Protein AF-0000000085097334 (afdb_homodimer)

Sequence (840 aa):
MAAELTNQRIYISASLVALPLFVLWSWRQRRLNAIEAVAMAQAPTKTVVIIGASWAGINVAHGLLKEVPNARVVLVSPSDDFYFNVASPRLVSKPNDIPREKYIYPIAPLFNKHANAKTNFQFVLGKATSIDLEGKNVIVQDVNNGTTNTLTYDYVVIGSGSTSNATTGTDSLQVPFKESGSAKIEAELKAAQEAIKSAKSIIIGGAGAVGVEFAGEVAEAYPGVEVTLLTNSDNVLSGFREPTRQKAAKVLKQKGVKILADKTVTSASKDSAGKWNVVTADGQTLTADIYVSTTGVLPNNDFIPASLLNKDGWVEVDNHFVSKADSSVYAVGDITHYSARLVSRITGQVSVLISNLKADITGKGKRAAYKVDPSIMVVMPMGKSTGTGQIGSFTPPGFMVAFVKGKDYFTGSGKKFIAGMAAELTNQRIYISASLVALPLFVLWSWRQRRLNAIEAVAMAQAPTKTVVIIGASWAGINVAHGLLKEVPNARVVLVSPSDDFYFNVASPRLVSKPNDIPREKYIYPIAPLFNKHANAKTNFQFVLGKATSIDLEGKNVIVQDVNNGTTNTLTYDYVVIGSGSTSNATTGTDSLQVPFKESGSAKIEAELKAAQEAIKSAKSIIIGGAGAVGVEFAGEVAEAYPGVEVTLLTNSDNVLSGFREPTRQKAAKVLKQKGVKILADKTVTSASKDSAGKWNVVTADGQTLTADIYVSTTGVLPNNDFIPASLLNKDGWVEVDNHFVSKADSSVYAVGDITHYSARLVSRITGQVSVLISNLKADITGKGKRAAYKVDPSIMVVMPMGKSTGTGQIGSFTPPGFMVAFVKGKDYFTGSGKKFIAG

Structure (mmCIF, N/CA/C/O backbone):
data_AF-0000000085097334-model_v1
#
loop_
_entity.id
_entity.type
_entity.pdbx_description
1 polymer 'AMID-like mitochondrial oxidoreductase, putative'
#
loop_
_atom_site.group_PDB
_atom_site.id
_atom_site.type_symbol
_atom_site.label_atom_id
_atom_site.label_alt_id
_atom_site.label_comp_id
_atom_site.label_asym_id
_atom_site.label_entity_id
_atom_site.label_seq_id
_atom_site.pdbx_PDB_ins_code
_atom_site.Cartn_x
_atom_site.Cartn_y
_atom_site.Cartn_z
_atom_site.occupancy
_atom_site.B_iso_or_equiv
_atom_site.auth_seq_id
_atom_site.auth_comp_id
_atom_site.auth_asym_id
_atom_site.auth_atom_id
_atom_site.pdbx_PDB_model_num
ATOM 1 N N . MET A 1 1 ? 77.5 -33.438 -5.539 1 22.55 1 MET A N 1
ATOM 2 C CA . MET A 1 1 ? 76.5 -33.219 -4.504 1 22.55 1 MET A CA 1
ATOM 3 C C . MET A 1 1 ? 75.875 -31.828 -4.688 1 22.55 1 MET A C 1
ATOM 5 O O . MET A 1 1 ? 76.125 -30.906 -3.936 1 22.55 1 MET A O 1
ATOM 9 N N . ALA A 1 2 ? 75.688 -31.297 -5.957 1 25.47 2 ALA A N 1
ATOM 10 C CA . ALA A 1 2 ? 75.375 -30.078 -6.691 1 25.47 2 ALA A CA 1
ATOM 11 C C . ALA A 1 2 ? 73.938 -29.641 -6.391 1 25.47 2 ALA A C 1
ATOM 13 O O . ALA A 1 2 ? 72.938 -30.375 -6.668 1 25.47 2 ALA A O 1
ATOM 14 N N . ALA A 1 3 ? 73.75 -28.844 -5.234 1 24.89 3 ALA A N 1
ATOM 15 C CA . ALA A 1 3 ? 72.562 -28.391 -4.488 1 24.89 3 ALA A CA 1
ATOM 16 C C . ALA A 1 3 ? 71.625 -27.578 -5.383 1 24.89 3 ALA A C 1
ATOM 18 O O . ALA A 1 3 ? 72 -26.625 -6.039 1 24.89 3 ALA A O 1
ATOM 19 N N . GLU A 1 4 ? 70.625 -28.203 -6.027 1 27.27 4 GLU A N 1
ATOM 20 C CA . GLU A 1 4 ? 69.625 -27.75 -6.984 1 27.27 4 GLU A CA 1
ATOM 21 C C . GLU A 1 4 ? 68.812 -26.609 -6.406 1 27.27 4 GLU A C 1
ATOM 23 O O . GLU A 1 4 ? 68.125 -26.766 -5.383 1 27.27 4 GLU A O 1
ATOM 28 N N . LEU A 1 5 ? 69.25 -25.328 -6.41 1 28.12 5 LEU A N 1
ATOM 29 C CA . LEU A 1 5 ? 68.688 -24.094 -5.941 1 28.12 5 LEU A CA 1
ATOM 30 C C . LEU A 1 5 ? 67.312 -23.875 -6.574 1 28.12 5 LEU A C 1
ATOM 32 O O . LEU A 1 5 ? 67.188 -23.812 -7.797 1 28.12 5 LEU A O 1
ATOM 36 N N . THR A 1 6 ? 66.25 -24.5 -5.988 1 27.38 6 THR A N 1
ATOM 37 C CA . THR A 1 6 ? 64.812 -24.5 -6.387 1 27.38 6 THR A CA 1
ATOM 38 C C . THR A 1 6 ? 64.312 -23.062 -6.426 1 27.38 6 THR A C 1
ATOM 40 O O . THR A 1 6 ? 64.5 -22.281 -5.496 1 27.38 6 THR A O 1
ATOM 43 N N . ASN A 1 7 ? 64.062 -22.406 -7.59 1 27.09 7 ASN A N 1
ATOM 44 C CA . ASN A 1 7 ? 63.594 -21.109 -8.031 1 27.09 7 ASN A CA 1
ATOM 45 C C . ASN A 1 7 ? 62.188 -20.797 -7.465 1 27.09 7 ASN A C 1
ATOM 47 O O . ASN A 1 7 ? 61.219 -21.422 -7.875 1 27.09 7 ASN A O 1
ATOM 51 N N . GLN A 1 8 ? 62.031 -20.578 -6.141 1 23.7 8 GLN A N 1
ATOM 52 C CA . GLN A 1 8 ? 60.75 -20.281 -5.492 1 23.7 8 GLN A CA 1
ATOM 53 C C . GLN A 1 8 ? 60.188 -18.938 -5.961 1 23.7 8 GLN A C 1
ATOM 55 O O . GLN A 1 8 ? 60.781 -17.891 -5.699 1 23.7 8 GLN A O 1
ATOM 60 N N . ARG A 1 9 ? 59.562 -18.859 -7.164 1 29.22 9 ARG A N 1
ATOM 61 C CA . ARG A 1 9 ? 58.906 -17.641 -7.672 1 29.22 9 ARG A CA 1
ATOM 62 C C . ARG A 1 9 ? 57.812 -17.172 -6.711 1 29.22 9 ARG A C 1
ATOM 64 O O . ARG A 1 9 ? 56.875 -17.906 -6.398 1 29.22 9 ARG A O 1
ATOM 71 N N . ILE A 1 10 ? 58.125 -16.234 -5.832 1 26.2 10 ILE A N 1
ATOM 72 C CA . ILE A 1 10 ? 57.25 -15.539 -4.898 1 26.2 10 ILE A CA 1
ATOM 73 C C . ILE A 1 10 ? 56.219 -14.734 -5.676 1 26.2 10 ILE A C 1
ATOM 75 O O . ILE A 1 10 ? 56.562 -13.836 -6.445 1 26.2 10 ILE A O 1
ATO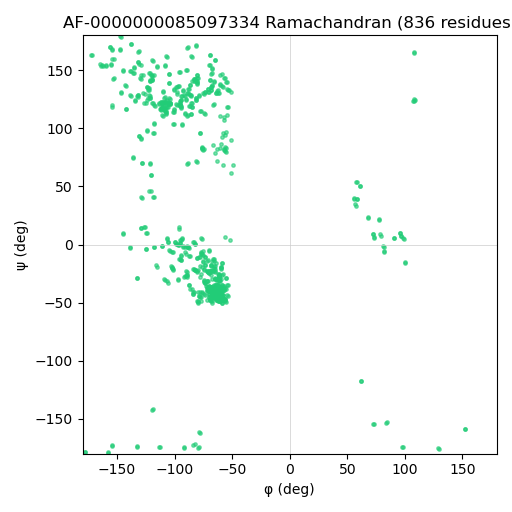M 79 N N . TYR A 1 11 ? 55.125 -15.391 -6.137 1 27.08 11 TYR A N 1
ATOM 80 C CA . TYR A 1 11 ? 54 -14.695 -6.773 1 27.08 11 TYR A CA 1
ATOM 81 C C . TYR A 1 11 ? 53.438 -13.633 -5.852 1 27.08 11 TYR A C 1
ATOM 83 O O . TYR A 1 11 ? 52.969 -13.938 -4.75 1 27.08 11 TYR A O 1
ATOM 91 N N . ILE A 1 12 ? 54.031 -12.414 -5.836 1 29.53 12 ILE A N 1
ATOM 92 C CA . ILE A 1 12 ? 53.531 -11.227 -5.148 1 29.53 12 ILE A CA 1
ATOM 93 C C . ILE A 1 12 ? 52.125 -10.906 -5.605 1 29.53 12 ILE A C 1
ATOM 95 O O . ILE A 1 12 ? 51.875 -10.703 -6.797 1 29.53 12 ILE A O 1
ATOM 99 N N . SER A 1 13 ? 51.094 -11.398 -4.875 1 26.5 13 SER A N 1
ATOM 100 C CA . SER A 1 13 ? 49.656 -11.242 -5.062 1 26.5 13 SER A CA 1
ATOM 101 C C . SER A 1 13 ? 49.281 -9.766 -5.137 1 26.5 13 SER A C 1
ATOM 103 O O . SER A 1 13 ? 49.812 -8.945 -4.383 1 26.5 13 SER A O 1
ATOM 105 N N . ALA A 1 14 ? 48.688 -9.227 -6.277 1 31.3 14 ALA A N 1
ATOM 106 C CA . ALA A 1 14 ? 48.219 -7.945 -6.777 1 31.3 14 ALA A CA 1
ATOM 107 C C . ALA A 1 14 ? 47.188 -7.348 -5.828 1 31.3 14 ALA A C 1
ATOM 109 O O . ALA A 1 14 ? 46.562 -6.312 -6.129 1 31.3 14 ALA A O 1
ATOM 110 N N . SER A 1 15 ? 46.969 -7.953 -4.695 1 30 15 SER A N 1
ATOM 111 C CA . SER A 1 15 ? 45.812 -7.457 -3.92 1 30 15 SER A CA 1
ATOM 112 C C . SER A 1 15 ? 46.094 -6.043 -3.412 1 30 15 SER A C 1
ATOM 114 O O . SER A 1 15 ? 45.219 -5.438 -2.777 1 30 15 SER A O 1
ATOM 116 N N . LEU A 1 16 ? 47.312 -5.477 -3.408 1 32.88 16 LEU A N 1
ATOM 117 C CA . LEU A 1 16 ? 47.594 -4.297 -2.598 1 32.88 16 LEU A CA 1
ATOM 118 C C . LEU A 1 16 ? 47.094 -3.029 -3.303 1 32.88 16 LEU A C 1
ATOM 120 O O . LEU A 1 16 ? 47.156 -1.938 -2.73 1 32.88 16 LEU A O 1
ATOM 124 N N . VAL A 1 17 ? 46.969 -3.078 -4.594 1 33.25 17 VAL A N 1
ATOM 125 C CA . VAL A 1 17 ? 46.938 -1.766 -5.23 1 33.25 17 VAL A CA 1
ATOM 126 C C . VAL A 1 17 ? 45.562 -1.13 -5.066 1 33.25 17 VAL A C 1
ATOM 128 O O . VAL A 1 17 ? 45.406 0.081 -5.238 1 33.25 17 VAL A O 1
ATOM 131 N N . ALA A 1 18 ? 44.562 -1.915 -4.957 1 34 18 ALA A N 1
ATOM 132 C CA . ALA A 1 18 ? 43.281 -1.228 -5.09 1 34 18 ALA A CA 1
ATOM 133 C C . ALA A 1 18 ? 42.938 -0.438 -3.828 1 34 18 ALA A C 1
ATOM 135 O O . ALA A 1 18 ? 41.906 0.222 -3.756 1 34 18 ALA A O 1
ATOM 136 N N . LEU A 1 19 ? 43.719 -0.559 -2.797 1 36.84 19 LEU A N 1
ATOM 137 C CA . LEU A 1 19 ? 43.438 0.155 -1.562 1 36.84 19 LEU A CA 1
ATOM 138 C C . LEU A 1 19 ? 43.562 1.661 -1.759 1 36.84 19 LEU A C 1
ATOM 140 O O . LEU A 1 19 ? 42.781 2.436 -1.182 1 36.84 19 LEU A O 1
ATOM 144 N N . PRO A 1 20 ? 44.531 2.064 -2.627 1 44.72 20 PRO A N 1
ATOM 145 C CA . PRO A 1 20 ? 44.781 3.504 -2.59 1 44.72 20 PRO A CA 1
ATOM 146 C C . PRO A 1 20 ? 43.688 4.32 -3.262 1 44.72 20 PRO A C 1
ATOM 148 O O . PRO A 1 20 ? 43.406 5.441 -2.832 1 44.72 20 PRO A O 1
ATOM 151 N N . LEU A 1 21 ? 43.125 3.662 -4.25 1 44.38 21 LEU A N 1
ATOM 152 C CA . LEU A 1 21 ? 42.188 4.504 -4.996 1 44.38 21 LEU A CA 1
ATOM 153 C C . LEU A 1 21 ? 40.906 4.715 -4.207 1 44.38 21 LEU A C 1
ATOM 155 O O . LEU A 1 21 ? 40.312 5.793 -4.262 1 44.38 21 LEU A O 1
ATOM 159 N N . PHE A 1 22 ? 40.531 3.748 -3.436 1 41.75 22 PHE A N 1
ATOM 160 C CA . PHE A 1 22 ? 39.344 3.916 -2.613 1 41.75 22 PHE A CA 1
ATOM 161 C C . PHE A 1 22 ? 39.594 4.914 -1.489 1 41.75 22 PHE A C 1
ATOM 163 O O . PHE A 1 22 ? 38.719 5.711 -1.152 1 41.75 22 PHE A O 1
ATOM 170 N N . VAL A 1 23 ? 40.812 4.949 -0.922 1 47.12 23 VAL A N 1
ATOM 171 C CA . VAL A 1 23 ? 41.156 5.926 0.1 1 47.12 23 VAL A CA 1
ATOM 172 C C . VAL A 1 23 ? 41.25 7.316 -0.521 1 47.12 23 VAL A C 1
ATOM 174 O O . VAL A 1 23 ? 40.781 8.297 0.065 1 47.12 23 VAL A O 1
ATOM 177 N N . LEU A 1 24 ? 41.719 7.336 -1.698 1 51.16 24 LEU A N 1
ATOM 178 C CA . LEU A 1 24 ? 41.812 8.625 -2.377 1 51.16 24 LEU A CA 1
ATOM 179 C C . LEU A 1 24 ? 40.438 9.125 -2.781 1 51.16 24 LEU A C 1
ATOM 181 O O . LEU A 1 24 ? 40.125 10.32 -2.672 1 51.16 24 LEU A O 1
ATOM 185 N N . TRP A 1 25 ? 39.531 8.25 -3.18 1 46.53 25 TRP A N 1
ATOM 186 C CA . TRP A 1 25 ? 38.188 8.648 -3.535 1 46.53 25 TRP A CA 1
ATOM 187 C C . TRP A 1 25 ? 37.375 9.039 -2.295 1 46.53 25 TRP A C 1
ATOM 189 O O . TRP A 1 25 ? 36.688 10.062 -2.289 1 46.53 25 TRP A O 1
ATOM 199 N N . SER A 1 26 ? 37.562 8.352 -1.212 1 48.16 26 SER A N 1
ATOM 200 C CA . SER A 1 26 ? 36.938 8.734 0.054 1 48.16 26 SER A CA 1
ATOM 201 C C . SER A 1 26 ? 37.531 10.039 0.582 1 48.16 26 SER A C 1
ATOM 203 O O . SER A 1 26 ?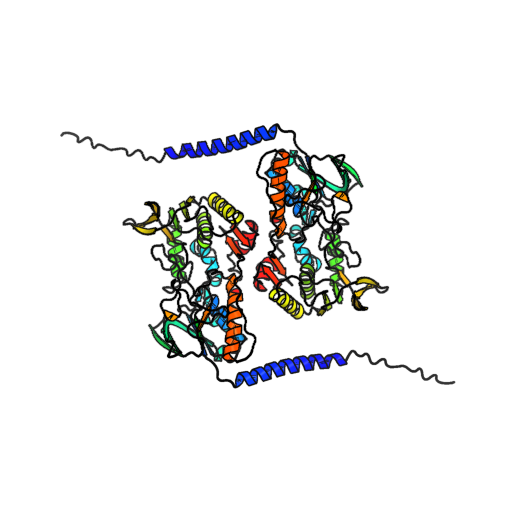 36.812 10.891 1.092 1 48.16 26 SER A O 1
ATOM 205 N N . TRP A 1 27 ? 38.812 10.219 0.41 1 52.44 27 TRP A N 1
ATOM 206 C CA . TRP A 1 27 ? 39.469 11.453 0.822 1 52.44 27 TRP A CA 1
ATOM 207 C C . TRP A 1 27 ? 39.062 12.617 -0.065 1 52.44 27 TRP A C 1
ATOM 209 O O . TRP A 1 27 ? 38.781 13.719 0.43 1 52.44 27 TRP A O 1
ATOM 219 N N . ARG A 1 28 ? 38.875 12.422 -1.295 1 49.91 28 ARG A N 1
ATOM 220 C CA . ARG A 1 28 ? 38.406 13.461 -2.203 1 49.91 28 ARG A CA 1
ATOM 221 C C . ARG A 1 28 ? 36.938 13.812 -1.93 1 49.91 28 ARG A C 1
ATOM 223 O O . ARG A 1 28 ? 36.562 14.984 -1.922 1 49.91 28 ARG A O 1
ATOM 230 N N . GLN A 1 29 ? 36.094 12.867 -1.751 1 50 29 GLN A N 1
ATOM 231 C CA . GLN A 1 29 ? 34.719 13.117 -1.41 1 50 29 GLN A CA 1
ATOM 232 C C . GLN A 1 29 ? 34.594 13.805 -0.052 1 50 29 GLN A C 1
ATOM 234 O O . GLN A 1 29 ? 33.781 14.719 0.119 1 50 29 GLN A O 1
ATOM 239 N N . ARG A 1 30 ? 35.406 13.508 0.837 1 50.81 30 ARG A N 1
ATOM 240 C CA . ARG A 1 30 ? 35.5 14.219 2.109 1 50.81 30 ARG A CA 1
ATOM 241 C C . ARG A 1 30 ? 36.031 15.633 1.914 1 50.81 30 ARG A C 1
ATOM 243 O O . ARG A 1 30 ? 35.562 16.578 2.545 1 50.81 30 ARG A O 1
ATOM 250 N N . ARG A 1 31 ? 37.031 15.711 1.225 1 50.44 31 ARG A N 1
ATOM 251 C CA . ARG A 1 31 ? 37.594 17.031 0.931 1 50.44 31 ARG A CA 1
ATOM 252 C C . ARG A 1 31 ? 36.562 17.875 0.164 1 50.44 31 ARG A C 1
ATOM 254 O O . ARG A 1 31 ? 36.406 19.078 0.448 1 50.44 31 ARG A O 1
ATOM 261 N N . LEU A 1 32 ? 35.875 17.328 -0.726 1 51.62 32 LEU A N 1
ATOM 262 C CA . LEU A 1 32 ? 34.844 18.062 -1.443 1 51.62 32 LEU A CA 1
ATOM 263 C C . LEU A 1 32 ? 33.656 18.391 -0.522 1 51.62 32 LEU A C 1
ATOM 265 O O . LEU A 1 32 ? 33.156 19.516 -0.553 1 51.62 32 LEU A O 1
ATOM 269 N N . ASN A 1 33 ? 33.281 17.469 0.319 1 51.41 33 ASN A N 1
ATOM 270 C CA . ASN A 1 33 ? 32.312 17.781 1.359 1 51.41 33 ASN A CA 1
ATOM 271 C C . ASN A 1 33 ? 32.844 18.812 2.338 1 51.41 33 ASN A C 1
ATOM 273 O O . ASN A 1 33 ? 32.094 19.703 2.775 1 51.41 33 ASN A O 1
ATOM 277 N N . ALA A 1 34 ? 34.156 18.703 2.562 1 53.16 34 ALA A N 1
ATOM 278 C CA . ALA A 1 34 ? 34.812 19.672 3.434 1 53.16 34 ALA A CA 1
ATOM 279 C C . ALA A 1 34 ? 34.906 21.031 2.744 1 53.16 34 ALA A C 1
ATOM 281 O O . ALA A 1 34 ? 34.688 22.078 3.369 1 53.16 34 ALA A O 1
ATOM 282 N N . ILE A 1 35 ? 35.312 21.078 1.617 1 50.59 35 ILE A N 1
ATOM 283 C CA . ILE A 1 35 ? 35.406 22.312 0.864 1 50.59 35 ILE A CA 1
ATOM 284 C C . ILE A 1 35 ? 34 22.938 0.695 1 50.59 35 ILE A C 1
ATOM 286 O O . ILE A 1 35 ? 33.844 24.141 0.861 1 50.59 35 ILE A O 1
ATOM 290 N N . GLU A 1 36 ? 33 22.188 0.299 1 46.34 36 GLU A N 1
ATOM 291 C CA . GLU A 1 36 ? 31.641 22.672 0.242 1 46.34 36 GLU A CA 1
ATOM 292 C C . GLU A 1 36 ? 31.172 23.156 1.611 1 46.34 36 GLU A C 1
ATOM 294 O O . GLU A 1 36 ? 30.484 24.172 1.714 1 46.34 36 GLU A O 1
ATOM 299 N N . ALA A 1 37 ? 31.578 22.516 2.596 1 48.25 37 ALA A N 1
ATOM 300 C CA . ALA A 1 37 ? 31.281 22.922 3.969 1 48.25 37 ALA A CA 1
ATOM 301 C C . ALA A 1 37 ? 31.953 24.25 4.312 1 48.25 37 ALA A C 1
ATOM 303 O O . ALA A 1 37 ? 31.344 25.109 4.93 1 48.25 37 ALA A O 1
ATOM 304 N N . VAL A 1 38 ? 33.219 24.422 3.959 1 47.44 38 VAL A N 1
ATOM 305 C CA . VAL A 1 38 ? 33.938 25.672 4.211 1 47.44 38 VAL A CA 1
ATOM 306 C C . VAL A 1 38 ? 33.344 26.797 3.381 1 47.44 38 VAL A C 1
ATOM 308 O O . VAL A 1 38 ? 33.188 27.922 3.863 1 47.44 38 VAL A O 1
ATOM 311 N N . ALA A 1 39 ? 33.094 26.531 2.219 1 46.72 39 ALA A N 1
ATOM 312 C CA . ALA A 1 39 ? 32.469 27.562 1.398 1 46.72 39 ALA A CA 1
ATOM 313 C C . ALA A 1 39 ? 31.094 27.922 1.933 1 46.72 39 ALA A C 1
ATOM 315 O O . ALA A 1 39 ? 30.719 29.094 1.95 1 46.72 39 ALA A O 1
ATOM 316 N N . MET A 1 40 ? 30.281 26.969 2.225 1 49.41 40 MET A N 1
ATOM 317 C CA . MET A 1 40 ? 28.984 27.203 2.855 1 49.41 40 MET A CA 1
ATOM 318 C C . MET A 1 40 ? 29.156 27.922 4.191 1 49.41 40 MET A C 1
ATOM 320 O O . MET A 1 40 ? 28.188 28.469 4.73 1 49.41 40 MET A O 1
ATOM 324 N N . ALA A 1 41 ? 30.344 27.672 4.719 1 49.81 41 ALA A N 1
ATOM 325 C CA . ALA A 1 41 ? 30.656 28.312 5.996 1 49.81 41 ALA A CA 1
ATOM 326 C C . ALA A 1 41 ? 30.797 29.828 5.844 1 49.81 41 ALA A C 1
ATOM 328 O O . ALA A 1 41 ? 30.625 30.562 6.809 1 49.81 41 ALA A O 1
ATOM 329 N N . GLN A 1 42 ? 31.188 30.25 4.762 1 49.72 42 GLN A N 1
ATOM 330 C CA . GLN A 1 42 ? 31.453 31.688 4.707 1 49.72 42 GLN A CA 1
ATOM 331 C C . GLN A 1 42 ? 30.188 32.438 4.301 1 49.72 42 GLN A C 1
ATOM 333 O O . GLN A 1 42 ? 30.156 33.688 4.375 1 49.72 42 GLN A O 1
ATOM 338 N N . ALA A 1 43 ? 29.281 31.922 3.582 1 54.16 43 ALA A N 1
ATOM 339 C CA . ALA A 1 43 ? 28.125 32.688 3.154 1 54.16 43 ALA A CA 1
ATOM 340 C C . ALA A 1 43 ? 27.219 33.031 4.34 1 54.16 43 ALA A C 1
ATOM 342 O O . ALA A 1 43 ? 27.125 32.281 5.297 1 54.16 43 ALA A O 1
ATOM 343 N N . PRO A 1 44 ? 26.797 34.312 4.309 1 61.41 44 PRO A N 1
ATOM 344 C CA . PRO A 1 44 ? 25.938 34.719 5.43 1 61.41 44 PRO A CA 1
ATOM 345 C C . PRO A 1 44 ? 24.766 33.75 5.652 1 61.41 44 PRO A C 1
ATOM 347 O O . PRO A 1 44 ? 24.188 33.25 4.688 1 61.41 44 PRO A O 1
ATOM 350 N N . THR A 1 45 ? 24.594 33.375 6.816 1 85.5 45 THR A N 1
ATOM 351 C CA . THR A 1 45 ? 23.531 32.5 7.277 1 85.5 45 THR A CA 1
ATOM 352 C C . THR A 1 45 ? 22.156 33.062 6.953 1 85.5 45 THR A C 1
ATOM 354 O O . THR A 1 45 ? 21.875 34.219 7.266 1 85.5 45 THR A O 1
ATOM 357 N N . LYS A 1 46 ? 21.422 32.5 6.043 1 95.94 46 LYS A N 1
ATOM 358 C CA . LYS A 1 46 ? 20.047 32.906 5.762 1 95.94 46 LYS A CA 1
ATOM 359 C C . LYS A 1 46 ? 19.078 32.312 6.766 1 95.94 46 LYS A C 1
ATOM 361 O O . LYS A 1 46 ? 19.219 31.141 7.156 1 95.94 46 LYS A O 1
ATOM 366 N N . THR A 1 47 ? 18.125 33.188 7.156 1 98.31 47 THR A N 1
ATOM 367 C CA . THR A 1 47 ? 17.125 32.75 8.109 1 98.31 47 THR A CA 1
ATOM 368 C C . THR A 1 47 ? 15.859 32.281 7.387 1 98.31 47 THR A C 1
ATOM 370 O O . THR A 1 47 ? 15.297 33 6.57 1 98.31 47 THR A O 1
ATOM 373 N N . VAL A 1 48 ? 15.469 31.047 7.652 1 98.75 48 VAL A N 1
ATOM 374 C CA . VAL A 1 48 ? 14.211 30.5 7.156 1 98.75 48 VAL A CA 1
ATOM 375 C C . VAL A 1 48 ? 13.234 30.328 8.312 1 98.75 48 VAL A C 1
ATOM 377 O O . VAL A 1 48 ? 13.492 29.547 9.242 1 98.75 48 VAL A O 1
ATOM 380 N N . VAL A 1 49 ? 12.102 31.062 8.281 1 98.88 49 VAL A N 1
ATOM 381 C CA . VAL A 1 49 ? 11.031 30.891 9.258 1 98.88 49 VAL A CA 1
ATOM 382 C C . VAL A 1 49 ? 9.969 29.938 8.695 1 98.88 49 VAL A C 1
ATOM 384 O O . VAL A 1 49 ? 9.438 30.172 7.605 1 98.88 49 VAL A O 1
ATOM 387 N N . ILE A 1 50 ? 9.727 28.844 9.375 1 98.94 50 ILE A N 1
ATOM 388 C CA . ILE A 1 50 ? 8.703 27.875 9.016 1 98.94 50 ILE A CA 1
ATOM 389 C C . ILE A 1 50 ? 7.496 28.031 9.938 1 98.94 50 ILE A C 1
ATOM 391 O O . ILE A 1 50 ? 7.625 27.938 11.156 1 98.94 50 ILE A O 1
ATOM 395 N N . ILE A 1 51 ? 6.344 28.281 9.344 1 98.81 51 ILE A N 1
ATOM 396 C CA . ILE A 1 51 ? 5.117 28.438 10.117 1 98.81 51 ILE A CA 1
ATOM 397 C C . ILE A 1 51 ? 4.293 27.156 10.055 1 98.81 51 ILE A C 1
ATOM 399 O O . ILE A 1 51 ? 3.719 26.828 9.016 1 98.81 51 ILE A O 1
ATOM 403 N N . GLY A 1 52 ? 4.145 26.484 11.18 1 98 52 GLY A N 1
ATOM 404 C CA . GLY A 1 52 ? 3.457 25.203 11.266 1 98 52 GLY A CA 1
ATOM 405 C C . GLY A 1 52 ? 4.398 24.047 11.492 1 98 52 GLY A C 1
ATOM 406 O O . GLY A 1 52 ? 5.32 23.812 10.703 1 98 52 GLY A O 1
ATOM 407 N N . ALA A 1 53 ? 4.137 23.312 12.562 1 97.31 53 ALA A N 1
ATOM 408 C CA . ALA A 1 53 ? 4.996 22.188 12.922 1 97.31 53 ALA A CA 1
ATOM 409 C C . ALA A 1 53 ? 4.203 20.875 12.945 1 97.31 53 ALA A C 1
ATOM 411 O O . ALA A 1 53 ? 4.16 20.203 13.977 1 97.31 53 ALA A O 1
ATOM 412 N N . SER A 1 54 ? 3.641 20.516 11.844 1 97.06 54 SER A N 1
ATOM 413 C CA . SER A 1 54 ? 3.016 19.219 11.641 1 97.06 54 SER A CA 1
ATOM 414 C C . SER A 1 54 ? 3.689 18.453 10.5 1 97.06 54 SER A C 1
ATOM 416 O O . SER A 1 54 ? 4.91 18.5 10.344 1 97.06 54 SER A O 1
ATOM 418 N N . TRP A 1 55 ? 2.994 17.75 9.711 1 96.75 55 TRP A N 1
ATOM 419 C CA . TRP A 1 55 ? 3.537 16.828 8.727 1 96.75 55 TRP A CA 1
ATOM 420 C C . TRP A 1 55 ? 4.516 17.531 7.793 1 96.75 55 TRP A C 1
ATOM 422 O O . TRP A 1 55 ? 5.629 17.062 7.57 1 96.75 55 TRP A O 1
ATOM 432 N N . ALA A 1 56 ? 4.094 18.672 7.254 1 98 56 ALA A N 1
ATOM 433 C CA . ALA A 1 56 ? 4.91 19.359 6.254 1 98 56 ALA A CA 1
ATOM 434 C C . ALA A 1 56 ? 6.039 20.156 6.91 1 98 56 ALA A C 1
ATOM 436 O O . ALA A 1 56 ? 7.211 19.953 6.59 1 98 56 ALA A O 1
ATOM 437 N N . GLY A 1 57 ? 5.77 20.953 7.887 1 98.62 57 GLY A N 1
ATOM 438 C CA . GLY A 1 57 ? 6.742 21.844 8.5 1 98.62 57 GLY A CA 1
ATOM 439 C C . GLY A 1 57 ? 7.883 21.109 9.18 1 98.62 57 GLY A C 1
ATOM 440 O O . GLY A 1 57 ? 9.047 21.484 9.039 1 98.62 57 GLY A O 1
ATOM 441 N N . ILE A 1 58 ? 7.547 20.062 9.906 1 98.56 58 ILE A N 1
ATOM 442 C CA . ILE A 1 58 ? 8.562 19.281 10.602 1 98.56 58 ILE A CA 1
ATOM 443 C C . ILE A 1 58 ? 9.539 18.688 9.586 1 98.56 58 ILE A C 1
ATOM 445 O O . ILE A 1 58 ? 10.75 18.766 9.766 1 98.56 58 ILE A O 1
ATOM 449 N N . ASN A 1 59 ? 9.016 18.172 8.539 1 97.88 59 ASN A N 1
ATOM 450 C CA . ASN A 1 59 ? 9.867 17.547 7.543 1 97.88 59 ASN A CA 1
ATOM 451 C C . ASN A 1 59 ? 10.672 18.578 6.75 1 97.88 59 ASN A C 1
ATOM 453 O O . ASN A 1 59 ? 11.797 18.297 6.34 1 97.88 59 ASN A O 1
ATOM 457 N N . VAL A 1 60 ? 10.172 19.781 6.516 1 98.56 60 VAL A N 1
ATOM 458 C CA . VAL A 1 60 ? 10.938 20.859 5.902 1 98.56 60 VAL A CA 1
ATOM 459 C C . VAL A 1 60 ? 12.117 21.234 6.805 1 98.56 60 VAL A C 1
ATOM 461 O O . VAL A 1 60 ? 13.242 21.375 6.328 1 98.56 60 VAL A O 1
ATOM 464 N N . ALA A 1 61 ? 11.859 21.344 8.086 1 98.69 61 ALA A N 1
ATOM 465 C CA . ALA A 1 61 ? 12.914 21.688 9.023 1 98.69 61 ALA A CA 1
ATOM 466 C C . ALA A 1 61 ? 14.039 20.656 9 1 98.69 61 ALA A C 1
ATOM 468 O O . ALA A 1 61 ? 15.219 21.016 8.914 1 98.69 61 ALA A O 1
ATOM 469 N N . HIS A 1 62 ? 13.641 19.406 9.062 1 98.06 62 HIS A N 1
ATOM 470 C CA . HIS A 1 62 ? 14.641 18.359 8.953 1 98.06 62 HIS A CA 1
ATOM 471 C C . HIS A 1 62 ? 15.445 18.484 7.668 1 98.06 62 HIS A C 1
ATOM 473 O O . HIS A 1 62 ? 16.672 18.375 7.684 1 98.06 62 HIS A O 1
ATOM 479 N N . GLY A 1 63 ? 14.75 18.672 6.605 1 97.19 63 GLY A N 1
ATOM 480 C CA . GLY A 1 63 ? 15.398 18.766 5.305 1 97.19 63 GLY A CA 1
ATOM 481 C C . GLY A 1 63 ? 16.406 19.906 5.219 1 97.19 63 GLY A C 1
ATOM 482 O O . GLY A 1 63 ? 17.484 19.734 4.672 1 97.19 63 GLY A O 1
ATOM 483 N N . LEU A 1 64 ? 16.078 21.016 5.703 1 97.69 64 LEU A N 1
ATOM 484 C CA . LEU A 1 64 ? 16.953 22.172 5.668 1 97.69 64 LEU A CA 1
ATOM 485 C C . LEU A 1 64 ? 18.188 21.953 6.531 1 97.69 64 LEU A C 1
ATOM 487 O O . LEU A 1 64 ? 19.312 22.25 6.113 1 97.69 64 LEU A O 1
ATOM 491 N N . LEU A 1 65 ? 17.984 21.406 7.73 1 97.19 65 LEU A N 1
ATOM 492 C CA . LEU A 1 65 ? 19.109 21.156 8.625 1 97.19 65 LEU A CA 1
ATOM 493 C C . LEU A 1 65 ? 20.094 20.172 8.008 1 97.19 65 LEU A C 1
ATOM 495 O O . LEU A 1 65 ? 21.312 20.266 8.234 1 97.19 65 LEU A O 1
ATOM 499 N N . LYS A 1 66 ? 19.547 19.344 7.25 1 94.81 66 LYS A N 1
ATOM 500 C CA . LYS A 1 66 ? 20.375 18.328 6.629 1 94.81 66 LYS A CA 1
ATOM 501 C C . LYS A 1 66 ? 21.047 18.844 5.359 1 94.81 66 LYS A C 1
ATOM 503 O O . LYS A 1 66 ? 22.25 18.656 5.156 1 94.81 66 LYS A O 1
ATOM 508 N N . GLU A 1 67 ? 20.297 19.578 4.527 1 94.12 67 GLU A N 1
ATOM 509 C CA . GLU A 1 67 ? 20.75 19.859 3.172 1 94.12 67 GLU A CA 1
ATOM 510 C C . GLU A 1 67 ? 21.297 21.281 3.059 1 94.12 67 GLU A C 1
ATOM 512 O O . GLU A 1 67 ? 21.984 21.609 2.092 1 94.12 67 GLU A O 1
ATOM 517 N N . VAL A 1 68 ? 20.938 22.078 3.963 1 95.31 68 VAL A N 1
ATOM 518 C CA . VAL A 1 68 ? 21.422 23.453 4.012 1 95.31 68 VAL A CA 1
ATOM 519 C C . VAL A 1 68 ? 21.984 23.75 5.402 1 95.31 68 VAL A C 1
ATOM 521 O O . VAL A 1 68 ? 21.469 24.609 6.113 1 95.31 68 VAL A O 1
ATOM 524 N N . PRO A 1 69 ? 23.062 23.188 5.711 1 92.12 69 PRO A N 1
ATOM 525 C CA . PRO A 1 69 ? 23.531 23.156 7.098 1 92.12 69 PRO A CA 1
ATOM 526 C C . PRO A 1 69 ? 23.875 24.547 7.625 1 92.12 69 PRO A C 1
ATOM 528 O O . PRO A 1 69 ? 23.922 24.766 8.844 1 92.12 69 PRO A O 1
ATOM 531 N N . ASN A 1 70 ? 24 25.547 6.832 1 92.75 70 ASN A N 1
ATOM 532 C CA . ASN A 1 70 ? 24.359 26.875 7.289 1 92.75 70 ASN A CA 1
ATOM 533 C C . ASN A 1 70 ? 23.125 27.766 7.441 1 92.75 70 ASN A C 1
ATOM 535 O O . ASN A 1 70 ? 23.234 28.922 7.871 1 92.75 70 ASN A O 1
ATOM 539 N N . ALA A 1 71 ? 21.984 27.281 7.18 1 96.5 71 ALA A N 1
ATOM 540 C CA . ALA A 1 71 ? 20.766 28.062 7.344 1 96.5 71 ALA A CA 1
ATOM 541 C C . ALA A 1 71 ? 20.312 28.094 8.805 1 96.5 71 ALA A C 1
ATOM 543 O O . ALA A 1 71 ? 20.484 27.109 9.523 1 96.5 71 ALA A O 1
ATOM 544 N N . ARG A 1 72 ? 19.844 29.25 9.203 1 97.81 72 ARG A N 1
ATOM 545 C CA . ARG A 1 72 ? 19.125 29.344 10.477 1 97.81 72 ARG A CA 1
ATOM 546 C C . ARG A 1 72 ? 17.656 28.984 10.297 1 97.81 72 ARG A C 1
ATOM 548 O O . ARG A 1 72 ? 16.938 29.641 9.539 1 97.81 72 ARG A O 1
ATOM 555 N N . VAL A 1 73 ? 17.25 27.938 10.969 1 98.56 73 VAL A N 1
ATOM 556 C CA . VAL A 1 73 ? 15.891 27.406 10.805 1 98.56 73 VAL A CA 1
ATOM 557 C C . VAL A 1 73 ? 15.062 27.719 12.055 1 98.56 73 VAL A C 1
ATOM 559 O O . VAL A 1 73 ? 15.422 27.312 13.164 1 98.56 73 VAL A O 1
ATOM 562 N N . VAL A 1 74 ? 13.992 28.5 11.891 1 98.75 74 VAL A N 1
ATOM 563 C CA . VAL A 1 74 ? 13.062 28.812 12.977 1 98.75 74 VAL A CA 1
ATOM 564 C C . VAL A 1 74 ? 11.711 28.156 12.695 1 98.75 74 VAL A C 1
ATOM 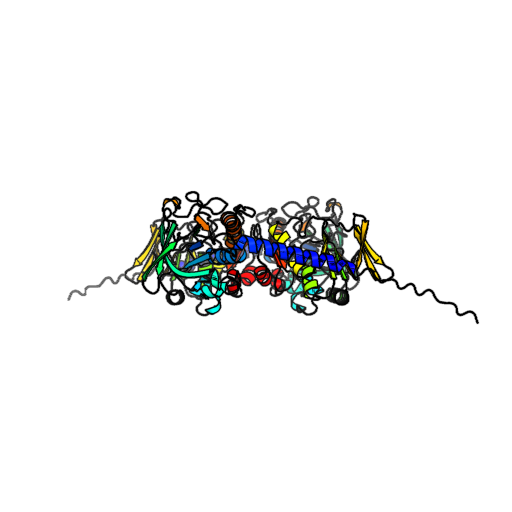566 O O . VAL A 1 74 ? 11.07 28.453 11.68 1 98.75 74 VAL A O 1
ATOM 569 N N . LEU A 1 75 ? 11.289 27.25 13.547 1 98.75 75 LEU A N 1
ATOM 570 C CA . LEU A 1 75 ? 10.016 26.547 13.422 1 98.75 75 LEU A CA 1
ATOM 571 C C . LEU A 1 75 ? 9.008 27.062 14.438 1 98.75 75 LEU A C 1
ATOM 573 O O . LEU A 1 75 ? 9.25 27.016 15.648 1 98.75 75 LEU A O 1
ATOM 577 N N . VAL A 1 76 ? 7.867 27.562 13.961 1 98.31 76 VAL A N 1
ATOM 578 C CA . VAL A 1 76 ? 6.859 28.203 14.797 1 98.31 76 VAL A CA 1
ATOM 579 C C . VAL A 1 76 ? 5.625 27.312 14.891 1 98.31 76 VAL A C 1
ATOM 581 O O . VAL A 1 76 ? 5.137 26.812 13.875 1 98.31 76 VAL A O 1
ATOM 584 N N . SER A 1 77 ? 5.141 27.094 16.047 1 96.75 77 SER A N 1
ATOM 585 C CA . SER A 1 77 ? 3.918 26.328 16.25 1 96.75 77 SER A CA 1
ATOM 586 C C . SER A 1 77 ? 3.215 26.75 17.531 1 96.75 77 SER A C 1
ATOM 588 O O . SER A 1 77 ? 3.867 27.031 18.547 1 96.75 77 SER A O 1
ATOM 590 N N . PRO A 1 78 ? 1.923 26.766 17.5 1 95.19 78 PRO A N 1
ATOM 591 C CA . PRO A 1 78 ? 1.205 27.047 18.734 1 95.19 78 PRO A CA 1
ATOM 592 C C . PRO A 1 78 ? 1.167 25.859 19.688 1 95.19 78 PRO A C 1
ATOM 594 O O . PRO A 1 78 ? 0.706 26 20.828 1 95.19 78 PRO A O 1
ATOM 597 N N . SER A 1 79 ? 1.61 24.734 19.281 1 93.81 79 SER A N 1
ATOM 598 C CA . SER A 1 79 ? 1.691 23.547 20.125 1 93.81 79 SER A CA 1
ATOM 599 C C . SER A 1 79 ? 3.123 23.031 20.203 1 93.81 79 SER A C 1
ATOM 601 O O . SER A 1 79 ? 3.883 23.109 19.234 1 93.81 79 SER A O 1
ATOM 603 N N . ASP A 1 80 ? 3.471 22.453 21.344 1 94.62 80 ASP A N 1
ATOM 604 C CA . ASP A 1 80 ? 4.797 21.875 21.5 1 94.62 80 ASP A CA 1
ATOM 605 C C . ASP A 1 80 ? 4.773 20.375 21.188 1 94.62 80 ASP A C 1
ATOM 607 O O . ASP A 1 80 ? 5.816 19.719 21.219 1 94.62 80 ASP A O 1
ATOM 611 N N . ASP A 1 81 ? 3.535 19.906 20.812 1 95.25 81 ASP A N 1
ATOM 612 C CA . ASP A 1 81 ? 3.381 18.484 20.5 1 95.25 81 ASP A CA 1
ATOM 613 C C . ASP A 1 81 ? 2.873 18.297 19.078 1 95.25 81 ASP A C 1
ATOM 615 O O . ASP A 1 81 ? 2.037 19.062 18.594 1 95.25 81 ASP A O 1
ATOM 619 N N . PHE A 1 82 ? 3.436 17.281 18.469 1 96.25 82 PHE A N 1
ATOM 620 C CA . PHE A 1 82 ? 2.871 16.75 17.219 1 96.25 82 PHE A CA 1
ATOM 621 C C . PHE A 1 82 ? 1.78 15.734 17.516 1 96.25 82 PHE A C 1
ATOM 623 O O . PHE A 1 82 ? 1.982 14.812 18.312 1 96.25 82 PHE A O 1
ATOM 630 N N . TYR A 1 83 ? 0.643 15.969 16.906 1 96.62 83 TYR A N 1
ATOM 631 C CA . TYR A 1 83 ? -0.5 15.07 17.016 1 96.62 83 TYR A CA 1
ATOM 632 C C . TYR A 1 83 ? -0.607 14.172 15.789 1 96.62 83 TYR A C 1
ATOM 634 O O . TYR A 1 83 ? -0.742 14.656 14.664 1 96.62 83 TYR A O 1
ATOM 642 N N . PHE A 1 84 ? -0.469 12.836 15.977 1 96.75 84 PHE A N 1
ATOM 643 C CA . PHE A 1 84 ? -0.586 11.867 14.891 1 96.75 84 PHE A CA 1
ATOM 644 C C . PHE A 1 84 ? -2.045 11.68 14.492 1 96.75 84 PHE A C 1
ATOM 646 O O . PHE A 1 84 ? -2.639 10.633 14.766 1 96.75 84 PHE A O 1
ATOM 653 N N . ASN A 1 85 ? -2.545 12.547 13.719 1 96.69 85 ASN A N 1
ATOM 654 C CA . ASN A 1 85 ? -3.979 12.656 13.469 1 96.69 85 ASN A CA 1
ATOM 655 C C . ASN A 1 85 ? -4.465 11.586 12.5 1 96.69 85 ASN A C 1
ATOM 657 O O . ASN A 1 85 ? -5.672 11.391 12.344 1 96.69 85 ASN A O 1
ATOM 661 N N . VAL A 1 86 ? -3.582 10.891 11.867 1 95.56 86 VAL A N 1
ATOM 662 C CA . VAL A 1 86 ? -3.975 9.773 11.016 1 95.56 86 VAL A CA 1
ATOM 663 C C . VAL A 1 86 ? -4.805 8.773 11.812 1 95.56 86 VAL A C 1
ATOM 665 O O . VAL A 1 86 ? -5.73 8.156 11.281 1 95.56 86 VAL A O 1
ATOM 668 N N . ALA A 1 87 ? -4.539 8.727 13.086 1 97.19 87 ALA A N 1
ATOM 669 C CA . ALA A 1 87 ? -5.199 7.75 13.953 1 97.19 87 ALA A CA 1
ATOM 670 C C . ALA A 1 87 ? -6.445 8.344 14.602 1 97.19 87 ALA A C 1
ATOM 672 O O . ALA A 1 87 ? -7.117 7.684 15.391 1 97.19 87 ALA A O 1
ATOM 673 N N . SER A 1 88 ? -6.824 9.516 14.273 1 97.94 88 SER A N 1
ATOM 674 C CA . SER A 1 88 ? -7.855 10.258 14.992 1 97.94 88 SER A CA 1
ATOM 675 C C . SER A 1 88 ? -9.188 9.516 14.977 1 97.94 88 SER A C 1
ATOM 677 O O . SER A 1 88 ? -9.906 9.484 15.977 1 97.94 88 SER A O 1
ATOM 679 N N . PRO A 1 89 ? -9.594 8.836 13.844 1 98.06 89 PRO A N 1
ATOM 680 C CA . PRO A 1 89 ? -10.883 8.125 13.891 1 98.06 89 PRO A CA 1
ATOM 681 C C . PRO A 1 89 ? -10.93 7.062 14.984 1 98.06 89 PRO A C 1
ATOM 683 O O . PRO A 1 89 ? -11.961 6.879 15.633 1 98.06 89 PRO A O 1
ATOM 686 N N . ARG A 1 90 ? -9.836 6.434 15.227 1 97.81 90 ARG A N 1
ATOM 687 C CA . ARG A 1 90 ? -9.742 5.426 16.281 1 97.81 90 ARG A CA 1
ATOM 688 C C . ARG A 1 90 ? -9.641 6.082 17.656 1 97.81 90 ARG A C 1
ATOM 690 O O . ARG A 1 90 ? -10.289 5.641 18.609 1 97.81 90 ARG A O 1
ATOM 697 N N . LEU A 1 91 ? -8.82 7.066 17.75 1 97.88 91 LEU A N 1
ATOM 698 C CA . LEU A 1 91 ? -8.547 7.723 19.016 1 97.88 91 LEU A CA 1
ATOM 699 C C . LEU A 1 91 ? -9.828 8.289 19.625 1 97.88 91 LEU A C 1
ATOM 701 O O . LEU A 1 91 ? -10.039 8.227 20.828 1 97.88 91 LEU A O 1
ATOM 705 N N . VAL A 1 92 ? -10.695 8.812 18.797 1 98.12 92 VAL A N 1
ATOM 706 C CA . VAL A 1 92 ? -11.883 9.477 19.312 1 98.12 92 VAL A CA 1
ATOM 707 C C . VAL A 1 92 ? -12.969 8.445 19.594 1 98.12 92 VAL A C 1
ATOM 709 O O . VAL A 1 92 ? -13.883 8.695 20.391 1 98.12 92 VAL A O 1
ATOM 712 N N . SER A 1 93 ? -12.883 7.273 18.984 1 98 93 SER A N 1
ATOM 713 C CA . SER A 1 93 ? -13.945 6.273 19.094 1 98 93 SER A CA 1
ATOM 714 C C . SER A 1 93 ? -13.625 5.246 20.172 1 98 93 SER A C 1
ATOM 716 O O . SER A 1 93 ? -14.531 4.652 20.766 1 98 93 SER A O 1
ATOM 718 N N . LYS A 1 94 ? -12.359 5.004 20.375 1 96.75 94 LYS A N 1
ATOM 719 C CA . LYS A 1 94 ? -11.953 3.93 21.266 1 96.75 94 LYS A CA 1
ATOM 720 C C . LYS A 1 94 ? -10.938 4.426 22.297 1 96.75 94 LYS A C 1
ATOM 722 O O . LYS A 1 94 ? -9.734 4.215 22.141 1 96.75 94 LYS A O 1
ATOM 727 N N . PRO A 1 95 ? -11.484 4.855 23.406 1 93.75 95 PRO A N 1
ATOM 728 C CA . PRO A 1 95 ? -10.57 5.348 24.438 1 93.75 95 PRO A CA 1
ATOM 729 C C . PRO A 1 95 ? -9.57 4.293 24.891 1 93.75 95 PRO A C 1
ATOM 731 O O . PRO A 1 95 ? -9.906 3.111 24.984 1 93.75 95 PRO A O 1
ATOM 734 N N . ASN A 1 96 ? -8.344 4.629 25.047 1 90.31 96 ASN A N 1
ATOM 735 C CA . ASN A 1 96 ? -7.27 3.838 25.625 1 90.31 96 ASN A CA 1
ATOM 736 C C . ASN A 1 96 ? -6.816 2.723 24.688 1 90.31 96 ASN A C 1
ATOM 738 O O . ASN A 1 96 ? -6.059 1.837 25.094 1 90.31 96 ASN A O 1
ATOM 742 N N . ASP A 1 97 ? -7.336 2.715 23.5 1 93.88 97 ASP A N 1
ATOM 743 C CA . ASP A 1 97 ? -6.906 1.704 22.547 1 93.88 97 ASP A CA 1
ATOM 744 C C . ASP A 1 97 ? -5.445 1.907 22.141 1 93.88 97 ASP A C 1
ATOM 746 O O . ASP A 1 97 ? -4.734 0.94 21.875 1 93.88 97 ASP A O 1
ATOM 750 N N . ILE A 1 98 ? -5.02 3.148 22.031 1 95.81 98 ILE A N 1
ATOM 751 C CA . ILE A 1 98 ? -3.662 3.52 21.656 1 95.81 98 ILE A CA 1
ATOM 752 C C . ILE A 1 98 ? -3.033 4.375 22.75 1 95.81 98 ILE A C 1
ATOM 754 O O . ILE A 1 98 ? -3.617 5.375 23.172 1 95.81 98 ILE A O 1
ATOM 758 N N . PRO A 1 99 ? -1.887 3.947 23.188 1 95.94 99 PRO A N 1
ATOM 759 C CA . PRO A 1 99 ? -1.252 4.742 24.25 1 95.94 99 PRO A CA 1
ATOM 760 C C . PRO A 1 99 ? -0.809 6.121 23.766 1 95.94 99 PRO A C 1
ATOM 762 O O . PRO A 1 99 ? -0.426 6.277 22.594 1 95.94 99 PRO A O 1
ATOM 765 N N . ARG A 1 100 ? -0.799 7.027 24.672 1 95.25 100 ARG A N 1
ATOM 766 C CA . ARG A 1 100 ? -0.533 8.438 24.375 1 95.25 100 ARG A CA 1
ATOM 767 C C . ARG A 1 100 ? 0.794 8.602 23.656 1 95.25 100 ARG A C 1
ATOM 769 O O . ARG A 1 100 ? 0.894 9.398 22.703 1 95.25 100 ARG A O 1
ATOM 776 N N . GLU A 1 101 ? 1.833 7.859 23.984 1 95.56 101 GLU A N 1
ATOM 777 C CA . GLU A 1 101 ? 3.191 8.008 23.469 1 95.56 101 GLU A CA 1
ATOM 778 C C . GLU A 1 101 ? 3.271 7.598 22 1 95.56 101 GLU A C 1
ATOM 780 O O . GLU A 1 101 ? 4.277 7.852 21.344 1 95.56 101 GLU A O 1
ATOM 785 N N . LYS A 1 102 ? 2.117 7.098 21.5 1 95.88 102 LYS A N 1
ATOM 786 C CA . LYS A 1 102 ? 2.123 6.613 20.125 1 95.88 102 LYS A CA 1
ATOM 787 C C . LYS A 1 102 ? 1.424 7.598 19.188 1 95.88 102 LYS A C 1
ATOM 789 O O . LYS A 1 102 ? 1.428 7.418 17.969 1 95.88 102 LYS A O 1
ATOM 794 N N . TYR A 1 103 ? 0.855 8.641 19.797 1 96.06 103 TYR A N 1
ATOM 795 C CA . TYR A 1 103 ? 0.174 9.562 18.891 1 96.06 103 TYR A CA 1
ATOM 796 C C . TYR A 1 103 ? 0.442 11.008 19.281 1 96.06 103 TYR A C 1
ATOM 798 O O . TYR A 1 103 ? -0.04 11.93 18.625 1 96.06 103 TYR A O 1
ATOM 806 N N . ILE A 1 104 ? 1.147 11.242 20.328 1 95.81 104 ILE A N 1
ATOM 807 C CA . ILE A 1 104 ? 1.609 12.562 20.734 1 95.81 104 ILE A CA 1
ATOM 808 C C . ILE A 1 104 ? 3.131 12.562 20.875 1 95.81 104 ILE A C 1
ATOM 810 O O . ILE A 1 104 ? 3.691 11.766 21.625 1 95.81 104 ILE A O 1
ATOM 814 N N . TYR A 1 105 ? 3.791 13.508 20.141 1 96.19 105 TYR A N 1
ATOM 815 C CA . TYR A 1 105 ? 5.246 13.586 20.156 1 96.19 105 TYR A CA 1
ATOM 816 C C . TYR A 1 105 ? 5.723 15.008 20.391 1 96.19 105 TYR A C 1
ATOM 818 O O . TYR A 1 105 ? 5.32 15.938 19.688 1 96.19 105 TYR A O 1
ATOM 826 N N . PRO A 1 106 ? 6.633 15.133 21.406 1 96.44 106 PRO A N 1
ATOM 827 C CA . PRO A 1 106 ? 7.215 16.469 21.516 1 96.44 106 PRO A CA 1
ATOM 828 C C . PRO A 1 106 ? 7.969 16.891 20.266 1 96.44 106 PRO A C 1
ATOM 830 O O . PRO A 1 106 ? 8.703 16.094 19.672 1 96.44 106 PRO A O 1
ATOM 833 N N . ILE A 1 107 ? 7.781 18.141 19.875 1 97.06 107 ILE A N 1
ATOM 834 C CA . ILE A 1 107 ? 8.289 18.594 18.578 1 97.06 107 ILE A CA 1
ATOM 835 C C . ILE A 1 107 ? 9.781 18.906 18.703 1 97.06 107 ILE A C 1
ATOM 837 O O . ILE A 1 107 ? 10.586 18.406 17.906 1 97.06 107 ILE A O 1
ATOM 841 N N . ALA A 1 108 ? 10.234 19.641 19.672 1 97.19 108 ALA A N 1
ATOM 842 C CA . ALA A 1 108 ? 11.586 20.188 19.75 1 97.19 108 ALA A CA 1
ATOM 843 C C . ALA A 1 108 ? 12.633 19.078 19.75 1 97.19 108 ALA A C 1
ATOM 845 O O . ALA A 1 108 ? 13.617 19.141 19.016 1 97.19 108 ALA A O 1
ATOM 846 N N . PRO A 1 109 ? 12.414 17.969 20.469 1 97.12 109 PRO A N 1
ATOM 847 C CA . PRO A 1 109 ? 13.43 16.906 20.531 1 97.12 109 PRO A CA 1
ATOM 848 C C . PRO A 1 109 ? 13.617 16.188 19.203 1 97.12 109 PRO A C 1
ATOM 850 O O . P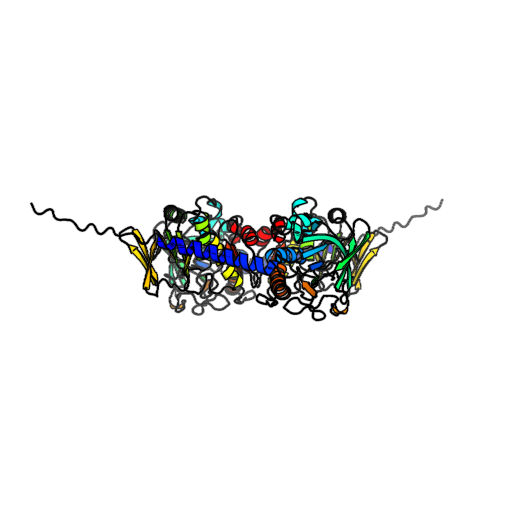RO A 1 109 ? 14.602 15.469 19.016 1 97.12 109 PRO A O 1
ATOM 853 N N . LEU A 1 110 ? 12.648 16.328 18.297 1 97.38 110 LEU A N 1
ATOM 854 C CA . LEU A 1 110 ? 12.742 15.648 17.016 1 97.38 110 LEU A CA 1
ATOM 855 C C . LEU A 1 110 ? 13.992 16.078 16.25 1 97.38 110 LEU A C 1
ATOM 857 O O . LEU A 1 110 ? 14.445 15.391 15.344 1 97.38 110 LEU A O 1
ATOM 861 N N . PHE A 1 111 ? 14.602 17.234 16.594 1 97.94 111 PHE A N 1
ATOM 862 C CA . PHE A 1 111 ? 15.664 17.828 15.789 1 97.94 111 PHE A CA 1
ATOM 863 C C . PHE A 1 111 ? 17.016 17.641 16.453 1 97.94 111 PHE A C 1
ATOM 865 O O . PHE A 1 111 ? 18.062 18 15.891 1 97.94 111 PHE A O 1
ATOM 872 N N . ASN A 1 112 ? 17.094 16.938 17.625 1 95.94 112 ASN A N 1
ATOM 873 C CA . ASN A 1 112 ? 18.312 16.75 18.391 1 95.94 112 ASN A CA 1
ATOM 874 C C . ASN A 1 112 ? 19.328 15.898 17.625 1 95.94 112 ASN A C 1
ATOM 876 O O . ASN A 1 112 ? 20.531 15.961 17.891 1 95.94 112 ASN A O 1
ATOM 880 N N . LYS A 1 113 ? 18.844 15.195 16.719 1 94.88 113 LYS A N 1
ATOM 881 C CA . LYS A 1 113 ? 19.719 14.289 15.984 1 94.88 113 LYS A CA 1
ATOM 882 C C . LYS A 1 113 ? 20.656 15.07 15.055 1 94.88 113 LYS A C 1
ATOM 884 O O . LYS A 1 113 ? 21.656 14.539 14.594 1 94.88 113 LYS A O 1
ATOM 889 N N . HIS A 1 114 ? 20.25 16.266 14.703 1 96 114 HIS A N 1
ATOM 890 C CA . HIS A 1 114 ? 21.078 17.078 13.82 1 96 114 HIS A CA 1
ATOM 891 C C . HIS A 1 114 ? 22.188 17.781 14.594 1 96 114 HIS A C 1
ATOM 893 O O . HIS A 1 114 ? 21.922 18.531 15.547 1 96 114 HIS A O 1
ATOM 899 N N . ALA A 1 115 ? 23.422 17.625 14.18 1 94.5 115 ALA A N 1
ATOM 900 C CA . ALA A 1 115 ? 24.578 18.188 14.883 1 94.5 115 ALA A CA 1
ATOM 901 C C . ALA A 1 115 ? 24.516 19.703 14.938 1 94.5 115 ALA A C 1
ATOM 903 O O . ALA A 1 115 ? 24.969 20.312 15.906 1 94.5 115 ALA A O 1
ATOM 904 N N . ASN A 1 116 ? 23.891 20.281 13.961 1 94.81 116 ASN A N 1
ATOM 905 C CA . ASN A 1 116 ? 23.875 21.75 13.867 1 94.81 116 ASN A CA 1
ATOM 906 C C . ASN A 1 116 ? 22.609 22.328 14.508 1 94.81 116 ASN A C 1
ATOM 908 O O . ASN A 1 116 ? 22.391 23.547 14.469 1 94.81 116 ASN A O 1
ATOM 912 N N . ALA A 1 117 ? 21.797 21.531 15.078 1 94.94 117 ALA A N 1
ATOM 913 C CA . ALA A 1 117 ? 20.531 22 15.617 1 94.94 117 ALA A CA 1
ATOM 914 C C . ALA A 1 117 ? 20.734 22.984 16.766 1 94.94 117 ALA A C 1
ATOM 916 O O . ALA A 1 117 ? 19.984 23.953 16.906 1 94.94 117 ALA A O 1
ATOM 917 N N . LYS A 1 118 ? 21.766 22.781 17.547 1 93.5 118 LYS A N 1
ATOM 918 C CA . LYS A 1 118 ? 22.016 23.641 18.703 1 93.5 118 LYS A CA 1
ATOM 919 C C . LYS A 1 118 ? 22.266 25.078 18.281 1 93.5 118 LYS A C 1
ATOM 921 O O . LYS A 1 118 ? 21.891 26.016 19 1 93.5 118 LYS A O 1
ATOM 926 N N . THR A 1 119 ? 22.797 25.219 17.125 1 94.12 119 THR A N 1
ATOM 927 C CA . THR A 1 119 ? 23.188 26.562 16.703 1 94.12 119 THR A CA 1
ATOM 928 C C . THR A 1 119 ? 22.219 27.094 15.648 1 94.12 119 THR A C 1
ATOM 930 O O . THR A 1 119 ? 21.969 28.297 15.578 1 94.12 119 THR A O 1
ATOM 933 N N . ASN A 1 120 ? 21.688 26.172 14.859 1 96.12 120 ASN A N 1
ATOM 934 C CA . ASN A 1 120 ? 21 26.625 13.656 1 96.12 120 ASN A CA 1
ATOM 935 C C . ASN A 1 120 ? 19.5 26.406 13.734 1 96.12 120 ASN A C 1
ATOM 937 O O . ASN A 1 120 ? 18.75 26.797 12.836 1 96.12 120 ASN A O 1
ATOM 941 N N . PHE A 1 121 ? 19.016 25.844 14.805 1 97.81 121 PHE A N 1
ATOM 942 C CA . PHE A 1 121 ? 17.594 25.531 14.914 1 97.81 121 PHE A CA 1
ATOM 943 C C . PHE A 1 121 ? 16.984 26.203 16.141 1 97.81 121 PHE A C 1
ATOM 945 O O . PHE A 1 121 ? 17.578 26.188 17.219 1 97.81 121 PHE A O 1
ATOM 952 N N . GLN A 1 122 ? 15.836 26.797 15.953 1 98 122 GLN A N 1
ATOM 953 C CA . GLN A 1 122 ? 15.055 27.375 17.031 1 98 122 GLN A CA 1
ATOM 954 C C . GLN A 1 122 ? 13.586 26.984 16.922 1 98 122 GLN A C 1
ATOM 956 O O . GLN A 1 122 ? 12.969 27.188 15.875 1 98 122 GLN A O 1
ATOM 961 N N . PHE A 1 123 ? 13.07 26.406 17.969 1 98 123 PHE A N 1
ATOM 962 C CA . PHE A 1 123 ? 11.641 26.172 18.062 1 98 123 PHE A CA 1
ATOM 963 C C . PHE A 1 123 ? 10.953 27.297 18.812 1 98 123 PHE A C 1
ATOM 965 O O . PHE A 1 123 ? 11.359 27.656 19.938 1 98 123 PHE A O 1
ATOM 972 N N . VAL A 1 124 ? 10.008 27.891 18.219 1 97.44 124 VAL A N 1
ATOM 973 C CA . VAL A 1 124 ? 9.242 28.969 18.828 1 97.44 124 VAL A CA 1
ATOM 974 C C . VAL A 1 124 ? 7.816 28.5 19.125 1 97.44 124 VAL A C 1
ATOM 976 O O . VAL A 1 124 ? 7.039 28.25 18.203 1 97.44 124 VAL A O 1
ATOM 979 N N . LEU A 1 125 ? 7.516 28.359 20.375 1 96.31 125 LEU A N 1
ATOM 980 C CA . LEU A 1 125 ? 6.156 28.047 20.797 1 96.31 125 LEU A CA 1
ATOM 981 C C . LEU A 1 125 ? 5.266 29.281 20.766 1 96.31 125 LEU A C 1
ATOM 983 O O . LEU A 1 125 ? 5.242 30.062 21.703 1 96.31 125 LEU A O 1
ATOM 987 N N . GLY A 1 126 ? 4.543 29.422 19.672 1 96.06 126 GLY A N 1
ATOM 988 C CA . GLY A 1 126 ? 3.705 30.594 19.453 1 96.06 126 GLY A CA 1
ATOM 989 C C . GLY A 1 126 ? 2.812 30.469 18.234 1 96.06 126 GLY A C 1
ATOM 990 O O . GLY A 1 126 ? 3 29.578 17.406 1 96.06 126 GLY A O 1
ATOM 991 N N . LYS A 1 127 ? 1.827 31.312 18.203 1 96.62 127 LYS A N 1
ATOM 992 C CA . LYS A 1 127 ? 0.895 31.406 17.078 1 96.62 127 LYS A CA 1
ATOM 993 C C . LYS A 1 127 ? 1.269 32.562 16.141 1 96.62 127 LYS A C 1
ATOM 995 O O . LYS A 1 127 ? 1.399 33.688 16.578 1 96.62 127 LYS A O 1
ATOM 1000 N N . ALA A 1 128 ? 1.53 32.219 14.859 1 98.12 128 ALA A N 1
ATOM 1001 C CA . ALA A 1 128 ? 1.706 33.281 13.883 1 98.12 128 ALA A CA 1
ATOM 1002 C C . ALA A 1 128 ? 0.415 34.094 13.703 1 98.12 128 ALA A C 1
ATOM 1004 O O . ALA A 1 128 ? -0.647 33.5 13.461 1 98.12 128 ALA A O 1
ATOM 1005 N N . THR A 1 129 ? 0.54 35.406 13.781 1 98.06 129 THR A N 1
ATOM 1006 C CA . THR A 1 129 ? -0.665 36.219 13.711 1 98.06 129 THR A CA 1
ATOM 1007 C C . THR A 1 129 ? -0.649 37.094 12.453 1 98.06 129 THR A C 1
ATOM 1009 O O . THR A 1 129 ? -1.684 37.625 12.055 1 98.06 129 THR A O 1
ATOM 1012 N N . SER A 1 130 ? 0.538 37.281 11.898 1 98.31 130 SER A N 1
ATOM 1013 C CA . SER A 1 130 ? 0.627 38.062 10.664 1 98.31 130 SER A CA 1
ATOM 1014 C C . SER A 1 130 ? 1.957 37.812 9.961 1 98.31 130 SER A C 1
ATOM 1016 O O . SER A 1 130 ? 2.943 37.438 10.594 1 98.31 130 SER A O 1
ATOM 1018 N N . ILE A 1 131 ? 1.94 38 8.656 1 98.62 131 ILE A N 1
ATOM 1019 C CA . ILE A 1 131 ? 3.146 38.031 7.84 1 98.62 131 ILE A CA 1
ATOM 1020 C C . ILE A 1 131 ? 3.271 39.406 7.184 1 98.62 131 ILE A C 1
ATOM 1022 O O . ILE A 1 131 ? 2.385 39.844 6.441 1 98.62 131 ILE A O 1
ATOM 1026 N N . ASP A 1 132 ? 4.344 40.094 7.477 1 98 132 ASP A N 1
ATOM 1027 C CA . ASP A 1 132 ? 4.691 41.344 6.812 1 98 132 ASP A CA 1
ATOM 1028 C C . ASP A 1 132 ? 5.629 41.094 5.633 1 98 132 ASP A C 1
ATOM 1030 O O . ASP A 1 132 ? 6.844 40.969 5.812 1 98 132 ASP A O 1
ATOM 1034 N N . LEU A 1 133 ? 5.109 41.125 4.445 1 97.75 133 LEU A N 1
ATOM 1035 C CA . LEU A 1 133 ? 5.879 40.781 3.252 1 97.75 133 LEU A CA 1
ATOM 1036 C C . LEU A 1 133 ? 6.926 41.844 2.959 1 97.75 133 LEU A C 1
ATOM 1038 O O . LEU A 1 133 ? 8.047 41.531 2.566 1 97.75 133 LEU A O 1
ATOM 1042 N N . GLU A 1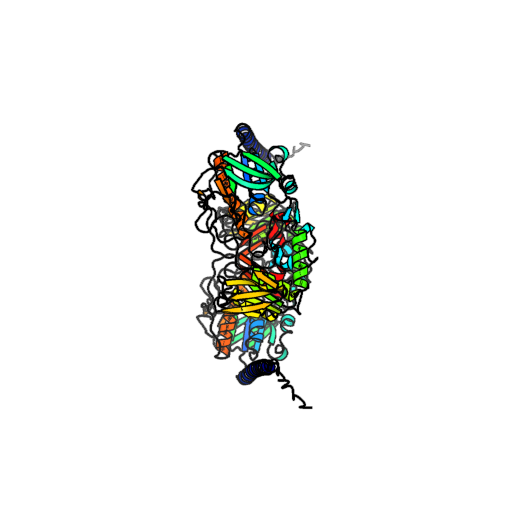 134 ? 6.598 43.062 3.129 1 96.38 134 GLU A N 1
ATOM 1043 C CA . GLU A 1 134 ? 7.52 44.156 2.84 1 96.38 134 GLU A CA 1
ATOM 1044 C C . GLU A 1 134 ? 8.695 44.156 3.807 1 96.38 134 GLU A C 1
ATOM 1046 O O . GLU A 1 134 ? 9.852 44.25 3.389 1 96.38 134 GLU A O 1
ATOM 1051 N N . GLY A 1 135 ? 8.367 44.062 5.074 1 97.44 135 GLY A N 1
ATOM 1052 C CA . GLY A 1 135 ? 9.406 44.062 6.094 1 97.44 135 GLY A CA 1
ATOM 1053 C C . GLY A 1 135 ? 10.078 42.719 6.273 1 97.44 135 GLY A C 1
ATOM 1054 O O . GLY A 1 135 ? 11.094 42.625 6.969 1 97.44 135 GLY A O 1
ATOM 1055 N N . LYS A 1 136 ? 9.492 41.719 5.68 1 98.06 136 LYS A N 1
ATOM 1056 C CA . LYS A 1 136 ? 9.961 40.344 5.777 1 98.06 136 LYS A CA 1
ATOM 1057 C C . LYS A 1 136 ? 10.016 39.875 7.23 1 98.06 136 LYS A C 1
ATOM 1059 O O . LYS A 1 136 ? 11.055 39.406 7.695 1 98.06 136 LYS A O 1
ATOM 1064 N N . ASN A 1 137 ? 8.891 40.031 7.855 1 98.38 137 ASN A N 1
ATOM 1065 C CA . ASN A 1 137 ? 8.727 39.625 9.25 1 98.38 137 ASN A CA 1
ATOM 1066 C C . ASN A 1 137 ? 7.504 38.75 9.445 1 98.38 137 ASN A C 1
ATOM 1068 O O . ASN A 1 137 ? 6.496 38.906 8.758 1 98.38 137 ASN A O 1
ATOM 1072 N N . VAL A 1 138 ? 7.617 37.812 10.359 1 98.75 138 VAL A N 1
ATOM 1073 C CA . VAL A 1 138 ? 6.473 37.094 10.898 1 98.75 138 VAL A CA 1
ATOM 1074 C C . VAL A 1 138 ? 6.203 37.531 12.336 1 98.75 138 VAL A C 1
ATOM 1076 O O . VAL A 1 138 ? 7.113 37.531 13.172 1 98.75 138 VAL A O 1
ATOM 1079 N N . ILE A 1 139 ? 5 37.906 12.562 1 98.69 139 ILE A N 1
ATOM 1080 C CA . ILE A 1 139 ? 4.602 38.25 13.922 1 98.69 139 ILE A CA 1
ATOM 1081 C C . ILE A 1 139 ? 4.035 37.031 14.633 1 98.69 139 ILE A C 1
ATOM 1083 O O . ILE A 1 139 ? 3.145 36.375 14.117 1 98.69 139 ILE A O 1
ATOM 1087 N N . VAL A 1 140 ? 4.586 36.781 15.836 1 98.31 140 VAL A N 1
ATOM 1088 C CA . VAL A 1 140 ? 4.223 35.562 16.562 1 98.31 140 VAL A CA 1
ATOM 1089 C C . VAL A 1 140 ? 3.766 35.938 17.984 1 98.31 140 VAL A C 1
ATOM 1091 O O . VAL A 1 140 ? 4.426 36.719 18.672 1 98.31 140 VAL A O 1
ATOM 1094 N N . GLN A 1 141 ? 2.631 35.406 18.344 1 97.31 141 GLN A N 1
ATOM 1095 C CA . GLN A 1 141 ? 2.154 35.531 19.719 1 97.31 141 GLN A CA 1
ATOM 1096 C C . GLN A 1 141 ? 2.529 34.312 20.562 1 97.31 141 GLN A C 1
ATOM 1098 O O . GLN A 1 141 ? 2.16 33.188 20.234 1 97.31 141 GLN A O 1
ATOM 1103 N N . ASP A 1 142 ? 3.24 34.531 21.562 1 94.94 142 ASP A N 1
ATOM 1104 C CA . ASP A 1 142 ? 3.609 33.469 22.484 1 94.94 142 ASP A CA 1
ATOM 1105 C C . ASP A 1 142 ? 2.377 32.875 23.156 1 94.94 142 ASP A C 1
ATOM 1107 O O . ASP A 1 142 ? 1.546 33.594 23.703 1 94.94 142 ASP A O 1
ATOM 1111 N N . VAL A 1 143 ? 2.297 31.578 23.188 1 90.75 143 VAL A N 1
ATOM 1112 C CA . VAL A 1 143 ? 1.072 30.953 23.656 1 90.75 143 VAL A CA 1
ATOM 1113 C C . VAL A 1 143 ? 1.076 30.922 25.188 1 90.75 143 VAL A C 1
ATOM 1115 O O . VAL A 1 143 ? 0.018 30.812 25.812 1 90.75 143 VAL A O 1
ATOM 1118 N N . ASN A 1 144 ? 2.205 31 25.812 1 89.31 144 ASN A N 1
ATOM 1119 C CA . ASN A 1 144 ? 2.303 30.922 27.266 1 89.31 144 ASN A CA 1
ATOM 1120 C C . ASN A 1 144 ? 2.037 32.25 27.938 1 89.31 144 ASN A C 1
ATOM 1122 O O . ASN A 1 144 ? 1.337 32.344 28.953 1 89.31 144 ASN A O 1
ATOM 1126 N N . ASN A 1 145 ? 2.568 33.375 27.359 1 91.12 145 ASN A N 1
ATOM 1127 C CA . ASN A 1 145 ? 2.471 34.625 28.062 1 91.12 145 ASN A CA 1
ATOM 1128 C C . ASN A 1 145 ? 1.804 35.688 27.203 1 91.12 145 ASN A C 1
ATOM 1130 O O . ASN A 1 145 ? 1.584 36.812 27.656 1 91.12 145 ASN A O 1
ATOM 1134 N N . GLY A 1 146 ? 1.496 35.406 26 1 91.81 146 GLY A N 1
ATOM 1135 C CA . GLY A 1 146 ? 0.735 36.344 25.156 1 91.81 146 GLY A CA 1
ATOM 1136 C C . GLY A 1 146 ? 1.588 37.438 24.531 1 91.81 146 GLY A C 1
ATOM 1137 O O . GLY A 1 146 ? 1.095 38.219 23.75 1 91.81 146 GLY A O 1
ATOM 1138 N N . THR A 1 147 ? 2.867 37.438 24.828 1 95.25 147 THR A N 1
ATOM 1139 C CA . THR A 1 147 ? 3.746 38.438 24.266 1 95.25 147 THR A CA 1
ATOM 1140 C C . THR A 1 147 ? 3.926 38.25 22.766 1 95.25 147 THR A C 1
ATOM 1142 O O . THR A 1 147 ? 3.846 37.125 22.281 1 95.25 147 THR A O 1
ATOM 1145 N N . THR A 1 148 ? 4.082 39.375 22.125 1 96.31 148 THR A N 1
ATOM 1146 C CA . THR A 1 148 ? 4.273 39.344 20.672 1 96.31 148 THR A CA 1
ATOM 1147 C C . THR A 1 148 ? 5.754 39.438 20.328 1 96.31 148 THR A C 1
ATOM 1149 O O . THR A 1 148 ? 6.477 40.281 20.891 1 96.31 148 THR A O 1
ATOM 1152 N N . ASN A 1 149 ? 6.191 38.562 19.484 1 95.75 149 ASN A N 1
ATOM 1153 C CA . ASN A 1 149 ? 7.555 38.562 18.969 1 95.75 149 ASN A CA 1
ATOM 1154 C C . ASN A 1 149 ? 7.57 38.719 17.453 1 95.75 149 ASN A C 1
ATOM 1156 O O . ASN A 1 149 ? 6.652 38.281 16.766 1 95.75 149 ASN A O 1
ATOM 1160 N N . THR A 1 150 ? 8.609 39.438 16.969 1 98.12 150 THR A N 1
ATOM 1161 C CA . THR A 1 150 ? 8.82 39.594 15.539 1 98.12 150 THR A CA 1
ATOM 1162 C C . THR A 1 150 ? 10 38.75 15.07 1 98.12 150 THR A C 1
ATOM 1164 O O . THR A 1 150 ? 11.102 38.875 15.602 1 98.12 150 THR A O 1
ATOM 1167 N N . LEU A 1 151 ? 9.727 37.938 14.117 1 98.5 151 LEU A N 1
ATOM 1168 C CA . LEU A 1 151 ? 10.773 37.125 13.516 1 98.5 151 LEU A CA 1
ATOM 1169 C C . LEU A 1 151 ? 11.086 37.594 12.102 1 98.5 151 LEU A C 1
ATOM 1171 O O . LEU A 1 151 ? 10.242 37.531 11.211 1 98.5 151 LEU A O 1
ATOM 1175 N N . THR A 1 152 ? 12.352 38.094 11.906 1 98.25 152 THR A N 1
ATOM 1176 C CA . THR A 1 152 ? 12.797 38.469 10.57 1 98.25 152 THR A CA 1
ATOM 1177 C C . THR A 1 152 ? 13.227 37.25 9.766 1 98.25 152 THR A C 1
ATOM 1179 O O . THR A 1 152 ? 13.812 36.312 10.312 1 98.25 152 THR A O 1
ATOM 1182 N N . TYR A 1 153 ? 12.922 37.312 8.469 1 98.5 153 TYR A N 1
ATOM 1183 C CA . TYR A 1 153 ? 13.289 36.156 7.645 1 98.5 153 TYR A CA 1
ATOM 1184 C C . TYR A 1 153 ? 13.922 36.625 6.332 1 98.5 153 TYR A C 1
ATOM 1186 O O . TYR A 1 153 ? 13.68 37.719 5.867 1 98.5 153 TYR A O 1
ATOM 1194 N N . ASP A 1 154 ? 14.805 35.75 5.793 1 98.5 154 ASP A N 1
ATOM 1195 C CA . ASP A 1 154 ? 15.172 35.812 4.383 1 98.5 154 ASP A CA 1
ATOM 1196 C C . ASP A 1 154 ? 14.172 35.062 3.514 1 98.5 154 ASP A C 1
ATOM 1198 O O . ASP A 1 154 ? 13.844 35.5 2.408 1 98.5 154 ASP A O 1
ATOM 1202 N N . TYR A 1 155 ? 13.711 33.938 4.055 1 98.69 155 TYR A N 1
ATOM 1203 C CA . TYR A 1 155 ? 12.656 33.156 3.457 1 98.69 155 TYR A CA 1
ATOM 1204 C C . TYR A 1 155 ? 11.641 32.688 4.508 1 98.69 155 TYR A C 1
ATOM 1206 O O . TYR A 1 155 ? 11.992 32.5 5.672 1 98.69 155 TYR A O 1
ATOM 1214 N N . VAL A 1 156 ? 10.445 32.594 4.082 1 98.88 156 VAL A N 1
ATOM 1215 C CA . VAL A 1 156 ? 9.398 32.062 4.945 1 98.88 156 VAL A CA 1
ATOM 1216 C C . VAL A 1 156 ? 8.719 30.875 4.258 1 98.88 156 VAL A C 1
ATOM 1218 O O . VAL A 1 156 ? 8.523 30.891 3.039 1 98.88 156 VAL A O 1
ATOM 1221 N N . VAL A 1 157 ? 8.477 29.781 4.984 1 98.94 157 VAL A N 1
ATOM 1222 C CA . VAL A 1 157 ? 7.715 28.625 4.516 1 98.94 157 VAL A CA 1
ATOM 1223 C C . VAL A 1 157 ? 6.395 28.531 5.281 1 98.94 157 VAL A C 1
ATOM 1225 O O . VAL A 1 157 ? 6.391 28.344 6.5 1 98.94 157 VAL A O 1
ATOM 1228 N N . ILE A 1 158 ? 5.316 28.688 4.57 1 98.94 158 ILE A N 1
ATOM 1229 C CA . ILE A 1 158 ? 3.998 28.562 5.18 1 98.94 158 ILE A CA 1
ATOM 1230 C C . ILE A 1 158 ? 3.543 27.094 5.133 1 98.94 158 ILE A C 1
ATOM 1232 O O . ILE A 1 158 ? 3.311 26.547 4.051 1 98.94 158 ILE A O 1
ATOM 1236 N N . GLY A 1 159 ? 3.457 26.422 6.238 1 98.75 159 GLY A N 1
ATOM 1237 C CA . GLY A 1 159 ? 2.977 25.062 6.398 1 98.75 159 GLY A CA 1
ATOM 1238 C C . GLY A 1 159 ? 1.913 24.922 7.473 1 98.75 159 GLY A C 1
ATOM 1239 O O . GLY A 1 159 ? 1.943 23.984 8.266 1 98.75 159 GLY A O 1
ATOM 1240 N N . SER A 1 160 ? 1.019 25.875 7.531 1 98.12 160 SER A N 1
ATOM 1241 C CA . SER A 1 160 ? 0.042 25.984 8.609 1 98.12 160 SER A CA 1
ATOM 1242 C C . SER A 1 160 ? -1.073 24.953 8.453 1 98.12 160 SER A C 1
ATOM 1244 O O . SER A 1 160 ? -1.853 24.734 9.383 1 98.12 160 SER A O 1
ATOM 1246 N N . GLY A 1 161 ? -1.186 24.344 7.328 1 97.81 161 GLY A N 1
ATOM 1247 C CA . GLY A 1 161 ? -2.082 23.219 7.137 1 97.81 161 GLY A CA 1
ATOM 1248 C C . GLY A 1 161 ? -3.545 23.609 7.105 1 97.81 161 GLY A C 1
ATOM 1249 O O . GLY A 1 161 ? -3.893 24.688 6.598 1 97.81 161 GLY A O 1
ATOM 1250 N N . SER A 1 162 ? -4.395 22.656 7.457 1 97.94 162 SER A N 1
ATOM 1251 C CA . SER A 1 162 ? -5.844 22.844 7.395 1 97.94 162 SER A CA 1
ATOM 1252 C C . SER A 1 162 ? -6.512 22.406 8.695 1 97.94 162 SER A C 1
ATOM 1254 O O . SER A 1 162 ? -5.867 21.812 9.562 1 97.94 162 SER A O 1
ATOM 1256 N N . THR A 1 163 ? -7.742 22.797 8.82 1 96.94 163 THR A N 1
ATOM 1257 C CA . THR A 1 163 ? -8.625 22.391 9.906 1 96.94 163 THR A CA 1
ATOM 1258 C C . THR A 1 163 ? -9.984 21.953 9.359 1 96.94 163 THR A C 1
ATOM 1260 O O . THR A 1 163 ? -10.117 21.641 8.172 1 96.94 163 THR A O 1
ATOM 1263 N N . SER A 1 164 ? -10.945 21.672 10.273 1 97 164 SER A N 1
ATOM 1264 C CA . SER A 1 164 ? -12.289 21.281 9.859 1 97 164 SER A CA 1
ATOM 1265 C C . SER A 1 164 ? -13.336 21.781 10.859 1 97 164 SER A C 1
ATOM 1267 O O . SER A 1 164 ? -12.992 22.203 11.969 1 97 164 SER A O 1
ATOM 1269 N N . ASN A 1 165 ? -14.578 21.688 10.438 1 96.81 165 ASN A N 1
ATOM 1270 C CA . ASN A 1 165 ? -15.672 22.078 11.32 1 96.81 165 ASN A CA 1
ATOM 1271 C C . ASN A 1 165 ? -15.703 21.203 12.578 1 96.81 165 ASN A C 1
ATOM 1273 O O . ASN A 1 165 ? -15.891 21.719 13.688 1 96.81 165 ASN A O 1
ATOM 1277 N N . ALA A 1 166 ? -15.484 19.984 12.453 1 97.94 166 ALA A N 1
ATOM 1278 C CA . ALA A 1 166 ? -15.461 19.094 13.609 1 97.94 166 ALA A CA 1
ATOM 1279 C C . ALA A 1 166 ? -14.297 19.422 14.531 1 97.94 166 ALA A C 1
ATOM 1281 O O . ALA A 1 166 ? -14.438 19.406 15.758 1 97.94 166 ALA A O 1
ATOM 1282 N N . THR A 1 167 ? -13.164 19.734 13.93 1 97.31 167 THR A N 1
ATOM 1283 C CA . THR A 1 167 ? -11.969 20.047 14.711 1 97.31 167 THR A CA 1
ATOM 1284 C C . THR A 1 167 ? -12.18 21.281 15.562 1 97.31 167 THR A C 1
ATOM 1286 O O . THR A 1 167 ? -11.773 21.312 16.734 1 97.31 167 THR A O 1
ATOM 1289 N N . THR A 1 168 ? -12.906 22.281 15.047 1 95.31 168 THR A N 1
ATOM 1290 C CA . THR A 1 168 ? -13.086 23.547 15.75 1 95.31 168 THR A CA 1
ATOM 1291 C C . THR A 1 168 ? -14.383 23.547 16.562 1 95.31 168 THR A C 1
ATOM 1293 O O . THR A 1 168 ? -14.617 24.438 17.359 1 95.31 168 THR A O 1
ATOM 1296 N N . GLY A 1 169 ? -15.25 22.562 16.297 1 95.69 169 GLY A N 1
ATOM 1297 C CA . GLY A 1 169 ? -16.547 22.531 16.953 1 95.69 169 GLY A CA 1
ATOM 1298 C C . GLY A 1 169 ? -17.547 23.5 16.359 1 95.69 169 GLY A C 1
ATOM 1299 O O . GLY A 1 169 ? -18.484 23.922 17.031 1 95.69 169 GLY A O 1
ATOM 1300 N N . THR A 1 170 ? -17.297 23.906 15.109 1 95.19 170 THR A N 1
ATOM 1301 C CA . THR A 1 170 ? -18.188 24.828 14.422 1 95.19 170 THR A CA 1
ATOM 1302 C C . THR A 1 170 ? -19.328 24.062 13.742 1 95.19 170 THR A C 1
ATOM 1304 O O . THR A 1 170 ? -19.094 23.328 12.773 1 95.19 170 THR A O 1
ATOM 1307 N N . ASP A 1 171 ? -20.578 24.219 14.211 1 96.19 171 ASP A N 1
ATOM 1308 C CA . ASP A 1 171 ? -21.766 23.547 13.68 1 96.19 171 ASP A CA 1
ATOM 1309 C C . ASP A 1 171 ? -21.594 22.031 13.711 1 96.19 171 ASP A C 1
ATOM 1311 O O . ASP A 1 171 ? -22.031 21.328 12.797 1 96.19 171 ASP A O 1
ATOM 1315 N N . SER A 1 172 ? -20.922 21.562 14.703 1 97.75 172 SER A N 1
ATOM 1316 C CA . SER A 1 172 ? -20.578 20.156 14.914 1 97.75 172 SER A CA 1
ATOM 1317 C C . SER A 1 172 ? -20.109 19.922 16.344 1 97.75 172 SER A C 1
ATOM 1319 O O . SER A 1 172 ? -19.656 20.844 17.031 1 97.75 172 SER A O 1
ATOM 1321 N N . LEU A 1 173 ? -20.266 18.672 16.797 1 97.75 173 LEU A N 1
ATOM 1322 C CA . LEU A 1 173 ? -19.469 18.297 17.953 1 97.75 173 LEU A CA 1
ATOM 1323 C C . LEU A 1 173 ? -17.984 18.531 17.688 1 97.75 173 LEU A C 1
ATOM 1325 O O . LEU A 1 173 ? -17.5 18.266 16.578 1 97.75 173 LEU A O 1
ATOM 1329 N N . GLN A 1 174 ? -17.312 19.031 18.734 1 97.25 174 GLN A N 1
ATOM 1330 C CA . GLN A 1 174 ? -15.867 19.156 18.562 1 97.25 174 GLN A CA 1
ATOM 1331 C C . GLN A 1 174 ? -15.18 17.781 18.641 1 97.25 174 GLN A C 1
ATOM 1333 O O . GLN A 1 174 ? -15.219 17.125 19.672 1 97.25 174 GLN A O 1
ATOM 1338 N N . VAL A 1 175 ? -14.633 17.359 17.562 1 97.88 175 VAL A N 1
ATOM 1339 C CA . VAL A 1 175 ? -13.859 16.125 17.422 1 97.88 175 VAL A CA 1
ATOM 1340 C C . VAL A 1 175 ? -12.5 16.438 16.812 1 97.88 175 VAL A C 1
ATOM 1342 O O . VAL A 1 175 ? -12.414 16.984 15.695 1 97.88 175 VAL A O 1
ATOM 1345 N N . PRO A 1 176 ? -11.438 16.109 17.5 1 97.31 176 PRO A N 1
ATOM 1346 C CA . PRO A 1 176 ? -10.109 16.516 17.031 1 97.31 176 PRO A CA 1
ATOM 1347 C C . PRO A 1 176 ? -9.57 15.586 15.953 1 97.31 176 PRO A C 1
ATOM 1349 O O . PRO A 1 176 ? -8.547 14.922 16.156 1 97.31 176 PRO A O 1
ATOM 1352 N N . PHE A 1 177 ? -10.164 15.68 14.766 1 97.62 177 PHE A N 1
ATOM 1353 C CA . PHE A 1 177 ? -9.578 14.992 13.625 1 97.62 177 PHE A CA 1
ATOM 1354 C C . PHE A 1 177 ? -8.234 15.609 13.242 1 97.62 177 PHE A C 1
ATOM 1356 O O . PHE A 1 177 ? -7.418 14.977 12.578 1 97.62 177 PHE A O 1
ATOM 1363 N N . LYS A 1 178 ? -8.047 16.844 13.648 1 95.81 178 LYS A N 1
ATOM 1364 C CA . LYS A 1 178 ? -6.809 17.609 13.586 1 95.81 178 LYS A CA 1
ATOM 1365 C C . LYS A 1 178 ? -6.586 18.406 14.867 1 95.81 178 LYS A C 1
ATOM 1367 O O . LYS A 1 178 ? -7.426 18.391 15.766 1 95.81 178 LYS A O 1
ATOM 1372 N N . GLU A 1 179 ? -5.43 18.984 14.922 1 91.06 179 GLU A N 1
ATOM 1373 C CA . GLU A 1 179 ? -5.176 19.859 16.062 1 91.06 179 GLU A CA 1
ATOM 1374 C C . GLU A 1 179 ? -5.941 21.172 15.938 1 91.06 179 GLU A C 1
ATOM 1376 O O . GLU A 1 179 ? -5.953 21.797 14.875 1 91.06 179 GLU A O 1
ATOM 1381 N N . SER A 1 180 ? -6.617 21.547 16.984 1 85.06 180 SER A N 1
ATOM 1382 C CA . SER A 1 180 ? -7.41 22.766 16.938 1 85.06 180 SER A CA 1
ATOM 1383 C C . SER A 1 180 ? -6.582 23.984 17.359 1 85.06 180 SER A C 1
ATOM 1385 O O . SER A 1 180 ? -6.895 25.109 17 1 85.06 180 SER A O 1
ATOM 1387 N N . GLY A 1 181 ? -5.559 23.781 18.156 1 75.88 181 GLY A N 1
ATOM 1388 C CA . GLY A 1 181 ? -4.762 24.875 18.688 1 75.88 181 GLY A CA 1
ATOM 1389 C C . GLY A 1 181 ? -5.387 25.547 19.906 1 75.88 181 GLY A C 1
ATOM 1390 O O . GLY A 1 181 ? -4.793 26.453 20.5 1 75.88 181 GLY A O 1
ATOM 1391 N N . SER A 1 182 ? -6.566 25.188 20.281 1 68 182 SER A N 1
ATOM 1392 C CA . SER A 1 182 ? -7.293 25.875 21.344 1 68 182 SER A CA 1
ATOM 1393 C C . SER A 1 182 ? -6.949 25.297 22.703 1 68 182 SER A C 1
ATOM 1395 O O . SER A 1 182 ? -7.055 25.984 23.719 1 68 182 SER A O 1
ATOM 1397 N N . ALA A 1 183 ? -6.73 24.016 22.703 1 69.19 183 ALA A N 1
ATOM 1398 C CA . ALA A 1 183 ? -6.402 23.312 23.938 1 69.19 183 ALA A CA 1
ATOM 1399 C C . ALA A 1 183 ? -5.434 22.156 23.672 1 69.19 183 ALA A C 1
ATOM 1401 O O . ALA A 1 183 ? -5.008 21.953 22.531 1 69.19 183 ALA A O 1
ATOM 1402 N N . LYS A 1 184 ? -5.184 21.609 24.812 1 83.62 184 LYS A N 1
ATOM 1403 C CA . LYS A 1 184 ? -4.387 20.391 24.672 1 83.62 184 LYS A CA 1
ATOM 1404 C C . LYS A 1 184 ? -5.184 19.281 24 1 83.62 184 LYS A C 1
ATOM 1406 O O . LYS A 1 184 ? -6.367 19.094 24.281 1 83.62 184 LYS A O 1
ATOM 1411 N N . ILE A 1 185 ? -4.656 18.672 23.109 1 92.38 185 ILE A N 1
ATOM 1412 C CA . ILE A 1 185 ? -5.258 17.641 22.281 1 92.38 185 ILE A CA 1
ATOM 1413 C C . ILE A 1 185 ? -5.863 16.547 23.156 1 92.38 185 ILE A C 1
ATOM 1415 O O . ILE A 1 185 ? -6.941 16.031 22.859 1 92.38 185 ILE A O 1
ATOM 1419 N N . GLU A 1 186 ? -5.246 16.281 24.25 1 92.81 186 GLU A N 1
ATOM 1420 C CA . GLU A 1 186 ? -5.719 15.227 25.125 1 92.81 186 GLU A CA 1
ATOM 1421 C C . GLU A 1 186 ? -7.066 15.586 25.75 1 92.81 186 GLU A C 1
ATOM 1423 O O . GLU A 1 186 ? -7.934 14.719 25.891 1 92.81 186 GLU A O 1
ATOM 1428 N N . ALA A 1 187 ? -7.191 16.797 26.141 1 93.94 187 ALA A N 1
ATOM 1429 C CA . ALA A 1 187 ? -8.461 17.266 26.703 1 93.94 187 ALA A CA 1
ATOM 1430 C C . ALA A 1 187 ? -9.57 17.203 25.656 1 93.94 187 ALA A C 1
ATOM 1432 O O . ALA A 1 187 ? -10.703 16.812 25.953 1 93.94 187 ALA A O 1
ATOM 1433 N N . GLU A 1 188 ? -9.258 17.609 24.469 1 95.44 188 GLU A N 1
ATOM 1434 C CA . GLU A 1 188 ? -10.227 17.562 23.391 1 95.44 188 GLU A CA 1
ATOM 1435 C C . GLU A 1 188 ? -10.625 16.125 23.062 1 95.44 188 GLU A C 1
ATOM 1437 O O . GLU A 1 188 ? -11.805 15.844 22.812 1 95.44 188 GLU A O 1
ATOM 1442 N N . LEU A 1 189 ? -9.656 15.266 23.062 1 96.69 189 LEU A N 1
ATOM 1443 C CA . LEU A 1 189 ? -9.914 13.852 22.828 1 96.69 189 LEU A CA 1
ATOM 1444 C C . LEU A 1 189 ? -10.844 13.273 23.891 1 96.69 189 LEU A C 1
ATOM 1446 O O . LEU A 1 189 ? -11.82 12.602 23.562 1 96.69 189 LEU A O 1
ATOM 1450 N N . LYS A 1 190 ? -10.531 13.539 25.109 1 96.31 190 LYS A N 1
ATOM 1451 C CA . LYS A 1 190 ? -11.344 13.031 26.219 1 96.31 190 LYS A CA 1
ATOM 1452 C C . LYS A 1 190 ? -12.789 13.523 26.109 1 96.31 190 LYS A C 1
ATOM 1454 O O . LYS A 1 190 ? -13.727 12.75 26.297 1 96.31 190 LYS A O 1
ATOM 1459 N N . ALA A 1 191 ? -12.953 14.758 25.812 1 96.75 191 ALA A N 1
ATOM 1460 C CA . ALA A 1 191 ? -14.289 15.336 25.672 1 96.75 191 ALA A CA 1
ATOM 1461 C C . ALA A 1 191 ? -15.062 14.672 24.547 1 96.75 191 ALA A C 1
ATOM 1463 O O . ALA A 1 191 ? -16.25 14.344 24.703 1 96.75 191 ALA A O 1
ATOM 1464 N N . ALA A 1 192 ? -14.438 14.492 23.453 1 97.94 192 ALA A N 1
ATOM 1465 C CA . ALA A 1 192 ? -15.07 13.844 22.312 1 97.94 192 ALA A CA 1
ATOM 1466 C C . ALA A 1 192 ? -15.43 12.398 22.625 1 97.94 192 ALA A C 1
ATOM 1468 O O . ALA A 1 192 ? -16.531 11.945 22.312 1 97.94 192 ALA A O 1
ATOM 1469 N N . GLN A 1 193 ? -14.516 11.727 23.219 1 98.25 193 GLN A N 1
ATOM 1470 C CA . GLN A 1 193 ? -14.727 10.328 23.594 1 98.25 193 GLN A CA 1
ATOM 1471 C C . GLN A 1 193 ? -15.938 10.18 24.5 1 98.25 193 GLN A C 1
ATOM 1473 O O . GLN A 1 193 ? -16.75 9.281 24.328 1 98.25 193 GLN A O 1
ATOM 1478 N N . GLU A 1 194 ? -16.016 11.008 25.469 1 98.12 194 GLU A N 1
ATOM 1479 C CA . GLU A 1 194 ? -17.125 10.969 26.406 1 98.12 194 GLU A CA 1
ATOM 1480 C C . GLU A 1 194 ? -18.453 11.234 25.719 1 98.12 194 GLU A C 1
ATOM 1482 O O . GLU A 1 194 ? -19.453 10.547 25.984 1 98.12 194 GLU A O 1
ATOM 1487 N N . ALA A 1 195 ? -18.469 12.188 24.844 1 98 195 ALA A N 1
ATOM 1488 C CA . ALA A 1 195 ? -19.688 12.516 24.109 1 98 195 ALA A CA 1
ATOM 1489 C C . ALA A 1 195 ? -20.109 11.344 23.219 1 98 195 ALA A C 1
ATOM 1491 O O . ALA A 1 195 ? -21.297 10.992 23.172 1 98 195 ALA A O 1
ATOM 1492 N N . ILE A 1 196 ? -19.203 10.734 22.594 1 98.44 196 ILE A N 1
ATOM 1493 C CA . ILE A 1 196 ? -19.484 9.648 21.672 1 98.44 196 ILE A CA 1
ATOM 1494 C C . ILE A 1 196 ? -19.953 8.414 22.438 1 98.44 196 ILE A C 1
ATOM 1496 O O . ILE A 1 196 ? -20.938 7.777 22.062 1 98.44 196 ILE A O 1
ATOM 1500 N N . LYS A 1 197 ? -19.312 8.172 23.484 1 97.75 197 LYS A N 1
ATOM 1501 C CA . LYS A 1 197 ? -19.656 7.027 24.328 1 97.75 197 LYS A CA 1
ATOM 1502 C C . LYS A 1 197 ? -21.062 7.16 24.875 1 97.75 197 LYS A C 1
ATOM 1504 O O . LYS A 1 197 ? -21.781 6.168 25.016 1 97.75 197 LYS A O 1
ATOM 1509 N N . SER A 1 198 ? -21.453 8.312 25.156 1 97.5 198 SER A N 1
ATOM 1510 C CA . SER A 1 198 ? -22.719 8.555 25.844 1 97.5 198 SER A CA 1
ATOM 1511 C C . SER A 1 198 ? -23.875 8.648 24.844 1 97.5 198 SER A C 1
ATOM 1513 O O . SER A 1 198 ? -25.047 8.594 25.219 1 97.5 198 SER A O 1
ATOM 1515 N N . ALA A 1 199 ? -23.578 8.711 23.594 1 98.25 199 ALA A N 1
ATOM 1516 C CA . ALA A 1 199 ? -24.594 8.938 22.578 1 98.25 199 ALA A CA 1
ATOM 1517 C C . ALA A 1 199 ? -25.344 7.645 22.234 1 98.25 199 ALA A C 1
ATOM 1519 O O . ALA A 1 199 ? -24.734 6.566 22.219 1 98.25 199 ALA A O 1
ATOM 1520 N N . LYS A 1 200 ? -26.625 7.781 21.938 1 98.31 200 LYS A N 1
ATOM 1521 C CA . LYS A 1 200 ? -27.422 6.668 21.438 1 98.31 200 LYS A CA 1
ATOM 1522 C C . LYS A 1 200 ? -27.609 6.758 19.938 1 98.31 200 LYS A C 1
ATOM 1524 O O . LYS A 1 200 ? -27.953 5.766 19.281 1 98.31 200 LYS A O 1
ATOM 1529 N N . SER A 1 201 ? -27.438 7.977 19.484 1 98.75 201 SER A N 1
ATOM 1530 C CA . SER A 1 201 ? -27.547 8.219 18.047 1 98.75 201 SER A CA 1
ATOM 1531 C C . SER A 1 201 ? -26.531 9.242 17.562 1 98.75 201 SER A C 1
ATOM 1533 O O . SER A 1 201 ? -26.281 10.242 18.25 1 98.75 201 SER A O 1
ATOM 1535 N N . ILE A 1 202 ? -25.922 8.914 16.422 1 98.81 202 ILE A N 1
ATOM 1536 C CA . ILE A 1 202 ? -24.891 9.766 15.852 1 98.81 202 ILE A CA 1
ATOM 1537 C C . ILE A 1 202 ? -25.156 9.992 14.367 1 98.81 202 ILE A C 1
ATOM 1539 O O . ILE A 1 202 ? -25.406 9.039 13.625 1 98.81 202 ILE A O 1
ATOM 1543 N N . ILE A 1 203 ? -25.188 11.258 13.945 1 98.88 203 ILE A N 1
ATOM 1544 C CA . ILE A 1 203 ? -25.203 11.602 12.531 1 98.88 203 ILE A CA 1
ATOM 1545 C C . ILE A 1 203 ? -23.828 12.102 12.102 1 98.88 203 ILE A C 1
ATOM 1547 O O . ILE A 1 203 ? -23.219 12.945 12.766 1 98.88 203 ILE A O 1
ATOM 1551 N N . ILE A 1 204 ? -23.281 11.492 11.094 1 98.94 204 ILE A N 1
ATOM 1552 C CA . ILE A 1 204 ? -22.031 11.906 10.484 1 98.94 204 ILE A CA 1
ATOM 1553 C C . ILE A 1 204 ? -22.297 12.539 9.117 1 98.94 204 ILE A C 1
ATOM 1555 O O . ILE A 1 204 ? -22.844 11.891 8.227 1 98.94 204 ILE A O 1
ATOM 1559 N N . GLY A 1 205 ? -21.984 13.852 9.016 1 98.56 205 GLY A N 1
ATOM 1560 C CA . GLY A 1 205 ? -22.172 14.555 7.75 1 98.56 205 GLY A CA 1
ATOM 1561 C C . GLY A 1 205 ? -20.938 14.531 6.867 1 98.56 205 GLY A C 1
ATOM 1562 O O . GLY A 1 205 ? -19.969 15.258 7.121 1 98.56 205 GLY A O 1
ATOM 1563 N N . GLY A 1 206 ? -21.031 13.812 5.73 1 98.31 206 GLY A N 1
ATOM 1564 C CA . GLY A 1 206 ? -19.906 13.633 4.824 1 98.31 206 GLY A CA 1
ATOM 1565 C C . GLY A 1 206 ? -19.344 12.227 4.836 1 98.31 206 GLY A C 1
ATOM 1566 O O . GLY A 1 206 ? -18.922 11.727 5.879 1 98.31 206 GLY A O 1
ATOM 1567 N N . ALA A 1 207 ? -19.297 11.641 3.658 1 98.5 207 ALA A N 1
ATOM 1568 C CA . ALA A 1 207 ? -18.891 10.242 3.555 1 98.5 207 ALA A CA 1
ATOM 1569 C C . ALA A 1 207 ? -17.609 10.094 2.732 1 98.5 207 ALA A C 1
ATOM 1571 O O . ALA A 1 207 ? -17.531 9.234 1.856 1 98.5 207 ALA A O 1
ATOM 1572 N N . GLY A 1 208 ? -16.688 11.055 2.998 1 97.25 208 GLY A N 1
ATOM 1573 C CA . GLY A 1 208 ? -15.336 10.875 2.508 1 97.25 208 GLY A CA 1
ATOM 1574 C C . GLY A 1 208 ? -14.523 9.914 3.35 1 97.25 208 GLY A C 1
ATOM 1575 O O . GLY A 1 208 ? -15.078 9.141 4.133 1 97.25 208 GLY A O 1
ATOM 1576 N N . ALA A 1 209 ? -13.219 9.969 3.209 1 96.44 209 ALA A N 1
ATOM 1577 C CA . ALA A 1 209 ? -12.328 9.023 3.879 1 96.44 209 ALA A CA 1
ATOM 1578 C C . ALA A 1 209 ? -12.5 9.086 5.395 1 96.44 209 ALA A C 1
ATOM 1580 O O . ALA A 1 209 ? -12.703 8.062 6.047 1 96.44 209 ALA A O 1
ATOM 1581 N N . VAL A 1 210 ? -12.453 10.273 5.941 1 97.62 210 VAL A N 1
ATOM 1582 C CA . VAL A 1 210 ? -12.555 10.445 7.387 1 97.62 210 VAL A CA 1
ATOM 1583 C C . VAL A 1 210 ? -13.93 9.984 7.867 1 97.62 210 VAL A C 1
ATOM 1585 O O . VAL A 1 210 ? -14.047 9.328 8.906 1 97.62 210 VAL A O 1
ATOM 1588 N N . GLY A 1 211 ? -14.961 10.297 7.137 1 98.62 211 GLY A N 1
ATOM 1589 C CA . GLY A 1 211 ? -16.312 9.914 7.5 1 98.62 211 GLY A CA 1
ATOM 1590 C C . GLY A 1 211 ? -16.516 8.406 7.562 1 98.62 211 GLY A C 1
ATOM 1591 O O . GLY A 1 211 ? -17.078 7.891 8.531 1 98.62 211 GLY A O 1
ATOM 1592 N N . VAL A 1 212 ? -16.031 7.723 6.547 1 98.75 212 VAL A N 1
ATOM 1593 C CA . VAL A 1 212 ? -16.234 6.277 6.504 1 98.75 212 VAL A CA 1
ATOM 1594 C C . VAL A 1 212 ? -15.406 5.602 7.59 1 98.75 212 VAL A C 1
ATOM 1596 O O . VAL A 1 212 ? -15.852 4.633 8.211 1 98.75 212 VAL A O 1
ATOM 1599 N N . GLU A 1 213 ? -14.188 6.086 7.793 1 98.69 213 GLU A N 1
ATOM 1600 C CA . GLU A 1 213 ? -13.352 5.531 8.859 1 98.69 213 GLU A CA 1
ATOM 1601 C C . GLU A 1 213 ? -14.008 5.727 10.227 1 98.69 213 GLU A C 1
ATOM 1603 O O . GLU A 1 213 ? -14.102 4.785 11.016 1 98.69 213 GLU A O 1
ATOM 1608 N N . PHE A 1 214 ? -14.461 6.918 10.5 1 98.75 214 PHE A N 1
ATOM 1609 C CA . PHE A 1 214 ? -15.062 7.262 11.781 1 98.75 214 PHE A CA 1
ATOM 1610 C C . PHE A 1 214 ? -16.344 6.457 12.016 1 98.75 214 PHE A C 1
ATOM 1612 O O . PHE A 1 214 ? -16.531 5.891 13.094 1 98.75 214 PHE A O 1
ATOM 1619 N N . ALA A 1 215 ? -17.172 6.359 10.984 1 98.88 215 ALA A N 1
ATOM 1620 C CA . ALA A 1 215 ? -18.391 5.566 11.086 1 98.88 215 ALA A CA 1
ATOM 1621 C C . ALA A 1 215 ? -18.078 4.117 11.445 1 98.88 215 ALA A C 1
ATOM 1623 O O . ALA A 1 215 ? -18.703 3.537 12.328 1 98.88 215 ALA A O 1
ATOM 1624 N N . GLY A 1 216 ? -17.109 3.582 10.727 1 98.69 216 GLY A N 1
ATOM 1625 C CA . GLY A 1 216 ? -16.719 2.205 10.984 1 98.69 216 GLY A CA 1
ATOM 1626 C C . GLY A 1 216 ? -16.172 1.991 12.383 1 98.69 216 GLY A C 1
ATOM 1627 O O . GLY A 1 216 ? -16.484 0.994 13.031 1 98.69 216 GLY A O 1
ATOM 1628 N N . GLU A 1 217 ? -15.328 2.904 12.844 1 98.62 217 GLU A N 1
ATOM 1629 C CA . GLU A 1 217 ? -14.742 2.812 14.18 1 98.62 217 GLU A CA 1
ATOM 1630 C C . GLU A 1 217 ? -15.82 2.896 15.258 1 98.62 217 GLU A C 1
ATOM 1632 O O . GLU A 1 217 ? -15.812 2.111 16.203 1 98.62 217 GLU A O 1
ATOM 1637 N N . VAL A 1 218 ? -16.703 3.809 15.141 1 98.69 218 VAL A N 1
ATOM 1638 C CA . VAL A 1 218 ? -17.75 4.02 16.141 1 98.69 218 VAL A CA 1
ATOM 1639 C C . VAL A 1 218 ? -18.672 2.803 16.172 1 98.69 218 VAL A C 1
ATOM 1641 O O . VAL A 1 218 ? -19.016 2.305 17.25 1 98.69 218 VAL A O 1
ATOM 1644 N N . ALA A 1 219 ? -19.062 2.338 14.992 1 98.5 219 ALA A N 1
ATOM 1645 C CA . ALA A 1 219 ? -19.953 1.191 14.922 1 98.5 219 ALA A CA 1
ATOM 1646 C C . ALA A 1 219 ? -19.344 -0.037 15.578 1 98.5 219 ALA A C 1
ATOM 1648 O O . ALA A 1 219 ? -20.047 -0.843 16.188 1 98.5 219 ALA A O 1
ATOM 1649 N N . GLU A 1 220 ? -18.078 -0.165 15.375 1 97.88 220 GLU A N 1
ATOM 1650 C CA . GLU A 1 220 ? -17.391 -1.299 15.992 1 97.88 220 GLU A CA 1
ATOM 1651 C C . GLU A 1 220 ? -17.266 -1.114 17.5 1 97.88 220 GLU A C 1
ATOM 1653 O O . GLU A 1 220 ? -17.453 -2.064 18.266 1 97.88 220 GLU A O 1
ATOM 1658 N N . ALA A 1 221 ? -16.984 0.067 17.969 1 98 221 ALA A N 1
ATOM 1659 C CA . ALA A 1 221 ? -16.75 0.357 19.391 1 98 221 ALA A CA 1
ATOM 1660 C C . ALA A 1 221 ? -18.062 0.318 20.172 1 98 221 ALA A C 1
ATOM 1662 O O . ALA A 1 221 ? -18.078 -0.097 21.344 1 98 221 ALA A O 1
ATOM 1663 N N . TYR A 1 222 ? -19.156 0.724 19.516 1 97.94 222 TYR A N 1
ATOM 1664 C CA . TYR A 1 222 ? -20.438 0.858 20.188 1 97.94 222 TYR A CA 1
ATOM 1665 C C . TYR A 1 222 ? -21.562 0.263 19.328 1 97.94 222 TYR A C 1
ATOM 1667 O O . TYR A 1 222 ? -22.406 0.993 18.797 1 97.94 222 TYR A O 1
ATOM 1675 N N . PRO A 1 223 ? -21.672 -1.023 19.25 1 94.88 223 PRO A N 1
ATOM 1676 C CA . PRO A 1 223 ? -22.656 -1.679 18.375 1 94.88 223 PRO A CA 1
ATOM 1677 C C . PRO A 1 223 ? -24.094 -1.276 18.703 1 94.88 223 PRO A C 1
ATOM 1679 O O . PRO A 1 223 ? -24.984 -1.401 17.859 1 94.88 223 PRO A O 1
ATOM 1682 N N . GLY A 1 224 ? -24.406 -0.727 19.766 1 95.38 224 GLY A N 1
ATOM 1683 C CA . GLY A 1 224 ? -25.75 -0.35 20.141 1 95.38 224 GLY A CA 1
ATOM 1684 C C . GLY A 1 224 ? -26.125 1.059 19.703 1 95.38 224 GLY A C 1
ATOM 1685 O O . GLY A 1 224 ? -27.297 1.435 19.734 1 95.38 224 GLY A O 1
ATOM 1686 N N . VAL A 1 225 ? -25.203 1.82 19.203 1 97.94 225 VAL A N 1
ATOM 1687 C CA . VAL A 1 225 ? -25.438 3.205 18.812 1 97.94 225 VAL A CA 1
ATOM 1688 C C . VAL A 1 225 ? -25.922 3.256 17.375 1 97.94 225 VAL A C 1
ATOM 1690 O O . VAL A 1 225 ? -25.422 2.527 16.516 1 97.94 225 VAL A O 1
ATOM 1693 N N . GLU A 1 226 ? -26.969 4.02 17.109 1 98.56 226 GLU A N 1
ATOM 1694 C CA . GLU A 1 226 ? -27.438 4.242 15.75 1 98.56 226 GLU A CA 1
ATOM 1695 C C . GLU A 1 226 ? -26.562 5.242 15.016 1 98.56 226 GLU A C 1
ATOM 1697 O O . GLU A 1 226 ? -26.516 6.422 15.367 1 98.56 226 GLU A O 1
ATOM 1702 N N . VAL A 1 227 ? -25.906 4.785 14.016 1 98.88 227 VAL A N 1
ATOM 1703 C CA . VAL A 1 227 ? -25.016 5.652 13.25 1 98.88 227 VAL A CA 1
ATOM 1704 C C . VAL A 1 227 ? -25.609 5.898 11.859 1 98.88 227 VAL A C 1
ATOM 1706 O O . VAL A 1 227 ? -25.906 4.953 11.125 1 98.88 227 VAL A O 1
ATOM 1709 N N . THR A 1 228 ? -25.828 7.152 11.516 1 98.88 228 THR A N 1
ATOM 1710 C CA . THR A 1 228 ? -26.281 7.57 10.195 1 98.88 228 THR A CA 1
ATOM 1711 C C . THR A 1 228 ? -25.188 8.375 9.484 1 98.88 228 THR A C 1
ATOM 1713 O O . THR A 1 228 ? -24.719 9.375 10.008 1 98.88 228 THR A O 1
ATOM 1716 N N . LEU A 1 229 ? -24.766 7.887 8.336 1 98.88 229 LEU A N 1
ATOM 1717 C CA . LEU A 1 229 ? -23.75 8.523 7.508 1 98.88 229 LEU A CA 1
ATOM 1718 C C . LEU A 1 229 ? -24.375 9.18 6.277 1 98.88 229 LEU A C 1
ATOM 1720 O O . LEU A 1 229 ? -25.016 8.5 5.473 1 98.88 229 LEU A O 1
ATOM 1724 N N . LEU A 1 230 ? -24.219 10.492 6.191 1 98.81 230 LEU A N 1
ATOM 1725 C CA . LEU A 1 230 ? -24.797 11.25 5.086 1 98.81 230 LEU A CA 1
ATOM 1726 C C . LEU A 1 230 ? -23.766 11.484 3.99 1 98.81 230 LEU A C 1
ATOM 1728 O O . LEU A 1 230 ? -22.594 11.758 4.281 1 98.81 230 LEU A O 1
ATOM 1732 N N . THR A 1 231 ? -24.125 11.312 2.768 1 98.44 231 THR A N 1
ATOM 1733 C CA . THR A 1 231 ? -23.312 11.688 1.616 1 98.44 231 THR A CA 1
ATOM 1734 C C . THR A 1 231 ? -24.109 12.523 0.63 1 98.44 231 THR A C 1
ATOM 1736 O O . THR A 1 231 ? -25.312 12.32 0.475 1 98.44 231 THR A O 1
ATOM 1739 N N . ASN A 1 232 ? -23.453 13.477 0.052 1 97.56 232 ASN A N 1
ATOM 1740 C CA . ASN A 1 232 ? -24.125 14.305 -0.945 1 97.56 232 ASN A CA 1
ATOM 1741 C C . ASN A 1 232 ? -24.125 13.641 -2.318 1 97.56 232 ASN A C 1
ATOM 1743 O O . ASN A 1 232 ? -24.609 14.211 -3.293 1 97.56 232 ASN A O 1
ATOM 1747 N N . SER A 1 233 ? -23.578 12.438 -2.426 1 97.31 233 SER A N 1
ATOM 1748 C CA . SER A 1 233 ? -23.469 11.688 -3.674 1 97.31 233 SER A CA 1
ATOM 1749 C C . SER A 1 233 ? -24.344 10.43 -3.633 1 97.31 233 SER A C 1
ATOM 1751 O O . SER A 1 233 ? -25.109 10.227 -2.691 1 97.31 233 SER A O 1
ATOM 1753 N N . ASP A 1 234 ? -24.203 9.648 -4.691 1 97.62 234 ASP A N 1
ATOM 1754 C CA . ASP A 1 234 ? -25.016 8.438 -4.832 1 97.62 234 ASP A CA 1
ATOM 1755 C C . ASP A 1 234 ? -24.516 7.34 -3.893 1 97.62 234 ASP A C 1
ATOM 1757 O O . ASP A 1 234 ? -25.25 6.395 -3.59 1 97.62 234 ASP A O 1
ATOM 1761 N N . ASN A 1 235 ? -23.344 7.434 -3.494 1 97.62 235 ASN A N 1
ATOM 1762 C CA . ASN A 1 235 ? -22.719 6.477 -2.592 1 97.62 235 ASN A CA 1
ATOM 1763 C C . ASN A 1 235 ? -21.562 7.105 -1.826 1 97.62 235 ASN A C 1
ATOM 1765 O O . ASN A 1 235 ? -21.219 8.266 -2.057 1 97.62 235 ASN A O 1
ATOM 1769 N N . VAL A 1 236 ? -21.047 6.383 -0.82 1 98.44 236 VAL A N 1
ATOM 1770 C CA . VAL A 1 236 ? -19.906 6.859 -0.05 1 98.44 236 VAL A CA 1
ATOM 1771 C C . VAL A 1 236 ? -18.672 6.953 -0.953 1 98.44 236 VAL A C 1
ATOM 1773 O O . VAL A 1 236 ? -18.641 6.359 -2.033 1 98.44 236 VAL A O 1
ATOM 1776 N N . LEU A 1 237 ? -17.734 7.754 -0.522 1 97.69 237 LEU A N 1
ATOM 1777 C CA . LEU A 1 237 ? -16.406 7.855 -1.135 1 97.69 237 LEU A CA 1
ATOM 1778 C C . LEU A 1 237 ? -16.516 8.312 -2.586 1 97.69 237 LEU A C 1
ATOM 1780 O O . LEU A 1 237 ? -15.961 7.684 -3.484 1 97.69 237 LEU A O 1
ATOM 1784 N N . SER A 1 238 ? -17.297 9.43 -2.691 1 95.38 238 SER A N 1
ATOM 1785 C CA . SER A 1 238 ? -17.375 10.055 -4.012 1 95.38 238 SER A CA 1
ATOM 1786 C C . SER A 1 238 ? -15.984 10.359 -4.566 1 95.38 238 SER A C 1
ATOM 1788 O O . SER A 1 238 ? -15.109 10.836 -3.84 1 95.38 238 SER A O 1
ATOM 1790 N N . GLY A 1 239 ? -15.711 10.016 -5.84 1 91.75 239 GLY A N 1
ATOM 1791 C CA . GLY A 1 239 ? -14.43 10.266 -6.473 1 91.75 239 GLY A CA 1
ATOM 1792 C C . GLY A 1 239 ? -13.539 9.039 -6.523 1 91.75 239 GLY A C 1
ATOM 1793 O O . GLY A 1 239 ? -12.562 9 -7.281 1 91.75 239 GLY A O 1
ATOM 1794 N N . PHE A 1 240 ? -13.898 8.039 -5.73 1 93.25 240 PHE A N 1
ATOM 1795 C CA . PHE A 1 240 ? -13.156 6.781 -5.773 1 93.25 240 PHE A CA 1
ATOM 1796 C C . PHE A 1 240 ? -13.75 5.844 -6.82 1 93.25 240 PHE A C 1
ATOM 1798 O O . PHE A 1 240 ? -14.828 6.105 -7.359 1 93.25 240 PHE A O 1
ATOM 1805 N N . ARG A 1 241 ? -13 4.766 -7.078 1 88.44 241 ARG A N 1
ATOM 1806 C CA . ARG A 1 241 ? -13.492 3.764 -8.016 1 88.44 241 ARG A CA 1
ATOM 1807 C C . ARG A 1 241 ? -14.688 3.01 -7.438 1 88.44 241 ARG A C 1
ATOM 1809 O O . ARG A 1 241 ? -14.75 2.775 -6.23 1 88.44 241 ARG A O 1
ATOM 1816 N N . GLU A 1 242 ? -15.484 2.518 -8.312 1 91.25 242 GLU A N 1
ATOM 1817 C CA . GLU A 1 242 ? -16.75 1.913 -7.91 1 91.25 242 GLU A CA 1
ATOM 1818 C C . GLU A 1 242 ? -16.516 0.694 -7.023 1 91.25 242 GLU A C 1
ATOM 1820 O O . GLU A 1 242 ? -17.219 0.51 -6.023 1 91.25 242 GLU A O 1
ATOM 1825 N N . PRO A 1 243 ? -15.562 -0.185 -7.277 1 86.81 243 PRO A N 1
ATOM 1826 C CA . PRO A 1 243 ? -15.359 -1.32 -6.375 1 86.81 243 PRO A CA 1
ATOM 1827 C C . PRO A 1 243 ? -15.023 -0.888 -4.949 1 86.81 243 PRO A C 1
ATOM 1829 O O . PRO A 1 243 ? -15.484 -1.512 -3.986 1 86.81 243 PRO A O 1
ATOM 1832 N N . THR A 1 244 ? -14.289 0.144 -4.859 1 93.5 244 THR A N 1
ATOM 1833 C CA . THR A 1 244 ? -13.938 0.681 -3.551 1 93.5 244 THR A CA 1
ATOM 1834 C C . THR A 1 244 ? -15.172 1.239 -2.846 1 93.5 244 THR A C 1
ATOM 1836 O O . THR A 1 244 ? -15.398 0.954 -1.669 1 93.5 244 THR A O 1
ATOM 1839 N N . ARG A 1 245 ? -15.945 1.977 -3.592 1 97.31 245 ARG A N 1
ATOM 1840 C CA . ARG A 1 245 ? -17.156 2.588 -3.049 1 97.31 245 ARG A CA 1
ATOM 1841 C C . ARG A 1 245 ? -18.156 1.526 -2.59 1 97.31 245 ARG A C 1
ATOM 1843 O O . ARG A 1 245 ? -18.688 1.611 -1.485 1 97.31 245 ARG A O 1
ATOM 1850 N N . GLN A 1 246 ? -18.344 0.531 -3.383 1 94.81 246 GLN A N 1
ATOM 1851 C CA . GLN A 1 246 ? -19.281 -0.543 -3.072 1 94.81 246 GLN A CA 1
ATOM 1852 C C . GLN A 1 246 ? -18.812 -1.345 -1.859 1 94.81 246 GLN A C 1
ATOM 1854 O O . GLN A 1 246 ? -19.625 -1.701 -0.998 1 94.81 246 GLN A O 1
ATOM 1859 N N . LYS A 1 247 ? -17.578 -1.602 -1.852 1 94.38 247 LYS A N 1
ATOM 1860 C CA . LYS A 1 247 ? -17.031 -2.354 -0.722 1 94.38 247 LYS A CA 1
ATOM 1861 C C . LYS A 1 247 ? -17.203 -1.575 0.582 1 94.38 247 LYS A C 1
ATOM 1863 O O . LYS A 1 247 ? -17.562 -2.146 1.612 1 94.38 247 LYS A O 1
ATOM 1868 N N . ALA A 1 248 ? -16.891 -0.319 0.536 1 98.38 248 ALA A N 1
ATOM 1869 C CA . ALA A 1 248 ? -17.062 0.511 1.726 1 98.38 248 ALA A CA 1
ATOM 1870 C C . ALA A 1 248 ? -18.5 0.49 2.215 1 98.38 248 ALA A C 1
ATOM 1872 O O . ALA A 1 248 ? -18.766 0.293 3.406 1 98.38 248 ALA A O 1
ATOM 1873 N N . ALA A 1 249 ? -19.391 0.677 1.306 1 98.56 249 ALA A N 1
ATOM 1874 C CA . ALA A 1 249 ? -20.812 0.672 1.66 1 98.56 249 ALA A CA 1
ATOM 1875 C C . ALA A 1 249 ? -21.219 -0.666 2.271 1 98.56 249 ALA A C 1
ATOM 1877 O O . ALA A 1 249 ? -21.922 -0.705 3.281 1 98.56 249 ALA A O 1
ATOM 1878 N N . LYS A 1 250 ? -20.75 -1.676 1.683 1 96.69 250 LYS A N 1
ATOM 1879 C CA . LYS A 1 250 ? -21.094 -3.014 2.16 1 96.69 250 LYS A CA 1
ATOM 1880 C C . LYS A 1 250 ? -20.578 -3.236 3.58 1 96.69 250 LYS A C 1
ATOM 1882 O O . LYS A 1 250 ? -21.312 -3.719 4.445 1 96.69 250 LYS A O 1
ATOM 1887 N N . VAL A 1 251 ? -19.359 -2.912 3.809 1 97.75 251 VAL A N 1
ATOM 1888 C CA . VAL A 1 251 ? -18.75 -3.102 5.117 1 97.75 251 VAL A CA 1
ATOM 1889 C C . VAL A 1 251 ? -19.5 -2.287 6.168 1 97.75 251 VAL A C 1
ATOM 1891 O O . VAL A 1 251 ? -19.797 -2.789 7.254 1 97.75 251 VAL A O 1
ATOM 1894 N N . LEU A 1 252 ? -19.797 -1.054 5.852 1 98.69 252 LEU A N 1
ATOM 1895 C CA . LEU A 1 252 ? -20.484 -0.17 6.789 1 98.69 252 LEU A CA 1
ATOM 1896 C C . LEU A 1 252 ? -21.891 -0.677 7.082 1 98.69 252 LEU A C 1
ATOM 1898 O O . LEU A 1 252 ? -22.328 -0.687 8.234 1 98.69 252 LEU A O 1
ATOM 1902 N N . LYS A 1 253 ? -22.562 -1.126 6.07 1 98.38 253 LYS A N 1
ATOM 1903 C CA . LYS A 1 253 ? -23.891 -1.675 6.262 1 98.38 253 LYS A CA 1
ATOM 1904 C C . LYS A 1 253 ? -23.859 -2.926 7.133 1 98.38 253 LYS A C 1
ATOM 1906 O O . LYS A 1 253 ? -24.719 -3.119 7.992 1 98.38 253 LYS A O 1
ATOM 1911 N N . GLN A 1 254 ? -22.891 -3.691 6.898 1 96.94 254 GLN A N 1
ATOM 1912 C CA . GLN A 1 254 ? -22.719 -4.898 7.703 1 96.94 254 GLN A CA 1
ATOM 1913 C C . GLN A 1 254 ? -22.5 -4.555 9.172 1 96.94 254 GLN A C 1
ATOM 1915 O O . GLN A 1 254 ? -22.875 -5.324 10.062 1 96.94 254 GLN A O 1
ATOM 1920 N N . LYS A 1 255 ? -22 -3.385 9.438 1 97.69 255 LYS A N 1
ATOM 1921 C CA . LYS A 1 255 ? -21.75 -2.941 10.805 1 97.69 255 LYS A CA 1
ATOM 1922 C C . LYS A 1 255 ? -22.938 -2.18 11.367 1 97.69 255 LYS A C 1
ATOM 1924 O O . LYS A 1 255 ? -22.891 -1.684 12.492 1 97.69 255 LYS A O 1
ATOM 1929 N N . GLY A 1 256 ? -23.906 -2.045 10.531 1 98 256 GLY A N 1
ATOM 1930 C CA . GLY A 1 256 ? -25.141 -1.442 11.008 1 98 256 GLY A CA 1
ATOM 1931 C C . GLY A 1 256 ? -25.234 0.045 10.727 1 98 256 GLY A C 1
ATOM 1932 O O . GLY A 1 256 ? -26.141 0.726 11.219 1 98 256 GLY A O 1
ATOM 1933 N N . VAL A 1 257 ? -24.359 0.557 9.969 1 98.81 257 VAL A N 1
ATOM 1934 C CA . VAL A 1 257 ? -24.391 1.979 9.648 1 98.81 257 VAL A CA 1
ATOM 1935 C C . VAL A 1 257 ? -25.438 2.25 8.578 1 98.81 257 VAL A C 1
ATOM 1937 O O . VAL A 1 257 ? -25.484 1.572 7.547 1 98.81 257 VAL A O 1
ATOM 1940 N N . LYS A 1 258 ? -26.281 3.188 8.867 1 98.75 258 LYS A N 1
ATOM 1941 C CA . LYS A 1 258 ? -27.25 3.648 7.875 1 98.75 258 LYS A CA 1
ATOM 1942 C C . LYS A 1 258 ? -26.641 4.711 6.965 1 98.75 258 LYS A C 1
ATOM 1944 O O . LYS A 1 258 ? -26.188 5.758 7.434 1 98.75 258 LYS A O 1
ATOM 1949 N N . ILE A 1 259 ? -26.656 4.426 5.691 1 98.81 259 ILE A N 1
ATOM 1950 C CA . ILE A 1 259 ? -26.125 5.371 4.723 1 98.81 259 ILE A CA 1
ATOM 1951 C C . ILE A 1 259 ? -27.266 6.082 4.004 1 98.81 259 ILE A C 1
ATOM 1953 O O . ILE A 1 259 ? -28.156 5.434 3.436 1 98.81 259 ILE A O 1
ATOM 1957 N N . LEU A 1 260 ? -27.266 7.391 4.121 1 98.62 260 LEU A N 1
ATOM 1958 C CA . LEU A 1 260 ? -28.234 8.188 3.365 1 98.62 260 LEU A CA 1
ATOM 1959 C C . LEU A 1 260 ? -27.547 8.938 2.229 1 98.62 260 LEU A C 1
ATOM 1961 O O . LEU A 1 260 ? -26.75 9.844 2.473 1 98.62 260 LEU A O 1
ATOM 1965 N N . ALA A 1 261 ? -27.875 8.539 1.012 1 98.12 261 ALA A N 1
ATOM 1966 C CA . ALA A 1 261 ? -27.281 9.133 -0.188 1 98.12 261 ALA A CA 1
ATOM 1967 C C . ALA A 1 261 ? -28.047 10.391 -0.603 1 98.12 261 ALA A C 1
ATOM 1969 O O . ALA A 1 261 ? -29.156 10.648 -0.113 1 98.12 261 ALA A O 1
ATOM 1970 N N . ASP A 1 262 ? -27.422 11.219 -1.419 1 97.62 262 ASP A N 1
ATOM 1971 C CA . ASP A 1 262 ? -28 12.438 -1.983 1 97.62 262 ASP A CA 1
ATOM 1972 C C . ASP A 1 262 ? -28.516 13.367 -0.883 1 97.62 262 ASP A C 1
ATOM 1974 O O . ASP A 1 262 ? -29.625 13.891 -0.979 1 97.62 262 ASP A O 1
ATOM 1978 N N . LYS A 1 263 ? -27.75 13.445 0.202 1 97.31 263 LYS A N 1
ATOM 1979 C CA . LYS A 1 263 ? -28.047 14.32 1.331 1 97.31 263 LYS A CA 1
ATOM 1980 C C . LYS A 1 263 ? -26.953 15.352 1.548 1 97.31 263 LYS A C 1
ATOM 1982 O O . LYS A 1 263 ? -25.891 15.031 2.105 1 97.31 263 LYS A O 1
ATOM 1987 N N . THR A 1 264 ? -27.234 16.562 1.15 1 97.38 264 THR A N 1
ATOM 1988 C CA . THR A 1 264 ? -26.328 17.672 1.415 1 97.38 264 THR A CA 1
ATOM 1989 C C . THR A 1 264 ? -26.719 18.406 2.693 1 97.38 264 THR A C 1
ATOM 1991 O O . THR A 1 264 ? -27.828 18.953 2.787 1 97.38 264 THR A O 1
ATOM 1994 N N . VAL A 1 265 ? -25.859 18.453 3.666 1 97.94 265 VAL A N 1
ATOM 1995 C CA . VAL A 1 265 ? -26.141 19.156 4.914 1 97.94 265 VAL A CA 1
ATOM 1996 C C . VAL A 1 265 ? -26.031 20.672 4.688 1 97.94 265 VAL A C 1
ATOM 1998 O O . VAL A 1 265 ? -25.016 21.156 4.184 1 97.94 265 VAL A O 1
ATOM 2001 N N . THR A 1 266 ? -26.984 21.375 5.09 1 97.25 266 THR A N 1
ATOM 2002 C CA . THR A 1 266 ? -26.969 22.812 4.91 1 97.25 266 THR A CA 1
ATOM 2003 C C . THR A 1 266 ? -26.766 23.531 6.242 1 97.25 266 THR A C 1
ATOM 2005 O O . THR A 1 266 ? -26.203 24.625 6.289 1 97.25 266 THR A O 1
ATOM 2008 N N . SER A 1 267 ? -27.234 22.906 7.297 1 96.94 267 SER A N 1
ATOM 2009 C CA . SER A 1 267 ? -27.031 23.484 8.625 1 96.94 267 SER A CA 1
ATOM 2010 C C . SER A 1 267 ? -27.172 22.422 9.711 1 96.94 267 SER A C 1
ATOM 2012 O O . SER A 1 267 ? -27.812 21.375 9.492 1 96.94 267 SER A O 1
ATOM 2014 N N . ALA A 1 268 ? -26.531 22.656 10.797 1 98 268 ALA A N 1
ATOM 2015 C CA . ALA A 1 268 ? -26.609 21.797 11.977 1 98 268 ALA A CA 1
ATOM 2016 C C . ALA A 1 268 ? -26.484 22.609 13.258 1 98 268 ALA A C 1
ATOM 2018 O O . ALA A 1 268 ? -25.641 23.5 13.359 1 98 268 ALA A O 1
ATOM 2019 N N . SER A 1 269 ? -27.406 22.375 14.18 1 96.56 269 SER A N 1
ATOM 2020 C CA . SER A 1 269 ? -27.375 23.078 15.453 1 96.56 269 SER A CA 1
ATOM 2021 C C . SER A 1 269 ? -28.031 22.266 16.562 1 96.56 269 SER A C 1
ATOM 2023 O O . SER A 1 269 ? -28.797 21.328 16.281 1 96.56 269 SER A O 1
ATOM 2025 N N . LYS A 1 270 ? -27.672 22.625 17.75 1 96.06 270 LYS A N 1
ATOM 2026 C CA . LYS A 1 270 ? -28.312 21.984 18.891 1 96.06 270 LYS A CA 1
ATOM 2027 C C . LYS A 1 270 ? -29.656 22.641 19.219 1 96.06 270 LYS A C 1
ATOM 2029 O O . LYS A 1 270 ? -29.797 23.859 19.125 1 96.06 270 LYS A O 1
ATOM 2034 N N . ASP A 1 271 ? -30.578 21.781 19.594 1 94.81 271 ASP A N 1
ATOM 2035 C CA . ASP A 1 271 ? -31.859 22.312 20.078 1 94.81 271 ASP A CA 1
ATOM 2036 C C . ASP A 1 271 ? -31.844 22.5 21.594 1 94.81 271 ASP A C 1
ATOM 2038 O O . ASP A 1 271 ? -30.781 22.375 22.219 1 94.81 271 ASP A O 1
ATOM 2042 N N . SER A 1 272 ? -32.938 22.844 22.125 1 93.75 272 SER A N 1
ATOM 2043 C CA . SER A 1 272 ? -33.031 23.203 23.531 1 93.75 272 SER A CA 1
ATOM 2044 C C . SER A 1 272 ? -32.812 21.984 24.422 1 93.75 272 SER A C 1
ATOM 2046 O O . SER A 1 272 ? -32.406 22.125 25.578 1 93.75 272 SER A O 1
ATOM 2048 N N . ALA A 1 273 ? -33.031 20.812 23.891 1 93.44 273 ALA A N 1
ATOM 2049 C CA . ALA A 1 273 ? -32.844 19.578 24.641 1 93.44 273 ALA A CA 1
ATOM 2050 C C . ALA A 1 273 ? -31.422 19.062 24.516 1 93.44 273 ALA A C 1
ATOM 2052 O O . ALA A 1 273 ? -31.062 18.062 25.141 1 93.44 273 ALA A O 1
ATOM 2053 N N . GLY A 1 274 ? -30.641 19.734 23.781 1 94.06 274 GLY A N 1
ATOM 2054 C CA . GLY A 1 274 ? -29.234 19.344 23.641 1 94.06 274 GLY A CA 1
ATOM 2055 C C . GLY A 1 274 ? -29 18.391 22.484 1 94.06 274 GLY A C 1
ATOM 2056 O O . GLY A 1 274 ? -27.859 17.938 22.281 1 94.06 274 GLY A O 1
ATOM 2057 N N . LYS A 1 275 ? -30.016 18.141 21.734 1 96.94 275 LYS A N 1
ATOM 2058 C CA . LYS A 1 275 ? -29.891 17.266 20.578 1 96.94 275 LYS A CA 1
ATOM 2059 C C . LYS A 1 275 ? -29.516 18.062 19.328 1 96.94 275 LYS A C 1
ATOM 2061 O O . LYS A 1 275 ? -29.844 19.25 19.219 1 96.94 275 LYS A O 1
ATOM 2066 N N . TRP A 1 276 ? -28.828 17.438 18.438 1 98.38 276 TRP A N 1
ATOM 2067 C CA . TRP A 1 276 ? -28.438 18.078 17.188 1 98.38 276 TRP A CA 1
ATOM 2068 C C . TRP A 1 276 ? -29.516 17.922 16.141 1 98.38 276 TRP A C 1
ATOM 2070 O O . TRP A 1 276 ? -30.031 16.828 15.922 1 98.38 276 TRP A O 1
ATOM 2080 N N . ASN A 1 277 ? -29.875 19 15.539 1 98.31 277 ASN A N 1
ATOM 2081 C CA . ASN A 1 277 ? -30.719 19.016 14.352 1 98.31 277 ASN A CA 1
ATOM 2082 C C . ASN A 1 277 ? -29.922 19.328 13.094 1 98.31 277 ASN A C 1
ATOM 2084 O O . ASN A 1 277 ? -29.297 20.375 12.984 1 98.31 277 ASN A O 1
ATOM 2088 N N . VAL A 1 278 ? -29.969 18.359 12.125 1 98.56 278 VAL A N 1
ATOM 2089 C CA . VAL A 1 278 ? -29.234 18.453 10.875 1 98.56 278 VAL A CA 1
ATOM 2090 C C . VAL A 1 278 ? -30.203 18.656 9.719 1 98.56 278 VAL A C 1
ATOM 2092 O O . VAL A 1 278 ? -31.047 17.797 9.445 1 98.56 278 VAL A O 1
ATOM 2095 N N . VAL A 1 279 ? -30.047 19.781 9.078 1 98.25 279 VAL A N 1
ATOM 2096 C CA . VAL A 1 279 ? -30.938 20.109 7.965 1 98.25 279 VAL A CA 1
ATOM 2097 C C . VAL A 1 279 ? -30.219 19.812 6.645 1 98.25 279 VAL A C 1
ATOM 2099 O O . VAL A 1 279 ? -29.062 20.172 6.461 1 98.25 279 VAL A O 1
ATOM 2102 N N . THR A 1 280 ? -30.938 19.125 5.75 1 97.94 280 THR A N 1
ATOM 2103 C CA . THR A 1 280 ? -30.391 18.812 4.438 1 97.94 280 THR A CA 1
ATOM 2104 C C . THR A 1 280 ? -31.031 19.672 3.355 1 97.94 280 THR A C 1
ATOM 2106 O O . THR A 1 280 ? -32.062 20.281 3.58 1 97.94 280 THR A O 1
ATOM 2109 N N . ALA A 1 281 ? -30.406 19.75 2.266 1 97.31 281 ALA A N 1
ATOM 2110 C CA . ALA A 1 281 ? -30.812 20.625 1.17 1 97.31 281 ALA A CA 1
ATOM 2111 C C . ALA A 1 281 ? -32.188 20.266 0.661 1 97.31 281 ALA A C 1
ATOM 2113 O O . ALA A 1 281 ? -32.906 21.125 0.135 1 97.31 281 ALA A O 1
ATOM 2114 N N . ASP A 1 282 ? -32.625 19.062 0.781 1 95.69 282 ASP A N 1
ATOM 2115 C CA . ASP A 1 282 ? -33.938 18.641 0.314 1 95.69 282 ASP A CA 1
ATOM 2116 C C . ASP A 1 282 ? -35 18.984 1.337 1 95.69 282 ASP A C 1
ATOM 2118 O O . ASP A 1 282 ? -36.156 18.594 1.187 1 95.69 282 ASP A O 1
ATOM 2122 N N . GLY A 1 283 ? -34.688 19.562 2.412 1 95.06 283 GLY A N 1
ATOM 2123 C CA . GLY A 1 283 ? -35.656 20.078 3.369 1 95.06 283 GLY A CA 1
ATOM 2124 C C . GLY A 1 283 ? -35.906 19.141 4.539 1 95.06 283 GLY A C 1
ATOM 2125 O O . GLY A 1 283 ? -36.688 19.453 5.43 1 95.06 283 GLY A O 1
ATOM 2126 N N . GLN A 1 284 ? -35.156 18.094 4.578 1 97 284 GLN A N 1
ATOM 2127 C CA . GLN A 1 284 ? -35.312 17.156 5.684 1 97 284 GLN A CA 1
ATOM 2128 C C . GLN A 1 284 ? -34.5 17.594 6.895 1 97 284 GLN A C 1
ATOM 2130 O O . GLN A 1 284 ? -33.406 18.156 6.75 1 97 284 GLN A O 1
ATOM 2135 N N . THR A 1 285 ? -35.094 17.406 8.094 1 97.94 285 THR A N 1
ATOM 2136 C CA . THR A 1 285 ? -34.375 17.594 9.344 1 97.94 285 THR A CA 1
ATOM 2137 C C . THR A 1 285 ? -34.156 16.25 10.055 1 97.94 285 THR A C 1
ATOM 2139 O O . THR A 1 285 ? -35.125 15.539 10.336 1 97.94 285 THR A O 1
ATOM 2142 N N . LEU A 1 286 ? -32.906 15.93 10.289 1 98.38 286 LEU A N 1
ATOM 2143 C CA . LEU A 1 286 ? -32.531 14.742 11.047 1 98.38 286 LEU A CA 1
ATOM 2144 C C . LEU A 1 286 ? -32.062 15.117 12.445 1 98.38 286 LEU A C 1
ATOM 2146 O O . LEU A 1 286 ? -31.359 16.125 12.617 1 98.38 286 LEU A O 1
ATOM 2150 N N . THR A 1 287 ? -32.469 14.336 13.438 1 98.31 287 THR A N 1
ATOM 2151 C CA . THR A 1 287 ? -32.094 14.625 14.82 1 98.31 287 THR A CA 1
ATOM 2152 C C . THR A 1 287 ? -31.297 13.469 15.414 1 98.31 287 THR A C 1
ATOM 2154 O O . THR A 1 287 ? -31.594 12.305 15.148 1 98.31 287 THR A O 1
ATOM 2157 N N . ALA A 1 288 ? -30.297 13.805 16.219 1 98.62 288 ALA A N 1
ATOM 2158 C CA . ALA A 1 288 ? -29.5 12.805 16.922 1 98.62 288 ALA A CA 1
ATOM 2159 C C . ALA A 1 288 ? -28.891 13.391 18.203 1 98.62 288 ALA A C 1
ATOM 2161 O O . ALA A 1 288 ? -28.953 14.602 18.422 1 98.62 288 ALA A O 1
ATOM 2162 N N . ASP A 1 289 ? -28.344 12.523 19.047 1 98.5 289 ASP A N 1
ATOM 2163 C CA . ASP A 1 289 ? -27.641 12.984 20.234 1 98.5 289 ASP A CA 1
ATOM 2164 C C . ASP A 1 289 ? -26.406 13.797 19.859 1 98.5 289 ASP A C 1
ATOM 2166 O O . ASP A 1 289 ? -26.125 14.82 20.5 1 98.5 289 ASP A O 1
ATOM 2170 N N . ILE A 1 290 ? -25.672 13.328 18.828 1 98.25 290 ILE A N 1
ATOM 2171 C CA . ILE A 1 290 ? -24.5 14.102 18.406 1 98.25 290 ILE A CA 1
ATOM 2172 C C . ILE A 1 290 ? -24.438 14.133 16.891 1 98.25 290 ILE A C 1
ATOM 2174 O O . ILE A 1 290 ? -24.969 13.25 16.219 1 98.25 290 ILE A O 1
ATOM 2178 N N . TYR A 1 291 ? -23.891 15.242 16.359 1 98.81 291 TYR A N 1
ATOM 2179 C CA . TYR A 1 291 ? -23.562 15.438 14.953 1 98.81 291 TYR A CA 1
ATOM 2180 C C . TYR A 1 291 ? -22.078 15.734 14.773 1 98.81 291 TYR A C 1
ATOM 2182 O O . TYR A 1 291 ? -21.516 16.562 15.492 1 98.81 291 TYR A O 1
ATOM 2190 N N . VAL A 1 292 ? -21.438 14.992 13.914 1 98.88 292 VAL A N 1
ATOM 2191 C CA . VAL A 1 292 ? -20.047 15.219 13.578 1 98.88 292 VAL A CA 1
ATOM 2192 C C . VAL A 1 292 ? -19.906 15.539 12.094 1 98.88 292 VAL A C 1
ATOM 2194 O O . VAL A 1 292 ? -20.281 14.727 11.242 1 98.88 292 VAL A O 1
ATOM 2197 N N . SER A 1 293 ? -19.359 16.672 11.812 1 98.69 293 SER A N 1
ATOM 2198 C CA . SER A 1 293 ? -19.156 17.109 10.43 1 98.69 293 SER A CA 1
ATOM 2199 C C . SER A 1 293 ? -17.844 16.609 9.867 1 98.69 293 SER A C 1
ATOM 2201 O O . SER A 1 293 ? -16.781 16.891 10.414 1 98.69 293 SER A O 1
ATOM 2203 N N . THR A 1 294 ? -17.875 15.805 8.797 1 98.19 294 THR A N 1
ATOM 2204 C CA . THR A 1 294 ? -16.703 15.391 8.023 1 98.19 294 THR A CA 1
ATOM 2205 C C . THR A 1 294 ? -16.828 15.82 6.57 1 98.19 294 THR A C 1
ATOM 2207 O O . THR A 1 294 ? -16.562 15.039 5.656 1 98.19 294 THR A O 1
ATOM 2210 N N . THR A 1 295 ? -17.219 17.062 6.336 1 95.44 295 THR A N 1
ATOM 2211 C CA . THR A 1 295 ? -17.594 17.547 5.02 1 95.44 295 THR A CA 1
ATOM 2212 C C . THR A 1 295 ? -16.422 18.25 4.344 1 95.44 295 THR A C 1
ATOM 2214 O O . THR A 1 295 ? -16.594 18.969 3.352 1 95.44 295 THR A O 1
ATOM 2217 N N . GLY A 1 296 ? -15.25 18.094 4.816 1 93.88 296 GLY A N 1
ATOM 2218 C CA . GLY A 1 296 ? -14.102 18.719 4.18 1 93.88 296 GLY A CA 1
ATOM 2219 C C . GLY A 1 296 ? -13.242 19.516 5.148 1 93.88 296 GLY A C 1
ATOM 2220 O O . GLY A 1 296 ? -13.484 19.5 6.359 1 93.88 296 GLY A O 1
ATOM 2221 N N . VAL A 1 297 ? -12.227 20.188 4.562 1 96.62 297 VAL A N 1
ATOM 2222 C CA . VAL A 1 297 ? -11.258 20.906 5.383 1 96.62 297 VAL A CA 1
ATOM 2223 C C . VAL A 1 297 ? -11.289 22.391 5.031 1 96.62 297 VAL A C 1
ATOM 2225 O O . VAL A 1 297 ? -11.828 22.781 3.994 1 96.62 297 VAL A O 1
ATOM 2228 N N . LEU A 1 298 ? -10.797 23.156 5.977 1 97.12 298 LEU A N 1
ATOM 2229 C CA . LEU A 1 298 ? -10.656 24.594 5.855 1 97.12 298 LEU A CA 1
ATOM 2230 C C . LEU A 1 298 ? -9.203 25.016 6.023 1 97.12 298 LEU A C 1
ATOM 2232 O O . LEU A 1 298 ? -8.477 24.453 6.844 1 97.12 298 LEU A O 1
ATOM 2236 N N . PRO A 1 299 ? -8.75 26 5.242 1 98.19 299 PRO A N 1
ATOM 2237 C CA . PRO A 1 299 ? -7.355 26.438 5.371 1 98.19 299 PRO A CA 1
ATOM 2238 C C . PRO A 1 299 ? -7.09 27.203 6.672 1 98.19 299 PRO A C 1
ATOM 2240 O O . PRO A 1 299 ? -7.938 27.969 7.125 1 98.19 299 PRO A O 1
ATOM 2243 N N . ASN A 1 300 ? -6.023 26.875 7.344 1 97.75 300 ASN A N 1
ATOM 2244 C CA . ASN A 1 300 ? -5.523 27.734 8.422 1 97.75 300 ASN A CA 1
ATOM 2245 C C . ASN A 1 300 ? -4.805 28.953 7.879 1 97.75 300 ASN A C 1
ATOM 2247 O O . ASN A 1 300 ? -3.572 29 7.844 1 97.75 300 ASN A O 1
ATOM 2251 N N . ASN A 1 301 ? -5.582 30.016 7.527 1 98.44 301 ASN A N 1
ATOM 2252 C CA . ASN A 1 301 ? -5 31.062 6.711 1 98.44 301 ASN A CA 1
ATOM 2253 C C . ASN A 1 301 ? -5.238 32.438 7.328 1 98.44 301 ASN A C 1
ATOM 2255 O O . ASN A 1 301 ? -5.008 33.469 6.684 1 98.44 301 ASN A O 1
ATOM 2259 N N . ASP A 1 302 ? -5.648 32.531 8.594 1 96.75 302 ASP A N 1
ATOM 2260 C CA . ASP A 1 302 ? -6.09 33.781 9.211 1 96.75 302 ASP A CA 1
ATOM 2261 C C . ASP A 1 302 ? -4.965 34.812 9.211 1 96.75 302 ASP A C 1
ATOM 2263 O O . ASP A 1 302 ? -5.223 36.031 9.195 1 96.75 302 ASP A O 1
ATOM 2267 N N . PHE A 1 303 ? -3.732 34.438 9.203 1 98.31 303 PHE A N 1
ATOM 2268 C CA . PHE A 1 303 ? -2.586 35.312 9.352 1 98.31 303 PHE A CA 1
ATOM 2269 C C . PHE A 1 303 ? -1.938 35.594 8 1 98.31 303 PHE A C 1
ATOM 2271 O O . PHE A 1 303 ? -0.991 36.375 7.906 1 98.31 303 PHE A O 1
ATOM 2278 N N . ILE A 1 304 ? -2.395 34.938 6.977 1 98.75 304 ILE A N 1
ATOM 2279 C CA . ILE A 1 304 ? -1.747 35 5.668 1 98.75 304 ILE A CA 1
ATOM 2280 C C . ILE A 1 304 ? -2.309 36.156 4.855 1 98.75 304 ILE A C 1
ATOM 2282 O O . ILE A 1 304 ? -3.527 36.312 4.734 1 98.75 304 ILE A O 1
ATOM 2286 N N . PRO A 1 305 ? -1.433 37 4.27 1 98.38 305 PRO A N 1
ATOM 2287 C CA . PRO A 1 305 ? -1.904 38.062 3.408 1 98.38 305 PRO A CA 1
ATOM 2288 C C . PRO A 1 305 ? -2.768 37.594 2.25 1 98.38 305 PRO A C 1
ATOM 2290 O O . PRO A 1 305 ? -2.463 36.562 1.646 1 98.38 305 PRO A O 1
ATOM 2293 N N . ALA A 1 306 ? -3.777 38.344 1.892 1 97.5 306 ALA A N 1
ATOM 2294 C CA . ALA A 1 306 ? -4.727 37.969 0.841 1 97.5 306 ALA A CA 1
ATOM 2295 C C . ALA A 1 306 ? -4.02 37.812 -0.5 1 97.5 306 ALA A C 1
ATOM 2297 O O . ALA A 1 306 ? -4.434 36.969 -1.321 1 97.5 306 ALA A O 1
ATOM 2298 N N . SER A 1 307 ? -2.918 38.531 -0.693 1 97.38 307 SER A N 1
ATOM 2299 C CA . SER A 1 307 ? -2.201 38.5 -1.964 1 97.38 307 SER A CA 1
ATOM 2300 C C . SER A 1 307 ? -1.602 37.125 -2.219 1 97.38 307 SER A C 1
ATOM 2302 O O . SER A 1 307 ? -1.231 36.812 -3.35 1 97.38 307 SER A O 1
ATOM 2304 N N . LEU A 1 308 ? -1.487 36.375 -1.171 1 98.44 308 LEU A N 1
ATOM 2305 C CA . LEU A 1 308 ? -0.892 35.031 -1.304 1 98.44 308 LEU A CA 1
ATOM 2306 C C . LEU A 1 308 ? -1.969 33.969 -1.503 1 98.44 308 LEU A C 1
ATOM 2308 O O . LEU A 1 308 ? -1.661 32.844 -1.834 1 98.44 308 LEU A O 1
ATOM 2312 N N . LEU A 1 309 ? -3.207 34.312 -1.335 1 98.44 309 LEU A N 1
ATOM 2313 C CA . LEU A 1 309 ? -4.305 33.344 -1.283 1 98.44 309 LEU A CA 1
ATOM 2314 C C . LEU A 1 309 ? -5.105 33.375 -2.58 1 98.44 309 LEU A C 1
ATOM 2316 O O . LEU A 1 309 ? -5.242 34.438 -3.213 1 98.44 309 LEU A O 1
ATOM 2320 N N . ASN A 1 310 ? -5.605 32.25 -2.957 1 97.81 310 ASN A N 1
ATOM 2321 C CA . ASN A 1 310 ? -6.598 32.219 -4.027 1 97.81 310 ASN A CA 1
ATOM 2322 C C . ASN A 1 310 ? -8 32.5 -3.5 1 97.81 310 ASN A C 1
ATOM 2324 O O . ASN A 1 310 ? -8.172 32.844 -2.322 1 97.81 310 ASN A O 1
ATOM 2328 N N . LYS A 1 311 ? -8.992 32.344 -4.344 1 97.12 311 LYS A N 1
ATOM 2329 C CA . LYS A 1 311 ? -10.359 32.75 -4.02 1 97.12 311 LYS A CA 1
ATOM 2330 C C . LYS A 1 311 ? -10.945 31.859 -2.924 1 97.12 311 LYS A C 1
ATOM 2332 O O . LYS A 1 311 ? -11.836 32.281 -2.186 1 97.12 311 LYS A O 1
ATOM 2337 N N . ASP A 1 312 ? -10.398 30.656 -2.789 1 97.5 312 ASP A N 1
ATOM 2338 C CA . ASP A 1 312 ? -10.938 29.703 -1.822 1 97.5 312 ASP A CA 1
ATOM 2339 C C . ASP A 1 312 ? -10.148 29.734 -0.514 1 97.5 312 ASP A C 1
ATOM 2341 O O . ASP A 1 312 ? -10.43 28.969 0.411 1 97.5 312 ASP A O 1
ATOM 2345 N N . GLY A 1 313 ? -9.117 30.578 -0.428 1 98.38 313 GLY A N 1
ATOM 2346 C CA . GLY A 1 313 ? -8.406 30.812 0.822 1 98.38 313 GLY A CA 1
ATOM 2347 C C . GLY A 1 313 ? -7.148 29.969 0.953 1 98.38 313 GLY A C 1
ATOM 2348 O O . GLY A 1 313 ? -6.523 29.938 2.016 1 98.38 313 GLY A O 1
ATOM 2349 N N . TRP A 1 314 ? -6.766 29.266 -0.097 1 98.62 314 TRP A N 1
ATOM 2350 C CA . TRP A 1 314 ? -5.562 28.438 -0.085 1 98.62 314 TRP A CA 1
ATOM 2351 C C . TRP A 1 314 ? -4.379 29.203 -0.674 1 98.62 314 TRP A C 1
ATOM 2353 O O . TRP A 1 314 ? -4.547 30.031 -1.573 1 98.62 314 TRP A O 1
ATOM 2363 N N . VAL A 1 315 ? -3.201 28.938 -0.203 1 98.75 315 VAL A N 1
ATOM 2364 C CA . VAL A 1 315 ? -2.02 29.625 -0.723 1 98.75 315 VAL A CA 1
ATOM 2365 C C . VAL A 1 315 ? -1.73 29.141 -2.143 1 98.75 315 VAL A C 1
ATOM 2367 O O . VAL A 1 315 ? -1.674 27.938 -2.398 1 98.75 315 VAL A O 1
ATOM 2370 N N . GLU A 1 316 ? -1.529 30.094 -3.018 1 98.25 316 GLU A N 1
ATOM 2371 C CA . GLU A 1 316 ? -1.17 29.781 -4.398 1 98.25 316 GLU A CA 1
ATOM 2372 C C . GLU A 1 316 ? 0.344 29.703 -4.57 1 98.25 316 GLU A C 1
ATOM 2374 O O . GLU A 1 316 ? 1.062 30.656 -4.258 1 98.25 316 GLU A O 1
ATOM 2379 N N . VAL A 1 317 ? 0.805 28.578 -5.086 1 98.31 317 VAL A N 1
ATOM 2380 C CA . VAL A 1 317 ? 2.229 28.391 -5.344 1 98.31 317 VAL A CA 1
ATOM 2381 C C . VAL A 1 317 ? 2.434 27.844 -6.75 1 98.31 317 VAL A C 1
ATOM 2383 O O . VAL A 1 317 ? 1.512 27.281 -7.344 1 98.31 317 VAL A O 1
ATOM 2386 N N . ASP A 1 318 ? 3.611 28.047 -7.328 1 97.69 318 ASP A N 1
ATOM 2387 C CA . ASP A 1 318 ? 3.979 27.359 -8.57 1 97.69 318 ASP A CA 1
ATOM 2388 C C . ASP A 1 318 ? 4.43 25.922 -8.297 1 97.69 318 ASP A C 1
ATOM 2390 O O . ASP A 1 318 ? 4.305 25.438 -7.172 1 97.69 318 ASP A O 1
ATOM 2394 N N . ASN A 1 319 ? 4.887 25.234 -9.289 1 97.38 319 ASN A N 1
ATOM 2395 C CA . ASN A 1 319 ? 5.262 23.844 -9.117 1 97.38 319 ASN A CA 1
ATOM 2396 C C . ASN A 1 319 ? 6.609 23.703 -8.422 1 97.38 319 ASN A C 1
ATOM 2398 O O . ASN A 1 319 ? 7.133 22.594 -8.289 1 97.38 319 ASN A O 1
ATOM 2402 N N . HIS A 1 320 ? 7.176 24.828 -7.977 1 97.75 320 HIS A N 1
ATOM 2403 C CA . HIS A 1 320 ? 8.383 24.844 -7.16 1 97.75 320 HIS A CA 1
ATOM 2404 C C . HIS A 1 320 ? 8.07 25.188 -5.711 1 97.75 320 HIS A C 1
ATOM 2406 O O . HIS A 1 320 ? 8.977 25.328 -4.891 1 97.75 320 HIS A O 1
ATOM 2412 N N . PHE A 1 321 ? 6.812 25.328 -5.375 1 98.44 321 PHE A N 1
ATOM 2413 C CA . PHE A 1 321 ? 6.238 25.641 -4.07 1 98.44 321 PHE A CA 1
ATOM 2414 C C . PHE A 1 321 ? 6.582 27.062 -3.643 1 98.44 321 PHE A C 1
ATOM 2416 O O . PHE A 1 321 ? 6.629 27.359 -2.449 1 98.44 321 PHE A O 1
ATOM 2423 N N . VAL A 1 322 ? 6.883 27.922 -4.645 1 98.38 322 VAL A N 1
ATOM 2424 C CA . VAL A 1 322 ? 7.133 29.344 -4.426 1 98.38 322 VAL A CA 1
ATOM 2425 C C . VAL A 1 322 ? 5.867 30.141 -4.73 1 98.38 322 VAL A C 1
ATOM 2427 O O . VAL A 1 322 ? 5.172 29.859 -5.711 1 98.38 322 VAL A O 1
ATOM 2430 N N . SER A 1 323 ? 5.598 31.078 -3.801 1 97.12 323 SER A N 1
ATOM 2431 C CA . SER A 1 323 ? 4.477 31.984 -4.066 1 97.12 323 SER A CA 1
ATOM 2432 C C . SER A 1 323 ? 4.688 32.75 -5.359 1 97.12 323 SER A C 1
ATOM 2434 O O . SER A 1 323 ? 5.809 33.156 -5.664 1 97.12 323 SER A O 1
ATOM 2436 N N . LYS A 1 324 ? 3.594 33 -6 1 89.81 324 LYS A N 1
ATOM 2437 C CA . LYS A 1 324 ? 3.652 33.781 -7.219 1 89.81 324 LYS A CA 1
ATOM 2438 C C . LYS A 1 324 ? 3.793 35.281 -6.898 1 89.81 324 LYS A C 1
ATOM 2440 O O . LYS A 1 324 ? 4.266 36.062 -7.727 1 89.81 324 LYS A O 1
ATOM 2445 N N . ALA A 1 325 ? 3.469 35.594 -5.742 1 91.94 325 ALA A N 1
ATOM 2446 C CA . ALA A 1 325 ? 3.416 37 -5.332 1 91.94 325 ALA A CA 1
ATOM 2447 C C . ALA A 1 325 ? 4.75 37.469 -4.742 1 91.94 325 ALA A C 1
ATOM 2449 O O . ALA A 1 325 ? 5.074 38.656 -4.762 1 91.94 325 ALA A O 1
ATOM 2450 N N . ASP A 1 326 ? 5.531 36.594 -4.184 1 95.31 326 ASP A N 1
ATOM 2451 C CA . ASP A 1 326 ? 6.777 36.906 -3.494 1 95.31 326 ASP A CA 1
ATOM 2452 C C . ASP A 1 326 ? 7.734 35.719 -3.52 1 95.31 326 ASP A C 1
ATOM 2454 O O . ASP A 1 326 ? 7.457 34.688 -2.918 1 95.31 326 ASP A O 1
ATOM 2458 N N . SER A 1 327 ? 8.859 35.906 -4.078 1 96.06 327 SER A N 1
ATOM 2459 C CA . SER A 1 327 ? 9.805 34.812 -4.305 1 96.06 327 SER A CA 1
ATOM 2460 C C . SER A 1 327 ? 10.453 34.344 -2.998 1 96.06 327 SER A C 1
ATOM 2462 O O . SER A 1 327 ? 11.086 33.312 -2.949 1 96.06 327 SER A O 1
ATOM 2464 N N . SER A 1 328 ? 10.312 35.125 -1.943 1 97.88 328 SER A N 1
ATOM 2465 C CA . SER A 1 328 ? 10.867 34.719 -0.651 1 97.88 328 SER A CA 1
ATOM 2466 C C . SER A 1 328 ? 9.883 33.875 0.15 1 97.88 328 SER A C 1
ATOM 2468 O O . SER A 1 328 ? 10.211 33.406 1.238 1 97.88 328 SER A O 1
ATOM 2470 N N . VAL A 1 329 ? 8.711 33.688 -0.412 1 98.81 329 VAL A N 1
ATOM 2471 C CA . VAL A 1 329 ? 7.648 32.969 0.292 1 98.81 329 VAL A CA 1
ATOM 2472 C C . VAL A 1 329 ? 7.426 31.609 -0.348 1 98.81 329 VAL A C 1
ATOM 2474 O O . VAL A 1 329 ? 7.109 31.516 -1.536 1 98.81 329 VAL A O 1
ATOM 2477 N N . TYR A 1 330 ? 7.59 30.578 0.41 1 98.88 330 TYR A N 1
ATOM 2478 C CA . TYR A 1 330 ? 7.262 29.203 0.061 1 98.88 330 TYR A CA 1
ATOM 2479 C C . TYR A 1 330 ? 6.039 28.719 0.836 1 98.88 330 TYR A C 1
ATOM 2481 O O . TYR A 1 330 ? 5.711 29.266 1.893 1 98.88 330 TYR A O 1
ATOM 2489 N N . ALA A 1 331 ? 5.316 27.781 0.326 1 98.88 331 ALA A N 1
ATOM 2490 C CA . ALA A 1 331 ? 4.238 27.109 1.045 1 98.88 331 ALA A CA 1
ATOM 2491 C C . ALA A 1 331 ? 4.16 25.641 0.659 1 98.88 331 ALA A C 1
ATOM 2493 O O . ALA A 1 331 ? 4.504 25.266 -0.465 1 98.88 331 ALA A O 1
ATOM 2494 N N . VAL A 1 332 ? 3.711 24.781 1.587 1 98.62 332 VAL A N 1
ATOM 2495 C CA . VAL A 1 332 ? 3.688 23.344 1.358 1 98.62 332 VAL A CA 1
ATOM 2496 C C . VAL A 1 332 ? 2.621 22.688 2.24 1 98.62 332 VAL A C 1
ATOM 2498 O O . VAL A 1 332 ? 2.236 23.25 3.27 1 98.62 332 VAL A O 1
ATOM 2501 N N . GLY A 1 333 ? 2.111 21.5 1.782 1 97.94 333 GLY A N 1
ATOM 2502 C CA . GLY A 1 333 ? 1.124 20.766 2.561 1 97.94 333 GLY A CA 1
ATOM 2503 C C . GLY A 1 333 ? -0.294 21.266 2.338 1 97.94 333 GLY A C 1
ATOM 2504 O O . GLY A 1 333 ? -0.609 21.812 1.279 1 97.94 333 GLY A O 1
ATOM 2505 N N . ASP A 1 334 ? -1.097 21.062 3.344 1 98.12 334 ASP A N 1
ATOM 2506 C CA . ASP A 1 334 ? -2.537 21.25 3.213 1 98.12 334 ASP A CA 1
ATOM 2507 C C . ASP A 1 334 ? -2.867 22.719 2.943 1 98.12 334 ASP A C 1
ATOM 2509 O O . ASP A 1 334 ? -3.91 23.031 2.363 1 98.12 334 ASP A O 1
ATOM 2513 N N . ILE A 1 335 ? -2.031 23.594 3.293 1 98.69 335 ILE A N 1
ATOM 2514 C CA . ILE A 1 335 ? -2.357 25.016 3.197 1 98.69 335 ILE A CA 1
ATOM 2515 C C . ILE A 1 335 ? -2.332 25.453 1.734 1 98.69 335 ILE A C 1
ATOM 2517 O O . ILE A 1 335 ? -2.805 26.547 1.396 1 98.69 335 ILE A O 1
ATOM 2521 N N . THR A 1 336 ? -1.711 24.688 0.849 1 98.56 336 THR A N 1
ATOM 2522 C CA . THR A 1 336 ? -1.595 25.062 -0.556 1 98.56 336 THR A CA 1
ATOM 2523 C C . THR A 1 336 ? -2.879 24.719 -1.312 1 98.56 336 THR A C 1
ATOM 2525 O O . THR A 1 336 ? -3.756 24.031 -0.784 1 98.56 336 THR A O 1
ATOM 2528 N N . HIS A 1 337 ? -2.934 25.172 -2.516 1 97.56 337 HIS A N 1
ATOM 2529 C CA . HIS A 1 337 ? -4.102 24.938 -3.357 1 97.56 337 HIS A CA 1
ATOM 2530 C C . HIS A 1 337 ? -4.145 23.484 -3.844 1 97.56 337 HIS A C 1
ATOM 2532 O O . HIS A 1 337 ? -5.141 23.047 -4.43 1 97.56 337 HIS A O 1
ATOM 2538 N N . TYR A 1 338 ? -3.072 22.734 -3.646 1 95.31 338 TYR A N 1
ATOM 2539 C CA . TYR A 1 338 ? -3.127 21.328 -4.02 1 95.31 338 TYR A CA 1
ATOM 2540 C C . TYR A 1 338 ? -4.191 20.594 -3.213 1 95.31 338 TYR A C 1
ATOM 2542 O O . TYR A 1 338 ? -4.172 20.609 -1.979 1 95.31 338 TYR A O 1
ATOM 2550 N N . SER A 1 339 ? -5.039 19.859 -3.877 1 91.75 339 SER A N 1
ATOM 2551 C CA . SER A 1 339 ? -6.254 19.344 -3.248 1 91.75 339 SER A CA 1
ATOM 2552 C C . SER A 1 339 ? -6.016 17.984 -2.602 1 91.75 339 SER A C 1
ATOM 2554 O O . SER A 1 339 ? -6.785 17.562 -1.736 1 91.75 339 SER A O 1
ATOM 2556 N N . ALA A 1 340 ? -5.02 17.266 -3.062 1 89.12 340 ALA A N 1
ATOM 2557 C CA . ALA A 1 340 ? -4.723 15.977 -2.453 1 89.12 340 ALA A CA 1
ATOM 2558 C C . ALA A 1 340 ? -4.016 16.156 -1.111 1 89.12 340 ALA A C 1
ATOM 2560 O O . ALA A 1 340 ? -2.791 16.031 -1.027 1 89.12 340 ALA A O 1
ATOM 2561 N N . ARG A 1 341 ? -4.766 16.375 -0.108 1 93.5 341 ARG A N 1
ATOM 2562 C CA . ARG A 1 341 ? -4.242 16.656 1.227 1 93.5 341 ARG A CA 1
ATOM 2563 C C . ARG A 1 341 ? -4.051 15.359 2.012 1 93.5 341 ARG A C 1
ATOM 2565 O O . ARG A 1 341 ? -4.77 15.102 2.977 1 93.5 341 ARG A O 1
ATOM 2572 N N . LEU A 1 342 ? -3.068 14.609 1.554 1 90.25 342 LEU A N 1
ATOM 2573 C CA . LEU A 1 342 ? -2.719 13.281 2.057 1 90.25 342 LEU A CA 1
ATOM 2574 C C . LEU A 1 342 ? -1.29 13.266 2.588 1 90.25 342 LEU A C 1
ATOM 2576 O O . LEU A 1 342 ? -0.398 13.883 2.006 1 90.25 342 LEU A O 1
ATOM 2580 N N . VAL A 1 343 ? -1.107 12.469 3.619 1 90.31 343 VAL A N 1
ATOM 2581 C CA . VAL A 1 343 ? 0.224 12.328 4.199 1 90.31 343 VAL A CA 1
ATOM 2582 C C . VAL A 1 343 ? 1.182 11.75 3.158 1 90.31 343 VAL A C 1
ATOM 2584 O O . VAL A 1 343 ? 2.359 12.117 3.121 1 90.31 343 VAL A O 1
ATOM 2587 N N . SER A 1 344 ? 0.665 10.93 2.248 1 83.88 344 SER A N 1
ATOM 2588 C CA . SER A 1 344 ? 1.487 10.266 1.245 1 83.88 344 SER A CA 1
ATOM 2589 C C . SER A 1 344 ? 2.094 11.266 0.269 1 83.88 344 SER A C 1
ATOM 2591 O O . SER A 1 344 ? 3.041 10.945 -0.45 1 83.88 344 SER A O 1
ATOM 2593 N N . ARG A 1 345 ? 1.621 12.523 0.279 1 89.44 345 ARG A N 1
ATOM 2594 C CA . ARG A 1 345 ? 2.109 13.523 -0.667 1 89.44 345 ARG A CA 1
ATOM 2595 C C . ARG A 1 345 ? 3.219 14.367 -0.046 1 89.44 345 ARG A C 1
ATOM 2597 O O . ARG A 1 345 ? 3.949 15.062 -0.757 1 89.44 345 ARG A O 1
ATOM 2604 N N . ILE A 1 346 ? 3.361 14.25 1.217 1 92 346 ILE A N 1
ATOM 2605 C CA . ILE A 1 346 ? 4.191 15.203 1.953 1 92 346 ILE A CA 1
ATOM 2606 C C . ILE A 1 346 ? 5.656 15.016 1.564 1 92 346 ILE A C 1
ATOM 2608 O O . ILE A 1 346 ? 6.363 15.984 1.292 1 92 346 ILE A O 1
ATOM 2612 N N . THR A 1 347 ? 6.082 13.789 1.521 1 87.5 347 THR A N 1
ATOM 2613 C CA . THR A 1 347 ? 7.492 13.531 1.239 1 87.5 347 THR A CA 1
ATOM 2614 C C . THR A 1 347 ? 7.887 14.125 -0.111 1 87.5 347 THR A C 1
ATOM 2616 O O . THR A 1 347 ? 8.945 14.75 -0.235 1 87.5 347 THR A O 1
ATOM 2619 N N . GLY A 1 348 ? 7.082 13.906 -1.088 1 87.25 348 GLY A N 1
ATOM 2620 C CA . GLY A 1 348 ? 7.359 14.438 -2.41 1 87.25 348 GLY A CA 1
ATOM 2621 C C . GLY A 1 348 ? 7.32 15.953 -2.459 1 87.25 348 GLY A C 1
ATOM 2622 O O . GLY A 1 348 ? 8.18 16.578 -3.08 1 87.25 348 GLY A O 1
ATOM 2623 N N . GLN A 1 349 ? 6.371 16.5 -1.825 1 94.75 349 GLN A N 1
ATOM 2624 C CA . GLN A 1 349 ? 6.23 17.953 -1.801 1 94.75 349 GLN A CA 1
ATOM 2625 C C . GLN A 1 349 ? 7.41 18.609 -1.091 1 94.75 349 GLN A C 1
ATOM 2627 O O . GLN A 1 349 ? 7.992 19.562 -1.601 1 94.75 349 GLN A O 1
ATOM 2632 N N . VAL A 1 350 ? 7.77 18.062 0.008 1 96.38 350 VAL A N 1
ATOM 2633 C CA . VAL A 1 350 ? 8.836 18.609 0.829 1 96.38 350 VAL A CA 1
ATOM 2634 C C . VAL A 1 350 ? 10.172 18.5 0.091 1 96.38 350 VAL A C 1
ATOM 2636 O O . VAL A 1 350 ? 10.984 19.422 0.109 1 96.38 350 VAL A O 1
ATOM 2639 N N . SER A 1 351 ? 10.367 17.406 -0.55 1 91.94 351 SER A N 1
ATOM 2640 C CA . SER A 1 351 ? 11.609 17.203 -1.295 1 91.94 351 SER A CA 1
ATOM 2641 C C . SER A 1 351 ? 11.781 18.281 -2.371 1 91.94 351 SER A C 1
ATOM 2643 O O . SER A 1 351 ? 12.875 18.812 -2.551 1 91.94 351 SER A O 1
ATOM 2645 N N . VAL A 1 352 ? 10.734 18.594 -3.043 1 95.19 352 VAL A N 1
ATOM 2646 C CA . VAL A 1 352 ? 10.773 19.594 -4.094 1 95.19 352 VAL A CA 1
ATOM 2647 C C . VAL A 1 352 ? 11.039 20.969 -3.477 1 95.19 352 VAL A C 1
ATOM 2649 O O . VAL A 1 352 ? 11.883 21.734 -3.965 1 95.19 352 VAL A O 1
ATOM 2652 N N . LEU A 1 353 ? 10.375 21.219 -2.447 1 98.06 353 LEU A N 1
ATOM 2653 C CA . LEU A 1 353 ? 10.555 22.5 -1.783 1 98.06 353 LEU A CA 1
ATOM 2654 C C . LEU A 1 353 ? 11.992 22.688 -1.32 1 98.06 353 LEU A C 1
ATOM 2656 O O . LEU A 1 353 ? 12.602 23.734 -1.552 1 98.06 353 LEU A O 1
ATOM 2660 N N . ILE A 1 354 ? 12.562 21.672 -0.698 1 97.19 354 ILE A N 1
ATOM 2661 C CA . ILE A 1 354 ? 13.914 21.734 -0.15 1 97.19 354 ILE A CA 1
ATOM 2662 C C . ILE A 1 354 ? 14.914 21.953 -1.277 1 97.19 354 ILE A C 1
ATOM 2664 O O . ILE A 1 354 ? 15.844 22.75 -1.14 1 97.19 354 ILE A O 1
ATOM 2668 N N . SER A 1 355 ? 14.703 21.25 -2.324 1 96.12 355 SER A N 1
ATOM 2669 C CA . SER A 1 355 ? 15.602 21.422 -3.467 1 96.12 355 SER A CA 1
ATOM 2670 C C . SER A 1 355 ? 15.625 22.859 -3.947 1 96.12 355 SER A C 1
ATOM 2672 O O . SER A 1 355 ? 16.703 23.422 -4.195 1 96.12 355 SER A O 1
ATOM 2674 N N . ASN A 1 356 ? 14.539 23.453 -4.035 1 97.81 356 ASN A N 1
ATOM 2675 C CA . ASN A 1 356 ? 14.438 24.812 -4.562 1 97.81 356 ASN A CA 1
ATOM 2676 C C . ASN A 1 356 ? 14.914 25.844 -3.549 1 97.81 356 ASN A C 1
ATOM 2678 O O . ASN A 1 356 ? 15.578 26.812 -3.914 1 97.81 356 ASN A O 1
ATOM 2682 N N . LEU A 1 357 ? 14.531 25.625 -2.328 1 97.44 357 LEU A N 1
ATOM 2683 C CA . LEU A 1 357 ? 14.977 26.531 -1.278 1 97.44 357 LEU A CA 1
ATOM 2684 C C . LEU A 1 357 ? 16.5 26.469 -1.12 1 97.44 357 LEU A C 1
ATOM 2686 O O . LEU A 1 357 ? 17.141 27.5 -0.908 1 97.44 357 LEU A O 1
ATOM 2690 N N . LYS A 1 358 ? 17.062 25.312 -1.178 1 96.81 358 LYS A N 1
ATOM 2691 C CA . LYS A 1 358 ? 18.516 25.156 -1.166 1 96.81 358 LYS A CA 1
ATOM 2692 C C . LYS A 1 358 ? 19.172 25.938 -2.297 1 96.81 358 LYS A C 1
ATOM 2694 O O . LYS A 1 358 ? 20.141 26.672 -2.078 1 96.81 358 LYS A O 1
ATOM 2699 N N . ALA A 1 359 ? 18.609 25.781 -3.441 1 96.31 359 ALA A N 1
ATOM 2700 C CA . ALA A 1 359 ? 19.141 26.516 -4.598 1 96.31 359 ALA A CA 1
ATOM 2701 C C . ALA A 1 359 ? 19.062 28.016 -4.379 1 96.31 359 ALA A C 1
ATOM 2703 O O . ALA A 1 359 ? 19.984 28.75 -4.723 1 96.31 359 ALA A O 1
ATOM 2704 N N . ASP A 1 360 ? 18 28.5 -3.842 1 95.88 360 ASP A N 1
ATOM 2705 C CA . ASP A 1 360 ? 17.797 29.922 -3.625 1 95.88 360 ASP A CA 1
ATOM 2706 C C . ASP A 1 360 ? 18.75 30.453 -2.555 1 95.88 360 ASP A C 1
ATOM 2708 O O . ASP A 1 360 ? 19.219 31.594 -2.639 1 95.88 360 ASP A O 1
ATOM 2712 N N . ILE A 1 361 ? 19 29.641 -1.541 1 95.81 361 ILE A N 1
ATOM 2713 C CA . ILE A 1 361 ? 19.812 30.078 -0.416 1 95.81 361 ILE A CA 1
ATOM 2714 C C . ILE A 1 361 ? 21.297 30 -0.799 1 95.81 361 ILE A C 1
ATOM 2716 O O . ILE A 1 361 ? 22.062 30.938 -0.512 1 95.81 361 ILE A O 1
ATOM 2720 N N . THR A 1 362 ? 21.672 28.953 -1.499 1 93.94 362 THR A N 1
ATOM 2721 C CA . THR A 1 362 ? 23.094 28.688 -1.694 1 93.94 362 THR A CA 1
ATOM 2722 C C . THR A 1 362 ? 23.531 29.109 -3.09 1 93.94 362 THR A C 1
ATOM 2724 O O . THR A 1 362 ? 24.734 29.234 -3.355 1 93.94 362 THR A O 1
ATOM 2727 N N . GLY A 1 363 ? 22.625 29.234 -3.971 1 91.94 363 GLY A N 1
ATOM 2728 C CA . GLY A 1 363 ? 22.953 29.5 -5.363 1 91.94 363 GLY A CA 1
ATOM 2729 C C . GLY A 1 363 ? 23.391 28.25 -6.113 1 91.94 363 GLY A C 1
ATOM 2730 O O . GLY A 1 363 ? 23.828 28.344 -7.262 1 91.94 363 GLY A O 1
ATOM 2731 N N . LYS A 1 364 ? 23.266 27.125 -5.469 1 88.12 364 LYS A N 1
ATOM 2732 C CA . LYS A 1 364 ? 23.719 25.859 -6.035 1 88.12 364 LYS A CA 1
ATOM 2733 C C . LYS A 1 364 ? 22.625 24.797 -5.961 1 88.12 364 LYS A C 1
ATOM 2735 O O . LYS A 1 364 ? 21.703 24.906 -5.156 1 88.12 364 LYS A O 1
ATOM 2740 N N . GLY A 1 365 ? 22.75 23.875 -6.859 1 84.31 365 GLY A N 1
ATOM 2741 C CA . GLY A 1 365 ? 21.859 22.719 -6.832 1 84.31 365 GLY A CA 1
ATOM 2742 C C . GLY A 1 365 ? 20.828 22.734 -7.953 1 84.31 365 GLY A C 1
ATOM 2743 O O . GLY A 1 365 ? 20.609 23.766 -8.586 1 84.31 365 GLY A O 1
ATOM 2744 N N . L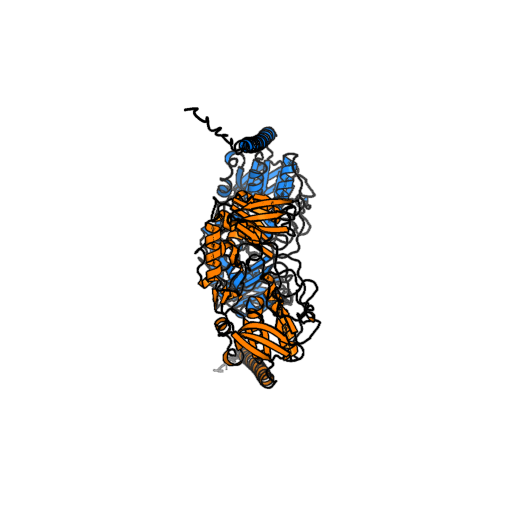YS A 1 366 ? 20.266 21.594 -8.125 1 88.56 366 LYS A N 1
ATOM 2745 C CA . LYS A 1 366 ? 19.234 21.438 -9.156 1 88.56 366 LYS A CA 1
ATOM 2746 C C . LYS A 1 366 ? 17.859 21.812 -8.625 1 88.56 366 LYS A C 1
ATOM 2748 O O . LYS A 1 366 ? 17.531 21.531 -7.473 1 88.56 366 LYS A O 1
ATOM 2753 N N . ARG A 1 367 ? 17.156 22.516 -9.453 1 93.31 367 ARG A N 1
ATOM 2754 C CA . ARG A 1 367 ? 15.766 22.844 -9.133 1 93.31 367 ARG A CA 1
ATOM 2755 C C . ARG A 1 367 ? 14.836 21.688 -9.5 1 93.31 367 ARG A C 1
ATOM 2757 O O . ARG A 1 367 ? 15.078 20.984 -10.477 1 93.31 367 ARG A O 1
ATOM 2764 N N . ALA A 1 368 ? 13.859 21.5 -8.656 1 93.19 368 ALA A N 1
ATOM 2765 C CA . ALA A 1 368 ? 12.883 20.438 -8.883 1 93.19 368 ALA A CA 1
ATOM 2766 C C . ALA A 1 368 ? 11.492 21.016 -9.133 1 93.19 368 ALA A C 1
ATOM 2768 O O . ALA A 1 368 ? 11.195 22.141 -8.734 1 93.19 368 ALA A O 1
ATOM 2769 N N . ALA A 1 369 ? 10.734 20.234 -9.852 1 95.44 369 ALA A N 1
ATOM 2770 C CA . ALA A 1 369 ? 9.344 20.609 -10.117 1 95.44 369 ALA A CA 1
ATOM 2771 C C . ALA A 1 369 ? 8.383 19.516 -9.641 1 95.44 369 ALA A C 1
ATOM 2773 O O . ALA A 1 369 ? 8.609 18.328 -9.875 1 95.44 369 ALA A O 1
ATOM 2774 N N . TYR A 1 370 ? 7.355 19.969 -8.945 1 93.69 370 TYR A N 1
ATOM 2775 C CA . TYR A 1 370 ? 6.344 19.047 -8.438 1 93.69 370 TYR A CA 1
ATOM 2776 C C . TYR A 1 370 ? 5.328 18.703 -9.523 1 93.69 370 TYR A C 1
ATOM 2778 O O . TYR A 1 370 ? 4.789 19.594 -10.188 1 93.69 370 TYR A O 1
ATOM 2786 N N . LYS A 1 371 ? 5.184 17.406 -9.758 1 87.62 371 LYS A N 1
ATOM 2787 C CA . LYS A 1 371 ? 4.16 16.922 -10.688 1 87.62 371 LYS A CA 1
ATOM 2788 C C . LYS A 1 371 ? 3.012 16.25 -9.945 1 87.62 371 LYS A C 1
ATOM 2790 O O . LYS A 1 371 ? 3.227 15.305 -9.195 1 87.62 371 LYS A O 1
ATOM 2795 N N . VAL A 1 372 ? 1.838 16.812 -10.188 1 86 372 VAL A N 1
ATOM 2796 C CA . VAL A 1 372 ? 0.661 16.234 -9.547 1 86 372 VAL A CA 1
ATOM 2797 C C . VAL A 1 372 ? 0.41 14.828 -10.086 1 86 372 VAL A C 1
ATOM 2799 O O . VAL A 1 372 ? 0.361 14.625 -11.305 1 86 372 VAL A O 1
ATOM 2802 N N . ASP A 1 373 ? 0.434 13.898 -9.172 1 77 373 ASP A N 1
ATOM 2803 C CA . ASP A 1 373 ? 0.082 12.516 -9.492 1 77 373 ASP A CA 1
ATOM 2804 C C . ASP A 1 373 ? -1.389 12.242 -9.195 1 77 373 ASP A C 1
ATOM 2806 O O . ASP A 1 373 ? -1.808 12.273 -8.031 1 77 373 ASP A O 1
ATOM 2810 N N . PRO A 1 374 ? -2.131 11.906 -10.203 1 77.88 374 PRO A N 1
ATOM 2811 C CA . PRO A 1 374 ? -3.564 11.711 -9.977 1 77.88 374 PRO A CA 1
ATOM 2812 C C . PRO A 1 374 ? -3.879 10.383 -9.297 1 77.88 374 PRO A C 1
ATOM 2814 O O . PRO A 1 374 ? -5.012 10.156 -8.867 1 77.88 374 PRO A O 1
ATOM 2817 N N . SER A 1 375 ? -2.883 9.555 -9.172 1 75.56 375 SER A N 1
ATOM 2818 C CA . SER A 1 375 ? -3.164 8.258 -8.578 1 75.56 375 SER A CA 1
ATOM 2819 C C . SER A 1 375 ? -3.531 8.391 -7.105 1 75.56 375 SER A C 1
ATOM 2821 O O . SER A 1 375 ? -2.939 9.188 -6.383 1 75.56 375 SER A O 1
ATOM 2823 N N . ILE A 1 376 ? -4.582 7.641 -6.727 1 79.5 376 ILE A N 1
ATOM 2824 C CA . ILE A 1 376 ? -5.066 7.668 -5.352 1 79.5 376 ILE A CA 1
ATOM 2825 C C . ILE A 1 376 ? -4.395 6.559 -4.547 1 79.5 376 ILE A C 1
ATOM 2827 O O . ILE A 1 376 ? -4.246 5.434 -5.035 1 79.5 376 ILE A O 1
ATOM 2831 N N . MET A 1 377 ? -3.924 6.855 -3.422 1 83.44 377 MET A N 1
ATOM 2832 C CA . MET A 1 377 ? -3.406 5.883 -2.463 1 83.44 377 MET A CA 1
ATOM 2833 C C . MET A 1 377 ? -3.986 6.125 -1.073 1 83.44 377 MET A C 1
ATOM 2835 O O . MET A 1 377 ? -3.418 6.883 -0.283 1 83.44 377 MET A O 1
ATOM 2839 N N . VAL A 1 378 ? -5.004 5.496 -0.766 1 88.88 378 VAL A N 1
ATOM 2840 C CA . VAL A 1 378 ? -5.684 5.676 0.512 1 88.88 378 VAL A CA 1
ATOM 2841 C C . VAL A 1 378 ? -6.113 4.316 1.066 1 88.88 378 VAL A C 1
ATOM 2843 O O . VAL A 1 378 ? -6.566 3.449 0.318 1 88.88 378 VAL A O 1
ATOM 2846 N N . VAL A 1 379 ? -5.766 4.039 2.283 1 91.25 379 VAL A N 1
ATOM 2847 C CA . VAL A 1 379 ? -6.219 2.863 3.023 1 91.25 379 VAL A CA 1
ATOM 2848 C C . VAL A 1 379 ? -7.137 3.295 4.164 1 91.25 379 VAL A C 1
ATOM 2850 O O . VAL A 1 379 ? -6.738 4.09 5.02 1 91.25 379 VAL A O 1
ATOM 2853 N N . MET A 1 380 ? -8.344 2.785 4.176 1 97.12 380 MET A N 1
ATOM 2854 C CA . MET A 1 380 ? -9.375 3.273 5.09 1 97.12 380 MET A CA 1
ATOM 2855 C C . MET A 1 380 ? -9.93 2.137 5.941 1 97.12 380 MET A C 1
ATOM 2857 O O . MET A 1 380 ? -10.859 1.442 5.531 1 97.12 380 MET A O 1
ATOM 2861 N N . PRO A 1 381 ? -9.422 2.014 7.156 1 97.44 381 PRO A N 1
ATOM 2862 C CA . PRO A 1 381 ? -10 1.02 8.062 1 97.44 381 PRO A CA 1
ATOM 2863 C C . PRO A 1 381 ? -11.414 1.388 8.516 1 97.44 381 PRO A C 1
ATOM 2865 O O . PRO A 1 381 ? -11.719 2.568 8.695 1 97.44 381 PRO A O 1
ATOM 2868 N N . MET A 1 382 ? -12.203 0.482 8.617 1 98.25 382 MET A N 1
ATOM 2869 C CA . MET A 1 382 ? -13.531 0.563 9.219 1 98.25 382 MET A CA 1
ATOM 2870 C C . MET A 1 382 ? -13.664 -0.416 10.383 1 98.25 382 MET A C 1
ATOM 2872 O O . MET A 1 382 ? -14.461 -1.35 10.328 1 98.25 382 MET A O 1
ATOM 2876 N N . GLY A 1 383 ? -12.969 -0.078 11.422 1 97.06 383 GLY A N 1
ATOM 2877 C CA . GLY A 1 383 ? -12.695 -0.98 12.531 1 97.06 383 GLY A CA 1
ATOM 2878 C C . GLY A 1 383 ? -11.336 -1.652 12.438 1 97.06 383 GLY A C 1
ATOM 2879 O O . GLY A 1 383 ? -10.539 -1.321 11.555 1 97.06 383 GLY A O 1
ATOM 2880 N N . LYS A 1 384 ? -11.039 -2.594 13.344 1 95.19 384 LYS A N 1
ATOM 2881 C CA . LYS A 1 384 ? -9.711 -3.176 13.492 1 95.19 384 LYS A CA 1
ATOM 2882 C C . LYS A 1 384 ? -9.484 -4.289 12.469 1 95.19 384 LYS A C 1
ATOM 2884 O O . LYS A 1 384 ? -8.344 -4.586 12.109 1 95.19 384 LYS A O 1
ATOM 2889 N N . SER A 1 385 ? -10.523 -4.844 11.969 1 92.75 385 SER A N 1
ATOM 2890 C CA . SER A 1 385 ? -10.336 -6.129 11.305 1 92.75 385 SER A CA 1
ATOM 2891 C C . SER A 1 385 ? -10.703 -6.043 9.828 1 92.75 385 SER A C 1
ATOM 2893 O O . SER A 1 385 ? -10.656 -7.043 9.109 1 92.75 385 SER A O 1
ATOM 2895 N N . THR A 1 386 ? -11.164 -4.863 9.359 1 94.25 386 THR A N 1
ATOM 2896 C CA . THR A 1 386 ? -11.586 -4.77 7.969 1 94.25 386 THR A CA 1
ATOM 2897 C C . THR A 1 386 ? -11.547 -3.324 7.484 1 94.25 386 THR A C 1
ATOM 2899 O O . THR A 1 386 ? -11.125 -2.43 8.219 1 94.25 386 THR A O 1
ATOM 2902 N N . GLY A 1 387 ? -11.922 -3.125 6.324 1 96.62 387 GLY A N 1
ATOM 2903 C CA . GLY A 1 387 ? -11.961 -1.847 5.629 1 96.62 387 GLY A CA 1
ATOM 2904 C C . GLY A 1 387 ? -11.805 -1.979 4.129 1 96.62 387 GLY A C 1
ATOM 2905 O O . GLY A 1 387 ? -12.172 -3.002 3.547 1 96.62 387 GLY A O 1
ATOM 2906 N N . THR A 1 388 ? -11.43 -0.947 3.578 1 95.44 388 THR A N 1
ATOM 2907 C CA . THR A 1 388 ? -11.102 -0.951 2.156 1 95.44 388 THR A CA 1
ATOM 2908 C C . THR A 1 388 ? -10.117 0.164 1.824 1 95.44 388 THR A C 1
ATOM 2910 O O . THR A 1 388 ? -9.469 0.712 2.719 1 95.44 388 THR A O 1
ATOM 2913 N N . GLY A 1 389 ? -9.883 0.329 0.607 1 92.88 389 GLY A N 1
ATOM 2914 C CA . GLY A 1 389 ? -8.961 1.352 0.128 1 92.88 389 GLY A CA 1
ATOM 2915 C C . GLY A 1 389 ? -8.867 1.403 -1.385 1 92.88 389 GLY A C 1
ATOM 2916 O O . GLY A 1 389 ? -9.641 0.747 -2.086 1 92.88 389 GLY A O 1
ATOM 2917 N N . GLN A 1 390 ? -8.039 2.275 -1.785 1 87.88 390 GLN A N 1
ATOM 2918 C CA . GLN A 1 390 ? -7.727 2.373 -3.207 1 87.88 390 GLN A CA 1
ATOM 2919 C C . GLN A 1 390 ? -6.246 2.682 -3.428 1 87.88 390 GLN A C 1
ATOM 2921 O O . GLN A 1 390 ? -5.727 3.66 -2.889 1 87.88 390 GLN A O 1
ATOM 2926 N N . ILE A 1 391 ? -5.566 1.836 -4.023 1 83.5 391 ILE A N 1
ATOM 2927 C CA . ILE A 1 391 ? -4.18 1.995 -4.445 1 83.5 391 ILE A CA 1
ATOM 2928 C C . ILE A 1 391 ? -4.086 1.878 -5.965 1 83.5 391 ILE A C 1
ATOM 2930 O O . ILE A 1 391 ? -3.914 0.78 -6.5 1 83.5 391 ILE A O 1
ATOM 2934 N N . GLY A 1 392 ? -4.105 3.109 -6.598 1 77.19 392 GLY A N 1
ATOM 2935 C CA . GLY A 1 392 ? -4.312 3.082 -8.039 1 77.19 392 GLY A CA 1
ATOM 2936 C C . GLY A 1 392 ? -5.645 2.477 -8.438 1 77.19 392 GLY A C 1
ATOM 2937 O O . GLY A 1 392 ? -6.699 2.91 -7.961 1 77.19 392 GLY A O 1
ATOM 2938 N N . SER A 1 393 ? -5.535 1.361 -9.172 1 75.38 393 SER A N 1
ATOM 2939 C CA . SER A 1 393 ? -6.762 0.702 -9.609 1 75.38 393 SER A CA 1
ATOM 2940 C C . SER A 1 393 ? -7.098 -0.488 -8.719 1 75.38 393 SER A C 1
ATOM 2942 O O . SER A 1 393 ? -8.102 -1.168 -8.938 1 75.38 393 SER A O 1
ATOM 2944 N N . PHE A 1 394 ? -6.285 -0.705 -7.707 1 79.31 394 PHE A N 1
ATOM 2945 C CA . PHE A 1 394 ? -6.449 -1.853 -6.82 1 79.31 394 PHE A CA 1
ATOM 2946 C C . PHE A 1 394 ? -7.277 -1.479 -5.598 1 79.31 394 PHE A C 1
ATOM 2948 O O . PHE A 1 394 ? -7.031 -0.449 -4.965 1 79.31 394 PHE A O 1
ATOM 2955 N N . THR A 1 395 ? -8.289 -2.297 -5.406 1 87.81 395 THR A N 1
ATOM 2956 C CA . THR A 1 395 ? -9.062 -2.203 -4.176 1 87.81 395 THR A CA 1
ATOM 2957 C C . THR A 1 395 ? -8.648 -3.287 -3.186 1 87.81 395 THR A C 1
ATOM 2959 O O . THR A 1 395 ? -9.047 -4.445 -3.318 1 87.81 395 THR A O 1
ATOM 2962 N N . PRO A 1 396 ? -7.879 -2.91 -2.156 1 87.75 396 PRO A N 1
ATOM 2963 C CA . PRO A 1 396 ? -7.41 -3.943 -1.228 1 87.75 396 PRO A CA 1
ATOM 2964 C C . PRO A 1 396 ? -8.555 -4.594 -0.448 1 87.75 396 PRO A C 1
ATOM 2966 O O . PRO A 1 396 ? -9.5 -3.912 -0.049 1 87.75 396 PRO A O 1
ATOM 2969 N N . PRO A 1 397 ? -8.461 -5.91 -0.266 1 86.38 397 PRO A N 1
ATOM 2970 C CA . PRO A 1 397 ? -9.445 -6.586 0.582 1 86.38 397 PRO A CA 1
ATOM 2971 C C . PRO A 1 397 ? -9.305 -6.219 2.057 1 86.38 397 PRO A C 1
ATOM 2973 O O . PRO A 1 397 ? -8.273 -5.68 2.469 1 86.38 397 PRO A O 1
ATOM 2976 N N . GLY A 1 398 ? -10.32 -6.488 2.807 1 90.38 398 GLY A N 1
ATOM 2977 C CA . GLY A 1 398 ? -10.43 -6.059 4.191 1 90.38 398 GLY A CA 1
ATOM 2978 C C . GLY A 1 398 ? -9.273 -6.535 5.055 1 90.38 398 GLY A C 1
ATOM 2979 O O . GLY A 1 398 ? -8.773 -5.789 5.898 1 90.38 398 GLY A O 1
ATOM 2980 N N . PHE A 1 399 ? -8.828 -7.715 4.852 1 85.5 399 PHE A N 1
ATOM 2981 C CA . PHE A 1 399 ? -7.781 -8.266 5.703 1 85.5 399 PHE A CA 1
ATOM 2982 C C . PHE A 1 399 ? -6.461 -7.535 5.477 1 85.5 399 PHE A C 1
ATOM 2984 O O . PHE A 1 399 ? -5.668 -7.375 6.406 1 85.5 399 PHE A O 1
ATOM 2991 N N . MET A 1 400 ? -6.188 -7.156 4.223 1 84.62 400 MET A N 1
ATOM 2992 C CA . MET A 1 400 ? -4.984 -6.375 3.953 1 84.62 400 MET A CA 1
ATOM 2993 C C . MET A 1 400 ? -5.051 -5.016 4.641 1 84.62 400 MET A C 1
ATOM 2995 O O . MET A 1 400 ? -4.051 -4.539 5.18 1 84.62 400 MET A O 1
ATOM 2999 N N . VAL A 1 401 ? -6.234 -4.395 4.566 1 90.81 401 VAL A N 1
ATOM 3000 C CA . VAL A 1 401 ? -6.445 -3.117 5.246 1 90.81 401 VAL A CA 1
ATOM 3001 C C . VAL A 1 401 ? -6.211 -3.283 6.742 1 90.81 401 VAL A C 1
ATOM 3003 O O . VAL A 1 401 ? -5.535 -2.461 7.367 1 90.81 401 VAL A O 1
ATOM 3006 N N . ALA A 1 402 ? -6.758 -4.383 7.324 1 90.69 402 ALA A N 1
ATOM 3007 C CA . ALA A 1 402 ? -6.574 -4.688 8.742 1 90.69 402 ALA A CA 1
ATOM 3008 C C . ALA A 1 402 ? -5.098 -4.832 9.086 1 90.69 402 ALA A C 1
ATOM 3010 O O . ALA A 1 402 ? -4.633 -4.289 10.094 1 90.69 402 ALA A O 1
ATOM 3011 N N . PHE A 1 403 ? -4.449 -5.414 8.258 1 83.19 403 PHE A N 1
ATOM 3012 C CA . PHE A 1 403 ? -3.045 -5.73 8.492 1 83.19 403 PHE A CA 1
ATOM 3013 C C . PHE A 1 403 ? -2.184 -4.48 8.375 1 83.19 403 PHE A C 1
ATOM 3015 O O . PHE A 1 403 ? -1.278 -4.262 9.18 1 83.19 403 PHE A O 1
ATOM 3022 N N . VAL A 1 404 ? -2.438 -3.682 7.383 1 83.81 404 VAL A N 1
ATOM 3023 C CA . VAL A 1 404 ? -1.575 -2.551 7.062 1 83.81 404 VAL A CA 1
ATOM 3024 C C . VAL A 1 404 ? -1.867 -1.392 8.016 1 83.81 404 VAL A C 1
ATOM 3026 O O . VAL A 1 404 ? -0.944 -0.754 8.523 1 83.81 404 VAL A O 1
ATOM 3029 N N . LYS A 1 405 ? -3.133 -1.117 8.266 1 90 405 LYS A N 1
ATOM 3030 C CA . LYS A 1 405 ? -3.49 0.11 8.969 1 90 405 LYS A CA 1
ATOM 3031 C C . LYS A 1 405 ? -4.488 -0.17 10.086 1 90 405 LYS A C 1
ATOM 3033 O O . LYS A 1 405 ? -4.496 0.524 11.109 1 90 405 LYS A O 1
ATOM 3038 N N . GLY A 1 406 ? -5.289 -1.146 9.961 1 91.69 406 GLY A N 1
ATOM 3039 C CA . GLY A 1 406 ? -6.418 -1.388 10.852 1 91.69 406 GLY A CA 1
ATOM 3040 C C . GLY A 1 406 ? -6.004 -1.705 12.273 1 91.69 406 GLY A C 1
ATOM 3041 O O . GLY A 1 406 ? -6.699 -1.348 13.227 1 91.69 406 GLY A O 1
ATOM 3042 N N . LYS A 1 407 ? -4.863 -2.281 12.422 1 87.06 407 LYS A N 1
ATOM 3043 C CA . LYS A 1 407 ? -4.43 -2.734 13.742 1 87.06 407 LYS A CA 1
ATOM 3044 C C . LYS A 1 407 ? -4.129 -1.552 14.656 1 87.06 407 LYS A C 1
ATOM 3046 O O . LYS A 1 407 ? -4.562 -1.525 15.812 1 87.06 407 LYS A O 1
ATOM 3051 N N . ASP A 1 408 ? -3.377 -0.584 14.148 1 89.81 408 ASP A N 1
ATOM 3052 C CA . ASP A 1 408 ? -2.986 0.481 15.062 1 89.81 408 ASP A CA 1
ATOM 3053 C C . ASP A 1 408 ? -2.93 1.829 14.352 1 89.81 408 ASP A C 1
ATOM 3055 O O . ASP A 1 408 ? -2.434 2.812 14.906 1 89.81 408 ASP A O 1
ATOM 3059 N N . TYR A 1 409 ? -3.4 1.908 13.133 1 93.75 409 TYR A N 1
ATOM 3060 C CA . TYR A 1 409 ? -3.438 3.143 12.352 1 93.75 409 TYR A CA 1
ATOM 3061 C C . TYR A 1 409 ? -2.041 3.73 12.195 1 93.75 409 TYR A C 1
ATOM 3063 O O . TYR A 1 409 ? -1.845 4.938 12.359 1 93.75 409 TYR A O 1
ATOM 3071 N N . PHE A 1 410 ? -1.033 2.953 12 1 88.5 410 PHE A N 1
ATOM 3072 C CA . PHE A 1 410 ? 0.352 3.305 11.711 1 88.5 410 PHE A CA 1
ATOM 3073 C C . PHE A 1 410 ? 1.035 3.875 12.945 1 88.5 410 PHE A C 1
ATOM 3075 O O . PHE A 1 410 ? 2.172 4.348 12.875 1 88.5 410 PHE A O 1
ATOM 3082 N N . THR A 1 411 ? 0.419 3.816 14.078 1 91.5 411 THR A N 1
ATOM 3083 C CA . THR A 1 411 ? 1 4.473 15.242 1 91.5 411 THR A CA 1
ATOM 3084 C C . THR A 1 411 ? 2.246 3.729 15.719 1 91.5 411 THR A C 1
ATOM 3086 O O . THR A 1 411 ? 3.086 4.297 16.422 1 91.5 411 THR A O 1
ATOM 3089 N N . GLY A 1 412 ? 2.344 2.484 15.398 1 84.81 412 GLY A N 1
ATOM 3090 C CA . GLY A 1 412 ? 3.553 1.743 15.719 1 84.81 412 GLY A CA 1
ATOM 3091 C C . GLY A 1 412 ? 4.797 2.326 15.078 1 84.81 412 GLY A C 1
ATOM 3092 O O . GLY A 1 412 ? 5.91 2.109 15.562 1 84.81 412 GLY A O 1
ATOM 3093 N N . SER A 1 413 ? 4.605 3.107 14.023 1 83.62 413 SER A N 1
ATOM 3094 C CA . SER A 1 413 ? 5.723 3.727 13.32 1 83.62 413 SER A CA 1
ATOM 3095 C C . SER A 1 413 ? 5.539 5.238 13.211 1 83.62 413 SER A C 1
ATOM 3097 O O . SER A 1 413 ? 6.168 5.887 12.367 1 83.62 413 SER A O 1
ATOM 3099 N N . GLY A 1 414 ? 4.684 5.762 13.938 1 87.69 414 GLY A N 1
ATOM 3100 C CA . GLY A 1 414 ? 4.316 7.168 13.844 1 87.69 414 GLY A CA 1
ATOM 3101 C C . GLY A 1 414 ? 5.508 8.102 13.938 1 87.69 414 GLY A C 1
ATOM 3102 O O . GLY A 1 414 ? 5.645 9.023 13.133 1 87.69 414 GLY A O 1
ATOM 3103 N N . LYS A 1 415 ? 6.359 7.809 14.852 1 89.25 415 LYS A N 1
ATOM 3104 C CA . LYS A 1 415 ? 7.512 8.672 15.094 1 89.25 415 LYS A CA 1
ATOM 3105 C C . LYS A 1 415 ? 8.438 8.711 13.883 1 89.25 415 LYS A C 1
ATOM 3107 O O . LYS A 1 415 ? 9.07 9.734 13.609 1 89.25 415 LYS A O 1
ATOM 3112 N N . LYS A 1 416 ? 8.5 7.688 13.133 1 88.56 416 LYS A N 1
ATOM 3113 C CA . LYS A 1 416 ? 9.414 7.578 12 1 88.56 416 LYS A CA 1
ATOM 3114 C C . LYS A 1 416 ? 9.008 8.508 10.867 1 88.56 416 LYS A C 1
ATOM 3116 O O . LYS A 1 416 ? 9.844 8.945 10.07 1 88.56 416 LYS A O 1
ATOM 3121 N N . PHE A 1 417 ? 7.754 8.852 10.836 1 89.88 417 PHE A N 1
ATOM 3122 C CA . PHE A 1 417 ? 7.242 9.75 9.805 1 89.88 417 PHE A CA 1
ATOM 3123 C C . PHE A 1 417 ? 7.758 11.172 10.016 1 89.88 417 PHE A C 1
ATOM 3125 O O . PHE A 1 417 ? 7.785 11.977 9.078 1 89.88 417 PHE A O 1
ATOM 3132 N N . ILE A 1 418 ? 8.148 11.453 11.297 1 93.94 418 ILE A N 1
ATOM 3133 C CA . ILE A 1 418 ? 8.477 12.844 11.609 1 93.94 418 ILE A CA 1
ATOM 3134 C C . ILE A 1 418 ? 9.891 12.922 12.188 1 93.94 418 ILE A C 1
ATOM 3136 O O . ILE A 1 418 ? 10.289 13.953 12.734 1 93.94 418 ILE A O 1
ATOM 3140 N N . ALA A 1 419 ? 10.609 11.883 12.125 1 90.75 419 ALA A N 1
ATOM 3141 C CA . ALA A 1 419 ? 11.938 11.836 12.742 1 90.75 419 ALA A CA 1
ATOM 3142 C C . ALA A 1 419 ? 13.008 12.32 11.766 1 90.75 419 ALA A C 1
ATOM 3144 O O . ALA A 1 419 ? 14.164 12.516 12.148 1 90.75 419 ALA A O 1
ATOM 3145 N N . GLY A 1 420 ? 12.648 12.656 10.578 1 84.56 420 GLY A N 1
ATOM 3146 C CA . GLY A 1 420 ? 13.602 13.195 9.617 1 84.56 420 GLY A CA 1
ATOM 3147 C C . GLY A 1 420 ? 14.5 12.133 9.008 1 84.56 420 GLY A C 1
ATOM 3148 O O . GLY A 1 420 ? 15.328 11.539 9.703 1 84.56 420 GLY A O 1
ATOM 3149 N N . MET B 1 1 ? -73.312 18.109 38 1 24.61 1 MET B N 1
ATOM 3150 C CA . MET B 1 1 ? -72.188 17.281 38.312 1 24.61 1 MET B CA 1
ATOM 3151 C C . MET B 1 1 ? -71.688 16.5 37.094 1 24.61 1 MET B C 1
ATOM 3153 O O . MET B 1 1 ? -72.125 15.367 36.875 1 24.61 1 MET B O 1
ATOM 3157 N N . ALA B 1 2 ? -71.688 17.219 35.844 1 23.08 2 ALA B N 1
ATOM 3158 C CA . ALA B 1 2 ? -71.5 17.016 34.406 1 23.08 2 ALA B CA 1
ATOM 3159 C C . ALA B 1 2 ? -70.062 16.469 34.094 1 23.08 2 ALA B C 1
ATOM 3161 O O . ALA B 1 2 ? -69.062 17.125 34.375 1 23.08 2 ALA B O 1
ATOM 3162 N N . ALA B 1 3 ? -69.938 15.062 34.25 1 26.77 3 ALA B N 1
ATOM 3163 C CA . ALA B 1 3 ? -68.812 14.148 34.219 1 26.77 3 ALA B CA 1
ATOM 3164 C C . ALA B 1 3 ? -68.062 14.266 32.906 1 26.77 3 ALA B C 1
ATOM 3166 O O . ALA B 1 3 ? -68.625 14.039 31.828 1 26.77 3 ALA B O 1
ATOM 3167 N N . GLU B 1 4 ? -67.188 15.281 32.75 1 25.72 4 GLU B N 1
ATOM 3168 C CA . GLU B 1 4 ? -66.5 15.695 31.547 1 25.72 4 GLU B CA 1
ATOM 3169 C C . GLU B 1 4 ? -65.625 14.547 30.984 1 25.72 4 GLU B C 1
ATOM 3171 O O . GLU B 1 4 ? -64.812 13.984 31.688 1 25.72 4 GLU B O 1
ATOM 3176 N N . LEU B 1 5 ? -66.188 13.656 30.156 1 27.17 5 LEU B N 1
ATOM 3177 C CA . LEU B 1 5 ? -65.688 12.523 29.406 1 27.17 5 LEU B CA 1
ATOM 3178 C C . LEU B 1 5 ? -64.438 12.93 28.625 1 27.17 5 LEU B C 1
ATOM 3180 O O . LEU B 1 5 ? -64.5 13.773 27.734 1 27.17 5 LEU B O 1
ATOM 3184 N N . THR B 1 6 ? -63.312 13.211 29.359 1 26.64 6 THR B N 1
ATOM 3185 C CA . THR B 1 6 ? -62.062 13.672 28.734 1 26.64 6 THR B CA 1
ATOM 3186 C C . THR B 1 6 ? -61.625 12.695 27.656 1 26.64 6 THR B C 1
ATOM 3188 O O . THR B 1 6 ? -61.688 11.484 27.844 1 26.64 6 THR B O 1
ATOM 3191 N N . ASN B 1 7 ? -61.656 13.031 26.328 1 26.64 7 ASN B N 1
ATOM 3192 C CA . ASN B 1 7 ? -61.281 12.477 25.031 1 26.64 7 ASN B CA 1
ATOM 3193 C C . ASN B 1 7 ? -59.844 11.984 25 1 26.64 7 ASN B C 1
ATOM 3195 O O . ASN B 1 7 ? -58.906 12.781 24.969 1 26.64 7 ASN B O 1
ATOM 3199 N N . GLN B 1 8 ? -59.469 11.008 25.812 1 24.02 8 GLN B N 1
ATOM 3200 C CA . GLN B 1 8 ? -58.094 10.508 25.844 1 24.02 8 GLN B CA 1
ATOM 3201 C C . GLN B 1 8 ? -57.688 9.883 24.5 1 24.02 8 GLN B C 1
ATOM 3203 O O . GLN B 1 8 ? -58.25 8.844 24.125 1 24.02 8 GLN B O 1
ATOM 3208 N N . ARG B 1 9 ? -57.469 10.695 23.406 1 29.84 9 ARG B N 1
ATOM 3209 C CA . ARG B 1 9 ? -57.031 10.141 22.125 1 29.84 9 ARG B CA 1
ATOM 3210 C C . ARG B 1 9 ? -55.75 9.312 22.281 1 29.84 9 ARG B C 1
ATOM 3212 O O . ARG B 1 9 ? -54.75 9.797 22.812 1 29.84 9 ARG B O 1
ATOM 3219 N N . ILE B 1 10 ? -55.875 8.016 22.406 1 26.31 10 ILE B N 1
ATOM 3220 C CA . ILE B 1 10 ? -54.844 6.992 22.406 1 26.31 10 ILE B CA 1
ATOM 3221 C C . ILE B 1 10 ? -54 7.098 21.141 1 26.31 10 ILE B C 1
ATOM 3223 O O . ILE B 1 10 ? -54.531 6.938 20.031 1 26.31 10 ILE B O 1
ATOM 3227 N N . TYR B 1 11 ? -53.031 8.055 21.094 1 27.11 11 TYR B N 1
ATOM 3228 C CA . TYR B 1 11 ? -52.125 8.125 19.969 1 27.11 11 TYR B CA 1
ATOM 3229 C C . TYR B 1 11 ? -51.375 6.809 19.781 1 27.11 11 TYR B C 1
ATOM 3231 O O . TYR B 1 11 ? -50.688 6.344 20.688 1 27.11 11 TYR B O 1
ATOM 3239 N N . ILE B 1 12 ? -52.031 5.824 19.109 1 29.77 12 ILE B N 1
ATOM 3240 C CA . ILE B 1 12 ? -51.438 4.562 18.656 1 29.77 12 ILE B CA 1
ATOM 3241 C C . ILE B 1 12 ? -50.156 4.832 17.875 1 29.77 12 ILE B C 1
ATOM 3243 O O . ILE B 1 12 ? -50.188 5.523 16.844 1 29.77 12 ILE B O 1
ATOM 3247 N N . SER B 1 13 ? -49.031 4.871 18.547 1 26.42 13 SER B N 1
ATOM 3248 C CA . SER B 1 13 ? -47.688 5.09 18 1 26.42 13 SER B CA 1
ATOM 3249 C C . SER B 1 13 ? -47.406 4.105 16.875 1 26.42 13 SER B C 1
ATOM 3251 O O . SER B 1 13 ? -47.75 2.932 16.969 1 26.42 13 SER B O 1
ATOM 3253 N N . ALA B 1 14 ? -47.156 4.551 15.578 1 31.41 14 ALA B N 1
ATOM 3254 C CA . ALA B 1 14 ? -46.844 4.02 14.25 1 31.41 14 ALA B CA 1
ATOM 3255 C C . ALA B 1 14 ? -45.656 3.078 14.297 1 31.41 14 ALA B C 1
ATOM 3257 O O . ALA B 1 14 ? -45.188 2.59 13.258 1 31.41 14 ALA B O 1
ATOM 3258 N N . SER B 1 15 ? -45.125 2.793 15.453 1 30.23 15 SER B N 1
ATOM 3259 C CA . SER B 1 15 ? -43.844 2.084 15.406 1 30.23 15 SER B CA 1
ATOM 3260 C C . SER B 1 15 ? -44.031 0.669 14.867 1 30.23 15 SER B C 1
ATOM 3262 O O . SER B 1 15 ? -43.062 -0.054 14.68 1 30.23 15 SER B O 1
ATOM 3264 N N . LEU B 1 16 ? -45.219 0.045 14.828 1 33.38 16 LEU B N 1
ATOM 3265 C CA . LEU B 1 16 ? -45.312 -1.397 14.633 1 33.38 16 LEU B CA 1
ATOM 3266 C C . LEU B 1 16 ? -45.156 -1.753 13.156 1 33.38 16 LEU B C 1
ATOM 3268 O O . LEU B 1 16 ? -45.125 -2.934 12.797 1 33.38 16 LEU B O 1
ATOM 3272 N N . VAL B 1 17 ? -45.406 -0.821 12.289 1 33.31 17 VAL B N 1
ATOM 3273 C CA . VAL B 1 17 ? -45.625 -1.317 10.938 1 33.31 17 VAL B CA 1
ATOM 3274 C C . VAL B 1 17 ? -44.312 -1.687 10.281 1 33.31 17 VAL B C 1
ATOM 3276 O O . VAL B 1 17 ? -44.281 -2.363 9.25 1 33.31 17 VAL B O 1
ATOM 3279 N N . ALA B 1 18 ? -43.25 -1.084 10.719 1 35.12 18 ALA B N 1
ATOM 3280 C CA . ALA B 1 18 ? -42.094 -1.278 9.828 1 35.12 18 ALA B CA 1
ATOM 3281 C C . ALA B 1 18 ? -41.531 -2.68 9.992 1 35.12 18 ALA B C 1
ATOM 3283 O O . ALA B 1 18 ? -40.562 -3.041 9.305 1 35.12 18 ALA B O 1
ATOM 3284 N N . LEU B 1 19 ? -41.969 -3.424 10.953 1 37.47 19 LEU B N 1
ATOM 3285 C CA . LEU B 1 19 ? -41.406 -4.754 11.133 1 37.47 19 LEU B CA 1
ATOM 3286 C C . LEU B 1 19 ? -41.719 -5.656 9.953 1 37.47 19 LEU B C 1
ATOM 3288 O O . LEU B 1 19 ? -40.906 -6.484 9.547 1 37.47 19 LEU B O 1
ATOM 3292 N N . PRO B 1 20 ? -42.969 -5.484 9.398 1 44.41 20 PRO B N 1
ATOM 3293 C CA . PRO B 1 20 ? -43.344 -6.523 8.438 1 44.41 20 PRO B CA 1
ATOM 3294 C C . PRO B 1 20 ? -42.562 -6.426 7.129 1 44.41 20 PRO B C 1
ATOM 3296 O O . PRO B 1 20 ? -42.281 -7.449 6.5 1 44.41 20 PRO B O 1
ATOM 3299 N N . LEU B 1 21 ? -42.25 -5.184 6.852 1 44.28 21 LEU B N 1
ATOM 3300 C CA . LEU B 1 21 ? -41.656 -5.074 5.523 1 44.28 21 LEU B CA 1
ATOM 3301 C C . LEU B 1 21 ? -40.219 -5.613 5.52 1 44.28 21 LEU B C 1
ATOM 3303 O O . LEU B 1 21 ? -39.781 -6.219 4.543 1 44.28 21 LEU B O 1
ATOM 3307 N N . PHE B 1 22 ? -39.562 -5.48 6.625 1 42.44 22 PHE B N 1
ATOM 3308 C CA . PHE B 1 22 ? -38.188 -6.02 6.688 1 42.44 22 PHE B CA 1
ATOM 3309 C C . PHE B 1 22 ? -38.219 -7.543 6.719 1 42.44 22 PHE B C 1
ATOM 3311 O O . PHE B 1 22 ? -37.375 -8.195 6.098 1 42.44 22 PHE B O 1
ATOM 3318 N N . VAL B 1 23 ? -39.188 -8.188 7.391 1 47.09 23 VAL B N 1
ATOM 3319 C CA . VAL B 1 23 ? -39.344 -9.633 7.406 1 47.09 23 VAL B CA 1
ATOM 3320 C C . VAL B 1 23 ? -39.781 -10.125 6.027 1 47.09 23 VAL B C 1
ATOM 3322 O O . VAL B 1 23 ? -39.281 -11.133 5.531 1 47.09 23 VAL B O 1
ATOM 3325 N N . LEU B 1 24 ? -40.625 -9.383 5.414 1 50.28 24 LEU B N 1
ATOM 3326 C CA . LEU B 1 24 ? -41.062 -9.758 4.07 1 50.28 24 LEU B CA 1
ATOM 3327 C C . LEU B 1 24 ? -39.906 -9.586 3.066 1 50.28 24 LEU B C 1
ATOM 3329 O O . LEU B 1 24 ? -39.75 -10.414 2.166 1 50.28 24 LEU B O 1
ATOM 3333 N N . TRP B 1 25 ? -39.094 -8.57 3.227 1 45.69 25 TRP B N 1
ATOM 3334 C CA . TRP B 1 25 ? -37.938 -8.383 2.332 1 45.69 25 TRP B CA 1
ATOM 3335 C C . TRP B 1 25 ? -36.875 -9.43 2.582 1 45.69 25 TRP B C 1
ATOM 3337 O O . TRP B 1 25 ? -36.344 -10.016 1.637 1 45.69 25 TRP B O 1
ATOM 3347 N N . SER B 1 26 ? -36.625 -9.789 3.785 1 48.19 26 SER B N 1
ATOM 3348 C CA . SER B 1 26 ? -35.688 -10.883 4.098 1 48.19 26 SER B CA 1
ATOM 3349 C C . SER B 1 26 ? -36.25 -12.219 3.635 1 48.19 26 SER B C 1
ATOM 3351 O O . SER B 1 26 ? -35.531 -13.055 3.104 1 48.19 26 SER B O 1
ATOM 3353 N N . TRP B 1 27 ? -37.562 -12.438 3.787 1 51.22 27 TRP B N 1
ATOM 3354 C CA . TRP B 1 27 ? -38.219 -13.648 3.322 1 51.22 27 TRP B CA 1
ATOM 3355 C C . TRP B 1 27 ? -38.25 -13.703 1.799 1 51.22 27 TRP B C 1
ATOM 3357 O O . TRP B 1 27 ? -37.969 -14.758 1.206 1 51.22 27 TRP B O 1
ATOM 3367 N N . ARG B 1 28 ? -38.438 -12.656 1.116 1 48.69 28 ARG B N 1
ATOM 3368 C CA . ARG B 1 28 ? -38.406 -12.602 -0.342 1 48.69 28 ARG B CA 1
ATOM 3369 C C . ARG B 1 28 ? -36.969 -12.789 -0.86 1 48.69 28 ARG B C 1
ATOM 3371 O O . ARG B 1 28 ? -36.75 -13.5 -1.841 1 48.69 28 ARG B O 1
ATOM 3378 N N . GLN B 1 29 ? -36.031 -12.141 -0.294 1 48.72 29 GLN B N 1
ATOM 3379 C CA . GLN B 1 29 ? -34.625 -12.336 -0.682 1 48.72 29 GLN B CA 1
ATOM 3380 C C . GLN B 1 29 ? -34.188 -13.766 -0.404 1 48.72 29 GLN B C 1
ATOM 3382 O O . GLN B 1 29 ? -33.469 -14.375 -1.218 1 48.72 29 GLN B O 1
ATOM 3387 N N . ARG B 1 30 ? -34.625 -14.344 0.59 1 49.34 30 ARG B N 1
ATOM 3388 C CA . ARG B 1 30 ? -34.406 -15.758 0.854 1 49.34 30 ARG B CA 1
ATOM 3389 C C . ARG B 1 30 ? -35.188 -16.625 -0.149 1 49.34 30 ARG B C 1
ATOM 3391 O O . ARG B 1 30 ? -34.656 -17.641 -0.608 1 49.34 30 ARG B O 1
ATOM 3398 N N . ARG B 1 31 ? -36.375 -16.312 -0.338 1 48.19 31 ARG B N 1
ATOM 3399 C CA . ARG B 1 31 ? -37.156 -17.047 -1.334 1 48.19 31 ARG B CA 1
ATOM 3400 C C . ARG B 1 31 ? -36.562 -16.875 -2.727 1 48.19 31 ARG B C 1
ATOM 3402 O O . ARG B 1 31 ? -36.469 -17.844 -3.492 1 48.19 31 ARG B O 1
ATOM 3409 N N . LEU B 1 32 ? -36.125 -15.75 -3.031 1 49.81 32 LEU B N 1
ATOM 3410 C CA . LEU B 1 32 ? -35.438 -15.547 -4.312 1 49.81 32 LEU B CA 1
ATOM 3411 C C . LEU B 1 32 ? -34.094 -16.266 -4.348 1 49.81 32 LEU B C 1
ATOM 3413 O O . LEU B 1 32 ? -33.75 -16.891 -5.348 1 49.81 32 LEU B O 1
ATOM 3417 N N . ASN B 1 33 ? -33.375 -16.203 -3.264 1 50.19 33 ASN B N 1
ATOM 3418 C CA . ASN B 1 33 ? -32.156 -17.016 -3.158 1 50.19 33 ASN B CA 1
ATOM 3419 C C . ASN B 1 33 ? -32.469 -18.516 -3.195 1 50.19 33 ASN B C 1
ATOM 3421 O O . ASN B 1 33 ? -31.734 -19.297 -3.787 1 50.19 33 ASN B O 1
ATOM 3425 N N . ALA B 1 34 ? -33.656 -18.812 -2.672 1 47.44 34 ALA B N 1
ATOM 3426 C CA . ALA B 1 34 ? -34.125 -20.188 -2.691 1 47.44 34 ALA B CA 1
ATOM 3427 C C . ALA B 1 34 ? -34.625 -20.578 -4.082 1 47.44 34 ALA B C 1
ATOM 3429 O O . ALA B 1 34 ? -34.375 -21.688 -4.555 1 47.44 34 ALA B O 1
ATOM 3430 N N . ILE B 1 35 ? -35.375 -19.812 -4.586 1 48.19 35 ILE B N 1
ATOM 3431 C CA . ILE B 1 35 ? -35.844 -20.078 -5.938 1 48.19 35 ILE B CA 1
ATOM 3432 C C . ILE B 1 35 ? -34.688 -20.141 -6.91 1 48.19 35 ILE B C 1
ATOM 3434 O O . ILE B 1 35 ? -34.625 -21.031 -7.758 1 48.19 35 ILE B O 1
ATOM 3438 N N . GLU B 1 36 ? -33.75 -19.156 -6.891 1 47 36 GLU B N 1
ATOM 3439 C CA . GLU B 1 36 ? -32.531 -19.219 -7.699 1 47 36 GLU B CA 1
ATOM 3440 C C . GLU B 1 36 ? -31.719 -20.484 -7.387 1 47 36 GLU B C 1
ATOM 3442 O O . GLU B 1 36 ? -31.172 -21.109 -8.289 1 47 36 GLU B O 1
ATOM 3447 N N . ALA B 1 37 ? -31.797 -20.781 -6.195 1 47.72 37 ALA B N 1
ATOM 3448 C CA . ALA B 1 37 ? -31.141 -22.016 -5.781 1 47.72 37 ALA B CA 1
ATOM 3449 C C . ALA B 1 37 ? -31.844 -23.234 -6.367 1 47.72 37 ALA B C 1
ATOM 3451 O O . ALA B 1 37 ? -31.188 -24.188 -6.816 1 47.72 37 ALA B O 1
ATOM 3452 N N . VAL B 1 38 ? -33.188 -23.266 -6.305 1 46.38 38 VAL B N 1
ATOM 3453 C CA . VAL B 1 38 ? -33.969 -24.375 -6.852 1 46.38 38 VAL B CA 1
ATOM 3454 C C . VAL B 1 38 ? -33.781 -24.438 -8.367 1 46.38 38 VAL B C 1
ATOM 3456 O O . VAL B 1 38 ? -33.656 -25.516 -8.953 1 46.38 38 VAL B O 1
ATOM 3459 N N . ALA B 1 39 ? -33.875 -23.391 -8.922 1 46.66 39 ALA B N 1
ATOM 3460 C CA . ALA B 1 39 ? -33.688 -23.359 -10.375 1 46.66 39 ALA B CA 1
ATOM 3461 C C . ALA B 1 39 ? -32.25 -23.766 -10.742 1 46.66 39 ALA B C 1
ATOM 3463 O O . ALA B 1 39 ? -32.062 -24.5 -11.719 1 46.66 39 ALA B O 1
ATOM 3464 N N . MET B 1 40 ? -31.281 -23.219 -10.109 1 50.09 40 MET B N 1
ATOM 3465 C CA . MET B 1 40 ? -29.906 -23.641 -10.312 1 50.09 40 MET B CA 1
ATOM 3466 C C . MET B 1 40 ? -29.75 -25.141 -10.008 1 50.09 40 MET B C 1
ATOM 3468 O O . MET B 1 40 ? -28.766 -25.75 -10.422 1 50.09 40 MET B O 1
ATOM 3472 N N . ALA B 1 41 ? -30.688 -25.516 -9.156 1 50.38 41 ALA B N 1
ATOM 3473 C CA . ALA B 1 41 ? -30.688 -26.922 -8.75 1 50.38 41 ALA B CA 1
ATOM 3474 C C . ALA B 1 41 ? -31.078 -27.828 -9.914 1 50.38 41 ALA B C 1
ATOM 3476 O O . ALA B 1 41 ? -30.766 -29.031 -9.914 1 50.38 41 ALA B O 1
ATOM 3477 N N . GLN B 1 42 ? -31.797 -27.359 -10.828 1 49.75 42 GLN B N 1
ATOM 3478 C CA . GLN B 1 42 ? -32.25 -28.297 -11.844 1 49.75 42 GLN B CA 1
ATOM 3479 C C . GLN B 1 42 ? -31.297 -28.344 -13.031 1 49.75 42 GLN B C 1
ATOM 3481 O O . GLN B 1 42 ? -31.422 -29.203 -13.906 1 49.75 42 GLN B O 1
ATOM 3486 N N . ALA B 1 43 ? -30.578 -27.359 -13.375 1 54.25 43 ALA B N 1
ATOM 3487 C CA . ALA B 1 43 ? -29.703 -27.391 -14.547 1 54.25 43 ALA B CA 1
ATOM 3488 C C . ALA B 1 43 ? -28.547 -28.375 -14.344 1 54.25 43 ALA B C 1
ATOM 3490 O O . ALA B 1 43 ? -28.094 -28.578 -13.219 1 54.25 43 ALA B O 1
ATOM 3491 N N . PRO B 1 44 ? -28.312 -29.109 -15.453 1 61.53 44 PRO B N 1
ATOM 3492 C CA . PRO B 1 44 ? -27.234 -30.094 -15.312 1 61.53 44 PRO B CA 1
ATOM 3493 C C . PRO B 1 44 ? -25.938 -29.484 -14.797 1 61.53 44 PRO B C 1
ATOM 3495 O O . PRO B 1 44 ? -25.594 -28.344 -15.156 1 61.53 44 PRO B O 1
ATOM 3498 N N . THR B 1 45 ? -25.375 -30.109 -13.875 1 85.44 45 THR B N 1
ATOM 3499 C CA . THR B 1 45 ? -24.125 -29.719 -13.234 1 85.44 45 THR B CA 1
ATOM 3500 C C . THR B 1 45 ? -22.984 -29.672 -14.242 1 85.44 45 THR B C 1
ATOM 3502 O O . THR B 1 45 ? -22.781 -30.625 -15 1 85.44 45 THR B O 1
ATOM 3505 N N . LYS B 1 46 ? -22.469 -28.531 -14.578 1 96 46 LYS B N 1
ATOM 3506 C CA . LYS B 1 46 ? -21.297 -28.391 -15.438 1 96 46 LYS B CA 1
ATOM 3507 C C . LYS B 1 46 ? -20.016 -28.625 -14.648 1 96 46 LYS B C 1
ATOM 3509 O O . LYS B 1 46 ? -19.891 -28.172 -13.508 1 96 46 LYS B O 1
ATOM 3514 N N . THR B 1 47 ? -19.109 -29.359 -15.32 1 98.31 47 THR B N 1
ATOM 3515 C CA . THR B 1 47 ? -17.828 -29.656 -14.703 1 98.31 47 THR B CA 1
ATOM 3516 C C . THR B 1 47 ? -16.766 -28.641 -15.148 1 98.31 47 THR B C 1
ATOM 3518 O O . THR B 1 47 ? -16.562 -28.438 -16.344 1 98.31 47 THR B O 1
ATOM 3521 N N . VAL B 1 48 ? -16.172 -27.984 -14.18 1 98.81 48 VAL B N 1
ATOM 3522 C CA . VAL B 1 48 ? -15.039 -27.094 -14.43 1 98.81 48 VAL B CA 1
ATOM 3523 C C . VAL B 1 48 ? -13.758 -27.703 -13.875 1 98.81 48 VAL B C 1
ATOM 3525 O O . VAL B 1 48 ? -13.641 -27.922 -12.664 1 98.81 48 VAL B O 1
ATOM 3528 N N . VAL B 1 49 ? -12.789 -28.016 -14.766 1 98.88 49 VAL B N 1
ATOM 3529 C CA . VAL B 1 49 ? -11.477 -28.484 -14.344 1 98.88 49 VAL B CA 1
ATOM 3530 C C . VAL B 1 49 ? -10.5 -27.312 -14.281 1 98.88 49 VAL B C 1
ATOM 3532 O O . VAL B 1 49 ? -10.336 -26.578 -15.25 1 98.88 49 VAL B O 1
ATOM 3535 N N . ILE B 1 50 ? -9.938 -27.078 -13.133 1 98.94 50 ILE B N 1
ATOM 3536 C CA . ILE B 1 50 ? -8.945 -26.031 -12.906 1 98.94 50 ILE B CA 1
ATOM 3537 C C . ILE B 1 50 ? -7.555 -26.656 -12.805 1 98.94 50 ILE B C 1
ATOM 3539 O O . ILE B 1 50 ? -7.316 -27.531 -11.953 1 98.94 50 ILE B O 1
ATOM 3543 N N . ILE B 1 51 ? -6.656 -26.234 -13.68 1 98.81 51 ILE B N 1
ATOM 3544 C CA . ILE B 1 51 ? -5.297 -26.766 -13.68 1 98.81 51 ILE B CA 1
ATOM 3545 C C . ILE B 1 51 ? -4.363 -25.766 -12.984 1 98.81 51 ILE B C 1
ATOM 3547 O O . ILE B 1 51 ? -4.07 -24.703 -13.531 1 98.81 51 ILE B O 1
ATOM 3551 N N . GLY B 1 52 ? -3.816 -26.156 -11.852 1 98 52 GLY B N 1
ATOM 3552 C CA . GLY B 1 52 ? -2.973 -25.297 -11.047 1 98 52 GLY B CA 1
ATOM 3553 C C . GLY B 1 52 ? -3.65 -24.812 -9.773 1 98 52 GLY B C 1
ATOM 3554 O O . GLY B 1 52 ? -4.723 -24.203 -9.82 1 98 52 GLY B O 1
ATOM 3555 N N . ALA B 1 53 ? -3.002 -25.094 -8.656 1 97.31 53 ALA B N 1
ATOM 3556 C CA . ALA B 1 53 ? -3.568 -24.734 -7.355 1 97.31 53 ALA B CA 1
ATOM 3557 C C . ALA B 1 53 ? -2.637 -23.797 -6.59 1 97.31 53 ALA B C 1
ATOM 3559 O O . ALA B 1 53 ? -2.219 -24.109 -5.473 1 97.31 53 ALA B O 1
ATOM 3560 N N . SER B 1 54 ? -2.357 -22.672 -7.152 1 97.06 54 SER B N 1
ATOM 3561 C CA . SER B 1 54 ? -1.652 -21.578 -6.477 1 97.06 54 SER B CA 1
ATOM 3562 C C . SER B 1 54 ? -2.512 -20.328 -6.402 1 97.06 54 SER B C 1
ATOM 3564 O O . SER B 1 54 ? -3.721 -20.406 -6.176 1 97.06 54 SER B O 1
ATOM 3566 N N . TRP B 1 55 ? -1.984 -19.188 -6.562 1 96.75 55 TRP B N 1
ATOM 3567 C CA . TRP B 1 55 ? -2.658 -17.922 -6.312 1 96.75 55 TRP B CA 1
ATOM 3568 C C . TRP B 1 55 ? -3.943 -17.812 -7.129 1 96.75 55 TRP B C 1
ATOM 3570 O O . TRP B 1 55 ? -5 -17.469 -6.594 1 96.75 55 TRP B O 1
ATOM 3580 N N . ALA B 1 56 ? -3.84 -18.109 -8.422 1 98 56 ALA B N 1
ATOM 3581 C CA . ALA B 1 56 ? -4.988 -17.922 -9.305 1 98 56 ALA B CA 1
ATOM 3582 C C . ALA B 1 56 ? -5.98 -19.062 -9.18 1 98 56 ALA B C 1
ATOM 3584 O O . ALA B 1 56 ? -7.16 -18.859 -8.891 1 98 56 ALA B O 1
ATOM 3585 N N . GLY B 1 57 ? -5.559 -20.281 -9.266 1 98.62 57 GLY B N 1
ATOM 3586 C CA . GLY B 1 57 ? -6.426 -21.453 -9.281 1 98.62 57 GLY B CA 1
ATOM 3587 C C . GLY B 1 57 ? -7.223 -21.625 -8 1 98.62 57 GLY B C 1
ATOM 3588 O O . GLY B 1 57 ? -8.422 -21.922 -8.047 1 98.62 57 GLY B O 1
ATOM 3589 N N . ILE B 1 58 ? -6.57 -21.438 -6.887 1 98.56 58 ILE B N 1
ATOM 3590 C CA . ILE B 1 58 ? -7.238 -21.578 -5.598 1 98.56 58 ILE B CA 1
ATOM 3591 C C . ILE B 1 58 ? -8.375 -20.562 -5.496 1 98.56 58 ILE B C 1
ATOM 3593 O O . ILE B 1 58 ? -9.492 -20.906 -5.105 1 98.56 58 ILE B O 1
ATOM 3597 N N . ASN B 1 59 ? -8.102 -19.375 -5.887 1 97.88 59 ASN B N 1
ATOM 3598 C CA . ASN B 1 59 ? -9.117 -18.328 -5.773 1 97.88 59 ASN B CA 1
ATOM 3599 C C . ASN B 1 59 ? -10.234 -18.516 -6.797 1 97.88 59 ASN B C 1
ATOM 3601 O O . ASN B 1 59 ? -11.383 -18.172 -6.531 1 97.88 59 ASN B O 1
ATOM 3605 N N . VAL B 1 60 ? -9.969 -19.062 -7.977 1 98.62 60 VAL B N 1
ATOM 3606 C CA . VAL B 1 60 ? -11.008 -19.406 -8.938 1 98.62 60 VAL B CA 1
ATOM 3607 C C . VAL B 1 60 ? -11.922 -20.484 -8.336 1 98.62 60 VAL B C 1
ATOM 3609 O O . VAL B 1 60 ? -13.148 -20.375 -8.422 1 98.62 60 VAL B O 1
ATOM 3612 N N . ALA B 1 61 ? -11.336 -21.469 -7.727 1 98.69 61 ALA B N 1
ATOM 3613 C CA . ALA B 1 61 ? -12.125 -22.547 -7.121 1 98.69 61 ALA B CA 1
ATOM 3614 C C . ALA B 1 61 ? -13.062 -22 -6.051 1 98.69 61 ALA B C 1
ATOM 3616 O O . ALA B 1 61 ? -14.258 -22.312 -6.039 1 98.69 61 ALA B O 1
ATOM 3617 N N . HIS B 1 62 ? -12.516 -21.172 -5.184 1 98.06 62 HIS B N 1
ATOM 3618 C CA . HIS B 1 62 ? -13.359 -20.531 -4.18 1 98.06 62 HIS B CA 1
ATOM 3619 C C . HIS B 1 62 ? -14.5 -19.766 -4.832 1 98.06 62 HIS B C 1
ATOM 3621 O O . HIS B 1 62 ? -15.656 -19.875 -4.398 1 98.06 62 HIS B O 1
ATOM 3627 N N . GLY B 1 63 ? -14.156 -19 -5.82 1 97.25 63 GLY B N 1
ATOM 3628 C CA . GLY B 1 63 ? -15.148 -18.188 -6.496 1 97.25 63 GLY B CA 1
ATOM 3629 C C . GLY B 1 63 ? -16.266 -19 -7.109 1 97.25 63 GLY B C 1
ATOM 3630 O O . GLY B 1 63 ? -17.438 -18.625 -7.008 1 97.25 63 GLY B O 1
ATOM 3631 N N . LEU B 1 64 ? -15.977 -20.047 -7.734 1 97.69 64 LEU B N 1
ATOM 3632 C CA . LEU B 1 64 ? -16.969 -20.891 -8.367 1 97.69 64 LEU B CA 1
ATOM 3633 C C . LEU B 1 64 ? -17.875 -21.547 -7.328 1 97.69 64 LEU B C 1
ATOM 3635 O O . LEU B 1 64 ? -19.094 -21.578 -7.492 1 97.69 64 LEU B O 1
ATOM 3639 N N . LEU B 1 65 ? -17.281 -22.062 -6.258 1 97.25 65 LEU B N 1
ATOM 3640 C CA . LEU B 1 65 ? -18.062 -22.719 -5.215 1 97.25 65 LEU B CA 1
ATOM 3641 C C . LEU B 1 65 ? -19.047 -21.734 -4.578 1 97.25 65 LEU B C 1
ATOM 3643 O O . LEU B 1 65 ? -20.141 -22.125 -4.176 1 97.25 65 LEU B O 1
ATOM 3647 N N . LYS B 1 66 ? -18.625 -20.547 -4.574 1 94.88 66 LYS B N 1
ATOM 3648 C CA . LYS B 1 66 ? -19.453 -19.531 -3.949 1 94.88 66 LYS B CA 1
ATOM 3649 C C . LYS B 1 66 ? -20.516 -19.016 -4.922 1 94.88 66 LYS B C 1
ATOM 3651 O O . LYS B 1 66 ? -21.688 -18.906 -4.562 1 94.88 66 LYS B O 1
ATOM 3656 N N . GLU B 1 67 ? -20.141 -18.781 -6.172 1 94.12 67 GLU B N 1
ATOM 3657 C CA . GLU B 1 67 ? -21 -18.016 -7.074 1 94.12 67 GLU B CA 1
ATOM 3658 C C . GLU B 1 67 ? -21.719 -18.922 -8.055 1 94.12 67 GLU B C 1
ATOM 3660 O O . GLU B 1 67 ? -22.688 -18.516 -8.695 1 94.12 67 GLU B O 1
ATOM 3665 N N . VAL B 1 68 ? -21.219 -20.078 -8.203 1 95.25 68 VAL B N 1
ATOM 3666 C CA . VAL B 1 68 ? -21.844 -21.078 -9.062 1 95.25 68 VAL B CA 1
ATOM 3667 C C . VAL B 1 68 ? -22.016 -22.375 -8.289 1 95.25 68 VAL B C 1
ATOM 3669 O O . VAL B 1 68 ? -21.438 -23.406 -8.648 1 95.25 68 VAL B O 1
ATOM 3672 N N . PRO B 1 69 ? -22.891 -22.375 -7.367 1 92 69 PRO B N 1
ATOM 3673 C CA . PRO B 1 69 ? -22.953 -23.453 -6.383 1 92 69 PRO B CA 1
ATOM 3674 C C . PRO B 1 69 ? -23.297 -24.812 -7.008 1 92 69 PRO B C 1
ATOM 3676 O O . PRO B 1 69 ? -23.031 -25.859 -6.418 1 92 69 PRO B O 1
ATOM 3679 N N . ASN B 1 70 ? -23.781 -24.875 -8.188 1 92.62 70 ASN B N 1
ATOM 3680 C CA . ASN B 1 70 ? -24.172 -26.141 -8.812 1 92.62 70 ASN B CA 1
ATOM 3681 C C . ASN B 1 70 ? -23.078 -26.672 -9.734 1 92.62 70 ASN B C 1
ATOM 3683 O O . ASN B 1 70 ? -23.203 -27.766 -10.297 1 92.62 70 ASN B O 1
ATOM 3687 N N . ALA B 1 71 ? -22 -26.016 -9.852 1 96.5 71 ALA B N 1
ATOM 3688 C CA . ALA B 1 71 ? -20.891 -26.484 -10.672 1 96.5 71 ALA B CA 1
ATOM 3689 C C . ALA B 1 71 ? -20.062 -27.531 -9.93 1 96.5 71 ALA B C 1
ATOM 3691 O O . ALA B 1 71 ? -19.891 -27.453 -8.719 1 96.5 71 ALA B O 1
ATOM 3692 N N . ARG B 1 72 ? -19.656 -28.547 -10.688 1 97.81 72 ARG B N 1
ATOM 3693 C CA . ARG B 1 72 ? -18.625 -29.453 -10.172 1 97.81 72 ARG B CA 1
ATOM 3694 C C . ARG B 1 72 ? -17.234 -28.891 -10.438 1 97.81 72 ARG B C 1
ATOM 3696 O O . ARG B 1 72 ? -16.859 -28.672 -11.586 1 97.81 72 ARG B O 1
ATOM 3703 N N . VAL B 1 73 ? -16.516 -28.641 -9.367 1 98.56 73 VAL B N 1
ATOM 3704 C CA . VAL B 1 73 ? -15.203 -28 -9.461 1 98.56 73 VAL B CA 1
ATOM 3705 C C . VAL B 1 73 ? -14.109 -29.031 -9.164 1 98.56 73 VAL B C 1
ATOM 3707 O O . VAL B 1 73 ? -14.086 -29.625 -8.086 1 98.56 73 VAL B O 1
ATOM 3710 N N . VAL B 1 74 ? -13.234 -29.281 -10.141 1 98.75 74 VAL B N 1
ATOM 3711 C CA . VAL B 1 74 ? -12.094 -30.172 -9.984 1 98.75 74 VAL B CA 1
ATOM 3712 C C . VAL B 1 74 ? -10.797 -29.359 -10.047 1 98.75 74 VAL B C 1
ATOM 3714 O O . VAL B 1 74 ? -10.516 -28.703 -11.055 1 98.75 74 VAL B O 1
ATOM 3717 N N . LEU B 1 75 ? -10.047 -29.344 -8.969 1 98.75 75 LEU B N 1
ATOM 3718 C CA . LEU B 1 75 ? -8.781 -28.625 -8.875 1 98.75 75 LEU B CA 1
ATOM 3719 C C . LEU B 1 75 ? -7.602 -29.594 -8.938 1 98.75 75 LEU B C 1
ATOM 3721 O O . LEU B 1 75 ? -7.488 -30.484 -8.102 1 98.75 75 LEU B O 1
ATOM 3725 N N . VAL B 1 76 ? -6.715 -29.406 -9.914 1 98.31 76 VAL B N 1
ATOM 3726 C CA . VAL B 1 76 ? -5.602 -30.312 -10.164 1 98.31 76 VAL B CA 1
ATOM 3727 C C . VAL B 1 76 ? -4.285 -29.641 -9.781 1 98.31 76 VAL B C 1
ATOM 3729 O O . VAL B 1 76 ? -4.043 -28.484 -10.156 1 98.31 76 VAL B O 1
ATOM 3732 N N . SER B 1 77 ? -3.475 -30.297 -9.07 1 96.75 77 SER B N 1
ATOM 3733 C CA . SER B 1 77 ? -2.154 -29.781 -8.719 1 96.75 77 SER B CA 1
ATOM 3734 C C . SER B 1 77 ? -1.179 -30.922 -8.445 1 96.75 77 SER B C 1
ATOM 3736 O O . SER B 1 77 ? -1.553 -31.953 -7.863 1 96.75 77 SER B O 1
ATOM 3738 N N . PRO B 1 78 ? 0.045 -30.734 -8.852 1 95.19 78 PRO B N 1
ATOM 3739 C CA . PRO B 1 78 ? 1.038 -31.766 -8.516 1 95.19 78 PRO B CA 1
ATOM 3740 C C . PRO B 1 78 ? 1.498 -31.688 -7.062 1 95.19 78 PRO B C 1
ATOM 3742 O O . PRO B 1 78 ? 2.244 -32.562 -6.605 1 95.19 78 PRO B O 1
ATOM 3745 N N . SER B 1 79 ? 1.109 -30.719 -6.348 1 93.88 79 SER B N 1
ATOM 3746 C CA . SER B 1 79 ? 1.423 -30.562 -4.93 1 93.88 79 SER B CA 1
ATOM 3747 C C . SER B 1 79 ? 0.153 -30.484 -4.086 1 93.88 79 SER B C 1
ATOM 3749 O O . SER B 1 79 ? -0.851 -29.906 -4.527 1 93.88 79 SER B O 1
ATOM 3751 N N . ASP B 1 80 ? 0.212 -30.984 -2.887 1 94.56 80 ASP B N 1
ATOM 3752 C CA . ASP B 1 80 ? -0.931 -30.891 -1.983 1 94.56 80 ASP B CA 1
ATOM 3753 C C . ASP B 1 80 ? -0.802 -29.688 -1.059 1 94.56 80 ASP B C 1
ATOM 3755 O O . ASP B 1 80 ? -1.694 -29.422 -0.252 1 94.56 80 ASP B O 1
ATOM 3759 N N . ASP B 1 81 ? 0.334 -28.938 -1.278 1 95.25 81 ASP B N 1
ATOM 3760 C CA . ASP B 1 81 ? 0.576 -27.766 -0.453 1 95.25 81 ASP B CA 1
ATOM 3761 C C . ASP B 1 81 ? 0.684 -26.5 -1.312 1 95.25 81 ASP B C 1
ATOM 3763 O O . ASP B 1 81 ? 1.248 -26.531 -2.408 1 95.25 81 ASP B O 1
ATOM 3767 N N . PHE B 1 82 ? 0.105 -25.453 -0.778 1 96.19 82 PHE B N 1
ATOM 3768 C CA . PHE B 1 82 ? 0.364 -24.125 -1.295 1 96.19 82 PHE B CA 1
ATOM 3769 C C . PHE B 1 82 ? 1.618 -23.531 -0.663 1 96.19 82 PHE B C 1
ATOM 3771 O O . PHE B 1 82 ? 1.773 -23.547 0.56 1 96.19 82 PHE B O 1
ATOM 3778 N N . TYR B 1 83 ? 2.492 -23.062 -1.526 1 96.62 83 TYR B N 1
ATOM 3779 C CA . TYR B 1 83 ? 3.729 -22.406 -1.111 1 96.62 83 TYR B CA 1
ATOM 3780 C C . TYR B 1 83 ? 3.605 -20.891 -1.209 1 96.62 83 TYR B C 1
ATOM 3782 O O . TYR B 1 83 ? 3.355 -20.344 -2.289 1 96.62 83 TYR B O 1
ATOM 3790 N N . PHE B 1 84 ? 3.691 -20.188 -0.068 1 96.75 84 PHE B N 1
ATOM 3791 C CA . PHE B 1 84 ? 3.625 -18.734 -0.037 1 96.75 84 PHE B CA 1
ATOM 3792 C C . PHE B 1 84 ? 4.926 -18.125 -0.547 1 96.75 84 PHE B C 1
ATOM 3794 O O . PHE B 1 84 ? 5.707 -17.578 0.233 1 96.75 84 PHE B O 1
ATOM 3801 N N . ASN B 1 85 ? 5.074 -18.031 -1.806 1 96.69 85 ASN B N 1
ATOM 3802 C CA . ASN B 1 85 ? 6.355 -17.734 -2.441 1 96.69 85 ASN B CA 1
ATOM 3803 C C . ASN B 1 85 ? 6.688 -16.25 -2.365 1 96.69 85 ASN B C 1
ATOM 3805 O O . ASN B 1 85 ? 7.812 -15.852 -2.656 1 96.69 85 ASN B O 1
ATOM 3809 N N . VAL B 1 86 ? 5.758 -15.438 -1.979 1 95.5 86 VAL B N 1
ATOM 3810 C CA . VAL B 1 86 ? 6.035 -14.023 -1.772 1 95.5 86 VAL B CA 1
ATOM 3811 C C . VAL B 1 86 ? 7.184 -13.859 -0.779 1 95.5 86 VAL B C 1
ATOM 3813 O O . VAL B 1 86 ? 7.992 -12.938 -0.902 1 95.5 86 VAL B O 1
ATOM 3816 N N . ALA B 1 87 ? 7.297 -14.82 0.098 1 97.19 87 ALA B N 1
ATOM 3817 C CA . ALA B 1 87 ? 8.297 -14.742 1.162 1 97.19 87 ALA B CA 1
ATOM 3818 C C . ALA B 1 87 ? 9.578 -15.453 0.756 1 97.19 87 ALA B C 1
ATOM 3820 O O . ALA B 1 87 ? 10.531 -15.523 1.539 1 97.19 87 ALA B O 1
ATOM 3821 N N . SER B 1 88 ? 9.695 -15.914 -0.417 1 97.94 88 SER B N 1
ATOM 3822 C CA . SER B 1 88 ? 10.773 -16.797 -0.826 1 97.94 88 SER B CA 1
ATOM 3823 C C . SER B 1 88 ? 12.133 -16.125 -0.661 1 97.94 88 SER B C 1
ATOM 3825 O O . SER B 1 88 ? 13.102 -16.766 -0.236 1 97.94 88 SER B O 1
ATOM 3827 N N . PRO B 1 89 ? 12.297 -14.789 -0.956 1 98.06 89 PRO B N 1
ATOM 3828 C CA . PRO B 1 89 ? 13.625 -14.195 -0.764 1 98.06 89 PRO B CA 1
ATOM 3829 C C . PRO B 1 89 ? 14.117 -14.305 0.677 1 98.06 89 PRO B C 1
ATOM 3831 O O . PRO B 1 89 ? 15.305 -14.531 0.911 1 98.06 89 PRO B O 1
ATOM 3834 N N . ARG B 1 90 ? 13.234 -14.219 1.601 1 97.81 90 ARG B N 1
ATOM 3835 C CA . ARG B 1 90 ? 13.578 -14.359 3.014 1 97.81 90 ARG B CA 1
ATOM 3836 C C . ARG B 1 90 ? 13.781 -15.82 3.387 1 97.81 90 ARG B C 1
ATOM 3838 O O . ARG B 1 90 ? 14.727 -16.156 4.102 1 97.81 90 ARG B O 1
ATOM 3845 N N . LEU B 1 91 ? 12.891 -16.641 2.938 1 97.88 91 LEU B N 1
ATOM 3846 C CA . LEU B 1 91 ? 12.914 -18.062 3.297 1 97.88 91 LEU B CA 1
ATOM 3847 C C . LEU B 1 91 ? 14.227 -18.703 2.871 1 97.88 91 LEU B C 1
ATOM 3849 O O . LEU B 1 91 ? 14.773 -19.547 3.6 1 97.88 91 LEU B O 1
ATOM 3853 N N . VAL B 1 92 ? 14.742 -18.328 1.744 1 98.19 92 VAL B N 1
ATOM 3854 C CA . VAL B 1 92 ? 15.93 -18.984 1.218 1 98.19 92 VAL B CA 1
ATOM 3855 C C . VAL B 1 92 ? 17.188 -18.391 1.857 1 98.19 92 VAL B C 1
ATOM 3857 O O . VAL B 1 92 ? 18.234 -19.031 1.886 1 98.19 92 VAL B O 1
ATOM 3860 N N . SER B 1 93 ? 17.078 -17.172 2.393 1 98 93 SER B N 1
ATOM 3861 C CA . SER B 1 93 ? 18.25 -16.469 2.902 1 98 93 SER B CA 1
ATOM 3862 C C . SER B 1 93 ? 18.391 -16.641 4.41 1 98 93 SER B C 1
ATOM 3864 O O . SER B 1 93 ? 19.484 -16.578 4.949 1 98 93 SER B O 1
ATOM 3866 N N . LYS B 1 94 ? 17.266 -16.797 5.066 1 96.75 94 LYS B N 1
ATOM 3867 C CA . LYS B 1 94 ? 17.281 -16.812 6.523 1 96.75 94 LYS B CA 1
ATOM 3868 C C . LYS B 1 94 ? 16.547 -18.031 7.066 1 96.75 94 LYS B C 1
ATOM 3870 O O . LYS B 1 94 ? 15.383 -17.938 7.465 1 96.75 94 LYS B O 1
ATOM 3875 N N . PRO B 1 95 ? 17.312 -19.062 7.262 1 93.69 95 PRO B N 1
ATOM 3876 C CA . PRO B 1 95 ? 16.688 -20.266 7.781 1 93.69 95 PRO B CA 1
ATOM 3877 C C . PRO B 1 95 ? 15.984 -20.047 9.125 1 93.69 95 PRO B C 1
ATOM 3879 O O . PRO B 1 95 ? 16.484 -19.297 9.961 1 93.69 95 PRO B O 1
ATOM 3882 N N . ASN B 1 96 ? 14.82 -20.547 9.312 1 90.25 96 ASN B N 1
ATOM 3883 C CA . ASN B 1 96 ? 14.07 -20.594 10.562 1 90.25 96 ASN B CA 1
ATOM 3884 C C . ASN B 1 96 ? 13.516 -19.219 10.945 1 90.25 96 ASN B C 1
ATOM 3886 O O . ASN B 1 96 ? 13.031 -19.047 12.062 1 90.25 96 ASN B O 1
ATOM 3890 N N . ASP B 1 97 ? 13.68 -18.281 10.094 1 93.88 97 ASP B N 1
ATOM 3891 C CA . ASP B 1 97 ? 13.133 -16.953 10.375 1 93.88 97 ASP B CA 1
ATOM 3892 C C . ASP B 1 97 ? 11.602 -16.984 10.391 1 93.88 97 ASP B C 1
ATOM 3894 O O . ASP B 1 97 ? 10.969 -16.234 11.141 1 93.88 97 ASP B O 1
ATOM 3898 N N . ILE B 1 98 ? 11 -17.766 9.523 1 95.81 98 ILE B N 1
ATOM 3899 C CA . ILE B 1 98 ? 9.555 -17.906 9.398 1 95.81 98 ILE B CA 1
ATOM 3900 C C . ILE B 1 98 ? 9.156 -19.359 9.602 1 95.81 98 ILE B C 1
ATOM 3902 O O . ILE B 1 98 ? 9.703 -20.25 8.945 1 95.81 98 ILE B O 1
ATOM 3906 N N . PRO B 1 99 ? 8.25 -19.562 10.508 1 95.94 99 PRO B N 1
ATOM 3907 C CA . PRO B 1 99 ? 7.84 -20.953 10.734 1 95.94 99 PRO B CA 1
ATOM 3908 C C . PRO B 1 99 ? 7.098 -21.547 9.539 1 95.94 99 PRO B C 1
ATOM 3910 O O . PRO B 1 99 ? 6.391 -20.828 8.828 1 95.94 99 PRO B O 1
ATOM 3913 N N . ARG B 1 100 ? 7.215 -22.828 9.414 1 95.25 100 ARG B N 1
ATOM 3914 C CA . ARG B 1 100 ? 6.695 -23.562 8.266 1 95.25 100 ARG B CA 1
ATOM 3915 C C . ARG B 1 100 ? 5.207 -23.312 8.078 1 95.25 100 ARG B C 1
ATOM 3917 O O . ARG B 1 100 ? 4.742 -23.125 6.949 1 95.25 100 ARG B O 1
ATOM 3924 N N . GLU B 1 101 ? 4.422 -23.203 9.125 1 95.56 101 GLU B N 1
ATOM 3925 C CA . GLU B 1 101 ? 2.967 -23.094 9.094 1 95.56 101 GLU B CA 1
ATOM 3926 C C . GLU B 1 101 ? 2.533 -21.734 8.523 1 95.56 101 GLU B C 1
ATOM 3928 O O . GLU B 1 101 ? 1.354 -21.531 8.227 1 95.56 101 GLU B O 1
ATOM 3933 N N . LYS B 1 102 ? 3.549 -20.875 8.273 1 95.94 102 LYS B N 1
ATOM 3934 C CA . LYS B 1 102 ? 3.221 -19.531 7.801 1 95.94 102 LYS B CA 1
ATOM 3935 C C . LYS B 1 102 ? 3.492 -19.406 6.305 1 95.94 102 LYS B C 1
ATOM 3937 O O . LYS B 1 102 ? 3.178 -18.375 5.703 1 95.94 102 LYS B O 1
ATOM 3942 N N . TYR B 1 103 ? 4.07 -20.469 5.738 1 96.12 103 TYR B N 1
ATOM 3943 C CA . TYR B 1 103 ? 4.34 -20.297 4.316 1 96.12 103 TYR B CA 1
ATOM 3944 C C . TYR B 1 103 ? 4 -21.578 3.545 1 96.12 103 TYR B C 1
ATOM 3946 O O . TYR B 1 103 ? 4.145 -21.625 2.32 1 96.12 103 TYR B O 1
ATOM 3954 N N . ILE B 1 104 ? 3.596 -22.594 4.207 1 95.81 104 ILE B N 1
ATOM 3955 C CA . ILE B 1 104 ? 3.098 -23.812 3.596 1 95.81 104 ILE B CA 1
ATOM 3956 C C . ILE B 1 104 ? 1.689 -24.109 4.109 1 95.81 104 ILE B C 1
ATOM 3958 O O . ILE B 1 104 ? 1.474 -24.234 5.316 1 95.81 104 ILE B O 1
ATOM 3962 N N . TYR B 1 105 ? 0.731 -24.281 3.15 1 96.19 105 TYR B N 1
ATOM 3963 C CA . TYR B 1 105 ? -0.662 -24.531 3.512 1 96.19 105 TYR B CA 1
ATOM 3964 C C . TYR B 1 105 ? -1.232 -25.703 2.729 1 96.19 105 TYR B C 1
ATOM 3966 O O . TYR B 1 105 ? -1.176 -25.719 1.497 1 96.19 105 TYR B O 1
ATOM 3974 N N . PRO B 1 106 ? -1.833 -26.656 3.5 1 96.44 106 PRO B N 1
ATOM 3975 C CA . PRO B 1 106 ? -2.531 -27.688 2.738 1 96.44 106 PRO B CA 1
ATOM 3976 C C . PRO B 1 106 ? -3.656 -27.125 1.871 1 96.44 106 PRO B C 1
ATOM 3978 O O . PRO B 1 106 ? -4.41 -26.266 2.318 1 96.44 106 PRO B O 1
ATOM 3981 N N . ILE B 1 107 ? -3.744 -27.625 0.659 1 97.06 107 ILE B N 1
ATOM 3982 C CA . ILE B 1 107 ? -4.648 -27.031 -0.317 1 97.06 107 ILE B CA 1
ATOM 3983 C C . ILE B 1 107 ? -6.074 -27.516 -0.066 1 97.06 107 ILE B C 1
ATOM 3985 O O . ILE B 1 107 ? -6.996 -26.703 0.063 1 97.06 107 ILE B O 1
ATOM 3989 N N . ALA B 1 108 ? -6.332 -28.781 0.103 1 97.25 108 ALA B N 1
ATOM 3990 C CA . ALA B 1 108 ? -7.668 -29.375 0.118 1 97.25 108 ALA B CA 1
ATOM 3991 C C . ALA B 1 108 ? -8.516 -28.781 1.245 1 97.25 108 ALA B C 1
ATOM 3993 O O . ALA B 1 108 ? -9.664 -28.406 1.031 1 97.25 108 ALA B O 1
ATOM 3994 N N . PRO B 1 109 ? -7.953 -28.562 2.449 1 97.12 109 PRO B N 1
ATOM 3995 C CA . PRO B 1 109 ? -8.758 -28.062 3.562 1 97.12 109 PRO B CA 1
ATOM 3996 C C . PRO B 1 109 ? -9.219 -26.625 3.35 1 97.12 109 PRO B C 1
ATOM 3998 O O . PRO B 1 109 ? -10.117 -26.141 4.047 1 97.12 109 PRO B O 1
ATOM 4001 N N . LEU B 1 110 ? -8.57 -25.922 2.426 1 97.44 110 LEU B N 1
ATOM 4002 C CA . LEU B 1 110 ? -8.938 -24.531 2.189 1 97.44 110 LEU B CA 1
ATOM 4003 C C . LEU B 1 110 ? -10.391 -24.406 1.756 1 97.44 110 LEU B C 1
ATOM 4005 O O . LEU B 1 110 ? -10.992 -23.344 1.849 1 97.44 110 LEU B O 1
ATOM 4009 N N . PHE B 1 111 ? -11.023 -25.484 1.275 1 97.94 111 PHE B N 1
ATOM 4010 C CA . PHE B 1 111 ? -12.336 -25.422 0.642 1 97.94 111 PHE B CA 1
ATOM 4011 C C . PHE B 1 111 ? -13.414 -25.969 1.565 1 97.94 111 PHE B C 1
ATOM 4013 O O . PHE B 1 111 ? -14.602 -25.922 1.239 1 97.94 111 PHE B O 1
ATOM 4020 N N . ASN B 1 112 ? -13.062 -26.391 2.809 1 96 112 ASN B N 1
ATOM 4021 C CA . ASN B 1 112 ? -13.984 -26.984 3.762 1 96 112 ASN B CA 1
ATOM 4022 C C . ASN B 1 112 ? -15.055 -26 4.211 1 96 112 ASN B C 1
ATOM 4024 O O . ASN B 1 112 ? -16.125 -26.391 4.664 1 96 112 ASN B O 1
ATOM 4028 N N . LYS B 1 113 ? -14.758 -24.797 4.051 1 94.88 113 LYS B N 1
ATOM 4029 C CA . LYS B 1 113 ? -15.688 -23.781 4.523 1 94.88 113 LYS B CA 1
ATOM 4030 C C . LYS B 1 113 ? -16.938 -23.719 3.645 1 94.88 113 LYS B C 1
ATOM 4032 O O . LYS B 1 113 ? -17.953 -23.156 4.047 1 94.88 113 LYS B O 1
ATOM 4037 N N . HIS B 1 114 ? -16.812 -24.188 2.43 1 96 114 HIS B N 1
ATOM 4038 C CA . HIS B 1 114 ? -17.953 -24.172 1.519 1 96 114 HIS B CA 1
ATOM 4039 C C . HIS B 1 114 ? -18.875 -25.359 1.778 1 96 114 HIS B C 1
ATOM 4041 O O . HIS B 1 114 ? -18.453 -26.516 1.722 1 96 114 HIS B O 1
ATOM 4047 N N . ALA B 1 115 ? -20.141 -25.109 1.997 1 94.5 115 ALA B N 1
ATOM 4048 C CA . ALA B 1 115 ? -21.109 -26.141 2.334 1 94.5 115 ALA B CA 1
ATOM 4049 C C . ALA B 1 115 ? -21.234 -27.172 1.213 1 94.5 115 ALA B C 1
ATOM 4051 O O . ALA B 1 115 ? -21.469 -28.344 1.47 1 94.5 115 ALA B O 1
ATOM 4052 N N . ASN B 1 116 ? -21 -26.734 0.017 1 94.81 116 ASN B N 1
ATOM 4053 C CA . ASN B 1 116 ? -21.203 -27.609 -1.132 1 94.81 116 ASN B CA 1
ATOM 4054 C C . ASN B 1 116 ? -19.906 -28.297 -1.536 1 94.81 116 ASN B C 1
ATOM 4056 O O . ASN B 1 116 ? -19.859 -29.031 -2.523 1 94.81 116 ASN B O 1
ATOM 4060 N N . ALA B 1 117 ? -18.859 -28.109 -0.831 1 94.94 117 ALA B N 1
ATOM 4061 C CA . ALA B 1 117 ? -17.547 -28.656 -1.21 1 94.94 117 ALA B CA 1
ATOM 4062 C C . ALA B 1 117 ? -17.562 -30.172 -1.187 1 94.94 117 ALA B C 1
ATOM 4064 O O . ALA B 1 117 ? -16.938 -30.828 -2.033 1 94.94 117 ALA B O 1
ATOM 4065 N N . LYS B 1 118 ? -18.281 -30.75 -0.269 1 93.44 118 LYS B N 1
ATOM 4066 C CA . LYS B 1 118 ? -18.328 -32.219 -0.129 1 93.44 118 LYS B CA 1
ATOM 4067 C C . LYS B 1 118 ? -18.859 -32.875 -1.395 1 93.44 118 LYS B C 1
ATOM 4069 O O . LYS B 1 118 ? -18.438 -33.969 -1.763 1 93.44 118 LYS B O 1
ATOM 4074 N N . THR B 1 119 ? -19.703 -32.188 -2.062 1 94 119 THR B N 1
ATOM 4075 C CA . THR B 1 119 ? -20.375 -32.781 -3.211 1 94 119 THR B CA 1
ATOM 4076 C C . THR B 1 119 ? -19.812 -32.219 -4.516 1 94 119 THR B C 1
ATOM 4078 O O . THR B 1 119 ? -19.75 -32.938 -5.523 1 94 119 THR B O 1
ATOM 4081 N N . ASN B 1 120 ? -19.422 -30.969 -4.449 1 96.19 120 ASN B N 1
ATOM 4082 C CA . ASN B 1 120 ? -19.172 -30.281 -5.711 1 96.19 120 ASN B CA 1
ATOM 4083 C C . ASN B 1 120 ? -17.688 -30 -5.914 1 96.19 120 ASN B C 1
ATOM 4085 O O . ASN B 1 120 ? -17.281 -29.5 -6.965 1 96.19 120 ASN B O 1
ATOM 4089 N N . PHE B 1 121 ? -16.844 -30.359 -4.98 1 97.81 121 PHE B N 1
ATOM 4090 C CA . PHE B 1 121 ? -15.43 -30.062 -5.078 1 97.81 121 PHE B CA 1
ATOM 4091 C C . PHE B 1 121 ? -14.594 -31.328 -5.016 1 97.81 121 PHE B C 1
ATOM 4093 O O . PHE B 1 121 ? -14.852 -32.219 -4.191 1 97.81 121 PHE B O 1
ATOM 4100 N N . GLN B 1 122 ? -13.633 -31.422 -5.898 1 98 122 GLN B N 1
ATOM 4101 C CA . GLN B 1 122 ? -12.656 -32.5 -5.898 1 98 122 GLN B CA 1
ATOM 4102 C C . GLN B 1 122 ? -11.242 -31.984 -6.098 1 98 122 GLN B C 1
ATOM 4104 O O . GLN B 1 122 ? -10.977 -31.25 -7.051 1 98 122 GLN B O 1
ATOM 4109 N N . PHE B 1 123 ? -10.383 -32.312 -5.16 1 98 123 PHE B N 1
ATOM 4110 C CA . PHE B 1 123 ? -8.961 -32.031 -5.332 1 98 123 PHE B CA 1
ATOM 4111 C C . PHE B 1 123 ? -8.25 -33.25 -5.91 1 98 123 PHE B C 1
ATOM 4113 O O . PHE B 1 123 ? -8.367 -34.375 -5.383 1 98 123 PHE B O 1
ATOM 4120 N N . VAL B 1 124 ? -7.586 -33.062 -6.988 1 97.44 124 VAL B N 1
ATOM 4121 C CA . VAL B 1 124 ? -6.824 -34.125 -7.629 1 97.44 124 VAL B CA 1
ATOM 4122 C C . VAL B 1 124 ? -5.328 -33.844 -7.496 1 97.44 124 VAL B C 1
ATOM 4124 O O . VAL B 1 124 ? -4.816 -32.906 -8.086 1 97.44 124 VAL B O 1
ATOM 4127 N N . LEU B 1 125 ? -4.672 -34.656 -6.715 1 96.31 125 LEU B N 1
ATOM 4128 C CA . LEU B 1 125 ? -3.219 -34.594 -6.602 1 96.31 125 LEU B CA 1
ATOM 4129 C C . LEU B 1 125 ? -2.545 -35.25 -7.797 1 96.31 125 LEU B C 1
ATOM 4131 O O . LEU B 1 125 ? -2.359 -36.469 -7.816 1 96.31 125 LEU B O 1
ATOM 4135 N N . GLY B 1 126 ? -2.18 -34.438 -8.773 1 96.12 126 GLY B N 1
ATOM 4136 C CA . GLY B 1 126 ? -1.596 -34.938 -10.008 1 96.12 126 GLY B CA 1
ATOM 4137 C C . GLY B 1 126 ? -1.081 -33.844 -10.914 1 96.12 126 GLY B C 1
ATOM 4138 O O . GLY B 1 126 ? -1.382 -32.656 -10.695 1 96.12 126 GLY B O 1
ATOM 4139 N N . LYS B 1 127 ? -0.269 -34.219 -11.836 1 96.62 127 LYS B N 1
ATOM 4140 C CA . LYS B 1 127 ? 0.289 -33.344 -12.844 1 96.62 127 LYS B CA 1
ATOM 4141 C C . LYS B 1 127 ? -0.475 -33.438 -14.156 1 96.62 127 LYS B C 1
ATOM 4143 O O . LYS B 1 127 ? -0.62 -34.531 -14.711 1 96.62 127 LYS B O 1
ATOM 4148 N N . ALA B 1 128 ? -1.046 -32.312 -14.617 1 98.12 128 ALA B N 1
ATOM 4149 C CA . ALA B 1 128 ? -1.624 -32.312 -15.961 1 98.12 128 ALA B CA 1
ATOM 4150 C C . ALA B 1 128 ? -0.548 -32.531 -17.016 1 98.12 128 ALA B C 1
ATOM 4152 O O . ALA B 1 128 ? 0.467 -31.812 -17.031 1 98.12 128 ALA B O 1
ATOM 4153 N N . THR B 1 129 ? -0.812 -33.469 -17.922 1 98.06 129 THR B N 1
ATOM 4154 C CA . THR B 1 129 ? 0.207 -33.781 -18.922 1 98.06 129 THR B CA 1
ATOM 4155 C C . THR B 1 129 ? -0.274 -33.438 -20.328 1 98.06 129 THR B C 1
ATOM 4157 O O . THR B 1 129 ? 0.526 -33.344 -21.25 1 98.06 129 THR B O 1
ATOM 4160 N N . SER B 1 130 ? -1.58 -33.281 -20.453 1 98.38 130 SER B N 1
ATOM 4161 C CA . SER B 1 130 ? -2.115 -32.875 -21.75 1 98.38 130 SER B CA 1
ATOM 4162 C C . SER B 1 130 ? -3.549 -32.375 -21.625 1 98.38 130 SER B C 1
ATOM 4164 O O . SER B 1 130 ? -4.254 -32.719 -20.672 1 98.38 130 SER B O 1
ATOM 4166 N N . ILE B 1 131 ? -3.922 -31.531 -22.547 1 98.62 131 ILE B N 1
ATOM 4167 C CA . ILE B 1 131 ? -5.305 -31.109 -22.75 1 98.62 131 ILE B CA 1
ATOM 4168 C C . ILE B 1 131 ? -5.789 -31.531 -24.125 1 98.62 131 ILE B C 1
ATOM 4170 O O . ILE B 1 131 ? -5.211 -31.141 -25.141 1 98.62 131 ILE B O 1
ATOM 4174 N N . ASP B 1 132 ? -6.812 -32.344 -24.141 1 98 132 ASP B N 1
ATOM 4175 C CA . ASP B 1 132 ? -7.492 -32.688 -25.391 1 98 132 ASP B CA 1
ATOM 4176 C C . ASP B 1 132 ? -8.68 -31.781 -25.656 1 98 132 ASP B C 1
ATOM 4178 O O . ASP B 1 132 ? -9.773 -32 -25.109 1 98 132 ASP B O 1
ATOM 4182 N N . LEU B 1 133 ? -8.523 -30.859 -26.547 1 97.75 133 LEU B N 1
ATOM 4183 C CA . LEU B 1 133 ? -9.539 -29.844 -26.797 1 97.75 133 LEU B CA 1
ATOM 4184 C C . LEU B 1 133 ? -10.766 -30.453 -27.484 1 97.75 133 LEU B C 1
ATOM 4186 O O . LEU B 1 133 ? -11.898 -30.109 -27.156 1 97.75 133 LEU B O 1
ATOM 4190 N N . GLU B 1 134 ? -10.562 -31.328 -28.359 1 96.44 134 GLU B N 1
ATOM 4191 C CA . GLU B 1 134 ? -11.664 -31.953 -29.094 1 96.44 134 GLU B CA 1
ATOM 4192 C C . GLU B 1 134 ? -12.508 -32.812 -28.172 1 96.44 134 GLU B C 1
ATOM 4194 O O . GLU B 1 134 ? -13.742 -32.719 -28.172 1 96.44 134 GLU B O 1
ATOM 4199 N N . GLY B 1 135 ? -11.828 -33.656 -27.438 1 97.5 135 GLY B N 1
ATOM 4200 C CA . GLY B 1 135 ? -12.531 -34.562 -26.531 1 97.5 135 GLY B CA 1
ATOM 4201 C C . GLY B 1 135 ? -12.93 -33.875 -25.234 1 97.5 135 GLY B C 1
ATOM 4202 O O . GLY B 1 135 ? -13.688 -34.469 -24.438 1 97.5 135 GLY B O 1
ATOM 4203 N N . LYS B 1 136 ? -12.414 -32.719 -25 1 98.12 136 LYS B N 1
ATOM 4204 C CA . LYS B 1 136 ? -12.648 -31.938 -23.781 1 98.12 136 LYS B CA 1
ATOM 4205 C C . LYS B 1 136 ? -12.234 -32.719 -22.547 1 98.12 136 LYS B C 1
ATOM 4207 O O . LYS B 1 136 ? -13.023 -32.906 -21.609 1 98.12 136 LYS B O 1
ATOM 4212 N N . ASN B 1 137 ? -11.008 -33.156 -22.594 1 98.38 137 ASN B N 1
ATOM 4213 C CA . ASN B 1 137 ? -10.406 -33.906 -21.5 1 98.38 137 ASN B CA 1
ATOM 4214 C C . ASN B 1 137 ? -9.078 -33.312 -21.062 1 98.38 137 ASN B C 1
ATOM 4216 O O . ASN B 1 137 ? -8.328 -32.781 -21.891 1 98.38 137 ASN B O 1
ATOM 4220 N N . VAL B 1 138 ? -8.812 -33.406 -19.797 1 98.75 138 VAL B N 1
ATOM 4221 C CA . VAL B 1 138 ? -7.477 -33.188 -19.25 1 98.75 138 VAL B CA 1
ATOM 4222 C C . VAL B 1 138 ? -6.879 -34.5 -18.781 1 98.75 138 VAL B C 1
ATOM 4224 O O . VAL B 1 138 ? -7.508 -35.25 -18.031 1 98.75 138 VAL B O 1
ATOM 4227 N N . ILE B 1 139 ? -5.719 -34.781 -19.266 1 98.69 139 ILE B N 1
ATOM 4228 C CA . ILE B 1 139 ? -5.004 -35.969 -18.812 1 98.69 139 ILE B CA 1
ATOM 4229 C C . ILE B 1 139 ? -4.109 -35.625 -17.625 1 98.69 139 ILE B C 1
ATOM 4231 O O . ILE B 1 139 ? -3.322 -34.656 -17.703 1 98.69 139 ILE B O 1
ATOM 4235 N N . VAL B 1 140 ? -4.262 -36.406 -16.547 1 98.31 140 VAL B N 1
ATOM 4236 C CA . VAL B 1 140 ? -3.555 -36.125 -15.312 1 98.31 140 VAL B CA 1
ATOM 4237 C C . VAL B 1 140 ? -2.771 -37.344 -14.859 1 98.31 140 VAL B C 1
ATOM 4239 O O . VAL B 1 140 ? -3.309 -38.469 -14.836 1 98.31 140 VAL B O 1
ATOM 4242 N N . GLN B 1 141 ? -1.505 -37.125 -14.562 1 97.38 141 GLN B N 1
ATOM 4243 C CA . GLN B 1 141 ? -0.684 -38.188 -13.977 1 97.38 141 GLN B CA 1
ATOM 4244 C C . GLN B 1 141 ? -0.647 -38.062 -12.453 1 97.38 141 GLN B C 1
ATOM 4246 O O . GLN B 1 141 ? -0.243 -37.031 -11.914 1 97.38 141 GLN B O 1
ATOM 4251 N N . ASP B 1 142 ? -1.08 -39.031 -11.805 1 94.88 142 ASP B N 1
ATOM 4252 C CA . ASP B 1 142 ? -1.037 -39.062 -10.344 1 94.88 142 ASP B CA 1
ATOM 4253 C C . ASP B 1 142 ? 0.402 -39.031 -9.836 1 94.88 142 ASP B C 1
ATOM 4255 O O . ASP B 1 142 ? 1.252 -39.781 -10.281 1 94.88 142 ASP B O 1
ATOM 4259 N N . VAL B 1 143 ? 0.652 -38.188 -8.891 1 90.88 143 VAL B N 1
ATOM 4260 C CA . VAL B 1 143 ? 2.033 -37.969 -8.477 1 90.88 143 VAL B CA 1
ATOM 4261 C C . VAL B 1 143 ? 2.467 -39.094 -7.527 1 90.88 143 VAL B C 1
ATOM 4263 O O . VAL B 1 143 ? 3.662 -39.344 -7.371 1 90.88 143 VAL B O 1
ATOM 4266 N N . ASN B 1 144 ? 1.557 -39.75 -6.887 1 89.44 144 ASN B N 1
ATOM 4267 C CA . ASN B 1 144 ? 1.888 -40.781 -5.914 1 89.44 144 ASN B CA 1
ATOM 4268 C C . ASN B 1 144 ? 2.146 -42.125 -6.59 1 89.44 144 ASN B C 1
ATOM 4270 O O . ASN B 1 144 ? 3.092 -42.844 -6.234 1 89.44 144 ASN B O 1
ATOM 4274 N N . ASN B 1 145 ? 1.337 -42.469 -7.602 1 91.25 145 ASN B N 1
ATOM 4275 C CA . ASN B 1 145 ? 1.46 -43.844 -8.148 1 91.25 145 ASN B CA 1
ATOM 4276 C C . ASN B 1 145 ? 1.713 -43.812 -9.648 1 91.25 145 ASN B C 1
ATOM 4278 O O . ASN B 1 145 ? 1.9 -44.844 -10.273 1 91.25 145 ASN B O 1
ATOM 4282 N N . GLY B 1 146 ? 1.708 -42.688 -10.258 1 91.94 146 GLY B N 1
ATOM 4283 C CA . GLY B 1 146 ? 2.076 -42.562 -11.656 1 91.94 146 GLY B CA 1
ATOM 4284 C C . GLY B 1 146 ? 0.948 -42.906 -12.602 1 91.94 146 GLY B C 1
ATOM 4285 O O . GLY B 1 146 ? 1.089 -42.781 -13.82 1 91.94 146 GLY B O 1
ATOM 4286 N N . THR B 1 147 ? -0.186 -43.312 -12.078 1 95.38 147 THR B N 1
ATOM 4287 C CA . THR B 1 147 ? -1.313 -43.656 -12.93 1 95.38 147 THR B CA 1
ATOM 4288 C C . THR B 1 147 ? -1.878 -42.438 -13.633 1 95.38 147 THR B C 1
ATOM 4290 O O . THR B 1 147 ? -1.777 -41.312 -13.125 1 95.38 147 THR B O 1
ATOM 4293 N N . THR B 1 148 ? -2.357 -42.719 -14.805 1 96.38 148 THR B N 1
ATOM 4294 C CA . THR B 1 148 ? -2.939 -41.656 -15.609 1 96.38 148 THR B CA 1
ATOM 4295 C C . THR B 1 148 ? -4.461 -41.625 -15.484 1 96.38 148 THR B C 1
ATOM 4297 O O . THR B 1 148 ? -5.098 -42.688 -15.562 1 96.38 148 THR B O 1
ATOM 4300 N N . ASN B 1 149 ? -4.992 -40.5 -15.219 1 95.69 149 ASN B N 1
ATOM 4301 C CA . ASN B 1 149 ? -6.434 -40.281 -15.148 1 95.69 149 ASN B CA 1
ATOM 4302 C C . ASN B 1 149 ? -6.895 -39.281 -16.188 1 95.69 149 ASN B C 1
ATOM 4304 O O . ASN B 1 149 ? -6.156 -38.344 -16.531 1 95.69 149 ASN B O 1
ATOM 4308 N N . THR B 1 150 ? -8.109 -39.5 -16.703 1 98.12 150 THR B N 1
ATOM 4309 C CA . THR B 1 150 ? -8.734 -38.594 -17.641 1 98.12 150 THR B CA 1
ATOM 4310 C C . THR B 1 150 ? -9.883 -37.844 -16.969 1 98.12 150 THR B C 1
ATOM 4312 O O . THR B 1 150 ? -10.797 -38.438 -16.422 1 98.12 150 THR B O 1
ATOM 4315 N N . LEU B 1 151 ? -9.789 -36.562 -17 1 98.5 151 LEU B N 1
ATOM 4316 C CA . LEU B 1 151 ? -10.844 -35.688 -16.469 1 98.5 151 LEU B CA 1
ATOM 4317 C C . LEU B 1 151 ? -11.602 -35 -17.594 1 98.5 151 LEU B C 1
ATOM 4319 O O . LEU B 1 151 ? -11.039 -34.188 -18.312 1 98.5 151 LEU B O 1
ATOM 4323 N N . THR B 1 152 ? -12.914 -35.344 -17.734 1 98.25 152 THR B N 1
ATOM 4324 C CA . THR B 1 152 ? -13.766 -34.656 -18.719 1 98.25 152 THR B CA 1
ATOM 4325 C C . THR B 1 152 ? -14.25 -33.312 -18.172 1 98.25 152 THR B C 1
ATOM 4327 O O . THR B 1 152 ? -14.547 -33.219 -16.984 1 98.25 152 THR B O 1
ATOM 4330 N N . TYR B 1 153 ? -14.328 -32.344 -19.078 1 98.5 153 TYR B N 1
ATOM 4331 C CA . TYR B 1 153 ? -14.766 -31.047 -18.625 1 98.5 153 TYR B CA 1
ATOM 4332 C C . TYR B 1 153 ? -15.797 -30.453 -19.578 1 98.5 153 TYR B C 1
ATOM 4334 O O . TYR B 1 153 ? -15.836 -30.797 -20.75 1 98.5 153 TYR B O 1
ATOM 4342 N N . ASP B 1 154 ? -16.656 -29.594 -19 1 98.5 154 ASP B N 1
ATOM 4343 C CA . ASP B 1 154 ? -17.422 -28.641 -19.812 1 98.5 154 ASP B CA 1
ATOM 4344 C C . ASP B 1 154 ? -16.609 -27.375 -20.047 1 98.5 154 ASP B C 1
ATOM 4346 O O . ASP B 1 154 ? -16.672 -26.797 -21.141 1 98.5 154 ASP B O 1
ATOM 4350 N N . TYR B 1 155 ? -15.891 -26.984 -19.031 1 98.69 155 TYR B N 1
ATOM 4351 C CA . TYR B 1 155 ? -14.945 -25.875 -19.094 1 98.69 155 TYR B CA 1
ATOM 4352 C C . TYR B 1 155 ? -13.633 -26.234 -18.406 1 98.69 155 TYR B C 1
ATOM 4354 O O . TYR B 1 155 ? -13.609 -27.031 -17.453 1 98.69 155 TYR B O 1
ATOM 4362 N N . VAL B 1 156 ? -12.586 -25.688 -18.922 1 98.88 156 VAL B N 1
ATOM 4363 C CA . VAL B 1 156 ? -11.281 -25.844 -18.297 1 98.88 156 VAL B CA 1
ATOM 4364 C C . VAL B 1 156 ? -10.68 -24.469 -18.016 1 98.88 156 VAL B C 1
ATOM 4366 O O . VAL B 1 156 ? -10.836 -23.547 -18.828 1 98.88 156 VAL B O 1
ATOM 4369 N N . VAL B 1 157 ? -10.102 -24.25 -16.828 1 98.94 157 VAL B N 1
ATOM 4370 C CA . VAL B 1 157 ? -9.359 -23.047 -16.469 1 98.94 157 VAL B CA 1
ATOM 4371 C C . VAL B 1 157 ? -7.879 -23.391 -16.297 1 98.94 157 VAL B C 1
ATOM 4373 O O . VAL B 1 157 ? -7.504 -24.188 -15.438 1 98.94 157 VAL B O 1
ATOM 4376 N N . ILE B 1 158 ? -7.066 -22.812 -17.141 1 98.94 158 ILE B N 1
ATOM 4377 C CA . ILE B 1 158 ? -5.625 -23.016 -17.062 1 98.94 158 ILE B CA 1
ATOM 4378 C C . ILE B 1 158 ? -5.016 -21.969 -16.125 1 98.94 158 ILE B C 1
ATOM 4380 O O . ILE B 1 158 ? -5.023 -20.766 -16.438 1 98.94 158 ILE B O 1
ATOM 4384 N N . GLY B 1 159 ? -4.535 -22.344 -14.984 1 98.75 159 GLY B N 1
ATOM 4385 C CA . GLY B 1 159 ? -3.857 -21.5 -14.008 1 98.75 159 GLY B CA 1
ATOM 4386 C C . GLY B 1 159 ? -2.525 -22.078 -13.555 1 98.75 159 GLY B C 1
ATOM 4387 O O . GLY B 1 159 ? -2.205 -22.047 -12.359 1 98.75 159 GLY B O 1
ATOM 4388 N N . SER B 1 160 ? -1.786 -22.625 -14.469 1 98.12 160 SER B N 1
ATOM 4389 C CA . SER B 1 160 ? -0.568 -23.359 -14.172 1 98.12 160 SER B CA 1
ATOM 4390 C C . SER B 1 160 ? 0.582 -22.438 -13.812 1 98.12 160 SER B C 1
ATOM 4392 O O . SER B 1 160 ? 1.611 -22.875 -13.305 1 98.12 160 SER B O 1
ATOM 4394 N N . GLY B 1 161 ? 0.45 -21.188 -14.094 1 97.81 161 GLY B N 1
ATOM 4395 C CA . GLY B 1 161 ? 1.392 -20.188 -13.617 1 97.81 161 GLY B CA 1
ATOM 4396 C C . GLY B 1 161 ? 2.725 -20.234 -14.336 1 97.81 161 GLY B C 1
ATOM 4397 O O . GLY B 1 161 ? 2.777 -20.5 -15.539 1 97.81 161 GLY B O 1
ATOM 4398 N N . SER B 1 162 ? 3.756 -19.766 -13.664 1 97.94 162 SER B N 1
ATOM 4399 C CA . SER B 1 162 ? 5.09 -19.641 -14.234 1 97.94 162 SER B CA 1
ATOM 4400 C C . SER B 1 162 ? 6.145 -20.234 -13.305 1 97.94 162 SER B C 1
ATOM 4402 O O . SER B 1 162 ? 5.852 -20.578 -12.156 1 97.94 162 SER B O 1
ATOM 4404 N N . THR B 1 163 ? 7.301 -20.422 -13.867 1 96.94 163 THR B N 1
ATOM 4405 C CA . THR B 1 163 ? 8.5 -20.844 -13.148 1 96.94 163 THR B CA 1
ATOM 4406 C C . THR B 1 163 ? 9.695 -19.984 -13.531 1 96.94 163 THR B C 1
ATOM 4408 O O . THR B 1 163 ? 9.523 -18.875 -14.047 1 96.94 163 THR B O 1
ATOM 4411 N N . SER B 1 164 ? 10.891 -20.359 -13.047 1 97 164 SER B N 1
ATOM 4412 C CA . SER B 1 164 ? 12.109 -19.625 -13.383 1 97 164 SER B CA 1
ATOM 4413 C C . SER B 1 164 ? 13.312 -20.547 -13.438 1 97 164 SER B C 1
ATOM 4415 O O . SER B 1 164 ? 13.242 -21.703 -12.984 1 97 164 SER B O 1
ATOM 4417 N N . ASN B 1 165 ? 14.391 -20.016 -13.992 1 96.88 165 ASN B N 1
ATOM 4418 C CA . ASN B 1 165 ? 15.625 -20.797 -14.047 1 96.88 165 ASN B CA 1
ATOM 4419 C C . ASN B 1 165 ? 16.125 -21.156 -12.656 1 96.88 165 ASN B C 1
ATOM 4421 O O . ASN B 1 165 ? 16.547 -22.297 -12.414 1 96.88 165 ASN B O 1
ATOM 4425 N N . ALA B 1 166 ? 16.047 -20.297 -11.75 1 97.94 166 ALA B N 1
ATOM 4426 C CA . ALA B 1 166 ? 16.469 -20.578 -10.383 1 97.94 166 ALA B CA 1
ATOM 4427 C C . ALA B 1 166 ? 15.57 -21.625 -9.742 1 97.94 166 ALA B C 1
ATOM 4429 O O . ALA B 1 166 ? 16.062 -22.516 -9.031 1 97.94 166 ALA B O 1
ATOM 4430 N N . THR B 1 167 ? 14.281 -21.531 -10.016 1 97.38 167 THR B N 1
ATOM 4431 C CA . THR B 1 167 ? 13.328 -22.469 -9.43 1 97.38 167 THR B CA 1
ATOM 4432 C C . THR B 1 167 ? 13.609 -23.891 -9.898 1 97.38 167 THR B C 1
ATOM 4434 O O . THR B 1 167 ? 13.555 -24.828 -9.102 1 97.38 167 THR B O 1
ATOM 4437 N N . THR B 1 168 ? 14.023 -24.062 -11.164 1 95.38 168 THR B N 1
ATOM 4438 C CA . THR B 1 168 ? 14.219 -25.391 -11.727 1 95.38 168 THR B CA 1
ATOM 4439 C C . THR B 1 168 ? 15.672 -25.828 -11.602 1 95.38 168 THR B C 1
ATOM 4441 O O . THR B 1 168 ? 16 -26.984 -11.852 1 95.38 168 THR B O 1
ATOM 4444 N N . GLY B 1 169 ? 16.562 -24.891 -11.273 1 95.69 169 GLY B N 1
ATOM 4445 C CA . GLY B 1 169 ? 17.984 -25.188 -11.219 1 95.69 169 GLY B CA 1
ATOM 4446 C C . GLY B 1 169 ? 18.625 -25.25 -12.594 1 95.69 169 GLY B C 1
ATOM 4447 O O . GLY B 1 169 ? 19.672 -25.891 -12.766 1 95.69 169 GLY B O 1
ATOM 4448 N N . THR B 1 170 ? 17.984 -24.609 -13.562 1 95.19 170 THR B N 1
ATOM 4449 C CA . THR B 1 170 ? 18.516 -24.578 -14.922 1 95.19 170 THR B CA 1
ATOM 4450 C C . THR B 1 170 ? 19.516 -23.422 -15.086 1 95.19 170 THR B C 1
ATOM 4452 O O . THR B 1 170 ? 19.109 -22.266 -15.062 1 95.19 170 THR B O 1
ATOM 4455 N N . ASP B 1 171 ? 20.812 -23.719 -15.273 1 96.19 171 ASP B N 1
ATOM 4456 C CA . ASP B 1 171 ? 21.875 -22.734 -15.438 1 96.19 171 ASP B CA 1
ATOM 4457 C C . ASP B 1 171 ? 21.922 -21.797 -14.234 1 96.19 171 ASP B C 1
ATOM 4459 O O . ASP B 1 171 ? 22.188 -20.594 -14.398 1 96.19 171 ASP B O 1
ATOM 4463 N N . SER B 1 172 ? 21.609 -22.297 -13.102 1 97.75 172 SER B N 1
ATOM 4464 C CA . SER B 1 172 ? 21.531 -21.594 -11.828 1 97.75 172 SER B CA 1
ATOM 4465 C C . SER B 1 172 ? 21.531 -22.547 -10.648 1 97.75 172 SER B C 1
ATOM 4467 O O . SER B 1 172 ? 21.172 -23.719 -10.797 1 97.75 172 SER B O 1
ATOM 4469 N N . LEU B 1 173 ? 21.984 -22.047 -9.5 1 97.81 173 LEU B N 1
ATOM 4470 C CA . LEU B 1 173 ? 21.594 -22.766 -8.289 1 97.81 173 LEU B CA 1
ATOM 4471 C C . LEU B 1 173 ? 20.078 -22.906 -8.211 1 97.81 173 LEU B C 1
ATOM 4473 O O . LEU B 1 173 ? 19.344 -21.984 -8.555 1 97.81 173 LEU B O 1
ATOM 4477 N N . GLN B 1 174 ? 19.672 -24.109 -7.758 1 97.31 174 GLN B N 1
ATOM 4478 C CA . GLN B 1 174 ? 18.234 -24.25 -7.543 1 97.31 174 GLN B CA 1
ATOM 4479 C C . GLN B 1 174 ? 17.781 -23.5 -6.297 1 97.31 174 GLN B C 1
ATOM 4481 O O . GLN B 1 174 ? 18.188 -23.828 -5.184 1 97.31 174 GLN B O 1
ATOM 4486 N N . VAL B 1 175 ? 17.031 -22.484 -6.469 1 97.88 175 VAL B N 1
ATOM 4487 C CA . VAL B 1 175 ? 16.406 -21.672 -5.422 1 97.88 175 VAL B CA 1
ATOM 4488 C C . VAL B 1 175 ? 14.906 -21.609 -5.641 1 97.88 175 VAL B C 1
ATOM 4490 O O . VAL B 1 175 ? 14.445 -21.141 -6.688 1 97.88 175 VAL B O 1
ATOM 4493 N N . PRO B 1 176 ? 14.141 -22.047 -4.668 1 97.38 176 PRO B N 1
ATOM 4494 C CA . PRO B 1 176 ? 12.695 -22.125 -4.875 1 97.38 176 PRO B CA 1
ATOM 4495 C C . PRO B 1 176 ? 11.984 -20.781 -4.691 1 97.38 176 PRO B C 1
ATOM 4497 O O . PRO B 1 176 ? 11.164 -20.641 -3.781 1 97.38 176 PRO B O 1
ATOM 4500 N N . PHE B 1 177 ? 12.211 -19.891 -5.641 1 97.62 177 PHE B N 1
ATOM 4501 C CA . PHE B 1 177 ? 11.422 -18.672 -5.664 1 97.62 177 PHE B CA 1
ATOM 4502 C C . PHE B 1 177 ? 9.961 -18.969 -5.977 1 97.62 177 PHE B C 1
ATOM 4504 O O . PHE B 1 177 ? 9.078 -18.156 -5.68 1 97.62 177 PHE B O 1
ATOM 4511 N N . LYS B 1 178 ? 9.734 -20.094 -6.602 1 95.88 178 LYS B N 1
ATOM 4512 C CA . LYS B 1 178 ? 8.438 -20.703 -6.863 1 95.88 178 LYS B CA 1
ATOM 4513 C C . LYS B 1 178 ? 8.477 -22.219 -6.617 1 95.88 178 LYS B C 1
ATOM 4515 O O . LYS B 1 178 ? 9.531 -22.766 -6.285 1 95.88 178 LYS B O 1
ATOM 4520 N N . GLU B 1 179 ? 7.32 -22.781 -6.688 1 91.12 179 GLU B N 1
ATOM 4521 C CA . GLU B 1 179 ? 7.285 -24.234 -6.57 1 91.12 179 GLU B CA 1
ATOM 4522 C C . GLU B 1 179 ? 7.809 -24.906 -7.836 1 91.12 179 GLU B C 1
ATOM 4524 O O . GLU B 1 179 ? 7.434 -24.516 -8.945 1 91.12 179 GLU B O 1
ATOM 4529 N N . SER B 1 180 ? 8.688 -25.844 -7.684 1 85.19 180 SER B N 1
ATOM 4530 C CA . SER B 1 180 ? 9.273 -26.516 -8.844 1 85.19 180 SER B CA 1
ATOM 4531 C C . SER B 1 180 ? 8.453 -27.719 -9.258 1 85.19 180 SER B C 1
ATOM 4533 O O . SER B 1 180 ? 8.5 -28.156 -10.414 1 85.19 180 SER B O 1
ATOM 4535 N N . GLY B 1 181 ? 7.727 -28.328 -8.336 1 76.12 181 GLY B N 1
ATOM 4536 C CA . GLY B 1 181 ? 6.977 -29.547 -8.617 1 76.12 181 GLY B CA 1
ATOM 4537 C C . GLY B 1 181 ? 7.828 -30.797 -8.547 1 76.12 181 GLY B C 1
ATOM 4538 O O . GLY B 1 181 ? 7.316 -31.906 -8.695 1 76.12 181 GLY B O 1
ATOM 4539 N N . SER B 1 182 ? 9.102 -30.688 -8.391 1 68.31 182 SER B N 1
ATOM 4540 C CA . SER B 1 182 ? 10 -31.828 -8.453 1 68.31 182 SER B CA 1
ATOM 4541 C C . SER B 1 182 ? 10.133 -32.5 -7.098 1 68.31 182 SER B C 1
ATOM 4543 O O . SER B 1 182 ? 10.438 -33.719 -7.023 1 68.31 182 SER B O 1
ATOM 4545 N N . ALA B 1 183 ? 10.086 -31.703 -6.086 1 69.44 183 ALA B N 1
ATOM 4546 C CA . ALA B 1 183 ? 10.203 -32.219 -4.719 1 69.44 183 ALA B CA 1
ATOM 4547 C C . ALA B 1 183 ? 9.367 -31.375 -3.752 1 69.44 183 ALA B C 1
ATOM 4549 O O . ALA B 1 183 ? 8.664 -30.453 -4.164 1 69.44 183 ALA B O 1
ATOM 4550 N N . LYS B 1 184 ? 9.508 -31.891 -2.578 1 83.94 184 LYS B N 1
ATOM 4551 C CA . LYS B 1 184 ? 8.867 -31.094 -1.53 1 83.94 184 LYS B CA 1
ATOM 4552 C C . LYS B 1 184 ? 9.586 -29.766 -1.343 1 83.94 184 LYS B C 1
ATOM 4554 O O . LYS B 1 184 ? 10.812 -29.703 -1.364 1 83.94 184 LYS B O 1
ATOM 4559 N N . ILE B 1 185 ? 8.914 -28.781 -1.279 1 92.44 185 ILE B N 1
ATOM 4560 C CA . ILE B 1 185 ? 9.398 -27.406 -1.189 1 92.44 185 ILE B CA 1
ATOM 4561 C C . ILE B 1 185 ? 10.359 -27.266 -0.012 1 92.44 185 ILE B C 1
ATOM 4563 O O . ILE B 1 185 ? 11.375 -26.578 -0.107 1 92.44 185 ILE B O 1
ATOM 4567 N N . GLU B 1 186 ? 10.109 -27.969 1.025 1 92.88 186 GLU B N 1
ATOM 4568 C CA . GLU B 1 186 ? 10.945 -27.875 2.219 1 92.88 186 GLU B CA 1
ATOM 4569 C C . GLU B 1 186 ? 12.352 -28.406 1.948 1 92.88 186 GLU B C 1
ATOM 4571 O O . GLU B 1 186 ? 13.328 -27.844 2.439 1 92.88 186 GLU B O 1
ATOM 4576 N N . ALA B 1 187 ? 12.422 -29.469 1.234 1 94 187 ALA B N 1
ATOM 4577 C CA . ALA B 1 187 ? 13.727 -30.016 0.875 1 94 187 ALA B CA 1
ATOM 4578 C C . ALA B 1 187 ? 14.5 -29.062 -0.029 1 94 187 ALA B C 1
ATOM 4580 O O . ALA B 1 187 ? 15.711 -28.891 0.132 1 94 187 ALA B O 1
ATOM 4581 N N . GLU B 1 188 ? 13.805 -28.5 -0.948 1 95.5 188 GLU B N 1
ATOM 4582 C CA . GLU B 1 188 ? 14.43 -27.531 -1.847 1 95.5 188 GLU B CA 1
ATOM 4583 C C . GLU B 1 188 ? 14.906 -26.297 -1.088 1 95.5 188 GLU B C 1
ATOM 4585 O O . GLU B 1 188 ? 15.992 -25.781 -1.358 1 95.5 188 GLU B O 1
ATOM 4590 N N . LEU B 1 189 ? 14.102 -25.859 -0.165 1 96.69 189 LEU B N 1
ATOM 4591 C CA . LEU B 1 189 ? 14.461 -24.719 0.67 1 96.69 189 LEU B CA 1
ATOM 4592 C C . LEU B 1 189 ? 15.719 -25.016 1.479 1 96.69 189 LEU B C 1
ATOM 4594 O O . LEU B 1 189 ? 16.641 -24.203 1.511 1 96.69 189 LEU B O 1
ATOM 4598 N N . LYS B 1 190 ? 15.734 -26.156 2.109 1 96.31 190 LYS B N 1
ATOM 4599 C CA . LYS B 1 190 ? 16.875 -26.531 2.93 1 96.31 190 LYS B CA 1
ATOM 4600 C C . LYS B 1 190 ? 18.156 -26.594 2.098 1 96.31 190 LYS B C 1
ATOM 4602 O O . LYS B 1 190 ? 19.203 -26.094 2.525 1 96.31 190 LYS B O 1
ATOM 4607 N N . ALA B 1 191 ? 18.078 -27.141 0.938 1 96.81 191 ALA B N 1
ATOM 4608 C CA . ALA B 1 191 ? 19.234 -27.25 0.056 1 96.81 191 ALA B CA 1
ATOM 4609 C C . ALA B 1 191 ? 19.734 -25.875 -0.354 1 96.81 191 ALA B C 1
ATOM 4611 O O . ALA B 1 191 ? 20.953 -25.625 -0.352 1 96.81 191 ALA B O 1
ATOM 4612 N N . ALA B 1 192 ? 18.844 -25.031 -0.707 1 97.94 192 ALA B N 1
ATOM 4613 C CA . ALA B 1 192 ? 19.219 -23.656 -1.093 1 97.94 192 ALA B CA 1
ATOM 4614 C C . ALA B 1 192 ? 19.844 -22.906 0.077 1 97.94 192 ALA B C 1
ATOM 4616 O O . ALA B 1 192 ? 20.859 -22.25 -0.085 1 97.94 192 ALA B O 1
ATOM 4617 N N . GLN B 1 193 ? 19.234 -23.031 1.195 1 98.25 193 GLN B N 1
ATOM 4618 C CA . GLN B 1 193 ? 19.719 -22.375 2.402 1 98.25 193 GLN B CA 1
ATOM 4619 C C . GLN B 1 193 ? 21.156 -22.797 2.721 1 98.25 193 GLN B C 1
ATOM 4621 O O . GLN B 1 193 ? 22 -21.969 3.049 1 98.25 193 GLN B O 1
ATOM 4626 N N . GLU B 1 194 ? 21.391 -24.031 2.656 1 98.12 194 GLU B N 1
ATOM 4627 C CA . GLU B 1 194 ? 22.719 -24.578 2.949 1 98.12 194 GLU B CA 1
ATOM 4628 C C . GLU B 1 194 ? 23.75 -24.047 1.955 1 98.12 194 GLU B C 1
ATOM 4630 O O . GLU B 1 194 ? 24.844 -23.672 2.346 1 98.12 194 GLU B O 1
ATOM 4635 N N . ALA B 1 195 ? 23.375 -24.047 0.714 1 98.06 195 ALA B N 1
ATOM 4636 C CA . ALA B 1 195 ? 24.281 -23.547 -0.319 1 98.06 195 ALA B CA 1
ATOM 4637 C C . ALA B 1 195 ? 24.594 -22.062 -0.111 1 98.06 195 ALA B C 1
ATOM 4639 O O . ALA B 1 195 ? 25.75 -21.656 -0.211 1 98.06 195 ALA B O 1
ATOM 4640 N N . ILE B 1 196 ? 23.641 -21.312 0.222 1 98.44 196 ILE B N 1
ATOM 4641 C CA . ILE B 1 196 ? 23.781 -19.859 0.392 1 98.44 196 ILE B CA 1
ATOM 4642 C C . ILE B 1 196 ? 24.609 -19.578 1.645 1 98.44 196 ILE B C 1
ATOM 4644 O O . ILE B 1 196 ? 25.531 -18.75 1.614 1 98.44 196 ILE B O 1
ATOM 4648 N N . LYS B 1 197 ? 24.328 -20.281 2.643 1 97.75 197 LYS B N 1
ATOM 4649 C CA . LYS B 1 197 ? 25.031 -20.109 3.904 1 97.75 197 LYS B CA 1
ATOM 4650 C C . LYS B 1 197 ? 26.516 -20.422 3.746 1 97.75 197 LYS B C 1
ATOM 4652 O O . LYS B 1 197 ? 27.375 -19.781 4.363 1 97.75 197 LYS B O 1
ATOM 4657 N N . SER B 1 198 ? 26.812 -21.328 2.943 1 97.56 198 SER B N 1
ATOM 4658 C CA . SER B 1 198 ? 28.188 -21.812 2.82 1 97.56 198 SER B CA 1
ATOM 4659 C C . SER B 1 198 ? 28.984 -20.984 1.82 1 97.56 198 SER B C 1
ATOM 4661 O O . SER B 1 198 ? 30.203 -21.094 1.76 1 97.56 198 SER B O 1
ATOM 4663 N N . ALA B 1 199 ? 28.344 -20.156 1.104 1 98.25 199 ALA B N 1
ATOM 4664 C CA . ALA B 1 199 ? 29 -19.422 0.03 1 98.25 199 ALA B CA 1
ATOM 4665 C C . ALA B 1 199 ? 29.766 -18.219 0.581 1 98.25 199 ALA B C 1
ATOM 4667 O O . ALA B 1 199 ? 29.344 -17.578 1.541 1 98.25 199 ALA B O 1
ATOM 4668 N N . LYS B 1 200 ? 30.906 -17.922 -0.068 1 98.31 200 LYS B N 1
ATOM 4669 C CA . LYS B 1 200 ? 31.672 -16.719 0.236 1 98.31 200 LYS B CA 1
ATOM 4670 C C . LYS B 1 200 ? 31.422 -15.633 -0.799 1 98.31 200 LYS B C 1
ATOM 4672 O O . LYS B 1 200 ? 31.688 -14.453 -0.551 1 98.31 200 LYS B O 1
ATOM 4677 N N . SER B 1 201 ? 30.953 -16.125 -1.93 1 98.75 201 SER B N 1
ATOM 4678 C CA . SER B 1 201 ? 30.625 -15.195 -3.008 1 98.75 201 SER B CA 1
ATOM 4679 C C . SER B 1 201 ? 29.391 -15.648 -3.771 1 98.75 201 SER B C 1
ATOM 4681 O O . SER B 1 201 ? 29.219 -16.844 -4.031 1 98.75 201 SER B O 1
ATOM 4683 N N . ILE B 1 202 ? 28.547 -14.648 -4.055 1 98.81 202 ILE B N 1
ATOM 4684 C CA . ILE B 1 202 ? 27.281 -14.914 -4.742 1 98.81 202 ILE B CA 1
ATOM 4685 C C . ILE B 1 202 ? 27.094 -13.922 -5.887 1 98.81 202 ILE B C 1
ATOM 4687 O O . ILE B 1 202 ? 27.266 -12.719 -5.699 1 98.81 202 ILE B O 1
ATOM 4691 N N . ILE B 1 203 ? 26.828 -14.438 -7.09 1 98.88 203 ILE B N 1
ATOM 4692 C CA . ILE B 1 203 ? 26.406 -13.609 -8.211 1 98.88 203 ILE B CA 1
ATOM 4693 C C . ILE B 1 203 ? 24.906 -13.789 -8.445 1 98.88 203 ILE B C 1
ATOM 4695 O O . ILE B 1 203 ? 24.406 -14.922 -8.508 1 98.88 203 ILE B O 1
ATOM 4699 N N . ILE B 1 204 ? 24.188 -12.711 -8.461 1 98.94 204 ILE B N 1
ATOM 4700 C CA . ILE B 1 204 ? 22.766 -12.688 -8.781 1 98.94 204 ILE B CA 1
ATOM 4701 C C . ILE B 1 204 ? 22.562 -12.055 -10.156 1 98.94 204 ILE B C 1
ATOM 4703 O O . ILE B 1 204 ? 22.922 -10.891 -10.367 1 98.94 204 ILE B O 1
ATOM 4707 N N . GLY B 1 205 ? 22.062 -12.875 -11.102 1 98.56 205 GLY B N 1
ATOM 4708 C CA . GLY B 1 205 ? 21.781 -12.367 -12.438 1 98.56 205 GLY B CA 1
ATOM 4709 C C . GLY B 1 205 ? 20.375 -11.859 -12.609 1 98.56 205 GLY B C 1
ATOM 4710 O O . GLY B 1 205 ? 19.438 -12.641 -12.727 1 98.56 205 GLY B O 1
ATOM 4711 N N . GLY B 1 206 ? 20.234 -10.531 -12.805 1 98.31 206 GLY B N 1
ATOM 4712 C CA . GLY B 1 206 ? 18.938 -9.883 -12.906 1 98.31 206 GLY B CA 1
ATOM 4713 C C . GLY B 1 206 ? 18.594 -9.039 -11.688 1 98.31 206 GLY B C 1
ATOM 4714 O O . GLY B 1 206 ? 18.531 -9.555 -10.57 1 98.31 206 GLY B O 1
ATOM 4715 N N . ALA B 1 207 ? 18.281 -7.785 -11.945 1 98.5 207 ALA B N 1
ATOM 4716 C CA . ALA B 1 207 ? 18.062 -6.848 -10.852 1 98.5 207 ALA B CA 1
ATOM 4717 C C . ALA B 1 207 ? 16.641 -6.301 -10.875 1 98.5 207 ALA B C 1
ATOM 4719 O O . ALA B 1 207 ? 16.422 -5.098 -10.734 1 98.5 207 ALA B O 1
ATOM 4720 N N . GLY B 1 208 ? 15.703 -7.258 -11.172 1 97.19 208 GLY B N 1
ATOM 4721 C CA . GLY B 1 208 ? 14.305 -6.941 -10.953 1 97.19 208 GLY B CA 1
ATOM 4722 C C . GLY B 1 208 ? 13.891 -7.047 -9.492 1 97.19 208 GLY B C 1
ATOM 4723 O O . GLY B 1 208 ? 14.742 -7.051 -8.602 1 97.19 208 GLY B O 1
ATOM 4724 N N . ALA B 1 209 ? 12.609 -7.152 -9.266 1 96.38 209 ALA B N 1
ATOM 4725 C CA . ALA B 1 209 ? 12.07 -7.148 -7.902 1 96.38 209 ALA B CA 1
ATOM 4726 C C . ALA B 1 209 ? 12.656 -8.297 -7.082 1 96.38 209 ALA B C 1
ATOM 4728 O O . ALA B 1 209 ? 13.164 -8.078 -5.977 1 96.38 209 ALA B O 1
ATOM 4729 N N . VAL B 1 210 ? 12.617 -9.477 -7.613 1 97.56 210 VAL B N 1
ATOM 4730 C CA . VAL B 1 210 ? 13.102 -10.656 -6.898 1 97.56 210 VAL B CA 1
ATOM 4731 C C . VAL B 1 210 ? 14.602 -10.523 -6.652 1 97.56 210 VAL B C 1
ATOM 4733 O O . VAL B 1 210 ? 15.086 -10.852 -5.57 1 97.56 210 VAL B O 1
ATOM 4736 N N . GLY B 1 211 ? 15.328 -10.055 -7.613 1 98.56 211 GLY B N 1
ATOM 4737 C CA . GLY B 1 211 ? 16.766 -9.898 -7.488 1 98.56 211 GLY B CA 1
ATOM 4738 C C . GLY B 1 211 ? 17.172 -8.938 -6.387 1 98.56 211 GLY B C 1
ATOM 4739 O O . GLY B 1 211 ? 18.047 -9.242 -5.574 1 98.56 211 GLY B O 1
ATOM 4740 N N . VAL B 1 212 ? 16.516 -7.797 -6.348 1 98.75 212 VAL B N 1
ATOM 4741 C CA . VAL B 1 212 ? 16.891 -6.793 -5.359 1 98.75 212 VAL B CA 1
ATOM 4742 C C . VAL B 1 212 ? 16.5 -7.27 -3.963 1 98.75 212 VAL B C 1
ATOM 4744 O O . VAL B 1 212 ? 17.219 -7.043 -2.992 1 98.75 212 VAL B O 1
ATOM 4747 N N . GLU B 1 213 ? 15.32 -7.895 -3.859 1 98.62 213 GLU B N 1
ATOM 4748 C CA . GLU B 1 213 ? 14.906 -8.43 -2.566 1 98.62 213 GLU B CA 1
ATOM 4749 C C . GLU B 1 213 ? 15.883 -9.5 -2.072 1 98.62 213 GLU B C 1
ATOM 4751 O O . GLU B 1 213 ? 16.312 -9.453 -0.92 1 98.62 213 GLU B O 1
ATOM 4756 N N . PHE B 1 214 ? 16.234 -10.414 -2.92 1 98.75 214 PHE B N 1
ATOM 4757 C CA . PHE B 1 214 ? 17.125 -11.516 -2.572 1 98.75 214 PHE B CA 1
ATOM 4758 C C . PHE B 1 214 ? 18.5 -11 -2.193 1 98.75 214 PHE B C 1
ATOM 4760 O O . PHE B 1 214 ? 19.062 -11.406 -1.173 1 98.75 214 PHE B O 1
ATOM 4767 N N . ALA B 1 215 ? 19.016 -10.062 -2.975 1 98.88 215 ALA B N 1
ATOM 4768 C CA . ALA B 1 215 ? 20.312 -9.461 -2.666 1 98.88 215 ALA B CA 1
ATOM 4769 C C . ALA B 1 215 ? 20.297 -8.82 -1.28 1 98.88 215 ALA B C 1
ATOM 4771 O O . ALA B 1 215 ? 21.234 -9.023 -0.489 1 98.88 215 ALA B O 1
ATOM 4772 N N . GLY B 1 216 ? 19.266 -8.062 -1.039 1 98.69 216 GLY B N 1
ATOM 4773 C CA . GLY B 1 216 ? 19.141 -7.406 0.252 1 98.69 216 GLY B CA 1
ATOM 4774 C C . GLY B 1 216 ? 19.047 -8.375 1.412 1 98.69 216 GLY B C 1
ATOM 4775 O O . GLY B 1 216 ? 19.656 -8.172 2.459 1 98.69 216 GLY B O 1
ATOM 4776 N N . GLU B 1 217 ? 18.25 -9.422 1.247 1 98.62 217 GLU B N 1
ATOM 4777 C CA . GLU B 1 217 ? 18.078 -10.438 2.287 1 98.62 217 GLU B CA 1
ATOM 4778 C C . GLU B 1 217 ? 19.391 -11.156 2.574 1 98.62 217 GLU B C 1
ATOM 4780 O O . GLU B 1 217 ? 19.766 -11.352 3.734 1 98.62 217 GLU B O 1
ATOM 4785 N N . VAL B 1 218 ? 20.078 -11.547 1.574 1 98.69 218 VAL B N 1
ATOM 4786 C CA . VAL B 1 218 ? 21.328 -12.289 1.724 1 98.69 218 VAL B CA 1
ATOM 4787 C C . VAL B 1 218 ? 22.375 -11.406 2.393 1 98.69 218 VAL B C 1
ATOM 4789 O O . VAL B 1 218 ? 23.062 -11.836 3.324 1 98.69 218 VAL B O 1
ATOM 4792 N N . ALA B 1 219 ? 22.469 -10.172 1.917 1 98.5 219 ALA B N 1
ATOM 4793 C CA . ALA B 1 219 ? 23.453 -9.25 2.473 1 98.5 219 ALA B CA 1
ATOM 4794 C C . ALA B 1 219 ? 23.219 -9.016 3.961 1 98.5 219 ALA B C 1
ATOM 4796 O O . ALA B 1 219 ? 24.156 -8.852 4.734 1 98.5 219 ALA B O 1
ATOM 4797 N N . GLU B 1 220 ? 21.969 -8.953 4.289 1 97.88 220 GLU B N 1
ATOM 4798 C CA . GLU B 1 220 ? 21.641 -8.758 5.699 1 97.88 220 GLU B CA 1
ATOM 4799 C C . GLU B 1 220 ? 21.922 -10.016 6.508 1 97.88 220 GLU B C 1
ATOM 4801 O O . GLU B 1 220 ? 22.438 -9.945 7.625 1 97.88 220 GLU B O 1
ATOM 4806 N N . ALA B 1 221 ? 21.641 -11.18 6 1 98 221 ALA B N 1
ATOM 4807 C CA . ALA B 1 221 ? 21.766 -12.453 6.703 1 98 221 ALA B CA 1
ATOM 4808 C C . ALA B 1 221 ? 23.234 -12.852 6.84 1 98 221 ALA B C 1
ATOM 4810 O O . ALA B 1 221 ? 23.641 -13.445 7.844 1 98 221 ALA B O 1
ATOM 4811 N N . TYR B 1 222 ? 24.031 -12.477 5.828 1 97.94 222 TYR B N 1
ATOM 4812 C CA . TYR B 1 222 ? 25.438 -12.898 5.77 1 97.94 222 TYR B CA 1
ATOM 4813 C C . TYR B 1 222 ? 26.344 -11.734 5.379 1 97.94 222 TYR B C 1
ATOM 4815 O O . TYR B 1 222 ? 26.891 -11.703 4.277 1 97.94 222 TYR B O 1
ATOM 4823 N N . PRO B 1 223 ? 26.594 -10.812 6.246 1 94.94 223 PRO B N 1
ATOM 4824 C CA . PRO B 1 223 ? 27.359 -9.609 5.93 1 94.94 223 PRO B CA 1
ATOM 4825 C C . PRO B 1 223 ? 28.766 -9.93 5.422 1 94.94 223 PRO B C 1
ATOM 4827 O O . PRO B 1 223 ? 29.391 -9.102 4.75 1 94.94 223 PRO B O 1
ATOM 4830 N N . GLY B 1 224 ? 29.281 -11.031 5.574 1 95.44 224 GLY B N 1
ATOM 4831 C CA . GLY B 1 224 ? 30.625 -11.375 5.141 1 95.44 224 GLY B CA 1
ATOM 4832 C C . GLY B 1 224 ? 30.672 -11.938 3.73 1 95.44 224 GLY B C 1
ATOM 4833 O O . GLY B 1 224 ? 31.75 -12.055 3.139 1 95.44 224 GLY B O 1
ATOM 4834 N N . VAL B 1 225 ? 29.562 -12.18 3.121 1 98 225 VAL B N 1
ATOM 4835 C CA . VAL B 1 225 ? 29.484 -12.766 1.784 1 98 225 VAL B CA 1
ATOM 4836 C C . VAL B 1 225 ? 29.547 -11.656 0.735 1 98 225 VAL B C 1
ATOM 4838 O O . VAL B 1 225 ? 28.922 -10.602 0.899 1 98 225 VAL B O 1
ATOM 4841 N N . GLU B 1 226 ? 30.359 -11.836 -0.286 1 98.56 226 GLU B N 1
ATOM 4842 C CA . GLU B 1 226 ? 30.391 -10.906 -1.408 1 98.56 226 GLU B CA 1
ATOM 4843 C C . GLU B 1 226 ? 29.219 -11.125 -2.352 1 98.56 226 GLU B C 1
ATOM 4845 O O . GLU B 1 226 ? 29.109 -12.172 -3 1 98.56 226 GLU B O 1
ATOM 4850 N N . VAL B 1 227 ? 28.375 -10.164 -2.432 1 98.88 227 VAL B N 1
ATOM 4851 C CA . VAL B 1 227 ? 27.203 -10.273 -3.295 1 98.88 227 VAL B CA 1
ATOM 4852 C C . VAL B 1 227 ? 27.359 -9.328 -4.484 1 98.88 227 VAL B C 1
ATOM 4854 O O . VAL B 1 227 ? 27.547 -8.125 -4.309 1 98.88 227 VAL B O 1
ATOM 4857 N N . THR B 1 228 ? 27.297 -9.859 -5.688 1 98.88 228 THR B N 1
ATOM 4858 C CA . THR B 1 228 ? 27.297 -9.086 -6.926 1 98.88 228 THR B CA 1
ATOM 4859 C C . THR B 1 228 ? 25.953 -9.219 -7.645 1 98.88 228 THR B C 1
ATOM 4861 O O . THR B 1 228 ? 25.516 -10.336 -7.938 1 98.88 228 THR B O 1
ATOM 4864 N N . LEU B 1 229 ? 25.297 -8.109 -7.867 1 98.88 229 LEU B N 1
ATOM 4865 C CA . LEU B 1 229 ? 24.016 -8.047 -8.555 1 98.88 229 LEU B CA 1
ATOM 4866 C C . LEU B 1 229 ? 24.172 -7.473 -9.953 1 98.88 229 LEU B C 1
ATOM 4868 O O . LEU B 1 229 ? 24.656 -6.348 -10.125 1 98.88 229 LEU B O 1
ATOM 4872 N N . LEU B 1 230 ? 23.828 -8.289 -10.938 1 98.81 230 LEU B N 1
ATOM 4873 C CA . LEU B 1 230 ? 23.953 -7.883 -12.336 1 98.81 230 LEU B CA 1
ATOM 4874 C C . LEU B 1 230 ? 22.641 -7.359 -12.883 1 98.81 230 LEU B C 1
ATOM 4876 O O . LEU B 1 230 ? 21.578 -7.91 -12.578 1 98.81 230 LEU B O 1
ATOM 4880 N N . THR B 1 231 ? 22.656 -6.297 -13.602 1 98.5 231 THR B N 1
ATOM 4881 C CA . THR B 1 231 ? 21.5 -5.789 -14.344 1 98.5 231 THR B CA 1
ATOM 4882 C C . THR B 1 231 ? 21.891 -5.504 -15.797 1 98.5 231 THR B C 1
ATOM 4884 O O . THR B 1 231 ? 23.016 -5.098 -16.078 1 98.5 231 THR B O 1
ATOM 4887 N N . ASN B 1 232 ? 20.984 -5.77 -16.656 1 97.62 232 ASN B N 1
ATOM 4888 C CA . ASN B 1 232 ? 21.234 -5.48 -18.078 1 97.62 232 ASN B CA 1
ATOM 4889 C C . ASN B 1 232 ? 20.922 -4.027 -18.406 1 97.62 232 ASN B C 1
ATOM 4891 O O . ASN B 1 232 ? 21.047 -3.615 -19.562 1 97.62 232 ASN B O 1
ATOM 4895 N N . SER B 1 233 ? 20.531 -3.242 -17.438 1 97.38 233 SER B N 1
ATOM 4896 C CA . SER B 1 233 ? 20.188 -1.834 -17.594 1 97.38 233 SER B CA 1
ATOM 4897 C C . SER B 1 233 ? 21.188 -0.929 -16.891 1 97.38 233 SER B C 1
ATOM 4899 O O . SER B 1 233 ? 22.203 -1.397 -16.391 1 97.38 233 SER B O 1
ATOM 4901 N N . ASP B 1 234 ? 20.859 0.364 -16.906 1 97.69 234 ASP B N 1
ATOM 4902 C CA . ASP B 1 234 ? 21.75 1.364 -16.312 1 97.69 234 ASP B CA 1
ATOM 4903 C C . ASP B 1 234 ? 21.688 1.316 -14.789 1 97.69 234 ASP B C 1
ATOM 4905 O O . ASP B 1 234 ? 22.594 1.803 -14.109 1 97.69 234 ASP B O 1
ATOM 4909 N N . ASN B 1 235 ? 20.672 0.793 -14.281 1 97.69 235 ASN B N 1
ATOM 4910 C CA . ASN B 1 235 ? 20.453 0.667 -12.844 1 97.69 235 ASN B CA 1
ATOM 4911 C C . ASN B 1 235 ? 19.484 -0.466 -12.523 1 97.69 235 ASN B C 1
ATOM 4913 O O . ASN B 1 235 ? 18.938 -1.097 -13.43 1 97.69 235 ASN B O 1
ATOM 4917 N N . VAL B 1 236 ? 19.375 -0.795 -11.234 1 98.44 236 VAL B N 1
ATOM 4918 C CA . VAL B 1 236 ? 18.438 -1.828 -10.797 1 98.44 236 VAL B CA 1
ATOM 4919 C C . VAL B 1 236 ? 17.016 -1.377 -11.07 1 98.44 236 VAL B C 1
ATOM 4921 O O . VAL B 1 236 ? 16.75 -0.188 -11.273 1 98.44 236 VAL B O 1
ATOM 4924 N N . LEU B 1 237 ? 16.125 -2.344 -11.141 1 97.69 237 LEU B N 1
ATOM 4925 C CA . LEU B 1 237 ? 14.688 -2.127 -11.211 1 97.69 237 LEU B CA 1
ATOM 4926 C C . LEU B 1 237 ? 14.32 -1.335 -12.461 1 97.69 237 LEU B C 1
ATOM 4928 O O . LEU B 1 237 ? 13.617 -0.324 -12.383 1 97.69 237 LEU B O 1
ATOM 4932 N N . SER B 1 238 ? 14.875 -1.878 -13.578 1 95.44 238 SER B N 1
ATOM 4933 C CA . SER B 1 238 ? 14.5 -1.292 -14.859 1 95.44 238 SER B CA 1
ATOM 4934 C C . SER B 1 238 ? 12.984 -1.262 -15.031 1 95.44 238 SER B C 1
ATOM 4936 O O . SER B 1 238 ? 12.297 -2.232 -14.703 1 95.44 238 SER B O 1
ATOM 4938 N N . GLY B 1 239 ? 12.422 -0.128 -15.484 1 91.75 239 GLY B N 1
ATOM 4939 C CA . GLY B 1 239 ? 10.984 0.008 -15.688 1 91.75 239 GLY B CA 1
ATOM 4940 C C . GLY B 1 239 ? 10.289 0.736 -14.555 1 91.75 239 GLY B C 1
ATOM 4941 O O . GLY B 1 239 ? 9.156 1.193 -14.711 1 91.75 239 GLY B O 1
ATOM 4942 N N . PHE B 1 240 ? 10.977 0.849 -13.422 1 93.25 240 PHE B N 1
ATOM 4943 C CA . PHE B 1 240 ? 10.43 1.611 -12.305 1 93.25 240 PHE B CA 1
ATOM 4944 C C . PHE B 1 240 ? 10.82 3.08 -12.414 1 93.25 240 PHE B C 1
ATOM 4946 O O . PHE B 1 240 ? 11.656 3.447 -13.242 1 93.25 240 PHE B O 1
ATOM 4953 N N . ARG B 1 241 ? 10.18 3.885 -11.547 1 88.38 241 ARG B N 1
ATOM 4954 C CA . ARG B 1 241 ? 10.516 5.305 -11.516 1 88.38 241 ARG B CA 1
ATOM 4955 C C . ARG B 1 241 ? 11.914 5.52 -10.938 1 88.38 241 ARG B C 1
ATOM 4957 O O . ARG B 1 241 ? 12.344 4.781 -10.047 1 88.38 241 ARG B O 1
ATOM 4964 N N . GLU B 1 242 ? 12.484 6.594 -11.32 1 91.31 242 GLU B N 1
ATOM 4965 C CA . GLU B 1 242 ? 13.883 6.855 -10.984 1 91.31 242 GLU B CA 1
ATOM 4966 C C . GLU B 1 242 ? 14.078 6.957 -9.477 1 91.31 242 GLU B C 1
ATOM 4968 O O . GLU B 1 242 ? 15.047 6.422 -8.93 1 91.31 242 GLU B O 1
ATOM 4973 N N . PRO B 1 243 ? 13.203 7.598 -8.703 1 87 243 PRO B N 1
ATOM 4974 C CA . PRO B 1 243 ? 13.414 7.641 -7.25 1 87 243 PRO B CA 1
ATOM 4975 C C . PRO B 1 243 ? 13.438 6.254 -6.617 1 87 243 PRO B C 1
ATOM 4977 O O . PRO B 1 243 ? 14.227 6.004 -5.703 1 87 243 PRO B O 1
ATOM 4980 N N . THR B 1 244 ? 12.641 5.422 -7.125 1 93.62 244 THR B N 1
ATOM 4981 C CA . THR B 1 244 ? 12.602 4.047 -6.633 1 93.62 244 THR B CA 1
ATOM 4982 C C . THR B 1 244 ? 13.898 3.318 -6.973 1 93.62 244 THR B C 1
ATOM 4984 O O . THR B 1 244 ? 14.492 2.658 -6.113 1 93.62 244 THR B O 1
ATOM 4987 N N . ARG B 1 245 ? 14.336 3.494 -8.188 1 97.31 245 ARG B N 1
ATOM 4988 C CA . ARG B 1 245 ? 15.555 2.846 -8.664 1 97.31 245 ARG B CA 1
ATOM 4989 C C . ARG B 1 245 ? 16.766 3.326 -7.871 1 97.31 245 ARG B C 1
ATOM 4991 O O . ARG B 1 245 ? 17.578 2.516 -7.418 1 97.31 245 ARG B O 1
ATOM 4998 N N . GLN B 1 246 ? 16.859 4.598 -7.676 1 94.81 246 GLN B N 1
ATOM 4999 C CA . GLN B 1 246 ? 17.984 5.188 -6.953 1 94.81 246 GLN B CA 1
ATOM 5000 C C . GLN B 1 246 ? 17.984 4.75 -5.492 1 94.81 246 GLN B C 1
ATOM 5002 O O . GLN B 1 246 ? 19.031 4.445 -4.93 1 94.81 246 GLN B O 1
ATOM 5007 N N . LYS B 1 247 ? 16.844 4.754 -4.934 1 94.38 247 LYS B N 1
ATOM 5008 C CA . LYS B 1 247 ? 16.75 4.336 -3.537 1 94.38 247 LYS B CA 1
ATOM 5009 C C . LYS B 1 247 ? 17.172 2.875 -3.371 1 94.38 247 LYS B C 1
ATOM 5011 O O . LYS B 1 247 ? 17.875 2.529 -2.424 1 94.38 247 LYS B O 1
ATOM 5016 N N . ALA B 1 248 ? 16.703 2.047 -4.246 1 98.38 248 ALA B N 1
ATOM 5017 C CA . ALA B 1 248 ? 17.078 0.637 -4.191 1 98.38 248 ALA B CA 1
ATOM 5018 C C . ALA B 1 248 ? 18.594 0.475 -4.285 1 98.38 248 ALA B C 1
ATOM 5020 O O . ALA B 1 248 ? 19.203 -0.25 -3.492 1 98.38 248 ALA B O 1
ATOM 5021 N N . ALA B 1 249 ? 19.172 1.145 -5.234 1 98.56 249 ALA B N 1
ATOM 5022 C CA . ALA B 1 249 ? 20.609 1.068 -5.414 1 98.56 249 ALA B CA 1
ATOM 5023 C C . ALA B 1 249 ? 21.344 1.541 -4.164 1 98.56 249 ALA B C 1
ATOM 5025 O O . ALA B 1 249 ? 22.312 0.903 -3.721 1 98.56 249 ALA B O 1
ATOM 5026 N N . LYS B 1 250 ? 20.875 2.586 -3.639 1 96.69 250 LYS B N 1
ATOM 5027 C CA . LYS B 1 250 ? 21.5 3.15 -2.449 1 96.69 250 LYS B CA 1
ATOM 5028 C C . LYS B 1 250 ? 21.438 2.172 -1.279 1 96.69 250 LYS B C 1
ATOM 5030 O O . LYS B 1 250 ? 22.438 1.939 -0.604 1 96.69 250 LYS B O 1
ATOM 5035 N N . VAL B 1 251 ? 20.312 1.632 -1.036 1 97.75 251 VAL B N 1
ATOM 5036 C CA . VAL B 1 251 ? 20.109 0.702 0.071 1 97.75 251 VAL B CA 1
ATOM 5037 C C . VAL B 1 251 ? 21.016 -0.516 -0.11 1 97.75 251 VAL B C 1
ATOM 5039 O O . VAL B 1 251 ? 21.672 -0.955 0.836 1 97.75 251 VAL B O 1
ATOM 5042 N N . LEU B 1 252 ? 21.047 -1.049 -1.302 1 98.69 252 LEU B N 1
ATOM 5043 C CA . LEU B 1 252 ? 21.844 -2.236 -1.584 1 98.69 252 LEU B CA 1
ATOM 5044 C C . LEU B 1 252 ? 23.344 -1.943 -1.428 1 98.69 252 LEU B C 1
ATOM 5046 O O . LEU B 1 252 ? 24.078 -2.742 -0.845 1 98.69 252 LEU B O 1
ATOM 5050 N N . LYS B 1 253 ? 23.75 -0.812 -1.902 1 98.44 253 LYS B N 1
ATOM 5051 C CA . LYS B 1 253 ? 25.156 -0.424 -1.755 1 98.44 253 LYS B CA 1
ATOM 5052 C C . LYS B 1 253 ? 25.531 -0.26 -0.284 1 98.44 253 LYS B C 1
ATOM 5054 O O . LYS B 1 253 ? 26.609 -0.667 0.135 1 98.44 253 LYS B O 1
ATOM 5059 N N . GLN B 1 254 ? 24.641 0.287 0.416 1 96.94 254 GLN B N 1
ATOM 5060 C CA . GLN B 1 254 ? 24.859 0.458 1.847 1 96.94 254 GLN B CA 1
ATOM 5061 C C . GLN B 1 254 ? 25.016 -0.891 2.545 1 96.94 254 GLN B C 1
ATOM 5063 O O . GLN B 1 254 ? 25.719 -1 3.551 1 96.94 254 GLN B O 1
ATOM 5068 N N . LYS B 1 255 ? 24.469 -1.91 1.974 1 97.75 255 LYS B N 1
ATOM 5069 C CA . LYS B 1 255 ? 24.547 -3.252 2.543 1 97.75 255 LYS B CA 1
ATOM 5070 C C . LYS B 1 255 ? 25.734 -4.02 1.981 1 97.75 255 LYS B C 1
ATOM 5072 O O . LYS B 1 255 ? 25.938 -5.191 2.309 1 97.75 255 LYS B O 1
ATOM 5077 N N . GLY B 1 256 ? 26.422 -3.369 1.103 1 97.94 256 GLY B N 1
ATOM 5078 C CA . GLY B 1 256 ? 27.641 -3.965 0.596 1 97.94 256 GLY B CA 1
ATOM 5079 C C . GLY B 1 256 ? 27.453 -4.715 -0.709 1 97.94 256 GLY B C 1
ATOM 5080 O O . GLY B 1 256 ? 28.344 -5.422 -1.165 1 97.94 256 GLY B O 1
ATOM 5081 N N . VAL B 1 257 ? 26.344 -4.582 -1.307 1 98.81 257 VAL B N 1
ATOM 5082 C CA . VAL B 1 257 ? 26.078 -5.27 -2.568 1 98.81 257 VAL B CA 1
ATOM 5083 C C . VAL B 1 257 ? 26.75 -4.512 -3.715 1 98.81 257 VAL B C 1
ATOM 5085 O O . VAL B 1 257 ? 26.594 -3.297 -3.84 1 98.81 257 VAL B O 1
ATOM 5088 N N . LYS B 1 258 ? 27.5 -5.234 -4.477 1 98.75 258 LYS B N 1
ATOM 5089 C CA . LYS B 1 258 ? 28.094 -4.672 -5.688 1 98.75 258 LYS B CA 1
ATOM 5090 C C . LYS B 1 258 ? 27.125 -4.766 -6.863 1 98.75 258 LYS B C 1
ATOM 5092 O O . LYS B 1 258 ? 26.688 -5.863 -7.234 1 98.75 258 LYS B O 1
ATOM 5097 N N . ILE B 1 259 ? 26.812 -3.643 -7.43 1 98.88 259 ILE B N 1
ATOM 5098 C CA . ILE B 1 259 ? 25.906 -3.607 -8.57 1 98.88 259 ILE B CA 1
ATOM 5099 C C . ILE B 1 259 ? 26.703 -3.389 -9.852 1 98.88 259 ILE B C 1
ATOM 5101 O O . ILE B 1 259 ? 27.453 -2.428 -9.961 1 98.88 259 ILE B O 1
ATOM 5105 N N . LEU B 1 260 ? 26.562 -4.328 -10.75 1 98.69 260 LEU B N 1
ATOM 5106 C CA . LEU B 1 260 ? 27.156 -4.16 -12.07 1 98.69 260 LEU B CA 1
ATOM 5107 C C . LEU B 1 260 ? 26.078 -3.896 -13.117 1 98.69 260 LEU B C 1
ATOM 5109 O O . LEU B 1 260 ? 25.266 -4.773 -13.422 1 98.69 260 LEU B O 1
ATOM 5113 N N . ALA B 1 261 ? 26.094 -2.693 -13.656 1 98.12 261 ALA B N 1
ATOM 5114 C CA . ALA B 1 261 ? 25.125 -2.26 -14.664 1 98.12 261 ALA B CA 1
ATOM 5115 C C . ALA B 1 261 ? 25.562 -2.672 -16.062 1 98.12 261 ALA B C 1
ATOM 5117 O O . ALA B 1 261 ? 26.719 -3.059 -16.266 1 98.12 261 ALA B O 1
ATOM 5118 N N . ASP B 1 262 ? 24.625 -2.695 -17 1 97.69 262 ASP B N 1
ATOM 5119 C CA . ASP B 1 262 ? 24.859 -2.996 -18.406 1 97.69 262 ASP B CA 1
ATOM 5120 C C . ASP B 1 262 ? 25.531 -4.352 -18.578 1 97.69 262 ASP B C 1
ATOM 5122 O O . ASP B 1 262 ? 26.484 -4.484 -19.344 1 97.69 262 ASP B O 1
ATOM 5126 N N . LYS B 1 263 ? 25.109 -5.305 -17.766 1 97.38 263 LYS B N 1
ATOM 5127 C CA . LYS B 1 263 ? 25.609 -6.676 -17.812 1 97.38 263 LYS B CA 1
ATOM 5128 C C . LYS B 1 263 ? 24.484 -7.652 -18.141 1 97.38 263 LYS B C 1
ATOM 5130 O O . LYS B 1 263 ? 23.672 -7.996 -17.266 1 97.38 263 LYS B O 1
ATOM 5135 N N . THR B 1 264 ? 24.469 -8.125 -19.359 1 97.44 264 THR B N 1
ATOM 5136 C CA . THR B 1 264 ? 23.531 -9.164 -19.766 1 97.44 264 THR B CA 1
ATOM 5137 C C . THR B 1 264 ? 24.172 -10.547 -19.656 1 97.44 264 THR B C 1
ATOM 5139 O O . THR B 1 264 ? 25.172 -10.828 -20.312 1 97.44 264 THR B O 1
ATOM 5142 N N . VAL B 1 265 ? 23.625 -11.406 -18.859 1 98 265 VAL B N 1
ATOM 5143 C CA . VAL B 1 265 ? 24.141 -12.766 -18.703 1 98 265 VAL B CA 1
ATOM 5144 C C . VAL B 1 265 ? 23.781 -13.594 -19.938 1 98 265 VAL B C 1
ATOM 5146 O O . VAL B 1 265 ? 22.609 -13.664 -20.312 1 98 265 VAL B O 1
ATOM 5149 N N . THR B 1 266 ? 24.719 -14.227 -20.484 1 97.25 266 THR B N 1
ATOM 5150 C CA . THR B 1 266 ? 24.469 -15.047 -21.656 1 97.25 266 THR B CA 1
ATOM 5151 C C . THR B 1 266 ? 24.547 -16.531 -21.328 1 97.25 266 THR B C 1
ATOM 5153 O O . THR B 1 266 ? 23.891 -17.359 -21.969 1 97.25 266 THR B O 1
ATOM 5156 N N . SER B 1 267 ? 25.375 -16.844 -20.359 1 97 267 SER B N 1
ATOM 5157 C CA . SER B 1 267 ? 25.469 -18.234 -19.922 1 97 267 SER B CA 1
ATOM 5158 C C . SER B 1 267 ? 26.062 -18.328 -18.516 1 97 267 SER B C 1
ATOM 5160 O O . SER B 1 267 ? 26.734 -17.406 -18.062 1 97 267 SER B O 1
ATOM 5162 N N . ALA B 1 268 ? 25.719 -19.375 -17.859 1 98 268 ALA B N 1
ATOM 5163 C CA . ALA B 1 268 ? 26.234 -19.688 -16.531 1 98 268 ALA B CA 1
ATOM 5164 C C . ALA B 1 268 ? 26.375 -21.188 -16.328 1 98 268 ALA B C 1
ATOM 5166 O O . ALA B 1 268 ? 25.484 -21.953 -16.688 1 98 268 ALA B O 1
ATOM 5167 N N . SER B 1 269 ? 27.531 -21.594 -15.844 1 96.56 269 SER B N 1
ATOM 5168 C CA . SER B 1 269 ? 27.781 -23.016 -15.594 1 96.56 269 SER B CA 1
ATOM 5169 C C . SER B 1 269 ? 28.828 -23.203 -14.508 1 96.56 269 SER B C 1
ATOM 5171 O O . SER B 1 269 ? 29.594 -22.297 -14.211 1 96.56 269 SER B O 1
ATOM 5173 N N . LYS B 1 270 ? 28.766 -24.391 -13.961 1 96.12 270 LYS B N 1
ATOM 5174 C CA . LYS B 1 270 ? 29.781 -24.75 -12.969 1 96.12 270 LYS B CA 1
ATOM 5175 C C . LYS B 1 270 ? 31.062 -25.234 -13.633 1 96.12 270 LYS B C 1
ATOM 5177 O O . LYS B 1 270 ? 31 -25.938 -14.648 1 96.12 270 LYS B O 1
ATOM 5182 N N . ASP B 1 271 ? 32.156 -24.828 -13.047 1 94.88 271 ASP B N 1
ATOM 5183 C CA . ASP B 1 271 ? 33.438 -25.359 -13.516 1 94.88 271 ASP B CA 1
ATOM 5184 C C . ASP B 1 271 ? 33.844 -26.609 -12.734 1 94.88 271 ASP B C 1
ATOM 5186 O O . ASP B 1 271 ? 33.031 -27.141 -11.953 1 94.88 271 ASP B O 1
ATOM 5190 N N . SER B 1 272 ? 34.969 -27.094 -12.977 1 93.75 272 SER B N 1
ATOM 5191 C CA . SER B 1 272 ? 35.438 -28.375 -12.414 1 93.75 272 SER B CA 1
ATOM 5192 C C . SER B 1 272 ? 35.625 -28.266 -10.906 1 93.75 272 SER B C 1
ATOM 5194 O O . SER B 1 272 ? 35.531 -29.266 -10.195 1 93.75 272 SER B O 1
ATOM 5196 N N . ALA B 1 273 ? 35.812 -27.062 -10.422 1 93.5 273 ALA B N 1
ATOM 5197 C CA . ALA B 1 273 ? 36.031 -26.844 -8.992 1 93.5 273 ALA B CA 1
ATOM 5198 C C . ALA B 1 273 ? 34.719 -26.609 -8.273 1 93.5 273 ALA B C 1
ATOM 5200 O O . ALA B 1 273 ? 34.688 -26.438 -7.055 1 93.5 273 ALA B O 1
ATOM 5201 N N . GLY B 1 274 ? 33.688 -26.594 -9 1 94.19 274 GLY B N 1
ATOM 5202 C CA . GLY B 1 274 ? 32.344 -26.422 -8.406 1 94.19 274 GLY B CA 1
ATOM 5203 C C . GLY B 1 274 ? 31.922 -24.969 -8.32 1 94.19 274 GLY B C 1
ATOM 5204 O O . GLY B 1 274 ? 30.844 -24.672 -7.797 1 94.19 274 GLY B O 1
ATOM 5205 N N . LYS B 1 275 ? 32.719 -24.109 -8.867 1 97 275 LYS B N 1
ATOM 5206 C CA . LYS B 1 275 ? 32.375 -22.688 -8.883 1 97 275 LYS B CA 1
ATOM 5207 C C . LYS B 1 275 ? 31.562 -22.328 -10.125 1 97 275 LYS B C 1
ATOM 5209 O O . LYS B 1 275 ? 31.688 -22.984 -11.164 1 97 275 LYS B O 1
ATOM 5214 N N . TRP B 1 276 ? 30.734 -21.359 -10 1 98.31 276 TRP B N 1
ATOM 5215 C CA . TRP B 1 276 ? 29.922 -20.906 -11.125 1 98.31 276 TRP B CA 1
ATOM 5216 C C . TRP B 1 276 ? 30.672 -19.875 -11.961 1 98.31 276 TRP B C 1
ATOM 5218 O O . TRP B 1 276 ? 31.25 -18.922 -11.414 1 98.31 276 TRP B O 1
ATOM 5228 N N . ASN B 1 277 ? 30.719 -20.094 -13.227 1 98.31 277 ASN B N 1
ATOM 5229 C CA . ASN B 1 277 ? 31.188 -19.109 -14.195 1 98.31 277 ASN B CA 1
ATOM 5230 C C . ASN B 1 277 ? 30.031 -18.469 -14.945 1 98.31 277 ASN B C 1
ATOM 5232 O O . ASN B 1 277 ? 29.266 -19.156 -15.625 1 98.31 277 ASN B O 1
ATOM 5236 N N . VAL B 1 278 ? 29.906 -17.125 -14.836 1 98.5 278 VAL B N 1
ATOM 5237 C CA . VAL B 1 278 ? 28.844 -16.359 -15.461 1 98.5 278 VAL B CA 1
ATOM 5238 C C . VAL B 1 278 ? 29.422 -15.492 -16.578 1 98.5 278 VAL B C 1
ATOM 5240 O O . VAL B 1 278 ? 30.266 -14.625 -16.344 1 98.5 278 VAL B O 1
ATOM 5243 N N . VAL B 1 279 ? 28.953 -15.766 -17.75 1 98.25 279 VAL B N 1
ATOM 5244 C CA . VAL B 1 279 ? 29.438 -15.031 -18.922 1 98.25 279 VAL B CA 1
ATOM 5245 C C . VAL B 1 279 ? 28.438 -13.953 -19.297 1 98.25 279 VAL B C 1
ATOM 5247 O O . VAL B 1 279 ? 27.219 -14.203 -19.359 1 98.25 279 VAL B O 1
ATOM 5250 N N . THR B 1 280 ? 28.953 -12.742 -19.547 1 97.94 280 THR B N 1
ATOM 5251 C CA . THR B 1 280 ? 28.094 -11.625 -19.938 1 97.94 280 THR B CA 1
ATOM 5252 C C . THR B 1 280 ? 28.281 -11.305 -21.422 1 97.94 280 THR B C 1
ATOM 5254 O O . THR B 1 280 ? 29.266 -11.734 -22.031 1 97.94 280 THR B O 1
ATOM 5257 N N . ALA B 1 281 ? 27.375 -10.625 -21.969 1 97.38 281 ALA B N 1
ATOM 5258 C CA . ALA B 1 281 ? 27.328 -10.328 -23.391 1 97.38 281 ALA B CA 1
ATOM 5259 C C . ALA B 1 281 ? 28.562 -9.523 -23.828 1 97.38 281 ALA B C 1
ATOM 5261 O O . ALA B 1 281 ? 28.984 -9.602 -24.984 1 97.38 281 ALA B O 1
ATOM 5262 N N . ASP B 1 282 ? 29.141 -8.781 -22.969 1 95.75 282 ASP B N 1
ATOM 5263 C CA . ASP B 1 282 ? 30.312 -7.988 -23.312 1 95.75 282 ASP B CA 1
ATOM 5264 C C . ASP B 1 282 ? 31.578 -8.836 -23.25 1 95.75 282 ASP B C 1
ATOM 5266 O O . ASP B 1 282 ? 32.688 -8.32 -23.375 1 95.75 282 ASP B O 1
ATOM 5270 N N . GLY B 1 283 ? 31.516 -10.047 -22.938 1 95.19 283 GLY B N 1
ATOM 5271 C CA . GLY B 1 283 ? 32.625 -10.969 -23.016 1 95.19 283 GLY B CA 1
ATOM 5272 C C . GLY B 1 283 ? 33.312 -11.203 -21.672 1 95.19 283 GLY B C 1
ATOM 5273 O O . GLY B 1 283 ? 34.281 -11.961 -21.594 1 95.19 283 GLY B O 1
ATOM 5274 N N . GLN B 1 284 ? 32.781 -10.648 -20.672 1 97 284 GLN B N 1
ATOM 5275 C CA . GLN B 1 284 ? 33.344 -10.836 -19.344 1 97 284 GLN B CA 1
ATOM 5276 C C . GLN B 1 284 ? 32.875 -12.133 -18.703 1 97 284 GLN B C 1
ATOM 5278 O O . GLN B 1 284 ? 31.719 -12.531 -18.906 1 97 284 GLN B O 1
ATOM 5283 N N . THR B 1 285 ? 33.781 -12.812 -18 1 97.94 285 THR B N 1
ATOM 5284 C CA . THR B 1 285 ? 33.438 -13.969 -17.172 1 97.94 285 THR B CA 1
ATOM 5285 C C . THR B 1 285 ? 33.594 -13.648 -15.695 1 97.94 285 THR B C 1
ATOM 5287 O O . THR B 1 285 ? 34.688 -13.266 -15.258 1 97.94 285 THR B O 1
ATOM 5290 N N . LEU B 1 286 ? 32.531 -13.773 -14.953 1 98.38 286 LEU B N 1
ATOM 5291 C CA . LEU B 1 286 ? 32.531 -13.609 -13.508 1 98.38 286 LEU B CA 1
ATOM 5292 C C . LEU B 1 286 ? 32.438 -14.961 -12.805 1 98.38 286 LEU B C 1
ATOM 5294 O O . LEU B 1 286 ? 31.688 -15.836 -13.25 1 98.38 286 LEU B O 1
ATOM 5298 N N . THR B 1 287 ? 33.188 -15.141 -11.75 1 98.31 287 THR B N 1
ATOM 5299 C CA . THR B 1 287 ? 33.188 -16.406 -11.023 1 98.31 287 THR B CA 1
ATOM 5300 C C . THR B 1 287 ? 32.75 -16.203 -9.578 1 98.31 287 THR B C 1
ATOM 5302 O O . THR B 1 287 ? 33.125 -15.203 -8.953 1 98.31 287 THR B O 1
ATOM 5305 N N . ALA B 1 288 ? 31.984 -17.141 -9.055 1 98.62 288 ALA B N 1
ATOM 5306 C CA . ALA B 1 288 ? 31.547 -17.125 -7.66 1 98.62 288 ALA B CA 1
ATOM 5307 C C . ALA B 1 288 ? 31.25 -18.531 -7.156 1 98.62 288 ALA B C 1
ATOM 5309 O O . ALA B 1 288 ? 31.203 -19.484 -7.941 1 98.62 288 ALA B O 1
ATOM 5310 N N . ASP B 1 289 ? 31.094 -18.656 -5.848 1 98.5 289 ASP B N 1
ATOM 5311 C CA . ASP B 1 289 ? 30.703 -19.938 -5.266 1 98.5 289 ASP B CA 1
ATOM 5312 C C . ASP B 1 289 ? 29.328 -20.359 -5.746 1 98.5 289 ASP B C 1
ATOM 5314 O O . ASP B 1 289 ? 29.094 -21.531 -6.047 1 98.5 289 ASP B O 1
ATOM 5318 N N . ILE B 1 290 ? 28.391 -19.375 -5.812 1 98.25 290 ILE B N 1
ATOM 5319 C CA . ILE B 1 290 ? 27.062 -19.719 -6.316 1 98.25 290 ILE B CA 1
ATOM 5320 C C . ILE B 1 290 ? 26.562 -18.609 -7.246 1 98.25 290 ILE B C 1
ATOM 5322 O O . ILE B 1 290 ? 27 -17.453 -7.141 1 98.25 290 ILE B O 1
ATOM 5326 N N . TYR B 1 291 ? 25.75 -19.016 -8.219 1 98.81 291 TYR B N 1
ATOM 5327 C CA . TYR B 1 291 ? 25.031 -18.141 -9.125 1 98.81 291 TYR B CA 1
ATOM 5328 C C . TYR B 1 291 ? 23.516 -18.391 -9.039 1 98.81 291 TYR B C 1
ATOM 5330 O O . TYR B 1 291 ? 23.078 -19.547 -9.055 1 98.81 291 TYR B O 1
ATOM 5338 N N . VAL B 1 292 ? 22.781 -17.344 -8.844 1 98.88 292 VAL B N 1
ATOM 5339 C CA . VAL B 1 292 ? 21.328 -17.422 -8.82 1 98.88 292 VAL B CA 1
ATOM 5340 C C . VAL B 1 292 ? 20.734 -16.547 -9.914 1 98.88 292 VAL B C 1
ATOM 5342 O O . VAL B 1 292 ? 20.953 -15.328 -9.922 1 98.88 292 VAL B O 1
ATOM 5345 N N . SER B 1 293 ? 19.984 -17.141 -10.773 1 98.69 293 SER B N 1
ATOM 5346 C CA . SER B 1 293 ? 19.344 -16.438 -11.875 1 98.69 293 SER B CA 1
ATOM 5347 C C . SER B 1 293 ? 18 -15.844 -11.461 1 98.69 293 SER B C 1
ATOM 5349 O O . SER B 1 293 ? 17.109 -16.578 -11.039 1 98.69 293 SER B O 1
ATOM 5351 N N . THR B 1 294 ? 17.828 -14.523 -11.539 1 98.19 294 THR B N 1
ATOM 5352 C CA . THR B 1 294 ? 16.547 -13.828 -11.359 1 98.19 294 THR B CA 1
ATOM 5353 C C . THR B 1 294 ? 16.203 -13.008 -12.594 1 98.19 294 THR B C 1
ATOM 5355 O O . THR B 1 294 ? 15.797 -11.852 -12.484 1 98.19 294 THR B O 1
ATOM 5358 N N . THR B 1 295 ? 16.344 -13.586 -13.758 1 95.44 295 THR B N 1
ATOM 5359 C CA . THR B 1 295 ? 16.281 -12.875 -15.031 1 95.44 295 THR B CA 1
ATOM 5360 C C . THR B 1 295 ? 14.875 -12.984 -15.633 1 95.44 295 THR B C 1
ATOM 5362 O O . THR B 1 295 ? 14.672 -12.68 -16.812 1 95.44 295 THR B O 1
ATOM 5365 N N . GLY B 1 296 ? 13.93 -13.406 -14.891 1 93.88 296 GLY B N 1
ATOM 5366 C CA . GLY B 1 296 ? 12.578 -13.484 -15.414 1 93.88 296 GLY B CA 1
ATOM 5367 C C . GLY B 1 296 ? 11.93 -14.836 -15.18 1 93.88 296 GLY B C 1
ATOM 5368 O O . GLY B 1 296 ? 12.5 -15.703 -14.516 1 93.88 296 GLY B O 1
ATOM 5369 N N . VAL B 1 297 ? 10.711 -14.961 -15.734 1 96.62 297 VAL B N 1
ATOM 5370 C CA . VAL B 1 297 ? 9.922 -16.172 -15.508 1 96.62 297 VAL B CA 1
ATOM 5371 C C . VAL B 1 297 ? 9.656 -16.875 -16.828 1 96.62 297 VAL B C 1
ATOM 5373 O O . VAL B 1 297 ? 9.828 -16.281 -17.906 1 96.62 297 VAL B O 1
ATOM 5376 N N . LEU B 1 298 ? 9.367 -18.156 -16.703 1 97.12 298 LEU B N 1
ATOM 5377 C CA . LEU B 1 298 ? 9.016 -19.031 -17.812 1 97.12 298 LEU B CA 1
ATOM 5378 C C . LEU B 1 298 ? 7.621 -19.609 -17.625 1 97.12 298 LEU B C 1
ATOM 5380 O O . LEU B 1 298 ? 7.238 -19.953 -16.5 1 97.12 298 LEU B O 1
ATOM 5384 N N . PRO B 1 299 ? 6.84 -19.734 -18.703 1 98.19 299 PRO B N 1
ATOM 5385 C CA . PRO B 1 299 ? 5.492 -20.297 -18.562 1 98.19 299 PRO B CA 1
ATOM 5386 C C . PRO B 1 299 ? 5.504 -21.797 -18.266 1 98.19 299 PRO B C 1
ATOM 5388 O O . PRO B 1 299 ? 6.332 -22.531 -18.812 1 98.19 299 PRO B O 1
ATOM 5391 N N . ASN B 1 300 ? 4.73 -22.234 -17.328 1 97.75 300 ASN B N 1
ATOM 5392 C CA . ASN B 1 300 ? 4.441 -23.656 -17.156 1 97.75 300 ASN B CA 1
ATOM 5393 C C . ASN B 1 300 ? 3.445 -24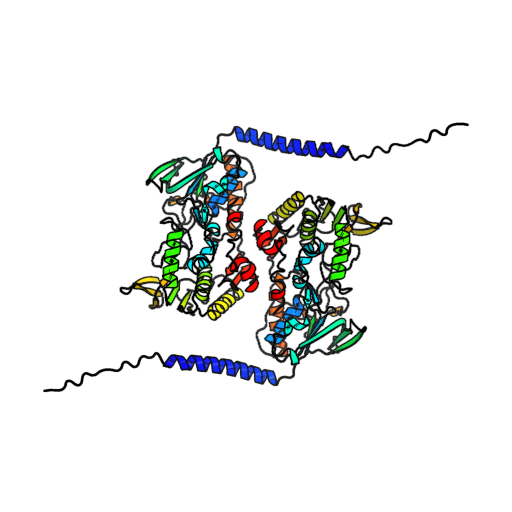.141 -18.203 1 97.75 300 ASN B C 1
ATOM 5395 O O . ASN B 1 300 ? 2.258 -24.312 -17.906 1 97.75 300 ASN B O 1
ATOM 5399 N N . ASN B 1 301 ? 3.955 -24.469 -19.406 1 98.44 301 ASN B N 1
ATOM 5400 C CA . ASN B 1 301 ? 3.035 -24.625 -20.531 1 98.44 301 ASN B CA 1
ATOM 5401 C C . ASN B 1 301 ? 3.258 -25.953 -21.25 1 98.44 301 ASN B C 1
ATOM 5403 O O . ASN B 1 301 ? 2.729 -26.172 -22.344 1 98.44 301 ASN B O 1
ATOM 5407 N N . ASP B 1 302 ? 3.982 -26.906 -20.672 1 96.69 302 ASP B N 1
ATOM 5408 C CA . ASP B 1 302 ? 4.414 -28.125 -21.344 1 96.69 302 ASP B CA 1
ATOM 5409 C C . ASP B 1 302 ? 3.213 -28.953 -21.797 1 96.69 302 ASP B C 1
ATOM 5411 O O . ASP B 1 302 ? 3.301 -29.703 -22.781 1 96.69 302 ASP B O 1
ATOM 5415 N N . PHE B 1 303 ? 2.084 -28.859 -21.188 1 98.31 303 PHE B N 1
ATOM 5416 C CA . PHE B 1 303 ? 0.92 -29.688 -21.438 1 98.31 303 PHE B CA 1
ATOM 5417 C C . PHE B 1 303 ? -0.11 -28.953 -22.281 1 98.31 303 PHE B C 1
ATOM 5419 O O . PHE B 1 303 ? -1.136 -29.531 -22.656 1 98.31 303 PHE B O 1
ATOM 5426 N N . ILE B 1 304 ? 0.123 -27.703 -22.531 1 98.75 304 ILE B N 1
ATOM 5427 C CA . ILE B 1 304 ? -0.866 -26.844 -23.172 1 98.75 304 ILE B CA 1
ATOM 5428 C C . ILE B 1 304 ? -0.711 -26.922 -24.688 1 98.75 304 ILE B C 1
ATOM 5430 O O . ILE B 1 304 ? 0.394 -26.781 -25.219 1 98.75 304 ILE B O 1
ATOM 5434 N N . PRO B 1 305 ? -1.814 -27.156 -25.422 1 98.44 305 PRO B N 1
ATOM 5435 C CA . PRO B 1 305 ? -1.748 -27.172 -26.891 1 98.44 305 PRO B CA 1
ATOM 5436 C C . PRO B 1 305 ? -1.188 -25.859 -27.469 1 98.44 305 PRO B C 1
ATOM 5438 O O . PRO B 1 305 ? -1.511 -24.781 -26.969 1 98.44 305 PRO B O 1
ATOM 5441 N N . ALA B 1 306 ? -0.425 -25.953 -28.516 1 97.56 306 ALA B N 1
ATOM 5442 C CA . ALA B 1 306 ? 0.228 -24.812 -29.156 1 97.56 306 ALA B CA 1
ATOM 5443 C C . ALA B 1 306 ? -0.799 -23.797 -29.641 1 97.56 306 ALA B C 1
ATOM 5445 O O . ALA B 1 306 ? -0.53 -22.594 -29.641 1 97.56 306 ALA B O 1
ATOM 5446 N N . SER B 1 307 ? -2.004 -24.266 -30 1 97.38 307 SER B N 1
ATOM 5447 C CA . SER B 1 307 ? -3.039 -23.391 -30.531 1 97.38 307 SER B CA 1
ATOM 5448 C C . SER B 1 307 ? -3.504 -22.391 -29.5 1 97.38 307 SER B C 1
ATOM 5450 O O . SER B 1 307 ? -4.133 -21.375 -29.828 1 97.38 307 SER B O 1
ATOM 5452 N N . LEU B 1 308 ? -3.219 -22.688 -28.25 1 98.44 308 LEU B N 1
ATOM 5453 C CA . LEU B 1 308 ? -3.65 -21.797 -27.188 1 98.44 308 LEU B CA 1
ATOM 5454 C C . LEU B 1 308 ? -2.545 -20.812 -26.812 1 98.44 308 LEU B C 1
ATOM 5456 O O . LEU B 1 308 ? -2.781 -19.859 -26.078 1 98.44 308 LEU B O 1
ATOM 5460 N N . LEU B 1 309 ? -1.363 -21 -27.312 1 98.44 309 LEU B N 1
ATOM 5461 C CA . LEU B 1 309 ? -0.181 -20.266 -26.875 1 98.44 309 LEU B CA 1
ATOM 5462 C C . LEU B 1 309 ? 0.215 -19.203 -27.906 1 98.44 309 LEU B C 1
ATOM 5464 O O . LEU B 1 309 ? 0.03 -19.406 -29.109 1 98.44 309 LEU B O 1
ATOM 5468 N N . ASN B 1 310 ? 0.728 -18.125 -27.438 1 97.81 310 ASN B N 1
ATOM 5469 C CA . ASN B 1 310 ? 1.376 -17.172 -28.328 1 97.81 310 ASN B CA 1
ATOM 5470 C C . ASN B 1 310 ? 2.816 -17.578 -28.641 1 97.81 310 ASN B C 1
ATOM 5472 O O . ASN B 1 310 ? 3.266 -18.641 -28.203 1 97.81 310 ASN B O 1
ATOM 5476 N N . LYS B 1 311 ? 3.557 -16.703 -29.297 1 97.19 311 LYS B N 1
ATOM 5477 C CA . LYS B 1 311 ? 4.898 -17.031 -29.781 1 97.19 311 LYS B CA 1
ATOM 5478 C C . LYS B 1 311 ? 5.875 -17.188 -28.625 1 97.19 311 LYS B C 1
ATOM 5480 O O . LYS B 1 311 ? 6.879 -17.891 -28.734 1 97.19 311 LYS B O 1
ATOM 5485 N N . ASP B 1 312 ? 5.543 -16.562 -27.484 1 97.44 312 ASP B N 1
ATOM 5486 C CA . ASP B 1 312 ? 6.449 -16.594 -26.344 1 97.44 312 ASP B CA 1
ATOM 5487 C C . ASP B 1 312 ? 6.066 -17.703 -25.359 1 97.44 312 ASP B C 1
ATOM 5489 O O . ASP B 1 312 ? 6.691 -17.844 -24.312 1 97.44 312 ASP B O 1
ATOM 5493 N N . GLY B 1 313 ? 4.996 -18.453 -25.641 1 98.38 313 GLY B N 1
ATOM 5494 C CA . GLY B 1 313 ? 4.645 -19.625 -24.859 1 98.38 313 GLY B CA 1
ATOM 5495 C C . GLY B 1 313 ? 3.596 -19.344 -23.797 1 98.38 313 GLY B C 1
ATOM 5496 O O . GLY B 1 313 ? 3.311 -20.188 -22.953 1 98.38 313 GLY B O 1
ATOM 5497 N N . TRP B 1 314 ? 3.027 -18.141 -23.812 1 98.62 314 TRP B N 1
ATOM 5498 C CA . TRP B 1 314 ? 1.992 -17.766 -22.844 1 98.62 314 TRP B CA 1
ATOM 5499 C C . TRP B 1 314 ? 0.603 -17.984 -23.438 1 98.62 314 TRP B C 1
ATOM 5501 O O . TRP B 1 314 ? 0.404 -17.828 -24.641 1 98.62 314 TRP B O 1
ATOM 5511 N N . VAL B 1 315 ? -0.354 -18.312 -22.625 1 98.75 315 VAL B N 1
ATOM 5512 C CA . VAL B 1 315 ? -1.712 -18.531 -23.125 1 98.75 315 VAL B CA 1
ATOM 5513 C C . VAL B 1 315 ? -2.324 -17.203 -23.547 1 98.75 315 VAL B C 1
ATOM 5515 O O . VAL B 1 315 ? -2.289 -16.219 -22.781 1 98.75 315 VAL B O 1
ATOM 5518 N N . GLU B 1 316 ? -2.883 -17.203 -24.734 1 98.25 316 GLU B N 1
ATOM 5519 C CA . GLU B 1 316 ? -3.572 -16.016 -25.234 1 98.25 316 GLU B CA 1
ATOM 5520 C C . GLU B 1 316 ? -5.051 -16.031 -24.859 1 98.25 316 GLU B C 1
ATOM 5522 O O . GLU B 1 316 ? -5.77 -16.984 -25.172 1 98.25 316 GLU B O 1
ATOM 5527 N N . VAL B 1 317 ? -5.48 -14.969 -24.188 1 98.31 317 VAL B N 1
ATOM 5528 C CA . VAL B 1 317 ? -6.883 -14.852 -23.812 1 98.31 317 VAL B CA 1
ATOM 5529 C C . VAL B 1 317 ? -7.402 -13.461 -24.188 1 98.31 317 VAL B C 1
ATOM 5531 O O . VAL B 1 317 ? -6.617 -12.531 -24.391 1 98.31 317 VAL B O 1
ATOM 5534 N N . ASP B 1 318 ? -8.703 -13.312 -24.359 1 97.62 318 ASP B N 1
ATOM 5535 C CA . ASP B 1 318 ? -9.312 -11.992 -24.5 1 97.62 318 ASP B CA 1
ATOM 5536 C C . ASP B 1 318 ? -9.477 -11.32 -23.125 1 97.62 318 ASP B C 1
ATOM 5538 O O . ASP B 1 318 ? -8.984 -11.828 -22.125 1 97.62 318 ASP B O 1
ATOM 5542 N N . ASN B 1 319 ? -10.094 -10.188 -23.094 1 97.38 319 ASN B N 1
ATOM 5543 C CA . ASN B 1 319 ? -10.219 -9.445 -21.844 1 97.38 319 ASN B CA 1
ATOM 5544 C C . ASN B 1 319 ? -11.289 -10.055 -20.938 1 97.38 319 ASN B C 1
ATOM 5546 O O . ASN B 1 319 ? -11.602 -9.492 -19.875 1 97.38 319 ASN B O 1
ATOM 5550 N N . HIS B 1 320 ? -11.859 -11.195 -21.359 1 97.75 320 HIS B N 1
ATOM 5551 C CA . HIS B 1 320 ? -12.773 -11.969 -20.531 1 97.75 320 HIS B CA 1
ATOM 5552 C C . HIS B 1 320 ? -12.117 -13.242 -20.016 1 97.75 320 HIS B C 1
ATOM 5554 O O . HIS B 1 320 ? -12.766 -14.062 -19.359 1 97.75 320 HIS B O 1
ATOM 5560 N N . PHE B 1 321 ? -10.852 -13.414 -20.266 1 98.38 321 PHE B N 1
ATOM 5561 C CA . PHE B 1 321 ? -9.977 -14.508 -19.859 1 98.38 321 PHE B CA 1
ATOM 5562 C C . PHE B 1 321 ? -10.367 -15.805 -20.562 1 98.38 321 PHE B C 1
ATOM 5564 O O . PHE B 1 321 ? -10.117 -16.891 -20.062 1 98.38 321 PHE B O 1
ATOM 5571 N N . VAL B 1 322 ? -11.047 -15.648 -21.719 1 98.38 322 VAL B N 1
ATOM 5572 C CA . VAL B 1 322 ? -11.406 -16.781 -22.578 1 98.38 322 VAL B CA 1
ATOM 5573 C C . VAL B 1 322 ? -10.398 -16.906 -23.719 1 98.38 322 VAL B C 1
ATOM 5575 O O . VAL B 1 322 ? -9.977 -15.906 -24.297 1 98.38 322 VAL B O 1
ATOM 5578 N N . SER B 1 323 ? -10 -18.203 -23.938 1 97.12 323 SER B N 1
ATOM 5579 C CA . SER B 1 323 ? -9.125 -18.438 -25.078 1 97.12 323 SER B CA 1
ATOM 5580 C C . SER B 1 323 ? -9.789 -18.031 -26.375 1 97.12 323 SER B C 1
ATOM 5582 O O . SER B 1 323 ? -10.992 -18.219 -26.562 1 97.12 323 SER B O 1
ATOM 5584 N N . LYS B 1 324 ? -8.953 -17.547 -27.25 1 89.88 324 LYS B N 1
ATOM 5585 C CA . LYS B 1 324 ? -9.453 -17.172 -28.562 1 89.88 324 LYS B CA 1
ATOM 5586 C C . LYS B 1 324 ? -9.695 -18.406 -29.438 1 89.88 324 LYS B C 1
ATOM 5588 O O . LYS B 1 324 ? -10.484 -18.359 -30.375 1 89.88 324 LYS B O 1
ATOM 5593 N N . ALA B 1 325 ? -9.094 -19.438 -29.078 1 92.12 325 ALA B N 1
ATOM 5594 C CA . ALA B 1 325 ? -9.117 -20.656 -29.875 1 92.12 325 ALA B CA 1
ATOM 5595 C C . ALA B 1 325 ? -10.281 -21.562 -29.484 1 92.12 325 ALA B C 1
ATOM 5597 O O . ALA B 1 325 ? -10.75 -22.359 -30.297 1 92.12 325 ALA B O 1
ATOM 5598 N N . ASP B 1 326 ? -10.758 -21.516 -28.297 1 95.38 326 ASP B N 1
ATOM 5599 C CA . ASP B 1 326 ? -11.789 -22.406 -27.75 1 95.38 326 ASP B CA 1
ATOM 5600 C C . ASP B 1 326 ? -12.547 -21.734 -26.609 1 95.38 326 ASP B C 1
ATOM 5602 O O . ASP B 1 326 ? -11.984 -21.453 -25.562 1 95.38 326 ASP B O 1
ATOM 5606 N N . SER B 1 327 ? -13.805 -21.562 -26.766 1 96.06 327 SER B N 1
ATOM 5607 C CA . SER B 1 327 ? -14.617 -20.812 -25.828 1 96.06 327 SER B CA 1
ATOM 5608 C C . SER B 1 327 ? -14.805 -21.562 -24.516 1 96.06 327 SER B C 1
ATOM 5610 O O . SER B 1 327 ? -15.266 -21 -23.531 1 96.06 327 SER B O 1
ATOM 5612 N N . SER B 1 328 ? -14.484 -22.828 -24.484 1 97.94 328 SER B N 1
ATOM 5613 C CA . SER B 1 328 ? -14.594 -23.609 -23.25 1 97.94 328 SER B CA 1
ATOM 5614 C C . SER B 1 328 ? -13.328 -23.531 -22.422 1 97.94 328 SER B C 1
ATOM 5616 O O . SER B 1 328 ? -13.266 -24.062 -21.312 1 97.94 328 SER B O 1
ATOM 5618 N N . VAL B 1 329 ? -12.344 -22.828 -22.938 1 98.81 329 VAL B N 1
ATOM 5619 C CA . VAL B 1 329 ? -11.039 -22.75 -22.281 1 98.81 329 VAL B CA 1
ATOM 5620 C C . VAL B 1 329 ? -10.836 -21.344 -21.719 1 98.81 329 VAL B C 1
ATOM 5622 O O . VAL B 1 329 ? -10.859 -20.359 -22.453 1 98.81 329 VAL B O 1
ATOM 5625 N N . TYR B 1 330 ? -10.648 -21.25 -20.438 1 98.88 330 TYR B N 1
ATOM 5626 C CA . TYR B 1 330 ? -10.25 -20.047 -19.719 1 98.88 330 TYR B CA 1
ATOM 5627 C C . TYR B 1 330 ? -8.812 -20.156 -19.234 1 98.88 330 TYR B C 1
ATOM 5629 O O . TYR B 1 330 ? -8.273 -21.25 -19.094 1 98.88 330 TYR B O 1
ATOM 5637 N N . ALA B 1 331 ? -8.148 -19.062 -19.047 1 98.88 331 ALA B N 1
ATOM 5638 C CA . ALA B 1 331 ? -6.828 -19.016 -18.422 1 98.88 331 ALA B CA 1
ATOM 5639 C C . ALA B 1 331 ? -6.668 -17.75 -17.578 1 98.88 331 ALA B C 1
ATOM 5641 O O . ALA B 1 331 ? -7.262 -16.719 -17.891 1 98.88 331 ALA B O 1
ATOM 5642 N N . VAL B 1 332 ? -5.875 -17.828 -16.5 1 98.62 332 VAL B N 1
ATOM 5643 C CA . VAL B 1 332 ? -5.73 -16.703 -15.57 1 98.62 332 VAL B CA 1
ATOM 5644 C C . VAL B 1 332 ? -4.387 -16.812 -14.859 1 98.62 332 VAL B C 1
ATOM 5646 O O . VAL B 1 332 ? -3.801 -17.891 -14.766 1 98.62 332 VAL B O 1
ATOM 5649 N N . GLY B 1 333 ? -3.871 -15.617 -14.391 1 97.88 333 GLY B N 1
ATOM 5650 C CA . GLY B 1 333 ? -2.617 -15.594 -13.656 1 97.88 333 GLY B CA 1
ATOM 5651 C C . GLY B 1 333 ? -1.396 -15.562 -14.555 1 97.88 333 GLY B C 1
ATOM 5652 O O . GLY B 1 333 ? -1.466 -15.094 -15.688 1 97.88 333 GLY B O 1
ATOM 5653 N N . ASP B 1 334 ? -0.329 -16.078 -14.023 1 98.12 334 ASP B N 1
ATOM 5654 C CA . ASP B 1 334 ? 0.976 -15.914 -14.656 1 98.12 334 ASP B CA 1
ATOM 5655 C C . ASP B 1 334 ? 1.023 -16.625 -16 1 98.12 334 ASP B C 1
ATOM 5657 O O . ASP B 1 334 ? 1.811 -16.266 -16.875 1 98.12 334 ASP B O 1
ATOM 5661 N N . ILE B 1 335 ? 0.216 -17.578 -16.203 1 98.69 335 ILE B N 1
ATOM 5662 C CA . ILE B 1 335 ? 0.316 -18.391 -17.406 1 98.69 335 ILE B CA 1
ATOM 5663 C C . ILE B 1 335 ? -0.177 -17.594 -18.609 1 98.69 335 ILE B C 1
ATOM 5665 O O . ILE B 1 335 ? 0.035 -18 -19.766 1 98.69 335 ILE B O 1
ATOM 5669 N N . THR B 1 336 ? -0.911 -16.516 -18.406 1 98.56 336 THR B N 1
ATOM 5670 C CA . THR B 1 336 ? -1.465 -15.727 -19.5 1 98.56 336 THR B CA 1
ATOM 5671 C C . THR B 1 336 ? -0.416 -14.773 -20.062 1 98.56 336 THR B C 1
ATOM 5673 O O . THR B 1 336 ? 0.656 -14.602 -19.484 1 98.56 336 THR B O 1
ATOM 5676 N N . HIS B 1 337 ? -0.754 -14.156 -21.156 1 97.56 337 HIS B N 1
ATOM 5677 C CA . HIS B 1 337 ? 0.149 -13.219 -21.812 1 97.56 337 HIS B CA 1
ATOM 5678 C C . HIS B 1 337 ? 0.239 -11.906 -21.031 1 97.56 337 HIS B C 1
ATOM 5680 O O . HIS B 1 337 ? 1.069 -11.055 -21.359 1 97.56 337 HIS B O 1
ATOM 5686 N N . TYR B 1 338 ? -0.636 -11.719 -20.062 1 95.25 338 TYR B N 1
ATOM 5687 C CA . TYR B 1 338 ? -0.508 -10.508 -19.25 1 95.25 338 TYR B CA 1
ATOM 5688 C C . TYR B 1 338 ? 0.825 -10.492 -18.516 1 95.25 338 TYR B C 1
ATOM 5690 O O . TYR B 1 338 ? 1.149 -11.422 -17.781 1 95.25 338 TYR B O 1
ATOM 5698 N N . SER B 1 339 ? 1.545 -9.391 -18.609 1 91.69 339 SER B N 1
ATOM 5699 C CA . SER B 1 339 ? 2.943 -9.367 -18.188 1 91.69 339 SER B CA 1
ATOM 5700 C C . SER B 1 339 ? 3.08 -8.984 -16.719 1 91.69 339 SER B C 1
ATOM 5702 O O . SER B 1 339 ? 4.109 -9.25 -16.094 1 91.69 339 SER B O 1
ATOM 5704 N N . ALA B 1 340 ? 2.104 -8.305 -16.172 1 89.06 340 ALA B N 1
ATOM 5705 C CA . ALA B 1 340 ? 2.16 -7.953 -14.758 1 89.06 340 ALA B CA 1
ATOM 5706 C C . ALA B 1 340 ? 1.842 -9.164 -13.883 1 89.06 340 ALA B C 1
ATOM 5708 O O . ALA B 1 340 ? 0.719 -9.297 -13.391 1 89.06 340 ALA B O 1
ATOM 5709 N N . ARG B 1 341 ? 2.811 -9.961 -13.664 1 93.44 341 ARG B N 1
ATOM 5710 C CA . ARG B 1 341 ? 2.648 -11.195 -12.914 1 93.44 341 ARG B CA 1
ATOM 5711 C C . ARG B 1 341 ? 2.855 -10.961 -11.422 1 93.44 341 ARG B C 1
ATOM 5713 O O . ARG B 1 341 ? 3.85 -11.406 -10.844 1 93.44 341 ARG B O 1
ATOM 5720 N N . LEU B 1 342 ? 1.889 -10.266 -10.859 1 90.06 342 LEU B N 1
ATOM 5721 C CA . LEU B 1 342 ? 1.872 -9.82 -9.469 1 90.06 342 LEU B CA 1
ATOM 5722 C C . LEU B 1 342 ? 0.665 -10.383 -8.727 1 90.06 342 LEU B C 1
ATOM 5724 O O . LEU B 1 342 ? -0.428 -10.477 -9.289 1 90.06 342 LEU B O 1
ATOM 5728 N N . VAL B 1 343 ? 0.882 -10.664 -7.465 1 90.25 343 VAL B N 1
ATOM 5729 C CA . VAL B 1 343 ? -0.202 -11.172 -6.633 1 90.25 343 VAL B CA 1
ATOM 5730 C C . VAL B 1 343 ? -1.328 -10.141 -6.562 1 90.25 343 VAL B C 1
ATOM 5732 O O . VAL B 1 343 ? -2.506 -10.508 -6.527 1 90.25 343 VAL B O 1
ATOM 5735 N N . SER B 1 344 ? -0.987 -8.859 -6.633 1 83.62 344 SER B N 1
ATOM 5736 C CA . SER B 1 344 ? -1.963 -7.785 -6.512 1 83.62 344 SER B CA 1
ATOM 5737 C C . SER B 1 344 ? -2.941 -7.789 -7.68 1 83.62 344 SER B C 1
ATOM 5739 O O . SER B 1 344 ? -4.004 -7.164 -7.609 1 83.62 344 SER B O 1
ATOM 5741 N N . ARG B 1 345 ? -2.652 -8.555 -8.742 1 89.31 345 ARG B N 1
ATOM 5742 C CA . ARG B 1 345 ? -3.514 -8.562 -9.922 1 89.31 345 ARG B CA 1
ATOM 5743 C C . ARG B 1 345 ? -4.504 -9.727 -9.867 1 89.31 345 ARG B C 1
ATOM 5745 O O . ARG B 1 345 ? -5.488 -9.742 -10.609 1 89.31 345 ARG B O 1
ATOM 5752 N N . ILE B 1 346 ? -4.277 -10.609 -8.984 1 91.94 346 ILE B N 1
ATOM 5753 C CA . ILE B 1 346 ? -4.98 -11.891 -9.016 1 91.94 346 ILE B CA 1
ATOM 5754 C C . ILE B 1 346 ? -6.461 -11.664 -8.695 1 91.94 346 ILE B C 1
ATOM 5756 O O . ILE B 1 346 ? -7.336 -12.188 -9.391 1 91.94 346 ILE B O 1
ATOM 5760 N N . THR B 1 347 ? -6.719 -10.891 -7.688 1 87.56 347 THR B N 1
ATOM 5761 C CA . THR B 1 347 ? -8.102 -10.703 -7.273 1 87.56 347 THR B CA 1
ATOM 5762 C C . THR B 1 347 ? -8.938 -10.133 -8.414 1 87.56 347 THR B C 1
ATOM 5764 O O . THR B 1 347 ? -10.055 -10.594 -8.664 1 87.56 347 THR B O 1
ATOM 5767 N N . GLY B 1 348 ? -8.406 -9.148 -9.062 1 87.19 348 GLY B N 1
ATOM 5768 C CA . GLY B 1 348 ? -9.117 -8.547 -10.188 1 87.19 348 GLY B CA 1
ATOM 5769 C C . GLY B 1 348 ? -9.289 -9.5 -11.359 1 87.19 348 GLY B C 1
ATOM 5770 O O . GLY B 1 348 ? -10.359 -9.562 -11.961 1 87.19 348 GLY B O 1
ATOM 5771 N N . GLN B 1 349 ? -8.281 -10.203 -11.641 1 94.69 349 GLN B N 1
ATOM 5772 C CA . GLN B 1 349 ? -8.328 -11.156 -12.75 1 94.69 349 GLN B CA 1
ATOM 5773 C C . GLN B 1 349 ? -9.336 -12.266 -12.484 1 94.69 349 GLN B C 1
ATOM 5775 O O . GLN B 1 349 ? -10.156 -12.594 -13.344 1 94.69 349 GLN B O 1
ATOM 5780 N N . VAL B 1 350 ? -9.289 -12.781 -11.312 1 96.31 350 VAL B N 1
ATOM 5781 C CA . VAL B 1 350 ? -10.148 -13.898 -10.93 1 96.31 350 VAL B CA 1
ATOM 5782 C C . VAL B 1 350 ? -11.609 -13.445 -10.914 1 96.31 350 VAL B C 1
ATOM 5784 O O . VAL B 1 350 ? -12.5 -14.172 -11.375 1 96.31 350 VAL B O 1
ATOM 5787 N N . SER B 1 351 ? -11.836 -12.273 -10.438 1 92 351 SER B N 1
ATOM 5788 C CA . SER B 1 351 ? -13.195 -11.758 -10.391 1 92 351 SER B CA 1
ATOM 5789 C C . SER B 1 351 ? -13.805 -11.672 -11.789 1 92 351 SER B C 1
ATOM 5791 O O . SER B 1 351 ? -14.961 -12.039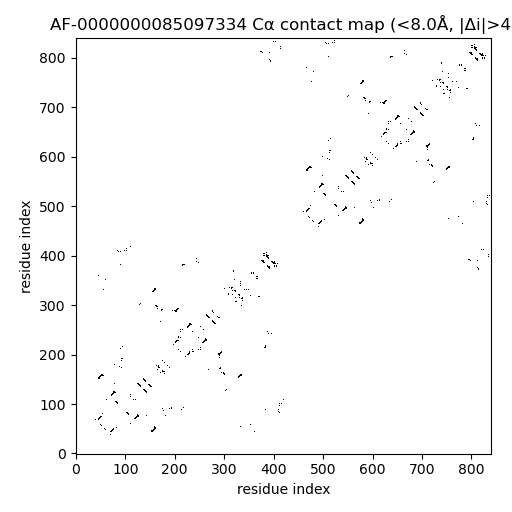 -11.992 1 92 351 SER B O 1
ATOM 5793 N N . VAL B 1 352 ? -13.039 -11.234 -12.719 1 95.19 352 VAL B N 1
ATOM 5794 C CA . VAL B 1 352 ? -13.508 -11.125 -14.094 1 95.19 352 VAL B CA 1
ATOM 5795 C C . VAL B 1 352 ? -13.766 -12.516 -14.672 1 95.19 352 VAL B C 1
ATOM 5797 O O . VAL B 1 352 ? -14.805 -12.758 -15.281 1 95.19 352 VAL B O 1
ATOM 5800 N N . LEU B 1 353 ? -12.875 -13.367 -14.422 1 98.06 353 LEU B N 1
ATOM 5801 C CA . LEU B 1 353 ? -13.031 -14.727 -14.93 1 98.06 353 LEU B CA 1
ATOM 5802 C C . LEU B 1 353 ? -14.289 -15.375 -14.375 1 98.06 353 LEU B C 1
ATOM 5804 O O . LEU B 1 353 ? -15.07 -15.961 -15.125 1 98.06 353 LEU B O 1
ATOM 5808 N N . ILE B 1 354 ? -14.516 -15.242 -13.078 1 97.19 354 ILE B N 1
ATOM 5809 C CA . ILE B 1 354 ? -15.656 -15.867 -12.414 1 97.19 354 ILE B CA 1
ATOM 5810 C C . ILE B 1 354 ? -16.953 -15.305 -12.977 1 97.19 354 ILE B C 1
ATOM 5812 O O . ILE B 1 354 ? -17.906 -16.047 -13.234 1 97.19 354 ILE B O 1
ATOM 5816 N N . SER B 1 355 ? -16.953 -14.031 -13.156 1 96.12 355 SER B N 1
ATOM 5817 C CA . SER B 1 355 ? -18.156 -13.406 -13.719 1 96.12 355 SER B CA 1
ATOM 5818 C C . SER B 1 355 ? -18.5 -14 -15.078 1 96.12 355 SER B C 1
ATOM 5820 O O . SER B 1 355 ? -19.656 -14.312 -15.344 1 96.12 355 SER B O 1
ATOM 5822 N N . ASN B 1 356 ? -17.562 -14.18 -15.875 1 97.75 356 ASN B N 1
ATOM 5823 C CA . ASN B 1 356 ? -17.797 -14.664 -17.234 1 97.75 356 ASN B CA 1
ATOM 5824 C C . ASN B 1 356 ? -18.094 -16.156 -17.25 1 97.75 356 ASN B C 1
ATOM 5826 O O . ASN B 1 356 ? -18.953 -16.609 -18.016 1 97.75 356 ASN B O 1
ATOM 5830 N N . LEU B 1 357 ? -17.359 -16.875 -16.453 1 97.44 357 LEU B N 1
ATOM 5831 C CA . LEU B 1 357 ? -17.609 -18.312 -16.375 1 97.44 357 LEU B CA 1
ATOM 5832 C C . LEU B 1 357 ? -19 -18.594 -15.812 1 97.44 357 LEU B C 1
ATOM 5834 O O . LEU B 1 357 ? -19.688 -19.5 -16.266 1 97.44 357 LEU B O 1
ATOM 5838 N N . LYS B 1 358 ? -19.406 -17.844 -14.812 1 96.75 358 LYS B N 1
ATOM 5839 C CA . LYS B 1 358 ? -20.766 -17.953 -14.281 1 96.75 358 LYS B CA 1
ATOM 5840 C C . LYS B 1 358 ? -21.797 -17.703 -15.375 1 96.75 358 LYS B C 1
ATOM 5842 O O . LYS B 1 358 ? -22.766 -18.469 -15.5 1 96.75 358 LYS B O 1
ATOM 5847 N N . ALA B 1 359 ? -21.578 -16.688 -16.109 1 96.31 359 ALA B N 1
ATOM 5848 C CA . ALA B 1 359 ? -22.5 -16.359 -17.203 1 96.31 359 ALA B CA 1
ATOM 5849 C C . ALA B 1 359 ? -22.562 -17.5 -18.219 1 96.31 359 ALA B C 1
ATOM 5851 O O . ALA B 1 359 ? -23.641 -17.844 -18.703 1 96.31 359 ALA B O 1
ATOM 5852 N N . ASP B 1 360 ? -21.453 -18.078 -18.531 1 95.94 360 ASP B N 1
ATOM 5853 C CA . ASP B 1 360 ? -21.391 -19.156 -19.516 1 95.94 360 ASP B CA 1
ATOM 5854 C C . ASP B 1 360 ? -22.078 -20.422 -19 1 95.94 360 ASP B C 1
ATOM 5856 O O . ASP B 1 360 ? -22.703 -21.156 -19.766 1 95.94 360 ASP B O 1
ATOM 5860 N N . ILE B 1 361 ? -21.906 -20.672 -17.719 1 95.81 361 ILE B N 1
ATOM 5861 C CA . ILE B 1 361 ? -22.438 -21.906 -17.125 1 95.81 361 ILE B CA 1
ATOM 5862 C C . ILE B 1 361 ? -23.938 -21.766 -16.891 1 95.81 361 ILE B C 1
ATOM 5864 O O . ILE B 1 361 ? -24.703 -22.688 -17.203 1 95.81 361 ILE B O 1
ATOM 5868 N N . THR B 1 362 ? -24.359 -20.594 -16.422 1 93.94 362 THR B N 1
ATOM 5869 C CA . THR B 1 362 ? -25.719 -20.469 -15.945 1 93.94 362 THR B CA 1
ATOM 5870 C C . THR B 1 362 ? -26.594 -19.766 -16.984 1 93.94 362 THR B C 1
ATOM 5872 O O . THR B 1 362 ? -27.828 -19.812 -16.906 1 93.94 362 THR B O 1
ATOM 5875 N N . GLY B 1 363 ? -25.984 -19.062 -17.875 1 92 363 GLY B N 1
ATOM 5876 C CA . GLY B 1 363 ? -26.719 -18.234 -18.828 1 92 363 GLY B CA 1
ATOM 5877 C C . GLY B 1 363 ? -27.203 -16.922 -18.234 1 92 363 GLY B C 1
ATOM 5878 O O . GLY B 1 363 ? -27.953 -16.188 -18.875 1 92 363 GLY B O 1
ATOM 5879 N N . LYS B 1 364 ? -26.734 -16.656 -17.031 1 88.06 364 LYS B N 1
ATOM 5880 C CA . LYS B 1 364 ? -27.172 -15.469 -16.312 1 88.06 364 LYS B CA 1
ATOM 5881 C C . LYS B 1 364 ? -25.984 -14.688 -15.773 1 88.06 364 LYS B C 1
ATOM 5883 O O . LYS B 1 364 ? -24.875 -15.234 -15.625 1 88.06 364 LYS B O 1
ATOM 5888 N N . GLY B 1 365 ? -26.219 -13.422 -15.586 1 84.25 365 GLY B N 1
ATOM 5889 C CA . GLY B 1 365 ? -25.219 -12.57 -14.961 1 84.25 365 GLY B CA 1
ATOM 5890 C C . GLY B 1 365 ? -24.562 -11.609 -15.938 1 84.25 365 GLY B C 1
ATOM 5891 O O . GLY B 1 365 ? -24.672 -11.781 -17.156 1 84.25 365 GLY B O 1
ATOM 5892 N N . LYS B 1 366 ? -23.906 -10.664 -15.352 1 88.44 366 LYS B N 1
ATOM 5893 C CA . LYS B 1 366 ? -23.203 -9.656 -16.141 1 88.44 366 LYS B CA 1
ATOM 5894 C C . LYS B 1 366 ? -21.797 -10.125 -16.5 1 88.44 366 LYS B C 1
ATOM 5896 O O . LYS B 1 366 ? -21.125 -10.773 -15.68 1 88.44 366 LYS B O 1
ATOM 5901 N N . ARG B 1 367 ? -21.453 -9.867 -17.719 1 93.38 367 ARG B N 1
ATOM 5902 C CA . ARG B 1 367 ? -20.078 -10.133 -18.156 1 93.38 367 ARG B CA 1
ATOM 5903 C C . ARG B 1 367 ? -19.156 -8.992 -17.781 1 93.38 367 ARG B C 1
ATOM 5905 O O . ARG B 1 367 ? -19.562 -7.828 -17.75 1 93.38 367 ARG B O 1
ATOM 5912 N N . ALA B 1 368 ? -17.953 -9.383 -17.406 1 93.19 368 ALA B N 1
ATOM 5913 C CA . ALA B 1 368 ? -16.953 -8.391 -17.016 1 93.19 368 ALA B CA 1
ATOM 5914 C C . ALA B 1 368 ? -15.781 -8.391 -17.984 1 93.19 368 ALA B C 1
ATOM 5916 O O . ALA B 1 368 ? -15.539 -9.391 -18.672 1 93.19 368 ALA B O 1
ATOM 5917 N N . ALA B 1 369 ? -15.156 -7.25 -18.062 1 95.38 369 ALA B N 1
ATOM 5918 C CA . ALA B 1 369 ? -13.961 -7.109 -18.891 1 95.38 369 ALA B CA 1
ATOM 5919 C C . ALA B 1 369 ? -12.766 -6.637 -18.062 1 95.38 369 ALA B C 1
ATOM 5921 O O . ALA B 1 369 ? -12.891 -5.711 -17.266 1 95.38 369 ALA B O 1
ATOM 5922 N N . TYR B 1 370 ? -11.664 -7.312 -18.266 1 93.69 370 TYR B N 1
ATOM 5923 C CA . TYR B 1 370 ? -10.438 -6.953 -17.562 1 93.69 370 TYR B CA 1
ATOM 5924 C C . TYR B 1 370 ? -9.734 -5.789 -18.25 1 93.69 370 TYR B C 1
ATOM 5926 O O . TYR B 1 370 ? -9.523 -5.812 -19.469 1 93.69 370 TYR B O 1
ATOM 5934 N N . LYS B 1 371 ? -9.5 -4.754 -17.469 1 87.62 371 LYS B N 1
ATOM 5935 C CA . LYS B 1 371 ? -8.727 -3.617 -17.969 1 87.62 371 LYS B CA 1
ATOM 5936 C C . LYS B 1 371 ? -7.336 -3.584 -17.344 1 87.62 371 LYS B C 1
ATOM 5938 O O . LYS B 1 371 ? -7.203 -3.541 -16.109 1 87.62 371 LYS B O 1
ATOM 5943 N N . VAL B 1 372 ? -6.363 -3.596 -18.234 1 86 372 VAL B N 1
ATOM 5944 C CA . VAL B 1 372 ? -4.992 -3.543 -17.75 1 86 372 VAL B CA 1
ATOM 5945 C C . VAL B 1 372 ? -4.723 -2.188 -17.094 1 86 372 VAL B C 1
ATOM 5947 O O . VAL B 1 372 ? -4.988 -1.142 -17.703 1 86 372 VAL B O 1
ATOM 5950 N N . ASP B 1 373 ? -4.371 -2.266 -15.836 1 76.88 373 ASP B N 1
ATOM 5951 C CA . ASP B 1 373 ? -3.949 -1.077 -15.102 1 76.88 373 ASP B CA 1
ATOM 5952 C C . ASP B 1 373 ? -2.43 -0.929 -15.125 1 76.88 373 ASP B C 1
ATOM 5954 O O . ASP B 1 373 ? -1.71 -1.762 -14.57 1 76.88 373 ASP B O 1
ATOM 5958 N N . PRO B 1 374 ? -1.962 0.137 -15.703 1 77.62 374 PRO B N 1
ATOM 5959 C CA . PRO B 1 374 ? -0.509 0.281 -15.82 1 77.62 374 PRO B CA 1
ATOM 5960 C C . PRO B 1 374 ? 0.152 0.688 -14.508 1 77.62 374 PRO B C 1
ATOM 5962 O O . PRO B 1 374 ? 1.38 0.659 -14.391 1 77.62 374 PRO B O 1
ATOM 5965 N N . SER B 1 375 ? -0.656 0.997 -13.539 1 75.38 375 SER B N 1
ATOM 5966 C CA . SER B 1 375 ? -0.056 1.442 -12.289 1 75.38 375 SER B CA 1
ATOM 5967 C C . SER B 1 375 ? 0.692 0.307 -11.594 1 75.38 375 SER B C 1
ATOM 5969 O O . SER B 1 375 ? 0.232 -0.837 -11.602 1 75.38 375 SER B O 1
ATOM 5971 N N . ILE B 1 376 ? 1.898 0.652 -11.109 1 79.12 376 ILE B N 1
ATOM 5972 C CA . ILE B 1 376 ? 2.742 -0.326 -10.43 1 79.12 376 ILE B CA 1
ATOM 5973 C C . ILE B 1 376 ? 2.48 -0.281 -8.93 1 79.12 376 ILE B C 1
ATOM 5975 O O . ILE B 1 376 ? 2.355 0.798 -8.344 1 79.12 376 ILE B O 1
ATOM 5979 N N . MET B 1 377 ? 2.301 -1.382 -8.336 1 83.25 377 MET B N 1
ATOM 5980 C CA . MET B 1 377 ? 2.205 -1.523 -6.883 1 83.25 377 MET B CA 1
ATOM 5981 C C . MET B 1 377 ? 3.117 -2.639 -6.383 1 83.25 377 MET B C 1
ATOM 5983 O O . MET B 1 377 ? 2.703 -3.797 -6.305 1 83.25 377 MET B O 1
ATOM 5987 N N . VAL B 1 378 ? 4.258 -2.314 -6.008 1 88.75 378 VAL B N 1
ATOM 5988 C CA . VAL B 1 378 ? 5.242 -3.295 -5.559 1 88.75 378 VAL B CA 1
ATOM 5989 C C . VAL B 1 378 ? 5.98 -2.766 -4.332 1 88.75 378 VAL B C 1
ATOM 5991 O O . VAL B 1 378 ? 6.312 -1.58 -4.266 1 88.75 378 VAL B O 1
ATOM 5994 N N . VAL B 1 379 ? 6.031 -3.541 -3.291 1 91.19 379 VAL B N 1
ATOM 5995 C CA . VAL B 1 379 ? 6.828 -3.266 -2.098 1 91.19 379 VAL B CA 1
ATOM 5996 C C . VAL B 1 379 ? 7.965 -4.277 -1.989 1 91.19 379 VAL B C 1
ATOM 5998 O O . VAL B 1 379 ? 7.727 -5.488 -1.956 1 91.19 379 VAL B O 1
ATOM 6001 N N . MET B 1 380 ? 9.188 -3.795 -1.947 1 97.06 380 MET B N 1
ATOM 6002 C CA . MET B 1 380 ? 10.359 -4.664 -2.047 1 97.06 380 MET B CA 1
ATOM 6003 C C . MET B 1 380 ? 11.273 -4.48 -0.841 1 97.06 380 MET B C 1
ATOM 6005 O O . MET B 1 380 ? 12.125 -3.592 -0.83 1 97.06 380 MET B O 1
ATOM 6009 N N . PRO B 1 381 ? 11.156 -5.371 0.13 1 97.44 381 PRO B N 1
ATOM 6010 C CA . PRO B 1 381 ? 12.094 -5.32 1.254 1 97.44 381 PRO B CA 1
ATOM 6011 C C . PRO B 1 381 ? 13.516 -5.719 0.856 1 97.44 381 PRO B C 1
ATOM 6013 O O . PRO B 1 381 ? 13.703 -6.586 -0.002 1 97.44 381 PRO B O 1
ATOM 6016 N N . MET B 1 382 ? 14.414 -5.102 1.368 1 98.25 382 MET B N 1
ATOM 6017 C CA . MET B 1 382 ? 15.836 -5.434 1.295 1 98.25 382 MET B CA 1
ATOM 6018 C C . MET B 1 382 ? 16.422 -5.645 2.689 1 98.25 382 MET B C 1
ATOM 6020 O O . MET B 1 382 ? 17.297 -4.898 3.117 1 98.25 382 MET B O 1
ATOM 6024 N N . GLY B 1 383 ? 15.992 -6.715 3.266 1 97.12 383 GLY B N 1
ATOM 6025 C CA . GLY B 1 383 ? 16.172 -6.984 4.684 1 97.12 383 GLY B CA 1
ATOM 6026 C C . GLY B 1 383 ? 14.945 -6.645 5.512 1 97.12 383 GLY B C 1
ATOM 6027 O O . GLY B 1 383 ? 13.891 -6.312 4.961 1 97.12 383 GLY B O 1
ATOM 6028 N N . LYS B 1 384 ? 15.039 -6.746 6.848 1 95.25 384 LYS B N 1
ATOM 6029 C CA . LYS B 1 384 ? 13.891 -6.645 7.742 1 95.25 384 LYS B CA 1
ATOM 6030 C C . LYS B 1 384 ? 13.531 -5.188 8.016 1 95.25 384 LYS B C 1
ATOM 6032 O O . LYS B 1 384 ? 12.383 -4.871 8.344 1 95.25 384 LYS B O 1
ATOM 6037 N N . SER B 1 385 ? 14.453 -4.312 7.832 1 92.81 385 SER B N 1
ATOM 6038 C CA . SER B 1 385 ? 14.258 -3.002 8.438 1 92.81 385 SER B CA 1
ATOM 6039 C C . SER B 1 385 ? 14.18 -1.908 7.375 1 92.81 385 SER B C 1
ATOM 6041 O O . SER B 1 385 ? 14.062 -0.726 7.703 1 92.81 385 SER B O 1
ATOM 6043 N N . THR B 1 386 ? 14.336 -2.275 6.09 1 94.25 386 THR B N 1
ATOM 6044 C CA . THR B 1 386 ? 14.344 -1.244 5.059 1 94.25 386 THR B CA 1
ATOM 6045 C C . THR B 1 386 ? 13.984 -1.836 3.697 1 94.25 386 THR B C 1
ATOM 6047 O O . THR B 1 386 ? 13.672 -3.023 3.596 1 94.25 386 THR B O 1
ATOM 6050 N N . GLY B 1 387 ? 13.977 -1.046 2.742 1 96.69 387 GLY B N 1
ATOM 6051 C CA . GLY B 1 387 ? 13.656 -1.361 1.36 1 96.69 387 GLY B CA 1
ATOM 6052 C C . GLY B 1 387 ? 13.094 -0.178 0.596 1 96.69 387 GLY B C 1
ATOM 6053 O O . GLY B 1 387 ? 13.406 0.973 0.899 1 96.69 387 GLY B O 1
ATOM 6054 N N . THR B 1 388 ? 12.445 -0.502 -0.401 1 95.38 388 THR B N 1
ATOM 6055 C CA . THR B 1 388 ? 11.734 0.516 -1.167 1 95.38 388 THR B CA 1
ATOM 6056 C C . THR B 1 388 ? 10.555 -0.096 -1.915 1 95.38 388 THR B C 1
ATOM 6058 O O . THR B 1 388 ? 10.125 -1.209 -1.604 1 95.38 388 THR B O 1
ATOM 6061 N N . GLY B 1 389 ? 9.961 0.674 -2.713 1 92.81 389 GLY B N 1
ATOM 6062 C CA . GLY B 1 389 ? 8.82 0.246 -3.502 1 92.81 389 GLY B CA 1
ATOM 6063 C C . GLY B 1 389 ? 8.297 1.327 -4.43 1 92.81 389 GLY B C 1
ATOM 6064 O O . GLY B 1 389 ? 8.922 2.379 -4.578 1 92.81 389 GLY B O 1
ATOM 6065 N N . GLN B 1 390 ? 7.277 0.942 -5.094 1 87.75 390 GLN B N 1
ATOM 6066 C CA . GLN B 1 390 ? 6.57 1.896 -5.941 1 87.75 390 GLN B CA 1
ATOM 6067 C C . GLN B 1 390 ? 5.062 1.663 -5.891 1 87.75 390 GLN B C 1
ATOM 6069 O O . GLN B 1 390 ? 4.594 0.554 -6.148 1 87.75 390 GLN B O 1
ATOM 6074 N N . ILE B 1 391 ? 4.355 2.562 -5.426 1 83.44 391 ILE B N 1
ATOM 6075 C CA . ILE B 1 391 ? 2.898 2.592 -5.406 1 83.44 391 ILE B CA 1
ATOM 6076 C C . ILE B 1 391 ? 2.395 3.787 -6.215 1 83.44 391 ILE B C 1
ATOM 6078 O O . ILE B 1 391 ? 2.225 4.883 -5.672 1 83.44 391 ILE B O 1
ATOM 6082 N N . GLY B 1 392 ? 2.072 3.463 -7.516 1 77.12 392 GLY B N 1
ATOM 6083 C CA . GLY B 1 392 ? 1.866 4.582 -8.422 1 77.12 392 GLY B CA 1
ATOM 6084 C C . GLY B 1 392 ? 3.098 5.449 -8.594 1 77.12 392 GLY B C 1
ATOM 6085 O O . GLY B 1 392 ? 4.176 4.949 -8.922 1 77.12 392 GLY B O 1
ATOM 6086 N N . SER B 1 393 ? 2.936 6.711 -8.18 1 75.25 393 SER B N 1
ATOM 6087 C CA . SER B 1 393 ? 4.066 7.629 -8.297 1 75.25 393 SER B CA 1
ATOM 6088 C C . SER B 1 393 ? 4.789 7.789 -6.965 1 75.25 393 SER B C 1
ATOM 6090 O O . SER B 1 393 ? 5.77 8.531 -6.871 1 75.25 393 SER B O 1
ATOM 6092 N N . PHE B 1 394 ? 4.344 7.07 -5.957 1 79.12 394 PHE B N 1
ATOM 6093 C CA . PHE B 1 394 ? 4.898 7.184 -4.613 1 79.12 394 PHE B CA 1
ATOM 6094 C C . PHE B 1 394 ? 5.98 6.137 -4.387 1 79.12 394 PHE B C 1
ATOM 6096 O O . PHE B 1 394 ? 5.785 4.957 -4.695 1 79.12 394 PHE B O 1
ATOM 6103 N N . THR B 1 395 ? 7.09 6.656 -3.951 1 87.81 395 THR B N 1
ATOM 6104 C CA . THR B 1 395 ? 8.164 5.777 -3.496 1 87.81 395 THR B CA 1
ATOM 6105 C C . THR B 1 395 ? 8.195 5.703 -1.973 1 87.81 395 THR B C 1
ATOM 6107 O O . THR B 1 395 ? 8.688 6.617 -1.31 1 87.81 395 THR B O 1
ATOM 6110 N N . PRO B 1 396 ? 7.711 4.598 -1.406 1 87.81 396 PRO B N 1
ATOM 6111 C CA . PRO B 1 396 ? 7.668 4.527 0.056 1 87.81 396 PRO B CA 1
ATOM 6112 C C . PRO B 1 396 ? 9.055 4.523 0.689 1 87.81 396 PRO B C 1
ATOM 6114 O O . PRO B 1 396 ? 9.984 3.9 0.156 1 87.81 396 PRO B O 1
ATOM 6117 N N . PRO B 1 397 ? 9.188 5.238 1.806 1 86.5 397 PRO B N 1
ATOM 6118 C CA . PRO B 1 397 ? 10.453 5.176 2.547 1 86.5 397 PRO B CA 1
ATOM 6119 C C . PRO B 1 397 ? 10.68 3.816 3.207 1 86.5 397 PRO B C 1
ATOM 6121 O O . PRO B 1 397 ? 9.742 3.027 3.346 1 86.5 397 PRO B O 1
ATOM 6124 N N . GLY B 1 398 ? 11.898 3.568 3.576 1 90.38 398 GLY B N 1
ATOM 6125 C CA . GLY B 1 398 ? 12.336 2.268 4.062 1 90.38 398 GLY B CA 1
ATOM 6126 C C . GLY B 1 398 ? 11.547 1.787 5.266 1 90.38 398 GLY B C 1
ATOM 6127 O O . GLY B 1 398 ? 11.211 0.605 5.359 1 90.38 398 GLY B O 1
ATOM 6128 N N . PHE B 1 399 ? 11.219 2.656 6.145 1 85.44 399 PHE B N 1
ATOM 6129 C CA . PHE B 1 399 ? 10.539 2.244 7.363 1 85.44 399 PHE B CA 1
ATOM 6130 C C . PHE B 1 399 ? 9.125 1.762 7.055 1 85.44 399 PHE B C 1
ATOM 6132 O O . PHE B 1 399 ? 8.609 0.861 7.719 1 85.44 399 PHE B O 1
ATOM 6139 N N . MET B 1 400 ? 8.461 2.406 6.09 1 84.56 400 MET B N 1
ATOM 6140 C CA . MET B 1 400 ? 7.137 1.94 5.684 1 84.56 400 MET B CA 1
ATOM 6141 C C . MET B 1 400 ? 7.215 0.547 5.07 1 84.56 400 MET B C 1
ATOM 6143 O O . MET B 1 400 ? 6.352 -0.297 5.324 1 84.56 400 MET B O 1
ATOM 6147 N N . VAL B 1 401 ? 8.234 0.346 4.23 1 90.81 401 VAL B N 1
ATOM 6148 C CA . VAL B 1 401 ? 8.453 -0.965 3.631 1 90.81 401 VAL B CA 1
ATOM 6149 C C . VAL B 1 401 ? 8.672 -2.004 4.73 1 90.81 401 VAL B C 1
ATOM 6151 O O . VAL B 1 401 ? 8.094 -3.092 4.684 1 90.81 401 VAL B O 1
ATOM 6154 N N . ALA B 1 402 ? 9.508 -1.647 5.742 1 90.62 402 ALA B N 1
ATOM 6155 C CA . ALA B 1 402 ? 9.781 -2.527 6.875 1 90.62 402 ALA B CA 1
ATOM 6156 C C . ALA B 1 402 ? 8.492 -2.883 7.609 1 90.62 402 ALA B C 1
ATOM 6158 O O . ALA B 1 402 ? 8.258 -4.047 7.945 1 90.62 402 ALA B O 1
ATOM 6159 N N . PHE B 1 403 ? 7.707 -1.959 7.723 1 83.19 403 PHE B N 1
ATOM 6160 C CA . PHE B 1 403 ? 6.477 -2.115 8.492 1 83.19 403 PHE B CA 1
ATOM 6161 C C . PHE B 1 403 ? 5.461 -2.957 7.73 1 83.19 403 PHE B C 1
ATOM 6163 O O . PHE B 1 403 ? 4.797 -3.816 8.312 1 83.19 403 PHE B O 1
ATOM 6170 N N . VAL B 1 404 ? 5.324 -2.717 6.465 1 83.81 404 VAL B N 1
ATOM 6171 C CA . VAL B 1 404 ? 4.266 -3.33 5.668 1 83.81 404 VAL B CA 1
ATOM 6172 C C . VAL B 1 404 ? 4.656 -4.762 5.305 1 83.81 404 VAL B C 1
ATOM 6174 O O . VAL B 1 404 ? 3.842 -5.68 5.406 1 83.81 404 VAL B O 1
ATOM 6177 N N . LYS B 1 405 ? 5.902 -4.957 4.898 1 90.12 405 LYS B N 1
ATOM 6178 C CA . LYS B 1 405 ? 6.277 -6.238 4.312 1 90.12 405 LYS B CA 1
ATOM 6179 C C . LYS B 1 405 ? 7.582 -6.758 4.918 1 90.12 405 LYS B C 1
ATOM 6181 O O . LYS B 1 405 ? 7.785 -7.969 5.016 1 90.12 405 LYS B O 1
ATOM 6186 N N . GLY B 1 406 ? 8.438 -5.922 5.344 1 91.62 406 GLY B N 1
ATOM 6187 C CA . GLY B 1 406 ? 9.789 -6.273 5.746 1 91.62 406 GLY B CA 1
ATOM 6188 C C . GLY B 1 406 ? 9.836 -7.18 6.961 1 91.62 406 GLY B C 1
ATOM 6189 O O . GLY B 1 406 ? 10.727 -8.023 7.082 1 91.62 406 GLY B O 1
ATOM 6190 N N . LYS B 1 407 ? 8.867 -7.066 7.801 1 86.94 407 LYS B N 1
ATOM 6191 C CA . LYS B 1 407 ? 8.883 -7.805 9.055 1 86.94 407 LYS B CA 1
ATOM 6192 C C . LYS B 1 407 ? 8.703 -9.305 8.82 1 86.94 407 LYS B C 1
ATOM 6194 O O . LYS B 1 407 ? 9.438 -10.117 9.375 1 86.94 407 LYS B O 1
ATOM 6199 N N . ASP B 1 408 ? 7.723 -9.648 8.008 1 89.81 408 ASP B N 1
ATOM 6200 C CA . ASP B 1 408 ? 7.469 -11.086 7.879 1 89.81 408 ASP B CA 1
ATOM 6201 C C . ASP B 1 408 ? 7.035 -11.438 6.461 1 89.81 408 ASP B C 1
ATOM 6203 O O . ASP B 1 408 ? 6.594 -12.562 6.203 1 89.81 408 ASP B O 1
ATOM 6207 N N . TYR B 1 409 ? 7.125 -10.523 5.527 1 93.75 409 TYR B N 1
ATOM 6208 C CA . TYR B 1 409 ? 6.781 -10.742 4.125 1 93.75 409 TYR B CA 1
ATOM 6209 C C . TYR B 1 409 ? 5.332 -11.188 3.982 1 93.75 409 TYR B C 1
ATOM 6211 O O . TYR B 1 409 ? 5.035 -12.125 3.238 1 93.75 409 TYR B O 1
ATOM 6219 N N . PHE B 1 410 ? 4.414 -10.664 4.727 1 88.62 410 PHE B N 1
ATOM 6220 C CA . PHE B 1 410 ? 2.971 -10.859 4.68 1 88.62 410 PHE B CA 1
ATOM 6221 C C . PHE B 1 410 ? 2.594 -12.242 5.195 1 88.62 410 PHE B C 1
ATOM 6223 O O . PHE B 1 410 ? 1.43 -12.641 5.125 1 88.62 410 PHE B O 1
ATOM 6230 N N . THR B 1 411 ? 3.506 -12.969 5.754 1 91.5 411 THR B N 1
ATOM 6231 C CA . THR B 1 411 ? 3.195 -14.344 6.133 1 91.5 411 THR B CA 1
ATOM 6232 C C . THR B 1 411 ? 2.236 -14.375 7.32 1 91.5 411 THR B C 1
ATOM 6234 O O . THR B 1 411 ? 1.562 -15.375 7.555 1 91.5 411 THR B O 1
ATOM 6237 N N . GLY B 1 412 ? 2.215 -13.336 8.086 1 84.81 412 GLY B N 1
ATOM 6238 C CA . GLY B 1 412 ? 1.25 -13.25 9.164 1 84.81 412 GLY B CA 1
ATOM 6239 C C . GLY B 1 412 ? -0.189 -13.312 8.695 1 84.81 412 GLY B C 1
ATOM 6240 O O . GLY B 1 412 ? -1.086 -13.672 9.453 1 84.81 412 GLY B O 1
ATOM 6241 N N . SER B 1 413 ? -0.405 -13.016 7.426 1 83.5 413 SER B N 1
ATOM 6242 C CA . SER B 1 413 ? -1.746 -13.039 6.852 1 83.5 413 SER B CA 1
ATOM 6243 C C . SER B 1 413 ? -1.804 -13.922 5.609 1 83.5 413 SER B C 1
ATOM 6245 O O . SER B 1 413 ? -2.723 -13.805 4.797 1 83.5 413 SER B O 1
ATOM 6247 N N . GLY B 1 414 ? -0.855 -14.703 5.41 1 87.62 414 GLY B N 1
ATOM 6248 C CA . GLY B 1 414 ? -0.72 -15.5 4.203 1 87.62 414 GLY B CA 1
ATOM 6249 C C . GLY B 1 414 ? -1.944 -16.344 3.902 1 87.62 414 GLY B C 1
ATOM 6250 O O . GLY B 1 414 ? -2.424 -16.375 2.768 1 87.62 414 GLY B O 1
ATOM 6251 N N . LYS B 1 415 ? -2.455 -16.938 4.918 1 89.25 415 LYS B N 1
ATOM 6252 C CA . LYS B 1 415 ? -3.594 -17.844 4.746 1 89.25 415 LYS B CA 1
ATOM 6253 C C . LYS B 1 415 ? -4.82 -17.078 4.246 1 89.25 415 LYS B C 1
ATOM 6255 O O . LYS B 1 415 ? -5.633 -17.625 3.496 1 89.25 415 LYS B O 1
ATOM 6260 N N . LYS B 1 416 ? -4.957 -15.867 4.562 1 88.38 416 LYS B N 1
ATOM 6261 C CA . LYS B 1 416 ? -6.133 -15.07 4.219 1 88.38 416 LYS B CA 1
ATOM 6262 C C . LYS B 1 416 ? -6.184 -14.781 2.721 1 88.38 416 LYS B C 1
ATOM 6264 O O . LYS B 1 416 ? -7.262 -14.586 2.158 1 88.38 416 LYS B O 1
ATOM 6269 N N . PHE B 1 417 ? -5.043 -14.812 2.098 1 89.62 417 PHE B N 1
ATOM 6270 C CA . PHE B 1 417 ? -4.965 -14.562 0.664 1 89.62 417 PHE B CA 1
ATOM 6271 C C . PHE B 1 417 ? -5.582 -15.719 -0.121 1 89.62 417 PHE B C 1
ATOM 6273 O O . PHE B 1 417 ? -5.98 -15.547 -1.275 1 89.62 417 PHE B O 1
ATOM 6280 N N . ILE B 1 418 ? -5.625 -16.906 0.556 1 93.88 418 ILE B N 1
ATOM 6281 C CA . ILE B 1 418 ? -6.035 -18.094 -0.198 1 93.88 418 ILE B CA 1
ATOM 6282 C C . ILE B 1 418 ? -7.23 -18.75 0.486 1 93.88 418 ILE B C 1
ATOM 6284 O O . ILE B 1 418 ? -7.59 -19.891 0.163 1 93.88 418 ILE B O 1
ATOM 6288 N N . ALA B 1 419 ? -7.797 -18.125 1.432 1 90.88 419 ALA B N 1
ATOM 6289 C CA . ALA B 1 419 ? -8.883 -18.719 2.203 1 90.88 419 ALA B CA 1
ATOM 6290 C C . ALA B 1 419 ? -10.234 -18.453 1.543 1 90.88 419 ALA B C 1
ATOM 6292 O O . ALA B 1 419 ? -11.25 -19.031 1.943 1 90.88 419 ALA B O 1
ATOM 6293 N N . GLY B 1 420 ? -10.273 -17.734 0.485 1 84.75 420 GLY B N 1
ATOM 6294 C CA . GLY B 1 420 ? -11.508 -17.484 -0.236 1 84.75 420 GLY B CA 1
ATOM 6295 C C . GLY B 1 420 ? -12.406 -16.469 0.443 1 84.75 420 GLY B C 1
ATOM 6296 O O . GLY B 1 420 ? -12.672 -16.578 1.643 1 84.75 420 GLY B O 1
#

Organism: Talaromyces marneffei (strain ATCC 18224 / CBS 334.59 / QM 7333) (NCBI:txid441960)

Secondary structure (DSSP, 8-state):
-------------STTTHHHHHHHHHHHHHHHHHHHHHHHHHS---EEEEE--SHHHHHHHHHHHHH-TTSEEEEEES-SEEE-GGGHHHHHHSTTSS-GGGTEEESGGGGTTSTTHHHHEEEEEEEEEEEETTTTEEEEEETTT--EEEEE-SEEEE---EE-HHHHTSSS----SS--SSS-HHHHHHHHHHHHHH-SEEEEE--SHHHHHHHHHHHHH-TTSEEEEE-SSSSSSTTS-HHHHHHHHHHHHHTTPEEE-S--EEEEEE-TTS-EEEEETTS-EEEESEEEE-S--EE--TTS-GGGB-TTSPBPB-TTSBBSS-TTEEE-GGGBS-S---GGGHHHHHHHHHHHHHHHHHS-S-----------EEEEESSSS-EEEEETTB---HHHHIIIIITTTTGGGGGGGS--/-------------STTTHHHHHHHHHHHHHHHHHHHHHHHHHS---EEEEE--SHHHHHHHHHHHHH-TTSEEEEEES-SEEE-GGGHHHHHHSTTSS-GGGTEEESGGGGTTSTTHHHHEEEEEEEEEEEETTTTEEEEEETTT--EEEEE-SEEEE---EE-HHHHTTTS----SS--SSS-HHHHHHHHHHHHHH-SEEEEE--SHHHHHHHHHHHHH-TTSEEEEE-SSSSSSTTS-HHHHHHHHHHHHHTTPEEE-S--EEEEEE-TTSPEEEEETTS-EEEESEEEE-S--EE--TTS-GGGB-TTSPBPB-TTSBBSS-TTEEE-GGGBS-S---GGGHHHHHHHHHHHHHHHHHS-S-----------EEEEESSSS-EEEEETTB---HHHHIIIIITTTTGGGGGGGS--

Radius of gyration: 31.96 Å; Cα contacts (8 Å, |Δi|>4): 1787; chains: 2; bounding box: 149×88×69 Å

Solvent-accessible surface area (backbone atoms only — not comparable to full-atom values): 43905 Å² total; per-residue (Å²): 139,84,78,79,81,77,83,76,79,76,78,80,73,78,77,70,63,67,57,56,56,54,52,48,49,53,48,47,54,46,46,49,53,45,49,53,46,53,54,50,61,66,51,82,64,46,33,37,38,29,37,22,57,46,81,42,25,46,44,42,51,39,45,39,60,67,75,35,65,52,37,32,39,34,41,28,18,63,55,65,55,30,69,52,40,84,30,24,45,49,55,41,43,36,78,82,73,65,62,64,82,42,37,47,38,66,47,71,68,48,47,67,83,42,87,53,31,85,80,26,46,42,77,41,63,13,38,70,61,35,54,40,76,89,78,29,31,37,35,28,31,28,68,87,78,62,50,78,44,78,42,73,38,66,29,38,36,44,20,54,19,54,40,34,42,10,28,70,33,53,65,25,44,48,36,53,58,39,81,62,75,81,62,61,64,65,60,44,36,52,54,26,28,53,53,56,69,71,35,58,27,37,37,34,40,25,27,37,71,68,27,47,22,30,51,21,21,36,30,63,67,38,70,83,39,46,38,37,39,23,12,64,35,90,46,47,34,76,90,55,56,63,71,37,26,51,49,46,50,50,55,36,44,74,54,60,40,42,75,40,53,64,36,40,75,72,46,42,45,68,48,96,87,59,30,25,41,37,31,28,72,88,70,49,74,46,75,26,54,38,36,38,42,38,75,60,74,40,56,56,40,90,29,55,54,69,80,45,35,45,98,87,48,23,33,45,54,49,53,45,27,31,27,81,77,39,84,48,33,31,45,40,54,45,24,25,65,60,78,76,73,46,77,85,45,37,65,62,52,42,52,24,34,47,32,33,50,40,21,71,74,69,73,46,76,65,76,42,71,59,73,90,67,86,64,48,76,48,77,41,32,37,28,52,68,21,36,24,23,32,53,55,89,38,58,51,53,27,60,56,26,11,67,62,35,18,70,60,44,50,30,93,51,40,62,68,79,61,46,104,139,84,79,76,80,76,81,74,78,76,77,77,73,76,77,69,62,65,58,55,57,55,53,49,49,54,48,47,51,46,44,48,53,43,47,53,45,52,55,49,61,66,51,81,64,48,32,37,37,29,38,22,56,46,81,42,25,45,45,41,51,41,44,39,59,68,74,34,64,54,36,32,40,34,42,29,18,63,55,65,54,30,71,52,39,84,31,22,44,48,56,39,43,36,78,82,74,64,60,63,82,43,37,47,39,66,47,72,69,48,47,66,82,43,87,54,31,85,81,26,46,42,77,42,64,13,37,71,62,35,55,40,78,88,79,29,31,38,35,28,32,28,67,87,78,60,48,75,45,78,43,73,39,67,28,38,36,45,19,54,19,54,39,32,40,10,29,70,32,54,68,24,46,48,36,53,57,40,80,64,76,80,62,61,64,67,59,43,35,52,53,27,29,53,54,58,70,69,35,58,27,37,37,33,40,23,28,38,70,68,26,47,22,31,51,21,22,36,30,64,65,37,70,83,38,47,38,36,38,24,13,63,34,90,47,48,35,74,92,56,58,65,71,37,26,53,49,48,51,50,54,36,44,74,55,58,39,42,74,41,54,65,36,41,75,72,46,42,45,68,49,95,86,57,32,24,41,37,31,28,72,88,70,48,74,47,74,25,54,38,36,38,43,39,76,59,73,40,57,56,41,90,31,54,54,68,82,45,35,46,96,88,50,23,35,46,54,50,53,45,28,31,28,82,77,39,84,47,34,31,46,40,55,45,24,24,64,60,78,76,71,46,78,84,44,37,64,62,51,42,52,24,34,46,32,33,49,39,21,69,75,68,73,44,76,66,76,41,70,60,72,91,68,87,63,47,77,47,78,42,31,37,29,53,68,21,38,25,25,32,53,55,88,39,60,51,52,27,61,56,25,11,67,64,33,17,71,59,42,49,30,92,52,41,65,68,79,60,47,103

Foldseek 3Di:
DPPPPPPPPPPPDPPPPVVVVVVVVVVVVVVVVVVVVVVLVVDPAFEEEEEDQELQRLVLQLLCCVLSVRHAYEYEDQDQKYFQLLCQLQLLQPPPLDDPPLGIGGRLVLNVVRPSCVPRYHYANFHFQAADQVQQWTWTAHNPPRDIDIDHGLFYEYARAWADCLCCVNLFPNRPSDHPSPDDPVVSSVVSNVLLVVWQEEEEEAQAQSQLQNLLNNLVSPVRHAYEYEHLAPFHHPPDDPVQRVVSVVSSVVSPYHYDYNWAWDGWDADPVQWIWTATPVGDIDITNGYGYPHDIGAPQNHPDPQQADPRRAGEDFQLQAGPRHRSYGYDANRHPDDPRDSVCSVVGSVQNSQVVSCVSPVDGDHDGHDDDPFDFDQHASAQQFHWTGGRPDIDGTRVSNVPQSNRNCSVCSSVSSSD/DPPPPPPPPPPPPPPPPVVVVVVVVVVVVVVVVVVVVVVLVPDDAFEEEEEDQELQRLVLQLLCCVLSVRHAYEYEDQDQKYFQLLCQLQLLQPPPLDDPPLGIGGRLVLNVVRPSCVPRYHYANFHFQAADQVQQWTWTQHNPPRDIDIDHGLFYEYARAWADCLCCVNLFPNRPSDHNSPDDPVVSSVVSNVLLVPWQEEEEEAQAQSQLQNLLSNLVSPVRHAYEYEHLAPFHHPPDDPVQRVVSVVSSVVSPYHYDYNWAWDGWDADPVCWIWTATPVGDIDITNGYGYPHDIGAPQNHPDPQQADPRRAGEDFQLQAGPRHRSYGYDANRHPDDPRDSVCSVVGSVQNSQVVSCVSPVDGDHDGHDDDPFDFDQHASAQQFHWTGGRPDIDGTRVSNVPQSNRNCSVCSSVSSSD

pLDDT: mean 89.38, std 17.79, range [22.55, 98.94]

Nearest PDB structures (foldseek):
  2jk6-assembly1_A  TM=7.018E-01  e=7.523E-21  Leishmania infantum
  6btl-assembly1_A  TM=6.967E-01  e=2.332E-20  Trypanosoma brucei brucei TREU927
  1typ-assembly1_B  TM=6.792E-01  e=2.198E-20  Crithidia fasciculata
  1nda-assembly1_A  TM=6.987E-01  e=4.404E-18  Trypanosoma cruzi
  1geu-assembly1_A  TM=6.841E-01  e=2.155E-18  Escherichia coli

InterPro domains:
  IPR023753 FAD/NAD(P)-binding domain [PF07992] (47-340)
  IPR036188 FAD/NAD(P)-binding domain superfamily [SSF51905] (38-342)